Protein AF-0000000077530660 (afdb_homodimer)

InterPro domains:
  IPR001138 Zn(2)Cys(6) fungal-type DNA-binding domain [cd00067] (17-39)
  IPR007219 Xylanolytic transcriptional activator, regulatory domain [PF04082] (204-433)
  IPR007219 Xylanolytic transcriptional activator, regulatory domain [SM00906] (320-394)
  IPR036864 Zn(2)-C6 fungal-type DNA-binding domain superfamily [G3DSA:4.10.240.10] (12-96)

Solvent-accessible surface area (backbone atoms only — not comparable to full-atom values): 74891 Å² total; per-residue (Å²): 139,85,86,80,84,84,82,88,82,87,87,83,90,88,93,84,88,84,73,84,39,94,48,22,68,55,37,46,74,65,70,49,32,84,73,55,75,76,86,83,85,85,81,84,85,83,81,82,82,80,68,80,72,79,78,59,78,57,49,60,44,44,45,46,46,44,44,48,46,39,45,51,45,34,45,61,59,48,59,65,49,65,68,79,51,69,58,90,49,77,65,54,60,67,69,47,52,69,67,53,47,53,39,52,74,60,40,72,50,74,77,82,59,90,83,71,63,58,49,38,74,46,65,86,74,67,27,36,38,23,28,27,47,84,24,44,67,40,49,48,51,53,43,54,52,51,46,55,66,66,54,72,80,78,77,70,67,72,78,71,63,78,70,58,72,79,62,79,75,74,77,75,60,38,56,64,59,21,41,77,68,89,76,52,71,68,54,58,60,68,66,52,70,61,64,72,61,50,51,50,28,50,50,44,31,67,68,70,41,54,81,41,67,67,51,45,46,52,56,59,65,64,50,53,54,50,52,53,46,30,76,75,38,59,84,73,51,52,54,38,53,50,18,32,50,31,35,44,36,32,52,21,46,62,64,30,59,68,56,57,64,40,51,95,77,59,76,70,51,61,51,64,62,40,36,64,54,26,53,50,47,25,52,48,21,38,45,74,54,45,44,84,62,47,33,74,51,35,65,60,31,50,52,41,48,49,50,54,56,46,70,73,34,58,52,93,51,64,64,55,53,48,50,50,50,49,52,51,51,51,37,46,41,44,34,41,41,43,38,48,86,79,41,79,89,56,49,47,50,54,36,46,36,42,24,32,39,36,41,45,50,53,40,48,41,43,56,51,22,54,68,62,18,49,69,54,62,83,53,90,48,56,47,64,48,55,80,48,64,41,48,49,59,86,73,56,46,92,81,38,82,66,76,72,78,58,52,58,84,82,55,84,34,72,33,38,61,56,47,55,51,34,58,52,34,56,40,50,46,52,44,48,50,44,66,46,20,71,61,67,41,68,68,60,40,51,50,38,48,54,47,43,54,48,51,59,70,67,46,52,64,80,49,36,79,85,60,78,50,98,78,58,51,50,64,50,55,49,50,12,48,53,52,51,46,50,51,32,46,49,46,27,65,61,25,51,66,54,73,78,47,77,67,52,79,62,38,77,72,35,73,85,23,51,57,38,47,24,53,50,26,28,51,50,45,51,49,48,50,54,49,50,54,58,32,34,32,90,91,29,76,30,33,90,52,42,76,73,66,41,64,78,54,49,52,57,43,47,33,27,50,44,53,54,47,43,32,57,54,24,52,79,48,94,55,42,72,39,57,86,90,35,71,63,44,52,52,51,52,53,51,49,56,58,48,36,55,56,25,56,66,12,28,88,62,13,70,64,30,32,52,53,26,50,50,49,52,51,48,52,39,69,76,49,66,66,78,72,73,67,70,48,44,95,85,67,50,74,50,50,62,55,65,72,64,66,46,68,60,76,78,68,50,37,76,73,66,65,65,138,87,86,82,90,86,85,84,80,87,82,85,87,84,94,81,88,82,72,83,40,92,45,21,68,54,37,46,76,66,70,49,31,85,74,52,78,73,86,80,82,83,78,85,81,88,86,78,84,78,70,76,74,73,82,46,83,54,51,62,46,44,44,46,46,43,42,48,46,36,44,52,44,32,49,62,57,49,57,64,52,65,67,82,51,70,52,90,48,77,63,54,60,68,69,48,52,68,66,52,47,53,40,53,73,61,40,70,51,74,77,80,58,90,81,71,63,60,48,38,72,44,66,84,75,68,28,36,37,25,29,26,48,83,24,44,68,40,49,47,51,52,43,53,54,50,47,54,66,66,53,72,80,80,78,69,68,73,79,72,63,77,70,57,75,78,63,80,75,74,77,74,59,38,58,65,60,22,42,77,70,90,75,52,71,68,54,57,60,67,68,53,70,60,63,72,59,49,52,50,28,51,51,43,31,67,69,69,40,54,81,40,66,66,52,46,44,52,56,58,65,62,48,55,54,51,51,54,46,29,76,76,39,60,84,73,52,52,53,36,54,51,17,32,51,31,35,44,36,33,52,21,46,61,64,30,60,69,55,56,64,41,51,94,77,58,77,68,51,62,51,65,61,40,36,64,56,26,53,50,47,24,52,48,20,39,45,73,52,45,45,83,62,48,31,75,51,36,68,59,32,49,51,40,49,49,49,53,56,47,70,73,35,55,52,92,50,64,64,56,53,48,50,49,49,49,51,52,51,51,37,46,40,43,34,42,41,44,39,47,85,80,41,80,88,56,49,47,49,55,36,46,36,41,24,33,40,37,42,46,50,53,42,48,40,45,55,52,22,54,70,63,18,49,68,54,60,81,53,90,48,59,47,63,46,55,80,49,63,41,48,48,59,85,73,55,45,93,82,38,83,67,77,71,78,60,52,58,84,83,55,84,34,72,32,37,62,56,47,53,51,34,58,53,33,58,41,49,46,53,44,48,51,44,64,46,20,73,63,70,41,67,66,62,41,51,49,40,48,53,46,41,53,50,49,60,68,66,45,52,62,79,49,36,77,85,62,78,51,98,77,59,52,50,64,48,55,49,50,12,49,54,50,51,46,50,52,32,48,50,46,26,66,62,24,50,66,54,75,80,46,76,66,53,80,60,37,78,71,35,75,85,22,50,57,38,46,25,53,51,28,27,49,49,45,50,50,48,51,54,50,51,53,57,31,34,31,91,90,29,75,31,33,89,53,42,76,73,65,42,63,76,56,49,53,57,44,48,33,26,50,45,55,54,46,44,30,57,54,23,51,79,48,95,56,42,70,40,59,85,90,35,71,64,44,52,51,50,52,54,52,50,55,57,48,36,55,56,25,56,64,12,28,89,60,13,68,64,31,32,51,52,26,50,50,49,54,52,49,51,40,70,76,49,65,66,76,72,75,68,69,47,45,93,85,67,50,76,50,52,64,56,65,71,64,67,47,70,60,74,78,67,50,40,75,73,67,60,64

Secondary structure (DSSP, 8-state):
---------------------SS-HHHHHTT-GGG---------------------SHHHHHHHHHHHHHHHHHHHHGGGS------SSHHHHTTS-HHHHHHHHHTTS-S--TT---EEEE-TTSS-EEEETTSHHHHHHHHHHHHHHH--S----------------PPPPHHHH--S----HHHHHHTPPPHHHHHHHHHHHHHH-TTSGGGGGS-HHHHHHHHHHHHH-GGGS-HHHHHHHHHHHHHHHHH-HHHHH--TTSSTHHHHHHHHHHHHHHHHHHHHTTGGG--TTHHHHHHHHHHHHHHT-SS--HHHHHHHHHHHHHHHHTTTTS-GGG-TTS-HHHHHHHHHHHHHHHHHHHHHHHHHTS--SSPTTS--PPPPP---GGG--TT-SSPPPPPPTT---TTHHHHHHHHHHHHHHHHHHHHTSSS--HHHHHHHHHHHHHHHHHS-GGGSTT---TT--HHHHHHHHHHHHHHHHHHHHHHGGGGGSPPPHHHHH-TTSHHHHHHHHHHHHHHHHHHHHHHTSTTSTTGGGGGGGTTTTHHHHHHHHHHHHHHHHHTTSSS-SS-TTSHHHHHHHHHHHHHHHHHHHHTTT-HHHHHHHHHHHHHHHHH--S-----B-TTS-B--HHHHTT--TTTTS-TTT--/---------------------SS-HHHHHTT-GGG---------------------THHHHHHHHHHHHHHHHHHHHGGGS------SSHHHHTTS-HHHHHHHHHTTS-S--TT---EEEE-TTSS-EEEETTSHHHHHHHHHHHHHHH--S-----------------PPPHHHH-------HHHHHHTPPPHHHHHHHHHHHHHH-TTSGGGGGS-HHHHHHHHHHHHH-GGGS-HHHHHHHHHHHHHHHHH-HHHHH--TTSSTHHHHHHHHHHHHHHHHHHHHTTGGG--TTHHHHHHHHHHHHHHT-SS--HHHHHHHHHHHHHHHHTTTTS-GGG-TTS-HHHHHHHHHHHHHHHHHHHHHHHHHTS--SSPTTS--PPPPP---GGG--TT-SSPPPPPPTT---TTHHHHHHHHHHHHHHHHHHHHTSSS--HHHHHHHHHHHHHHHHHS-GGGSTT---TT--HHHHHHHHHHHHHHHHHHHHHHGGGGGSPPPHHHHH-TTSHHHHHHHHHHHHHHHHHHHHHHTSTTSTTGGGGGGGTTTTHHHHHHHHHHHHHHHHHTTSSS-SS-TTSHHHHHHHHHHHHHHHHHHHHTTT-HHHHHHHHHHHHHHHHH--S-----B-TTS-B--HHHHTT--HHHHS-TTT--

pLDDT: mean 73.84, std 24.71, range [18.59, 98.19]

Radius of gyration: 36.68 Å; Cα contacts (8 Å, |Δi|>4): 1559; chains: 2; bounding box: 81×151×108 Å

Sequence (1318 aa):
MLRFFTFLVTLTLSRAKCDRQLPCSTCVKRDIAAKCTYPPTRQPKRAGVSRPRAESSTGIRKRLDNLEHQIISLMETSAVSHPISLPDNTDQLSNMSLDSLCDILNKTGPSQQPNFKAGNLNTSTGAPSYVSSTHWVAILDSISEMKNEVQSESDNPSPHSDDSPARDPVEKPALLFGHQGSISREDVLAAMPPRPVVDRLVSEYFTDLDMMPHIACLHTPTFFRQYENFWSNPDSASIMWLGFLYSMMCLSAHFSPANMLAEPDVENTQTRTARPQYIDQVVQCLSLADYSRGGPYVIETLLHYFTIEHVRRPDTEVDTWLILGVILRLALRMGYHRDPAQFPKLSPIECEIRRRVWATLYILDIMVSMQIGVPKMVQEGQWDTRDPLNLSDEDFDENTTELPPSRGDDQQTPVFFIIARYKMAKVMGVMADIINATQYDPVKAAGAAGLLKATYDSLPSVLKLGSNGPNDHPRTIMHRYVLAIQLHQAEMLVHLRCMATPPQEDDFTRPDSSLNILLNAALKLLEYRGLLYQEAQPGGPLWLVRWKFSSTLAHEFLLATVVLSKALFSTLGPHPLVQAGTDMEVRILSTLRQTHELWLRSKHRSSEARQAADLLTSLFHALDPTPSMEPTNPDGSVIDLETYLGLNLDSLLPGWFLDMLRFFTFLVTLTLSRAKCDRQLPCSTCVKRDIAAKCTYPPTRQPKRAGVSRPRAESSTGIRKRLDNLEHQIISLMETSAVSHPISLPDNTDQLSNMSLDSLCDILNKTGPSQQPNFKAGNLNTSTGAPSYVSSTHWVAILDSISEMKNEVQSESDNPSPHSDDSPARDPVEKPALLFGHQGSISREDVLAAMPPRPVVDRLVSEYFTDLDMMPHIACLHTPTFFRQYENFWSNPDSASIMWLGFLYSMMCLSAHFSPANMLAEPDVENTQTRTARPQYIDQVVQCLSLADYSRGGPYVIETLLHYFTIEHVRRPDTEVDTWLILGVILRLALRMGYHRDPAQFPKLSPIECEIRRRVWATLYILDIMVSMQIGVPKMVQEGQWDTRDPLNLSDEDFDENTTELPPSRGDDQQTPVFFIIARYKMAKVMGVMADIINATQYDPVKAAGAAGLLKATYDSLPSVLKLGSNGPNDHPRTIMHRYVLAIQLHQAEMLVHLRCMATPPQEDDFTRPDSSLNILLNAALKLLEYRGLLYQEAQPGGPLWLVRWKFSSTLAHEFLLATVVLSKALFSTLGPHPLVQAGTDMEVRILSTLRQTHELWLRSKHRSSEARQAADLLTSLFHALDPTPSMEPTNPDGSVIDLETYLGLNLDSLLPGWFLD

Structure (mmCIF, N/CA/C/O backbone):
data_AF-0000000077530660-model_v1
#
loop_
_entity.id
_entity.type
_entity.pdbx_description
1 polymer 'Fungal-specific transcription factor domain-containing protein'
#
loop_
_atom_site.group_PDB
_atom_site.id
_atom_site.type_symbol
_atom_site.label_atom_id
_atom_site.label_alt_id
_atom_site.label_comp_id
_atom_site.label_asym_id
_atom_site.label_entity_id
_atom_site.label_seq_id
_atom_site.pdbx_PDB_ins_code
_atom_site.Cartn_x
_atom_site.Cartn_y
_atom_site.Cartn_z
_atom_site.occupancy
_atom_site.B_iso_or_equiv
_atom_site.auth_seq_id
_atom_site.auth_comp_id
_atom_site.auth_asym_id
_atom_site.auth_atom_id
_atom_site.pdbx_PDB_model_num
ATOM 1 N N . MET A 1 1 ? -0.015 71.062 9.906 1 18.59 1 MET A N 1
ATOM 2 C CA . MET A 1 1 ? -0.107 71 11.359 1 18.59 1 MET A CA 1
ATOM 3 C C . MET A 1 1 ? 0.364 69.625 11.891 1 18.59 1 MET A C 1
ATOM 5 O O . MET A 1 1 ? -0.152 68.625 11.484 1 18.59 1 MET A O 1
ATOM 9 N N . LEU A 1 2 ? 1.618 69.438 12.57 1 21.3 2 LEU A N 1
ATOM 10 C CA . LEU A 1 2 ? 2.758 68.562 12.852 1 21.3 2 LEU A CA 1
ATOM 11 C C . LEU A 1 2 ? 2.539 67.812 14.141 1 21.3 2 LEU A C 1
ATOM 13 O O . LEU A 1 2 ? 2.73 68.312 15.234 1 21.3 2 LEU A O 1
ATOM 17 N N . ARG A 1 3 ? 1.195 67.188 14.367 1 23.06 3 ARG A N 1
ATOM 18 C CA . ARG A 1 3 ? 0.852 66.875 15.758 1 23.06 3 ARG A CA 1
ATOM 19 C C . ARG A 1 3 ? 1.787 65.812 16.328 1 23.06 3 ARG A C 1
ATOM 21 O O . ARG A 1 3 ? 2.061 64.812 15.688 1 23.06 3 ARG A O 1
ATOM 28 N N . PHE A 1 4 ? 2.469 66.125 17.531 1 21.3 4 PHE A N 1
ATOM 29 C CA . PHE A 1 4 ? 3.596 65.688 18.344 1 21.3 4 PHE A CA 1
ATOM 30 C C . PHE A 1 4 ? 3.266 64.438 19.078 1 21.3 4 PHE A C 1
ATOM 32 O O . PHE A 1 4 ? 2.102 64.125 19.375 1 21.3 4 PHE A O 1
ATOM 39 N N . PHE A 1 5 ? 4.172 63.344 19.234 1 20.23 5 PHE A N 1
ATOM 40 C CA . PHE A 1 5 ? 4.484 61.969 19.469 1 20.23 5 PHE A CA 1
ATOM 41 C C . PHE A 1 5 ? 4.406 61.625 20.953 1 20.23 5 PHE A C 1
ATOM 43 O O . PHE A 1 5 ? 5.43 61.562 21.641 1 20.23 5 PHE A O 1
ATOM 50 N N . THR A 1 6 ? 3.229 62.125 21.734 1 19.56 6 THR A N 1
ATOM 51 C CA . THR A 1 6 ? 3.463 62.125 23.172 1 19.56 6 THR A CA 1
ATOM 52 C C . THR A 1 6 ? 3.523 60.688 23.703 1 19.56 6 THR A C 1
ATOM 54 O O . THR A 1 6 ? 2.639 59.875 23.422 1 19.56 6 THR A O 1
ATOM 57 N N . PHE A 1 7 ? 4.727 60.125 24.344 1 19.84 7 PHE A N 1
ATOM 58 C CA . PHE A 1 7 ? 5.387 58.938 24.828 1 19.84 7 PHE A CA 1
ATOM 59 C C . PHE A 1 7 ? 4.84 58.531 26.203 1 19.84 7 PHE A C 1
ATOM 61 O O . PHE A 1 7 ? 5.047 59.25 27.188 1 19.84 7 PHE A O 1
ATOM 68 N N . LEU A 1 8 ? 3.459 58.031 26.359 1 18.95 8 LEU A N 1
ATOM 69 C CA . LEU A 1 8 ? 2.83 57.844 27.656 1 18.95 8 LEU A CA 1
ATOM 70 C C . LEU A 1 8 ? 3.59 56.812 28.484 1 18.95 8 LEU A C 1
ATOM 72 O O . LEU A 1 8 ? 3.752 55.656 28.047 1 18.95 8 LEU A O 1
ATOM 76 N N . VAL A 1 9 ? 4.332 57.156 29.672 1 19.56 9 VAL A N 1
ATOM 77 C CA . VAL A 1 9 ? 5.285 56.594 30.641 1 19.56 9 VAL A CA 1
ATOM 78 C C . VAL A 1 9 ? 4.562 55.688 31.609 1 19.56 9 VAL A C 1
ATOM 80 O O . VAL A 1 9 ? 3.391 55.906 31.938 1 19.56 9 VAL A O 1
ATOM 83 N N . THR A 1 10 ? 5.117 54.438 32.188 1 20.39 10 THR A N 1
ATOM 84 C CA . THR A 1 10 ? 5.074 53.156 32.875 1 20.39 10 THR A CA 1
ATOM 85 C C . THR A 1 10 ? 4.848 53.375 34.375 1 20.39 10 THR A C 1
ATOM 87 O O . THR A 1 10 ? 5.758 53.781 35.094 1 20.39 10 THR A O 1
ATOM 90 N N . LEU A 1 11 ? 3.676 54 35.031 1 19.45 11 LEU A N 1
ATOM 91 C CA . LEU A 1 11 ? 3.789 54.25 36.469 1 19.45 11 LEU A CA 1
ATOM 92 C C . LEU A 1 11 ? 3.725 52.969 37.281 1 19.45 11 LEU A C 1
ATOM 94 O O . LEU A 1 11 ? 2.846 52.125 37.031 1 19.45 11 LEU A O 1
ATOM 98 N N . THR A 1 12 ? 4.695 52.469 38.281 1 22.48 12 THR A N 1
ATOM 99 C CA . THR A 1 12 ? 5.309 51.469 39.125 1 22.48 12 THR A CA 1
ATOM 100 C C . THR A 1 12 ? 4.559 51.375 40.469 1 22.48 12 THR A C 1
ATOM 102 O O . THR A 1 12 ? 5.047 50.75 41.406 1 22.48 12 THR A O 1
ATOM 105 N N . LEU A 1 13 ? 3.117 51.438 40.844 1 24.14 13 LEU A N 1
ATOM 106 C CA . LEU A 1 13 ? 2.752 51.625 42.219 1 24.14 13 LEU A CA 1
ATOM 107 C C . LEU A 1 13 ? 2.943 50.344 43.031 1 24.14 13 LEU A C 1
ATOM 109 O O . LEU A 1 13 ? 2.717 49.25 42.5 1 24.14 13 LEU A O 1
ATOM 113 N N . SER A 1 14 ? 3.207 50.312 44.562 1 28.25 14 SER A N 1
ATOM 114 C CA . SER A 1 14 ? 3.846 49.625 45.656 1 28.25 14 SER A CA 1
ATOM 115 C C . SER A 1 14 ? 2.883 48.625 46.312 1 28.25 14 SER A C 1
ATOM 117 O O . SER A 1 14 ? 1.666 48.812 46.281 1 28.25 14 SER A O 1
ATOM 119 N N . ARG A 1 15 ? 3.229 47.312 46.969 1 33.22 15 ARG A N 1
ATOM 120 C CA . ARG A 1 15 ? 2.939 46 47.5 1 33.22 15 ARG A CA 1
ATOM 121 C C . ARG A 1 15 ? 2.377 46.094 48.938 1 33.22 15 ARG A C 1
ATOM 123 O O . ARG A 1 15 ? 3.121 46.031 49.906 1 33.22 15 ARG A O 1
ATOM 130 N N . ALA A 1 16 ? 1.227 46.812 49.438 1 39.12 16 ALA A N 1
ATOM 131 C CA . ALA A 1 16 ? 1.026 47 50.875 1 39.12 16 ALA A CA 1
ATOM 132 C C . ALA A 1 16 ? 0.392 45.781 51.5 1 39.12 16 ALA A C 1
ATOM 134 O O . ALA A 1 16 ? -0.385 45.062 50.875 1 39.12 16 ALA A O 1
ATOM 135 N N . LYS A 1 17 ? 0.685 45.25 52.906 1 48.25 17 LYS A N 1
ATOM 136 C CA . LYS A 1 17 ? 0.751 44.062 53.812 1 48.25 17 LYS A CA 1
ATOM 137 C C . LYS A 1 17 ? -0.558 43.875 54.562 1 48.25 17 LYS A C 1
ATOM 139 O O . LYS A 1 17 ? -0.882 44.688 55.438 1 48.25 17 LYS A O 1
ATOM 144 N N . CYS A 1 18 ? -1.758 43.156 54.125 1 44.5 18 CYS A N 1
ATOM 145 C CA . CYS A 1 18 ? -3.059 43 54.75 1 44.5 18 CYS A CA 1
ATOM 146 C C . CYS A 1 18 ? -3.012 41.875 55.812 1 44.5 18 CYS A C 1
ATOM 148 O O . CYS A 1 18 ? -2.506 40.781 55.531 1 44.5 18 CYS A O 1
ATOM 150 N N . ASP A 1 19 ? -3.162 41.938 57.281 1 58.53 19 ASP A N 1
ATOM 151 C CA . ASP A 1 19 ? -2.84 41.031 58.375 1 58.53 19 ASP A CA 1
ATOM 152 C C . ASP A 1 19 ? -4.047 40.188 58.781 1 58.53 19 ASP A C 1
ATOM 154 O O . ASP A 1 19 ? -4.07 39.625 59.875 1 58.53 19 ASP A O 1
ATOM 158 N N . ARG A 1 20 ? -5.062 39.969 58.219 1 53.38 20 ARG A N 1
ATOM 159 C CA . ARG A 1 20 ? -6.164 39 58.188 1 53.38 20 ARG A CA 1
ATOM 160 C C . ARG A 1 20 ? -7.023 39.125 59.438 1 53.38 20 ARG A C 1
ATOM 162 O O . ARG A 1 20 ? -7.805 38.219 59.75 1 53.38 20 ARG A O 1
ATOM 169 N N . GLN A 1 21 ? -6.887 40.344 60.219 1 66.12 21 GLN A N 1
ATOM 170 C CA . GLN A 1 21 ? -7.734 40.5 61.375 1 66.12 21 GLN A CA 1
ATOM 171 C C . GLN A 1 21 ? -9.039 41.219 61.031 1 66.12 21 GLN A C 1
ATOM 173 O O . GLN A 1 21 ? -9.086 42 60.062 1 66.12 21 GLN A O 1
ATOM 178 N N . LEU A 1 22 ? -10.195 40.688 61.438 1 56.78 22 LEU A N 1
ATOM 179 C CA . LEU A 1 22 ? -11.484 41.344 61.219 1 56.78 22 LEU A CA 1
ATOM 180 C C . LEU A 1 22 ? -11.836 42.25 62.375 1 56.78 22 LEU A C 1
ATOM 182 O O . LEU A 1 22 ? -12.164 41.781 63.469 1 56.78 22 LEU A O 1
ATOM 186 N N . PRO A 1 23 ? -11.539 43.531 62.156 1 55.84 23 PRO A N 1
ATOM 187 C CA . PRO A 1 23 ? -11.086 44.312 61.031 1 55.84 23 PRO A CA 1
ATOM 188 C C . PRO A 1 23 ? -9.57 44.312 60.875 1 55.84 23 PRO A C 1
ATOM 190 O O . PRO A 1 23 ? -8.844 44.188 61.844 1 55.84 23 PRO A O 1
ATOM 193 N N . CYS A 1 24 ? -8.852 44.25 59.719 1 62.25 24 CYS A N 1
ATOM 194 C CA . CYS A 1 24 ? -7.406 44.094 59.656 1 62.25 24 CYS A CA 1
ATOM 195 C C . CYS A 1 24 ? -6.695 45.375 60.062 1 62.25 24 CYS A C 1
ATOM 197 O O . CYS A 1 24 ? -7.285 46.469 60 1 62.25 24 CYS A O 1
ATOM 199 N N . SER A 1 25 ? -5.453 45.281 60.719 1 71.25 25 SER A N 1
ATOM 200 C CA . SER A 1 25 ? -4.734 46.406 61.312 1 71.25 25 SER A CA 1
ATOM 201 C C . SER A 1 25 ? -4.656 47.594 60.375 1 71.25 25 SER A C 1
ATOM 203 O O . SER A 1 25 ? -4.672 48.75 60.812 1 71.25 25 SER A O 1
ATOM 205 N N . THR A 1 26 ? -4.609 47.281 59.062 1 66.56 26 THR A N 1
ATOM 206 C CA . THR A 1 26 ? -4.457 48.281 58 1 66.56 26 THR A CA 1
ATOM 207 C C . THR A 1 26 ? -5.773 49.031 57.781 1 66.56 26 THR A C 1
ATOM 209 O O . THR A 1 26 ? -5.789 50.25 57.594 1 66.56 26 THR A O 1
ATOM 212 N N . CYS A 1 27 ? -6.766 48.188 57.719 1 64.81 27 CYS A N 1
ATOM 213 C CA . CYS A 1 27 ? -8.102 48.781 57.562 1 64.81 27 CYS A CA 1
ATOM 214 C C . CYS A 1 27 ? -8.453 49.656 58.75 1 64.81 27 CYS A C 1
ATOM 216 O O . CYS A 1 27 ? -9.086 50.688 58.594 1 64.81 27 CYS A O 1
ATOM 218 N N . VAL A 1 28 ? -8.023 49.188 59.969 1 71.88 28 VAL A N 1
ATOM 219 C CA . VAL A 1 28 ? -8.227 49.969 61.188 1 71.88 28 VAL A CA 1
ATOM 220 C C . VAL A 1 28 ? -7.52 51.312 61.062 1 71.88 28 VAL A C 1
ATOM 222 O O . VAL A 1 28 ? -8.086 52.344 61.375 1 71.88 28 VAL A O 1
ATOM 225 N N . LYS A 1 29 ? -6.109 51.188 60.656 1 69.75 29 LYS A N 1
ATOM 226 C CA . LYS A 1 29 ? -5.273 52.375 60.531 1 69.75 29 LYS A CA 1
ATOM 227 C C . LYS A 1 29 ? -5.836 53.344 59.5 1 69.75 29 LYS A C 1
ATOM 229 O O . LYS A 1 29 ? -5.684 54.562 59.625 1 69.75 29 LYS A O 1
ATOM 234 N N . ARG A 1 30 ? -6.402 52.594 58.438 1 64 30 ARG A N 1
ATOM 235 C CA . ARG A 1 30 ? -6.949 53.375 57.344 1 64 30 ARG A CA 1
ATOM 236 C C . ARG A 1 30 ? -8.383 53.812 57.625 1 64 30 ARG A C 1
ATOM 238 O O . ARG A 1 30 ? -9.07 54.344 56.781 1 64 30 ARG A O 1
ATOM 245 N N . ASP A 1 31 ? -8.969 53.719 58.812 1 59.91 31 ASP A N 1
ATOM 246 C CA . ASP A 1 31 ? -10.227 54.156 59.438 1 59.91 31 ASP A CA 1
ATOM 247 C C . ASP A 1 31 ? -11.422 53.562 58.688 1 59.91 31 ASP A C 1
ATOM 249 O O . ASP A 1 31 ? -12.453 54.219 58.562 1 59.91 31 ASP A O 1
ATOM 253 N N . ILE A 1 32 ? -11.117 52.656 57.906 1 62.91 32 ILE A N 1
ATOM 254 C CA . ILE A 1 32 ? -12.242 52.094 57.156 1 62.91 32 ILE A CA 1
ATOM 255 C C . ILE A 1 32 ? -12.625 50.75 57.781 1 62.91 32 ILE A C 1
ATOM 257 O O . ILE A 1 32 ? -13.07 49.844 57.062 1 62.91 32 ILE A O 1
ATOM 261 N N . ALA A 1 33 ? -12.312 50.5 58.969 1 56.22 33 ALA A N 1
ATOM 262 C CA . ALA A 1 33 ? -12.5 49.312 59.781 1 56.22 33 ALA A CA 1
ATOM 263 C C . ALA A 1 33 ? -13.898 48.75 59.625 1 56.22 33 ALA A C 1
ATOM 265 O O . ALA A 1 33 ? -14.07 47.531 59.594 1 56.22 33 ALA A O 1
ATOM 266 N N . ALA A 1 34 ? -14.891 49.531 59.594 1 57.19 34 ALA A N 1
ATOM 267 C CA . ALA A 1 34 ? -16.297 49.156 59.656 1 57.19 34 ALA A CA 1
ATOM 268 C C . ALA A 1 34 ? -16.688 48.281 58.469 1 57.19 34 ALA A C 1
ATOM 270 O O . ALA A 1 34 ? -17.688 47.562 58.531 1 57.19 34 ALA A O 1
ATOM 271 N N . LYS A 1 35 ? -16.172 48.594 57.406 1 52.78 35 LYS A N 1
ATOM 272 C CA . LYS A 1 35 ? -16.688 47.969 56.188 1 52.78 35 LYS A CA 1
ATOM 273 C C . LYS A 1 35 ? -16 46.656 55.938 1 52.78 35 LYS A C 1
ATOM 275 O O . LYS A 1 35 ? -16.094 46.094 54.812 1 52.78 35 LYS A O 1
ATOM 280 N N . CYS A 1 36 ? -15.094 46.25 56.688 1 45.72 36 CYS A N 1
ATOM 281 C CA . CYS A 1 36 ? -14.336 45 56.656 1 45.72 36 CYS A CA 1
ATOM 282 C C . CYS A 1 36 ? -15.258 43.781 56.812 1 45.72 36 CYS A C 1
ATOM 284 O O . CYS A 1 36 ? -15.836 43.594 57.906 1 45.72 36 CYS A O 1
ATOM 286 N N . THR A 1 37 ? -16.156 43.438 56 1 48.94 37 THR A N 1
ATOM 287 C CA . THR A 1 37 ? -17.156 42.406 56.219 1 48.94 37 THR A CA 1
ATOM 288 C C . THR A 1 37 ? -16.594 41 55.938 1 48.94 37 THR A C 1
ATOM 290 O O . THR A 1 37 ? -15.859 40.844 54.969 1 48.94 37 THR A O 1
ATOM 293 N N . TYR A 1 38 ? -16.281 40.156 56.844 1 38.31 38 TYR A N 1
ATOM 294 C CA . TYR A 1 38 ? -15.836 38.781 56.656 1 38.31 38 TYR A CA 1
ATOM 295 C C . TYR A 1 38 ? -17.031 37.812 56.625 1 38.31 38 TYR A C 1
ATOM 297 O O . TYR A 1 38 ? -17.906 37.875 57.469 1 38.31 38 TYR A O 1
ATOM 305 N N . PRO A 1 39 ? -17.547 37.25 55.5 1 36.31 39 PRO A N 1
ATOM 306 C CA . PRO A 1 39 ? -18.812 36.5 55.406 1 36.31 39 PRO A CA 1
ATOM 307 C C . PRO A 1 39 ? -18.891 35.375 56.438 1 36.31 39 PRO A C 1
ATOM 309 O O . PRO A 1 39 ? -17.875 34.781 56.781 1 36.31 39 PRO A O 1
ATOM 312 N N . PRO A 1 40 ? -19.938 35.219 57.25 1 28.84 40 PRO A N 1
ATOM 313 C CA . PRO A 1 40 ? -20.188 34.375 58.406 1 28.84 40 PRO A CA 1
ATOM 314 C C . PRO A 1 40 ? -20.172 32.875 58.062 1 28.84 40 PRO A C 1
ATOM 316 O O . PRO A 1 40 ? -20.312 32.5 56.875 1 28.84 40 PRO A O 1
ATOM 319 N N . THR A 1 41 ? -19.922 32 59.062 1 29.12 41 THR A N 1
ATOM 320 C CA . THR A 1 41 ? -19.75 30.562 59.281 1 29.12 41 THR A CA 1
ATOM 321 C C . THR A 1 41 ? -21.109 29.844 59.25 1 29.12 41 THR A C 1
ATOM 323 O O . THR A 1 41 ? -22 30.156 60.031 1 29.12 41 THR A O 1
ATOM 326 N N . ARG A 1 42 ? -21.703 29.297 58.156 1 26.23 42 ARG A N 1
ATOM 327 C CA . ARG A 1 42 ? -23.016 28.688 58 1 26.23 42 ARG A CA 1
ATOM 328 C C . ARG A 1 42 ? -23.234 27.547 59 1 26.23 42 ARG A C 1
ATOM 330 O O . ARG A 1 42 ? -22.312 26.766 59.25 1 26.23 42 ARG A O 1
ATOM 337 N N . GLN A 1 43 ? -24.281 27.547 59.812 1 24.3 43 GLN A N 1
ATOM 338 C CA . GLN A 1 43 ? -24.797 26.781 60.938 1 24.3 43 GLN A CA 1
ATOM 339 C C . GLN A 1 43 ? -25.078 25.328 60.531 1 24.3 43 GLN A C 1
ATOM 341 O O . GLN A 1 43 ? -25.328 25.047 59.344 1 24.3 43 GLN A O 1
ATOM 346 N N . PRO A 1 44 ? -25.297 24.344 61.625 1 29.22 44 PRO A N 1
ATOM 347 C CA . PRO A 1 44 ? -25.297 22.875 61.781 1 29.22 44 PRO A CA 1
ATOM 348 C C . PRO A 1 44 ? -26.641 22.25 61.438 1 29.22 44 PRO A C 1
ATOM 350 O O . PRO A 1 44 ? -27.641 22.469 62.125 1 29.22 44 PRO A O 1
ATOM 353 N N . LYS A 1 45 ? -27.281 22.391 60.438 1 27.05 45 LYS A N 1
ATOM 354 C CA . LYS A 1 45 ? -28.656 21.984 60.188 1 27.05 45 LYS A CA 1
ATOM 355 C C . LYS A 1 45 ? -28.906 20.562 60.688 1 27.05 45 LYS A C 1
ATOM 357 O O . LYS A 1 45 ? -28.094 19.656 60.469 1 27.05 45 LYS A O 1
ATOM 362 N N . ARG A 1 46 ? -29.953 20.25 61.531 1 21.97 46 ARG A N 1
ATOM 363 C CA . ARG A 1 46 ? -30.609 19.312 62.438 1 21.97 46 ARG A CA 1
ATOM 364 C C . ARG A 1 46 ? -31.016 18.031 61.719 1 21.97 46 ARG A C 1
ATOM 366 O O . ARG A 1 46 ? -30.688 16.938 62.156 1 21.97 46 ARG A O 1
ATOM 373 N N . ALA A 1 47 ? -32.438 17.719 61.719 1 28 47 ALA A N 1
ATOM 374 C CA . ALA A 1 47 ? -33.281 16.625 62.188 1 28 47 ALA A CA 1
ATOM 375 C C . ALA A 1 47 ? -33.469 15.555 61.125 1 28 47 ALA A C 1
ATOM 377 O O . ALA A 1 47 ? -34.219 14.609 61.281 1 28 47 ALA A O 1
ATOM 378 N N . GLY A 1 48 ? -33.062 15.641 59.781 1 21.94 48 GLY A N 1
ATOM 379 C CA . GLY A 1 48 ? -33.781 15.195 58.625 1 21.94 48 GLY A CA 1
ATOM 380 C C . GLY A 1 48 ? -34 13.695 58.594 1 21.94 48 GLY A C 1
ATOM 381 O O . GLY A 1 48 ? -33.25 12.938 59.188 1 21.94 48 GLY A O 1
ATOM 382 N N . VAL A 1 49 ? -35.375 13.148 58.375 1 26.06 49 VAL A N 1
ATOM 383 C CA . VAL A 1 49 ? -36.188 11.945 58.281 1 26.06 49 VAL A CA 1
ATOM 384 C C . VAL A 1 49 ? -35.438 10.867 57.5 1 26.06 49 VAL A C 1
ATOM 386 O O . VAL A 1 49 ? -34.719 11.172 56.531 1 26.06 49 VAL A O 1
ATOM 389 N N . SER A 1 50 ? -35.562 9.617 58 1 24.69 50 SER A N 1
ATOM 390 C CA . SER A 1 50 ? -34.719 8.445 57.875 1 24.69 50 SER A CA 1
ATOM 391 C C . SER A 1 50 ? -34.875 7.762 56.531 1 24.69 50 SER A C 1
ATOM 393 O O . SER A 1 50 ? -34.781 6.535 56.438 1 24.69 50 SER A O 1
ATOM 395 N N . ARG A 1 51 ? -35.594 8.398 55.625 1 25.25 51 ARG A N 1
ATOM 396 C CA . ARG A 1 51 ? -36.062 7.648 54.469 1 25.25 51 ARG A CA 1
ATOM 397 C C . ARG A 1 51 ? -35.031 6.637 54 1 25.25 51 ARG A C 1
ATOM 399 O O . ARG A 1 51 ? -33.844 6.969 53.875 1 25.25 51 ARG A O 1
ATOM 406 N N . PRO A 1 52 ? -35.375 5.398 53.938 1 26.73 52 PRO A N 1
ATOM 407 C CA . PRO A 1 52 ? -34.562 4.215 53.656 1 26.73 52 PRO A CA 1
ATOM 408 C C . PRO A 1 52 ? -33.75 4.348 52.375 1 26.73 52 PRO A C 1
ATOM 410 O O . PRO A 1 52 ? -34.25 4.805 51.344 1 26.73 52 PRO A O 1
ATOM 413 N N . ARG A 1 53 ? -32.562 4.637 52.469 1 24.92 53 ARG A N 1
ATOM 414 C CA . ARG A 1 53 ? -31.625 5.168 51.5 1 24.92 53 ARG A CA 1
ATOM 415 C C . ARG A 1 53 ? -31.578 4.297 50.25 1 24.92 53 ARG A C 1
ATOM 417 O O . ARG A 1 53 ? -31.281 3.1 50.344 1 24.92 53 ARG A O 1
ATOM 424 N N . ALA A 1 54 ? -32.375 4.691 49.281 1 24.23 54 ALA A N 1
ATOM 425 C CA . ALA A 1 54 ? -32.438 4.141 47.938 1 24.23 54 ALA A CA 1
ATOM 426 C C . ALA A 1 54 ? -31.078 3.695 47.438 1 24.23 54 ALA A C 1
ATOM 428 O O . ALA A 1 54 ? -30.156 4.508 47.344 1 24.23 54 ALA A O 1
ATOM 429 N N . GLU A 1 55 ? -30.625 2.613 47.719 1 26.92 55 GLU A N 1
ATOM 430 C CA . GLU A 1 55 ? -29.453 1.731 47.688 1 26.92 55 GLU A CA 1
ATOM 431 C C . GLU A 1 55 ? -28.797 1.779 46.312 1 26.92 55 GLU A C 1
ATOM 433 O O . GLU A 1 55 ? -28.516 0.737 45.719 1 26.92 55 GLU A O 1
ATOM 438 N N . SER A 1 56 ? -29.141 2.674 45.5 1 22.23 56 SER A N 1
ATOM 439 C CA . SER A 1 56 ? -29.281 2.752 44.062 1 22.23 56 SER A CA 1
ATOM 440 C C . SER A 1 56 ? -27.938 2.596 43.344 1 22.23 56 SER A C 1
ATOM 442 O O . SER A 1 56 ? -27.781 1.74 42.469 1 22.23 56 SER A O 1
ATOM 444 N N . SER A 1 57 ? -27.5 3.809 42.812 1 26 57 SER A N 1
ATOM 445 C CA . SER A 1 57 ? -26.562 3.918 41.688 1 26 57 SER A CA 1
ATOM 446 C C . SER A 1 57 ? -25.156 3.529 42.125 1 26 57 SER A C 1
ATOM 448 O O . SER A 1 57 ? -24.203 3.627 41.344 1 26 57 SER A O 1
ATOM 450 N N . THR A 1 58 ? -24.922 3.334 43.406 1 28.86 58 THR A N 1
ATOM 451 C CA . THR A 1 58 ? -23.703 3.049 44.156 1 28.86 58 THR A CA 1
ATOM 452 C C . THR A 1 58 ? -23.203 1.632 43.875 1 28.86 58 THR A C 1
ATOM 454 O O . THR A 1 58 ? -22.047 1.306 44.125 1 28.86 58 THR A O 1
ATOM 457 N N . GLY A 1 59 ? -24.281 0.87 43.75 1 28.98 59 GLY A N 1
ATOM 458 C CA . GLY A 1 59 ? -23.984 -0.538 43.562 1 28.98 59 GLY A CA 1
ATOM 459 C C . GLY A 1 59 ? -23.125 -0.801 42.344 1 28.98 59 GLY A C 1
ATOM 460 O O . GLY A 1 59 ? -22.203 -1.624 42.375 1 28.98 59 GLY A O 1
ATOM 461 N N . ILE A 1 60 ? -23.766 -0.189 41.375 1 28.5 60 ILE A N 1
ATOM 462 C CA . ILE A 1 60 ? -23.109 -0.427 40.094 1 28.5 60 ILE A CA 1
ATOM 463 C C . ILE A 1 60 ? -21.719 0.177 40.125 1 28.5 60 ILE A C 1
ATOM 465 O O . ILE A 1 60 ? -20.766 -0.419 39.594 1 28.5 60 ILE A O 1
ATOM 469 N N . ARG A 1 61 ? -21.672 1.287 40.875 1 30.88 61 ARG A N 1
ATOM 470 C CA . ARG A 1 61 ? -20.375 1.956 41.031 1 30.88 61 ARG A CA 1
ATOM 471 C C . ARG A 1 61 ? -19.406 1.11 41.844 1 30.88 61 ARG A C 1
ATOM 473 O O . ARG A 1 61 ? -18.234 1.018 41.5 1 30.88 61 ARG A O 1
ATOM 480 N N . LYS A 1 62 ? -19.906 0.711 42.938 1 35 62 LYS A N 1
ATOM 481 C CA . LYS A 1 62 ? -19.094 -0.166 43.75 1 35 62 LYS A CA 1
ATOM 482 C C . LYS A 1 62 ? -18.688 -1.432 43 1 35 62 LYS A C 1
ATOM 484 O O . LYS A 1 62 ? -17.562 -1.921 43.156 1 35 62 LYS A O 1
ATOM 489 N N . ARG A 1 63 ? -19.703 -1.856 42.312 1 33.09 63 ARG A N 1
ATOM 490 C CA . ARG A 1 63 ? -19.375 -3.018 41.469 1 33.09 63 ARG A CA 1
ATOM 491 C C . ARG A 1 63 ? -18.328 -2.674 40.438 1 33.09 63 ARG A C 1
ATOM 493 O O . ARG A 1 63 ? -17.406 -3.465 40.188 1 33.09 63 ARG A O 1
ATOM 500 N N . LEU A 1 64 ? -18.5 -1.479 39.969 1 32.25 64 LEU A N 1
ATOM 501 C CA . LEU A 1 64 ? -17.5 -1.058 39 1 32.25 64 LEU A CA 1
ATOM 502 C C . LEU A 1 64 ? -16.156 -0.809 39.656 1 32.25 64 LEU A C 1
ATOM 504 O O . LEU A 1 64 ? -15.117 -1.219 39.156 1 32.25 64 LEU A O 1
ATOM 508 N N . ASP A 1 65 ? -16.219 -0.161 40.812 1 38.16 65 ASP A N 1
ATOM 509 C CA . ASP A 1 65 ? -15.016 -0.013 41.625 1 38.16 65 ASP A CA 1
ATOM 510 C C . ASP A 1 65 ? -14.477 -1.375 42.062 1 38.16 65 ASP A C 1
ATOM 512 O O . ASP A 1 65 ? -13.266 -1.604 42.031 1 38.16 65 ASP A O 1
ATOM 516 N N . ASN A 1 66 ? -15.375 -2.145 42.562 1 38.12 66 ASN A N 1
ATOM 517 C CA . ASN A 1 66 ? -14.938 -3.494 42.906 1 38.12 66 ASN A CA 1
ATOM 518 C C . ASN A 1 66 ? -14.406 -4.242 41.688 1 38.12 66 ASN A C 1
ATOM 520 O O . ASN A 1 66 ? -13.406 -4.957 41.781 1 38.12 66 ASN A O 1
ATOM 524 N N . LEU A 1 67 ? -15.102 -3.984 40.656 1 34.34 67 LEU A N 1
ATOM 525 C CA . LEU A 1 67 ? -14.586 -4.641 39.438 1 34.34 67 LEU A CA 1
ATOM 526 C C . LEU A 1 67 ? -13.242 -4.039 39.031 1 34.34 67 LEU A C 1
ATOM 528 O O . LEU A 1 67 ? -12.328 -4.762 38.656 1 34.34 67 LEU A O 1
ATOM 532 N N . GLU A 1 68 ? -13.141 -2.721 39.25 1 34.25 68 GLU A N 1
ATOM 533 C CA . GLU A 1 68 ? -11.844 -2.09 39 1 34.25 68 GLU A CA 1
ATOM 534 C C . GLU A 1 68 ? -10.812 -2.561 40.031 1 34.25 68 GLU A C 1
ATOM 536 O O . GLU A 1 68 ? -9.672 -2.861 39.656 1 34.25 68 GLU A O 1
ATOM 541 N N . HIS A 1 69 ? -11.164 -2.545 41.188 1 39.59 69 HIS A N 1
ATOM 542 C CA . HIS A 1 69 ? -10.297 -3.131 42.219 1 39.59 69 HIS A CA 1
ATOM 543 C C . HIS A 1 69 ? -10.094 -4.625 41.969 1 39.59 69 HIS A C 1
ATOM 545 O O . HIS A 1 69 ? -9 -5.148 42.188 1 39.59 69 HIS A O 1
ATOM 551 N N . GLN A 1 70 ? -11.219 -5.289 41.688 1 34.88 70 GLN A N 1
ATOM 552 C CA . GLN A 1 70 ? -11.062 -6.695 41.344 1 34.88 70 GLN A CA 1
ATOM 553 C C . GLN A 1 70 ? -10.258 -6.859 40.062 1 34.88 70 GLN A C 1
ATOM 555 O O . GLN A 1 70 ? -9.422 -7.762 39.938 1 34.88 70 GLN A O 1
ATOM 560 N N . ILE A 1 71 ? -10.461 -5.996 39.219 1 32.22 71 ILE A N 1
ATOM 561 C CA . ILE A 1 71 ? -9.609 -6.086 38.031 1 32.22 71 ILE A CA 1
ATOM 562 C C . ILE A 1 71 ? -8.164 -5.77 38.438 1 32.22 71 ILE A C 1
ATOM 564 O O . ILE A 1 71 ? -7.238 -6.469 38 1 32.22 71 ILE A O 1
ATOM 568 N N . ILE A 1 72 ? -7.891 -4.816 39.281 1 34.03 72 ILE A N 1
ATOM 569 C CA . ILE A 1 72 ? -6.562 -4.602 39.844 1 34.03 72 ILE A CA 1
ATOM 570 C C . ILE A 1 72 ? -6.18 -5.777 40.75 1 34.03 72 ILE A C 1
ATOM 572 O O . ILE A 1 72 ? -5.062 -6.289 40.656 1 34.03 72 ILE A O 1
ATOM 576 N N . SER A 1 73 ? -7.023 -6.129 41.688 1 33 73 SER A N 1
ATOM 577 C CA . SER A 1 73 ? -6.75 -7.309 42.5 1 33 73 SER A CA 1
ATOM 578 C C . SER A 1 73 ? -6.742 -8.578 41.656 1 33 73 SER A C 1
ATOM 580 O O . SER A 1 73 ? -5.934 -9.477 41.875 1 33 73 SER A O 1
ATOM 582 N N . LEU A 1 74 ? -7.754 -8.758 40.844 1 30.53 74 LEU A N 1
ATOM 583 C CA . LEU A 1 74 ? -7.645 -9.891 39.906 1 30.53 74 LEU A CA 1
ATOM 584 C C . LEU A 1 74 ? -6.48 -9.695 38.938 1 30.53 74 LEU A C 1
ATOM 586 O O . LEU A 1 74 ? -5.816 -10.656 38.562 1 30.53 74 LEU A O 1
ATOM 590 N N . MET A 1 75 ? -6.184 -8.562 38.531 1 28.34 75 MET A N 1
ATOM 591 C CA . MET A 1 75 ? -4.914 -8.328 37.844 1 28.34 75 MET A CA 1
ATOM 592 C C . MET A 1 75 ? -3.738 -8.641 38.781 1 28.34 75 MET A C 1
ATOM 594 O O . MET A 1 75 ? -2.703 -9.133 38.312 1 28.34 75 MET A O 1
ATOM 598 N N . GLU A 1 76 ? -3.723 -8.312 40 1 29.84 76 GLU A N 1
ATOM 599 C CA . GLU A 1 76 ? -2.801 -8.812 41 1 29.84 76 GLU A CA 1
ATOM 600 C C . GLU A 1 76 ? -2.982 -10.312 41.219 1 29.84 76 GLU A C 1
ATOM 602 O O . GLU A 1 76 ? -2.008 -11.039 41.406 1 29.84 76 GLU A O 1
ATOM 607 N N . THR A 1 77 ? -4.113 -10.797 41.656 1 29.33 77 THR A N 1
ATOM 608 C CA . THR A 1 77 ? -4.355 -12.234 41.719 1 29.33 77 THR A CA 1
ATOM 609 C C . THR A 1 77 ? -4.496 -12.812 40.312 1 29.33 77 THR A C 1
ATOM 611 O O . THR A 1 77 ? -4.191 -13.984 40.094 1 29.33 77 THR A O 1
ATOM 614 N N . SER A 1 78 ? -5.297 -12.25 39.406 1 27.28 78 SER A N 1
ATOM 615 C CA . SER A 1 78 ? -5.344 -12.883 38.094 1 27.28 78 SER A CA 1
ATOM 616 C C . SER A 1 78 ? -4.082 -12.586 37.281 1 27.28 78 SER A C 1
ATOM 618 O O . SER A 1 78 ? -4.012 -12.883 36.094 1 27.28 78 SER A O 1
ATOM 620 N N . ALA A 1 79 ? -3.135 -11.773 37.531 1 28.69 79 ALA A N 1
ATOM 621 C CA . ALA A 1 79 ? -1.709 -11.789 37.219 1 28.69 79 ALA A CA 1
ATOM 622 C C . ALA A 1 79 ? -1.135 -13.195 37.312 1 28.69 79 ALA A C 1
ATOM 624 O O . ALA A 1 79 ? 0.04 -13.422 37 1 28.69 79 ALA A O 1
ATOM 625 N N . VAL A 1 80 ? -1.566 -13.93 38.25 1 27.64 80 VAL A N 1
ATOM 626 C CA . VAL A 1 80 ? -1.287 -15.359 38.219 1 27.64 80 VAL A CA 1
ATOM 627 C C . VAL A 1 80 ? -1.955 -16.016 37 1 27.64 80 VAL A C 1
ATOM 629 O O . VAL A 1 80 ? -2.223 -17.219 37 1 27.64 80 VAL A O 1
ATOM 632 N N . SER A 1 81 ? -2.725 -15.281 36.375 1 27.09 81 SER A N 1
ATOM 633 C CA . SER A 1 81 ? -3.348 -15.945 35.219 1 27.09 81 SER A CA 1
ATOM 634 C C . SER A 1 81 ? -2.297 -16.547 34.312 1 27.09 81 SER A C 1
ATOM 636 O O . SER A 1 81 ? -1.339 -15.867 33.906 1 27.09 81 SER A O 1
ATOM 638 N N . HIS A 1 82 ? -2.139 -17.766 34.344 1 25.53 82 HIS A N 1
ATOM 639 C CA . HIS A 1 82 ? -1.297 -18.594 33.5 1 25.53 82 HIS A CA 1
ATOM 640 C C . HIS A 1 82 ? -1.285 -18.078 32.062 1 25.53 82 HIS A C 1
ATOM 642 O O . HIS A 1 82 ? -2.324 -17.672 31.531 1 25.53 82 HIS A O 1
ATOM 648 N N . PRO A 1 83 ? -0.244 -17.438 31.672 1 27.75 83 PRO A N 1
ATOM 649 C CA . PRO A 1 83 ? -0.079 -17.219 30.234 1 27.75 83 PRO A CA 1
ATOM 650 C C . PRO A 1 83 ? -0.948 -18.141 29.391 1 27.75 83 PRO A C 1
ATOM 652 O O . PRO A 1 83 ? -0.999 -19.359 29.641 1 27.75 83 PRO A O 1
ATOM 655 N N . ILE A 1 84 ? -2.207 -17.766 29.203 1 29.09 84 ILE A N 1
ATOM 656 C CA . ILE A 1 84 ? -2.885 -18.734 28.344 1 29.09 84 ILE A CA 1
ATOM 657 C C . ILE A 1 84 ? -1.866 -19.422 27.438 1 29.09 84 ILE A C 1
ATOM 659 O O . ILE A 1 84 ? -1.296 -18.781 26.547 1 29.09 84 ILE A O 1
ATOM 663 N N . SER A 1 85 ? -0.943 -20.109 27.953 1 27.98 85 SER A N 1
ATOM 664 C CA . SER A 1 85 ? -0.141 -21.094 27.25 1 27.98 85 SER A CA 1
ATOM 665 C C . SER A 1 85 ? -0.911 -21.703 26.078 1 27.98 85 SER A C 1
ATOM 667 O O . SER A 1 85 ? -2.098 -22 26.203 1 27.98 85 SER A O 1
ATOM 669 N N . LEU A 1 86 ? -0.586 -21.172 24.828 1 30.45 86 LEU A N 1
ATOM 670 C CA . LEU A 1 86 ? -1.098 -22.141 23.875 1 30.45 86 LEU A CA 1
ATOM 671 C C . LEU A 1 86 ? -1.312 -23.5 24.531 1 30.45 86 LEU A C 1
ATOM 673 O O . LEU A 1 86 ? -0.517 -23.922 25.375 1 30.45 86 LEU A O 1
ATOM 677 N N . PRO A 1 87 ? -2.602 -23.875 24.938 1 31.36 87 PRO A N 1
ATOM 678 C CA . PRO A 1 87 ? -2.57 -25.188 25.609 1 31.36 87 PRO A CA 1
ATOM 679 C C . PRO A 1 87 ? -1.383 -26.031 25.172 1 31.36 87 PRO A C 1
ATOM 681 O O . PRO A 1 87 ? -0.881 -25.875 24.062 1 31.36 87 PRO A O 1
ATOM 684 N N . ASP A 1 88 ? -0.493 -26.391 26.047 1 31.58 88 ASP A N 1
ATOM 685 C CA . ASP A 1 88 ? 0.602 -27.312 25.812 1 31.58 88 ASP A CA 1
ATOM 686 C C . ASP A 1 88 ? 0.23 -28.344 24.734 1 31.58 88 ASP A C 1
ATOM 688 O O . ASP A 1 88 ? 1.1 -29.031 24.203 1 31.58 88 ASP A O 1
ATOM 692 N N . ASN A 1 89 ? -1.122 -28.875 24.906 1 29.33 89 ASN A N 1
ATOM 693 C CA . ASN A 1 89 ? -1.554 -30.016 24.094 1 29.33 89 ASN A CA 1
ATOM 694 C C . ASN A 1 89 ? -2.164 -29.562 22.766 1 29.33 89 ASN A C 1
ATOM 696 O O . ASN A 1 89 ? -3.018 -28.672 22.75 1 29.33 89 ASN A O 1
ATOM 700 N N . THR A 1 90 ? -1.476 -29.797 21.688 1 32.91 90 THR A N 1
ATOM 701 C CA . THR A 1 90 ? -1.938 -29.734 20.312 1 32.91 90 THR A CA 1
ATOM 702 C C . THR A 1 90 ? -3.453 -29.906 20.234 1 32.91 90 THR A C 1
ATOM 704 O O . THR A 1 90 ? -4.086 -29.469 19.266 1 32.91 90 THR A O 1
ATOM 707 N N . ASP A 1 91 ? -4.07 -30.547 21.219 1 32.75 91 ASP A N 1
ATOM 708 C CA . ASP A 1 91 ? -5.492 -30.875 21.172 1 32.75 91 ASP A CA 1
ATOM 709 C C . ASP A 1 91 ? -6.348 -29.641 21.484 1 32.75 91 ASP A C 1
ATOM 711 O O . ASP A 1 91 ? -7.461 -29.516 20.969 1 32.75 91 ASP A O 1
ATOM 715 N N . GLN A 1 92 ? -5.953 -28.797 22.375 1 36.62 92 GLN A N 1
ATOM 716 C CA . GLN A 1 92 ? -6.805 -27.672 22.75 1 36.62 92 GLN A CA 1
ATOM 717 C C . GLN A 1 92 ? -6.781 -26.578 21.672 1 36.62 92 GLN A C 1
ATOM 719 O O . GLN A 1 92 ? -7.746 -25.844 21.516 1 36.62 92 GLN A O 1
ATOM 724 N N . LEU A 1 93 ? -5.68 -26.344 21.062 1 38.06 93 LEU A N 1
ATOM 725 C CA . LEU A 1 93 ? -5.676 -25.438 19.906 1 38.06 93 LEU A CA 1
ATOM 726 C C . LEU A 1 93 ? -6.641 -25.922 18.828 1 38.06 93 LEU A C 1
ATOM 728 O O . LEU A 1 93 ? -7.285 -25.125 18.156 1 38.06 93 LEU A O 1
ATOM 732 N N . SER A 1 94 ? -6.758 -27.25 18.703 1 35.88 94 SER A N 1
ATOM 733 C CA . SER A 1 94 ? -7.656 -27.844 17.719 1 35.88 94 SER A CA 1
ATOM 734 C C . SER A 1 94 ? -9.109 -27.469 18 1 35.88 94 SER A C 1
ATOM 736 O O . SER A 1 94 ? -9.961 -27.594 17.125 1 35.88 94 SER A O 1
ATOM 738 N N . ASN A 1 95 ? -9.461 -27.219 19.281 1 36.5 95 ASN A N 1
ATOM 739 C CA . ASN A 1 95 ? -10.859 -26.969 19.609 1 36.5 95 ASN A CA 1
ATOM 740 C C . ASN A 1 95 ? -11.172 -25.469 19.609 1 36.5 95 ASN A C 1
ATOM 742 O O . ASN A 1 95 ? -12.266 -25.062 20.016 1 36.5 95 ASN A O 1
ATOM 746 N N . MET A 1 96 ? -10.156 -24.688 19.531 1 37.53 96 MET A N 1
ATOM 747 C CA . MET A 1 96 ? -10.492 -23.266 19.562 1 37.53 96 MET A CA 1
ATOM 748 C C . MET A 1 96 ? -10.992 -22.781 18.188 1 37.53 96 MET A C 1
ATOM 750 O O . MET A 1 96 ? -10.492 -23.234 17.156 1 37.53 96 MET A O 1
ATOM 754 N N . SER A 1 97 ? -12.109 -22.141 18.203 1 41.56 97 SER A N 1
ATOM 755 C CA . SER A 1 97 ? -12.656 -21.594 16.969 1 41.56 97 SER A CA 1
ATOM 756 C C . SER A 1 97 ? -11.695 -20.594 16.344 1 41.56 97 SER A C 1
ATOM 758 O O . SER A 1 97 ? -10.875 -19.984 17.031 1 41.56 97 SER A O 1
ATOM 760 N N . LEU A 1 98 ? -11.531 -20.625 15.117 1 39.66 98 LEU A N 1
ATOM 761 C CA . LEU A 1 98 ? -10.719 -19.703 14.336 1 39.66 98 LEU A CA 1
ATOM 762 C C . LEU A 1 98 ? -10.836 -18.281 14.883 1 39.66 98 LEU A C 1
ATOM 764 O O . LEU A 1 98 ? -9.836 -17.562 14.969 1 39.66 98 LEU A O 1
ATOM 768 N N . ASP A 1 99 ? -12.016 -17.875 15.258 1 41.81 99 ASP A N 1
ATOM 769 C CA . ASP A 1 99 ? -12.266 -16.547 15.781 1 41.81 99 ASP A CA 1
ATOM 770 C C . ASP A 1 99 ? -11.5 -16.312 17.078 1 41.81 99 ASP A C 1
ATOM 772 O O . ASP A 1 99 ? -10.922 -15.242 17.297 1 41.81 99 ASP A O 1
ATOM 776 N N . SER A 1 100 ? -11.508 -17.328 17.875 1 43.19 100 SER A N 1
ATOM 777 C CA . SER A 1 100 ? -10.844 -17.234 19.172 1 43.19 100 SER A CA 1
ATOM 778 C C . SER A 1 100 ? -9.328 -17.172 19 1 43.19 100 SER A C 1
ATOM 780 O O . SER A 1 100 ? -8.648 -16.438 19.734 1 43.19 100 SER A O 1
ATOM 782 N N . LEU A 1 101 ? -8.859 -17.922 18.094 1 41.91 101 LEU A N 1
ATOM 783 C CA . LEU A 1 101 ? -7.43 -17.906 17.828 1 41.91 101 LEU A CA 1
ATOM 784 C C . LEU A 1 101 ? -6.992 -16.562 17.266 1 41.91 101 LEU A C 1
ATOM 786 O O . LEU A 1 101 ? -5.977 -16 17.688 1 41.91 101 LEU A O 1
ATOM 790 N N . CYS A 1 102 ? -7.66 -16.094 16.25 1 42.59 102 CYS A N 1
ATOM 791 C CA . CYS A 1 102 ? -7.391 -14.742 15.789 1 42.59 102 CYS A CA 1
ATOM 792 C C . CYS A 1 102 ? -7.52 -13.734 16.922 1 42.59 102 CYS A C 1
ATOM 794 O O . CYS A 1 102 ? -6.727 -12.805 17.031 1 42.59 102 CYS A O 1
ATOM 796 N N . ASP A 1 103 ? -8.523 -13.969 17.75 1 44.62 103 ASP A N 1
ATOM 797 C CA . ASP A 1 103 ? -8.68 -13.156 18.953 1 44.62 103 ASP A CA 1
ATOM 798 C C . ASP A 1 103 ? -7.473 -13.297 19.875 1 44.62 103 ASP A C 1
ATOM 800 O O . ASP A 1 103 ? -7.016 -12.32 20.469 1 44.62 103 ASP A O 1
ATOM 804 N N . ILE A 1 104 ? -7.051 -14.477 20.094 1 42.06 104 ILE A N 1
ATOM 805 C CA . ILE A 1 104 ? -5.902 -14.734 20.953 1 42.06 104 ILE A CA 1
ATOM 806 C C . ILE A 1 104 ? -4.641 -14.148 20.312 1 42.06 104 ILE A C 1
ATOM 808 O O . ILE A 1 104 ? -3.812 -13.547 21.016 1 42.06 104 ILE A O 1
ATOM 812 N N . LEU A 1 105 ? -4.441 -14.477 19.125 1 40.03 105 LEU A N 1
ATOM 813 C CA . LEU A 1 105 ? -3.262 -13.961 18.438 1 40.03 105 LEU A CA 1
ATOM 814 C C . LEU A 1 105 ? -3.307 -12.438 18.359 1 40.03 105 LEU A C 1
ATOM 816 O O . LEU A 1 105 ? -2.266 -11.773 18.406 1 40.03 105 LEU A O 1
ATOM 820 N N . ASN A 1 106 ? -4.441 -11.953 18.078 1 38.16 106 ASN A N 1
ATOM 821 C CA . ASN A 1 106 ? -4.668 -10.508 18.078 1 38.16 106 ASN A CA 1
ATOM 822 C C . ASN A 1 106 ? -4.988 -9.992 19.484 1 38.16 106 ASN A C 1
ATOM 824 O O . ASN A 1 106 ? -5.086 -8.781 19.688 1 38.16 106 ASN A O 1
ATOM 828 N N . LYS A 1 107 ? -5.539 -10.852 20.375 1 37.12 107 LYS A N 1
ATOM 829 C CA . LYS A 1 107 ? -5.965 -10.461 21.719 1 37.12 107 LYS A CA 1
ATOM 830 C C . LYS A 1 107 ? -4.766 -10.117 22.594 1 37.12 107 LYS A C 1
ATOM 832 O O . LYS A 1 107 ? -4.766 -10.414 23.797 1 37.12 107 LYS A O 1
ATOM 837 N N . THR A 1 108 ? -3.682 -10.062 22.094 1 35.84 108 THR A N 1
ATOM 838 C CA . THR A 1 108 ? -2.896 -9.664 23.25 1 35.84 108 THR A CA 1
ATOM 839 C C . THR A 1 108 ? -3.604 -8.555 24.031 1 35.84 108 THR A C 1
ATOM 841 O O . THR A 1 108 ? -3.094 -8.078 25.047 1 35.84 108 THR A O 1
ATOM 844 N N . GLY A 1 109 ? -4.207 -7.578 23.297 1 34.94 109 GLY A N 1
ATOM 845 C CA . GLY A 1 109 ? -4.543 -6.434 24.141 1 34.94 109 GLY A CA 1
ATOM 846 C C . GLY A 1 109 ? -5.793 -6.648 24.969 1 34.94 109 GLY A C 1
ATOM 847 O O . GLY A 1 109 ? -6.531 -7.613 24.75 1 34.94 109 GLY A O 1
ATOM 848 N N . PRO A 1 110 ? -5.898 -5.902 26.156 1 34.62 110 PRO A N 1
ATOM 849 C CA . PRO A 1 110 ? -7.047 -5.914 27.062 1 34.62 110 PRO A CA 1
ATOM 850 C C . PRO A 1 110 ? -8.383 -5.914 26.328 1 34.62 110 PRO A C 1
ATOM 852 O O . PRO A 1 110 ? -8.438 -5.566 25.141 1 34.62 110 PRO A O 1
ATOM 855 N N . SER A 1 111 ? -9.555 -6.312 27.016 1 35.69 111 SER A N 1
ATOM 856 C CA . SER A 1 111 ? -10.992 -6.391 26.766 1 35.69 111 SER A CA 1
ATOM 857 C C . SER A 1 111 ? -11.461 -5.25 25.875 1 35.69 111 SER A C 1
ATOM 859 O O . SER A 1 111 ? -10.883 -4.16 25.891 1 35.69 111 SER A O 1
ATOM 861 N N . GLN A 1 112 ? -12.289 -5.473 24.812 1 40.97 112 GLN A N 1
ATOM 862 C CA . GLN A 1 112 ? -13.102 -4.547 24.047 1 40.97 112 GLN A CA 1
ATOM 863 C C . GLN A 1 112 ? -13.57 -3.375 24.906 1 40.97 112 GLN A C 1
ATOM 865 O O . GLN A 1 112 ? -14.258 -3.57 25.906 1 40.97 112 GLN A O 1
ATOM 870 N N . GLN A 1 113 ? -12.859 -2.479 25.078 1 44.12 113 GLN A N 1
ATOM 871 C CA . GLN A 1 113 ? -13.492 -1.312 25.688 1 44.12 113 GLN A CA 1
ATOM 872 C C . GLN A 1 113 ? -14.789 -0.948 24.953 1 44.12 113 GLN A C 1
ATOM 874 O O . GLN A 1 113 ? -14.773 -0.707 23.75 1 44.12 113 GLN A O 1
ATOM 879 N N . PRO A 1 114 ? -15.945 -1.342 25.344 1 46.97 114 PRO A N 1
ATOM 880 C CA . PRO A 1 114 ? -17.25 -1.184 24.719 1 46.97 114 PRO A CA 1
ATOM 881 C C . PRO A 1 114 ? -17.359 0.075 23.859 1 46.97 114 PRO A C 1
ATOM 883 O O . PRO A 1 114 ? -18.109 0.105 22.875 1 46.97 114 PRO A O 1
ATOM 886 N N . ASN A 1 115 ? -16.578 1.15 24.156 1 49.66 115 ASN A N 1
ATOM 887 C CA . ASN A 1 115 ? -16.906 2.428 23.531 1 49.66 115 ASN A CA 1
ATOM 888 C C . ASN A 1 115 ? -15.789 2.889 22.594 1 49.66 115 ASN A C 1
ATOM 890 O O . ASN A 1 115 ? -15.688 4.078 22.281 1 49.66 115 ASN A O 1
ATOM 894 N N . PHE A 1 116 ? -15.062 1.772 22.141 1 59.53 116 PHE A N 1
ATOM 895 C CA . PHE A 1 116 ? -13.984 2.295 21.312 1 59.53 116 PHE A CA 1
ATOM 896 C C . PHE A 1 116 ? -14.367 2.234 19.828 1 59.53 116 PHE A C 1
ATOM 898 O O . PHE A 1 116 ? -14.664 1.161 19.312 1 59.53 116 PHE A O 1
ATOM 905 N N . LYS A 1 117 ? -14.609 3.508 19.266 1 70.06 117 LYS A N 1
ATOM 906 C CA . LYS A 1 117 ? -14.781 3.596 17.812 1 70.06 117 LYS A CA 1
ATOM 907 C C . LYS A 1 117 ? -13.438 3.816 17.125 1 70.06 117 LYS A C 1
ATOM 909 O O . LYS A 1 117 ? -12.75 4.805 17.391 1 70.06 117 LYS A O 1
ATOM 914 N N . ALA A 1 118 ? -13.008 2.879 16.359 1 76.25 118 ALA A N 1
ATOM 915 C CA . ALA A 1 118 ? -11.727 2.938 15.672 1 76.25 118 ALA A CA 1
ATOM 916 C C . ALA A 1 118 ? -11.688 4.102 14.688 1 76.25 118 ALA A C 1
ATOM 918 O O . ALA A 1 118 ? -10.625 4.68 14.438 1 76.25 118 ALA A O 1
ATOM 919 N N . GLY A 1 119 ? -12.875 4.48 14.188 1 85.12 119 GLY A N 1
ATOM 920 C CA . GLY A 1 119 ? -12.898 5.566 13.219 1 85.12 119 GLY A CA 1
ATOM 921 C C . GLY A 1 119 ? -14.305 5.969 12.812 1 85.12 119 GLY A C 1
ATOM 922 O O . GLY A 1 119 ? -15.289 5.496 13.398 1 85.12 119 GLY A O 1
ATOM 923 N N . ASN A 1 120 ? -14.312 6.957 12.008 1 87.56 120 ASN A N 1
ATOM 924 C CA . ASN A 1 120 ? -15.578 7.473 11.484 1 87.56 120 ASN A CA 1
ATOM 925 C C . ASN A 1 120 ? -15.688 7.273 9.977 1 87.56 120 ASN A C 1
ATOM 927 O O . ASN A 1 120 ? -14.688 7.383 9.258 1 87.56 120 ASN A O 1
ATOM 931 N N . LEU A 1 121 ? -16.859 6.887 9.562 1 90.06 121 LEU A N 1
ATOM 932 C CA . LEU A 1 121 ? -17.156 6.766 8.141 1 90.06 121 LEU A CA 1
ATOM 933 C C . LEU A 1 121 ? -18.156 7.828 7.703 1 90.06 121 LEU A C 1
ATOM 935 O O . LEU A 1 121 ? -19.297 7.855 8.188 1 90.06 121 LEU A O 1
ATOM 939 N N . ASN A 1 122 ? -17.703 8.703 6.875 1 86 122 ASN A N 1
ATOM 940 C CA . ASN A 1 122 ? -18.594 9.719 6.305 1 86 122 ASN A CA 1
ATOM 941 C C . ASN A 1 122 ? -19.297 9.203 5.051 1 86 122 ASN A C 1
ATOM 943 O O . ASN A 1 122 ? -18.641 8.914 4.047 1 86 122 ASN A O 1
ATOM 947 N N . THR A 1 123 ? -20.625 9.109 5.051 1 80.06 123 THR A N 1
ATOM 948 C CA . THR A 1 123 ? -21.391 8.586 3.928 1 80.06 123 THR A CA 1
ATOM 949 C C . THR A 1 123 ? -22.234 9.688 3.291 1 80.06 123 THR A C 1
ATOM 951 O O . THR A 1 123 ? -23.094 9.406 2.445 1 80.06 123 THR A O 1
ATOM 954 N N . SER A 1 124 ? -22.062 10.93 3.594 1 70.69 124 SER A N 1
ATOM 955 C CA . SER A 1 124 ? -22.938 12.023 3.188 1 70.69 124 SER A CA 1
ATOM 956 C C . SER A 1 124 ? -22.703 12.398 1.728 1 70.69 124 SER A C 1
ATOM 958 O O . SER A 1 124 ? -23.625 12.875 1.051 1 70.69 124 SER A O 1
ATOM 960 N N . THR A 1 125 ? -21.5 12.258 1.138 1 64.88 125 THR A N 1
ATOM 961 C CA . THR A 1 125 ? -21.156 12.773 -0.184 1 64.88 125 THR A CA 1
ATOM 962 C C . THR A 1 125 ? -21.234 11.672 -1.234 1 64.88 125 THR A C 1
ATOM 964 O O . THR A 1 125 ? -20.828 11.859 -2.379 1 64.88 125 THR A O 1
ATOM 967 N N . GLY A 1 126 ? -22 10.859 -1.062 1 70.44 126 GLY A N 1
ATOM 968 C CA . GLY A 1 126 ? -22.109 9.789 -2.041 1 70.44 126 GLY A CA 1
ATOM 969 C C . GLY A 1 126 ? -20.859 8.938 -2.127 1 70.44 126 GLY A C 1
ATOM 970 O O . GLY A 1 126 ? -20.875 7.855 -2.727 1 70.44 126 GLY A O 1
ATOM 971 N N . ALA A 1 127 ? -19.75 9.461 -1.66 1 79.94 127 ALA A N 1
ATOM 972 C CA . ALA A 1 127 ? -18.531 8.656 -1.587 1 79.94 127 ALA A CA 1
ATOM 973 C C . ALA A 1 127 ? -18.094 8.453 -0.139 1 79.94 127 ALA A C 1
ATOM 975 O O . ALA A 1 127 ? -17.625 9.383 0.515 1 79.94 127 ALA A O 1
ATOM 976 N N . PRO A 1 128 ? -18.234 7.25 0.272 1 85.81 128 PRO A N 1
ATOM 977 C CA . PRO A 1 128 ? -17.844 7.012 1.665 1 85.81 128 PRO A CA 1
ATOM 978 C C . PRO A 1 128 ? -16.359 7.227 1.913 1 85.81 128 PRO A C 1
ATOM 980 O O . PRO A 1 128 ? -15.531 6.848 1.08 1 85.81 128 PRO A O 1
ATOM 983 N N . SER A 1 129 ? -16.078 7.938 2.945 1 90.5 129 SER A N 1
ATOM 984 C CA . SER A 1 129 ? -14.695 8.203 3.338 1 90.5 129 SER A CA 1
ATOM 985 C C . SER A 1 129 ? -14.469 7.895 4.816 1 90.5 129 SER A C 1
ATOM 987 O O . SER A 1 129 ? -15.234 8.336 5.672 1 90.5 129 SER A O 1
ATOM 989 N N . TYR A 1 130 ? -13.5 7.113 5.035 1 92.38 130 TYR A N 1
ATOM 990 C CA . TYR A 1 130 ? -13.156 6.707 6.391 1 92.38 130 TYR A CA 1
ATOM 991 C C . TYR A 1 130 ? -11.969 7.516 6.918 1 92.38 130 TYR A C 1
ATOM 993 O O . TYR A 1 130 ? -11.039 7.816 6.172 1 92.38 130 TYR A O 1
ATOM 1001 N N . VAL A 1 131 ? -12.008 7.898 8.219 1 91.62 131 VAL A N 1
ATOM 1002 C CA . VAL A 1 131 ? -10.867 8.453 8.938 1 91.62 131 VAL A CA 1
ATOM 1003 C C . VAL A 1 131 ? -10.773 7.832 10.328 1 91.62 131 VAL A C 1
ATOM 1005 O O . VAL A 1 131 ? -11.797 7.492 10.93 1 91.62 131 VAL A O 1
ATOM 1008 N N . SER A 1 132 ? -9.609 7.711 10.797 1 89.75 132 SER A N 1
ATOM 1009 C CA . SER A 1 132 ? -9.391 7.215 12.156 1 89.75 132 SER A CA 1
ATOM 1010 C C . SER A 1 132 ? -10.016 8.148 13.188 1 89.75 132 SER A C 1
ATOM 1012 O O . SER A 1 132 ? -10.266 9.32 12.898 1 89.75 132 SER A O 1
ATOM 1014 N N . SER A 1 133 ? -10.227 7.609 14.359 1 87.06 133 SER A N 1
ATOM 1015 C CA . SER A 1 133 ? -10.875 8.367 15.422 1 87.06 133 SER A CA 1
ATOM 1016 C C . SER A 1 133 ? -10 9.523 15.891 1 87.06 133 SER A C 1
ATOM 1018 O O . SER A 1 133 ? -10.492 10.484 16.484 1 87.06 133 SER A O 1
ATOM 1020 N N . THR A 1 134 ? -8.75 9.461 15.57 1 87.88 134 THR A N 1
ATOM 1021 C CA . THR A 1 134 ? -7.824 10.492 16.031 1 87.88 134 THR A CA 1
ATOM 1022 C C . THR A 1 134 ? -7.629 11.562 14.961 1 87.88 134 THR A C 1
ATOM 1024 O O . THR A 1 134 ? -6.867 12.508 15.156 1 87.88 134 THR A O 1
ATOM 1027 N N . HIS A 1 135 ? -8.266 11.414 13.891 1 91.44 135 HIS A N 1
ATOM 1028 C CA . HIS A 1 135 ? -8.188 12.398 12.82 1 91.44 135 HIS A CA 1
ATOM 1029 C C . HIS A 1 135 ? -9.055 13.617 13.117 1 91.44 135 HIS A C 1
ATOM 1031 O O . HIS A 1 135 ? -10.109 13.492 13.75 1 91.44 135 HIS A O 1
ATOM 1037 N N . TRP A 1 136 ? -8.672 14.758 12.672 1 91.69 136 TRP A N 1
ATOM 1038 C CA . TRP A 1 136 ? -9.367 15.992 13.023 1 91.69 136 TRP A CA 1
ATOM 1039 C C . TRP A 1 136 ? -10.797 15.984 12.492 1 91.69 136 TRP A C 1
ATOM 1041 O O . TRP A 1 136 ? -11.703 16.516 13.133 1 91.69 136 TRP A O 1
ATOM 1051 N N . VAL A 1 137 ? -11.055 15.383 11.344 1 91.31 137 VAL A N 1
ATOM 1052 C CA . VAL A 1 137 ? -12.398 15.312 10.773 1 91.31 137 VAL A CA 1
ATOM 1053 C C . VAL A 1 137 ? -13.32 14.539 11.719 1 91.31 137 VAL A C 1
ATOM 1055 O O . VAL A 1 137 ? -14.492 14.891 11.875 1 91.31 137 VAL A O 1
ATOM 1058 N N . ALA A 1 138 ? -12.82 13.461 12.281 1 90.56 138 ALA A N 1
ATOM 1059 C CA . ALA A 1 138 ? -13.617 12.68 13.234 1 90.56 138 ALA A CA 1
ATOM 1060 C C . ALA A 1 138 ? -13.977 13.516 14.461 1 90.56 138 ALA A C 1
ATOM 1062 O O . ALA A 1 138 ? -15.094 13.438 14.969 1 90.56 138 ALA A O 1
ATOM 1063 N N . ILE A 1 139 ? -13.07 14.289 14.891 1 90.25 139 ILE A N 1
ATOM 1064 C CA . ILE A 1 139 ? -13.297 15.148 16.047 1 90.25 139 ILE A CA 1
ATOM 1065 C C . ILE A 1 139 ? -14.281 16.25 15.688 1 90.25 139 ILE A C 1
ATOM 1067 O O . ILE A 1 139 ? -15.164 16.594 16.484 1 90.25 139 ILE A O 1
ATOM 1071 N N . LEU A 1 140 ? -14.086 16.781 14.516 1 89.38 140 LEU A N 1
ATOM 1072 C CA . LEU A 1 140 ? -15 17.797 14.031 1 89.38 140 LEU A CA 1
ATOM 1073 C C . LEU A 1 140 ? -16.422 17.266 13.969 1 89.38 140 LEU A C 1
ATOM 1075 O O . LEU A 1 140 ? -17.375 17.969 14.32 1 89.38 140 LEU A O 1
ATOM 1079 N N . ASP A 1 141 ? -16.594 16.062 13.547 1 82.88 141 ASP A N 1
ATOM 1080 C CA . ASP A 1 141 ? -17.906 15.43 13.508 1 82.88 141 ASP A CA 1
ATOM 1081 C C . ASP A 1 141 ? -18.516 15.336 14.906 1 82.88 141 ASP A C 1
ATOM 1083 O O . ASP A 1 141 ? -19.719 15.531 15.086 1 82.88 141 ASP A O 1
ATOM 1087 N N . SER A 1 142 ? -17.734 15.039 15.812 1 83.06 142 SER A N 1
ATOM 1088 C CA . SER A 1 142 ? -18.188 14.953 17.188 1 83.06 142 SER A CA 1
ATOM 1089 C C . SER A 1 142 ? -18.641 16.312 17.719 1 83.06 142 SER A C 1
ATOM 1091 O O . SER A 1 142 ? -19.594 16.391 18.484 1 83.06 142 SER A O 1
ATOM 1093 N N . ILE A 1 143 ? -17.969 17.359 17.344 1 84.62 143 ILE A N 1
ATOM 1094 C CA . ILE A 1 143 ? -18.344 18.703 17.719 1 84.62 143 ILE A CA 1
ATOM 1095 C C . ILE A 1 143 ? -19.688 19.062 17.094 1 84.62 143 ILE A C 1
ATOM 1097 O O . ILE A 1 143 ? -20.562 19.625 17.766 1 84.62 143 ILE A O 1
ATOM 1101 N N . SER A 1 144 ? -19.844 18.703 15.867 1 80.38 144 SER A N 1
ATOM 1102 C CA . SER A 1 144 ? -21.094 18.984 15.18 1 80.38 144 SER A CA 1
ATOM 1103 C C . SER A 1 144 ? -22.266 18.266 15.859 1 80.38 144 SER A C 1
ATOM 1105 O O . SER A 1 144 ? -23.359 18.828 15.961 1 80.38 144 SER A O 1
ATOM 1107 N N . GLU A 1 145 ? -22 17.125 16.328 1 76.75 145 GLU A N 1
ATOM 1108 C CA . GLU A 1 145 ? -23.016 16.391 17.062 1 76.75 145 GLU A CA 1
ATOM 1109 C C . GLU A 1 145 ? -23.344 17.078 18.391 1 76.75 145 GLU A C 1
ATOM 1111 O O . GLU A 1 145 ? -24.516 17.141 18.781 1 76.75 145 GLU A O 1
ATOM 1116 N N . MET A 1 146 ? -22.359 17.594 19.016 1 74.31 146 MET A N 1
ATOM 1117 C CA . MET A 1 146 ? -22.547 18.312 20.281 1 74.31 146 MET A CA 1
ATOM 1118 C C . MET A 1 146 ? -23.312 19.609 20.062 1 74.31 146 MET A C 1
ATOM 1120 O O . MET A 1 146 ? -24.172 19.953 20.891 1 74.31 146 MET A O 1
ATOM 1124 N N . LYS A 1 147 ? -23.031 20.266 18.984 1 72.69 147 LYS A N 1
ATOM 1125 C CA . LYS A 1 147 ? -23.734 21.5 18.656 1 72.69 147 LYS A CA 1
ATOM 1126 C C . LYS A 1 147 ? -25.234 21.234 18.453 1 72.69 147 LYS A C 1
ATOM 1128 O O . LYS A 1 147 ? -26.062 22.016 18.922 1 72.69 147 LYS A O 1
ATOM 1133 N N . ASN A 1 148 ? -25.453 20.219 17.734 1 65.56 148 ASN A N 1
ATOM 1134 C CA . ASN A 1 148 ? -26.844 19.859 17.469 1 65.56 148 ASN A CA 1
ATOM 1135 C C . ASN A 1 148 ? -27.594 19.516 18.75 1 65.56 148 ASN A C 1
ATOM 1137 O O . ASN A 1 148 ? -28.797 19.75 18.859 1 65.56 148 ASN A O 1
ATOM 1141 N N . GLU A 1 149 ? -26.891 19.031 19.672 1 60.09 149 GLU A N 1
ATOM 1142 C CA . GLU A 1 149 ? -27.5 18.703 20.953 1 60.09 149 GLU A CA 1
ATOM 1143 C C . GLU A 1 149 ? -27.781 19.969 21.766 1 60.09 149 GLU A C 1
ATOM 1145 O O . GLU A 1 149 ? -28.75 20.031 22.516 1 60.09 149 GLU A O 1
ATOM 1150 N N . VAL A 1 150 ? -26.906 20.875 21.672 1 55.97 150 VAL A N 1
ATOM 1151 C CA . VAL A 1 150 ? -27.031 22.125 22.422 1 55.97 150 VAL A CA 1
ATOM 1152 C C . VAL A 1 150 ? -28.016 23.062 21.703 1 55.97 150 VAL A C 1
ATOM 1154 O O . VAL A 1 150 ? -28.812 23.75 22.344 1 55.97 150 VAL A O 1
ATOM 1157 N N . GLN A 1 151 ? -27.859 23.266 20.438 1 52.44 151 GLN A N 1
ATOM 1158 C CA . GLN A 1 151 ? -28.719 24.172 19.688 1 52.44 151 GLN A CA 1
ATOM 1159 C C . GLN A 1 151 ? -30.047 23.5 19.328 1 52.44 151 GLN A C 1
ATOM 1161 O O . GLN A 1 151 ? -30.078 22.562 18.531 1 52.44 151 GLN A O 1
ATOM 1166 N N . SER A 1 152 ? -30.906 23.156 20.406 1 42.44 152 SER A N 1
ATOM 1167 C CA . SER A 1 152 ? -32.25 22.719 20.016 1 42.44 152 SER A CA 1
ATOM 1168 C C . SER A 1 152 ? -32.625 23.297 18.656 1 42.44 152 SER A C 1
ATOM 1170 O O . SER A 1 152 ? -33 22.547 17.734 1 42.44 152 SER A O 1
ATOM 1172 N N . GLU A 1 153 ? -33.875 24.297 18.688 1 36.16 153 GLU A N 1
ATOM 1173 C CA . GLU A 1 153 ? -34.938 24.766 17.812 1 36.16 153 GLU A CA 1
ATOM 1174 C C . GLU A 1 153 ? -34.406 25.609 16.672 1 36.16 153 GLU A C 1
ATOM 1176 O O . GLU A 1 153 ? -35.125 26 15.75 1 36.16 153 GLU A O 1
ATOM 1181 N N . SER A 1 154 ? -33.469 26.578 16.875 1 35.47 154 SER A N 1
ATOM 1182 C CA . SER A 1 154 ? -33.438 27.562 15.812 1 35.47 154 SER A CA 1
ATOM 1183 C C . SER A 1 154 ? -32.781 27 14.562 1 35.47 154 SER A C 1
ATOM 1185 O O . SER A 1 154 ? -31.703 26.391 14.648 1 35.47 154 SER A O 1
ATOM 1187 N N . ASP A 1 155 ? -33.438 26.766 13.453 1 36.5 155 ASP A N 1
ATOM 1188 C CA . ASP A 1 155 ? -33.375 26.312 12.07 1 36.5 155 ASP A CA 1
ATOM 1189 C C . ASP A 1 155 ? -32.156 26.844 11.359 1 36.5 155 ASP A C 1
ATOM 1191 O O . ASP A 1 155 ? -32.156 27.062 10.141 1 36.5 155 ASP A O 1
ATOM 1195 N N . ASN A 1 156 ? -31.281 27.609 12.047 1 33.69 156 ASN A N 1
ATOM 1196 C CA . ASN A 1 156 ? -30.391 28.172 11.039 1 33.69 156 ASN A CA 1
ATOM 1197 C C . ASN A 1 156 ? -29.484 27.109 10.422 1 33.69 156 ASN A C 1
ATOM 1199 O O . ASN A 1 156 ? -28.719 26.453 11.133 1 33.69 156 ASN A O 1
ATOM 1203 N N . PRO A 1 157 ? -29.875 26.641 9.32 1 34.94 157 PRO A N 1
ATOM 1204 C CA . PRO A 1 157 ? -29.031 25.703 8.578 1 34.94 157 PRO A CA 1
ATOM 1205 C C . PRO A 1 157 ? -27.547 26.062 8.648 1 34.94 157 PRO A C 1
ATOM 1207 O O . PRO A 1 157 ? -27.203 27.234 8.609 1 34.94 157 PRO A O 1
ATOM 1210 N N . SER A 1 158 ? -26.844 25.484 9.422 1 38.75 158 SER A N 1
ATOM 1211 C CA . SER A 1 158 ? -25.406 25.672 9.258 1 38.75 158 SER A CA 1
ATOM 1212 C C . SER A 1 158 ? -25.047 25.953 7.797 1 38.75 158 SER A C 1
ATOM 1214 O O . SER A 1 158 ? -25.5 25.234 6.898 1 38.75 158 SER A O 1
ATOM 1216 N N . PRO A 1 159 ? -24.766 27.203 7.379 1 34.47 159 PRO A N 1
ATOM 1217 C CA . PRO A 1 159 ? -24.359 27.422 5.992 1 34.47 159 PRO A CA 1
ATOM 1218 C C . PRO A 1 159 ? -23.328 26.406 5.508 1 34.47 159 PRO A C 1
ATOM 1220 O O . PRO A 1 159 ? -22.172 26.438 5.938 1 34.47 159 PRO A O 1
ATOM 1223 N N . HIS A 1 160 ? -23.594 25.203 5.574 1 38.75 160 HIS A N 1
ATOM 1224 C CA . HIS A 1 160 ? -22.719 24.469 4.672 1 38.75 160 HIS A CA 1
ATOM 1225 C C . HIS A 1 160 ? -22.641 25.141 3.309 1 38.75 160 HIS A C 1
ATOM 1227 O O . HIS A 1 160 ? -23.484 24.906 2.439 1 38.75 160 HIS A O 1
ATOM 1233 N N . SER A 1 161 ? -22.547 26.5 3.266 1 35.25 161 SER A N 1
ATOM 1234 C CA . SER A 1 161 ? -22.375 27.078 1.942 1 35.25 161 SER A CA 1
ATOM 1235 C C . SER A 1 161 ? -21.453 26.25 1.071 1 35.25 161 SER A C 1
ATOM 1237 O O . SER A 1 161 ? -20.266 26.109 1.382 1 35.25 161 SER A O 1
ATOM 1239 N N . ASP A 1 162 ? -21.922 25.312 0.554 1 39.66 162 ASP A N 1
ATOM 1240 C CA . ASP A 1 162 ? -21.344 24.641 -0.603 1 39.66 162 ASP A CA 1
ATOM 1241 C C . ASP A 1 162 ? -20.734 25.641 -1.576 1 39.66 162 ASP A C 1
ATOM 1243 O O . ASP A 1 162 ? -20.438 25.312 -2.725 1 39.66 162 ASP A O 1
ATOM 1247 N N . ASP A 1 163 ? -21.016 26.953 -1.361 1 37.88 163 ASP A N 1
ATOM 1248 C CA . ASP A 1 163 ? -20.547 27.891 -2.371 1 37.88 163 ASP A CA 1
ATOM 1249 C C . ASP A 1 163 ? -19.031 27.984 -2.361 1 37.88 163 ASP A C 1
ATOM 1251 O O . ASP A 1 163 ? -18.469 29.062 -2.129 1 37.88 163 ASP A O 1
ATOM 1255 N N . SER A 1 164 ? -18.391 27.094 -1.773 1 42.34 164 SER A N 1
ATOM 1256 C CA . SER A 1 164 ? -16.938 27.266 -1.902 1 42.34 164 SER A CA 1
ATOM 1257 C C . SER A 1 164 ? -16.562 27.672 -3.32 1 42.34 164 SER A C 1
ATOM 1259 O O . SER A 1 164 ? -16.969 27.016 -4.289 1 42.34 164 SER A O 1
ATOM 1261 N N . PRO A 1 165 ? -16.312 28.938 -3.541 1 43.38 165 PRO A N 1
ATOM 1262 C CA . PRO A 1 165 ? -15.805 29.203 -4.887 1 43.38 165 PRO A CA 1
ATOM 1263 C C . PRO A 1 165 ? -15.023 28.031 -5.477 1 43.38 165 PRO A C 1
ATOM 1265 O O . PRO A 1 165 ? -14.297 27.344 -4.758 1 43.38 165 PRO A O 1
ATOM 1268 N N . ALA A 1 166 ? -15.633 27.531 -6.508 1 41.41 166 ALA A N 1
ATOM 1269 C CA . ALA A 1 166 ? -15.047 26.453 -7.285 1 41.41 166 ALA A CA 1
ATOM 1270 C C . ALA A 1 166 ? -13.555 26.672 -7.504 1 41.41 166 ALA A C 1
ATOM 1272 O O . ALA A 1 166 ? -13.148 27.641 -8.148 1 41.41 166 ALA A O 1
ATOM 1273 N N . ARG A 1 167 ? -12.656 26.547 -6.559 1 47.34 167 ARG A N 1
ATOM 1274 C CA . ARG A 1 167 ? -11.219 26.578 -6.812 1 47.34 167 ARG A CA 1
ATOM 1275 C C . ARG A 1 167 ? -10.883 25.891 -8.141 1 47.34 167 ARG A C 1
ATOM 1277 O O . ARG A 1 167 ? -11.602 25 -8.578 1 47.34 167 ARG A O 1
ATOM 1284 N N . ASP A 1 168 ? -10.219 26.562 -8.938 1 52.72 168 ASP A N 1
ATOM 1285 C CA . ASP A 1 168 ? -9.742 25.938 -10.164 1 52.72 168 ASP A CA 1
ATOM 1286 C C . ASP A 1 168 ? -9.18 24.547 -9.883 1 52.72 168 ASP A C 1
ATOM 1288 O O . ASP A 1 168 ? -8.289 24.391 -9.055 1 52.72 168 ASP A O 1
ATOM 1292 N N . PRO A 1 169 ? -9.969 23.547 -10.133 1 61.38 169 PRO A N 1
ATOM 1293 C CA . PRO A 1 169 ? -9.578 22.172 -9.859 1 61.38 169 PRO A CA 1
ATOM 1294 C C . PRO A 1 169 ? -8.148 21.859 -10.305 1 61.38 169 PRO A C 1
ATOM 1296 O O . PRO A 1 169 ? -7.754 22.219 -11.414 1 61.38 169 PRO A O 1
ATOM 1299 N N . VAL A 1 170 ? -7.152 21.766 -9.297 1 73.38 170 VAL A N 1
ATOM 1300 C CA . VAL A 1 170 ? -5.82 21.281 -9.641 1 73.38 170 VAL A CA 1
ATOM 1301 C C . VAL A 1 170 ? -5.938 20.016 -10.492 1 73.38 170 VAL A C 1
ATOM 1303 O O . VAL A 1 170 ? -6.789 19.156 -10.227 1 73.38 170 VAL A O 1
ATOM 1306 N N . GLU A 1 171 ? -5.211 20.062 -11.492 1 84.19 171 GLU A N 1
ATOM 1307 C CA . GLU A 1 171 ? -5.188 18.922 -12.398 1 84.19 171 GLU A CA 1
ATOM 1308 C C . GLU A 1 171 ? -4.816 17.641 -11.664 1 84.19 171 GLU A C 1
ATOM 1310 O O . GLU A 1 171 ? -3.932 17.641 -10.805 1 84.19 171 GLU A O 1
ATOM 1315 N N . LYS A 1 172 ? -5.52 16.625 -11.984 1 89.12 172 LYS A N 1
ATOM 1316 C CA . LYS A 1 172 ? -5.246 15.32 -11.383 1 89.12 172 LYS A CA 1
ATOM 1317 C C . LYS A 1 172 ? -3.875 14.797 -11.797 1 89.12 172 LYS A C 1
ATOM 1319 O O . LYS A 1 172 ? -3.385 15.109 -12.883 1 89.12 172 LYS A O 1
ATOM 1324 N N . PRO A 1 173 ? -3.199 14.086 -10.938 1 91.31 173 PRO A N 1
ATOM 1325 C CA . PRO A 1 173 ? -1.881 13.555 -11.297 1 91.31 173 PRO A CA 1
ATOM 1326 C C . PRO A 1 173 ? -1.921 12.641 -12.516 1 91.31 173 PRO A C 1
ATOM 1328 O O . PRO A 1 173 ? -2.646 11.641 -12.516 1 91.31 173 PRO A O 1
ATOM 1331 N N . ALA A 1 174 ? -1.069 12.859 -13.375 1 89.31 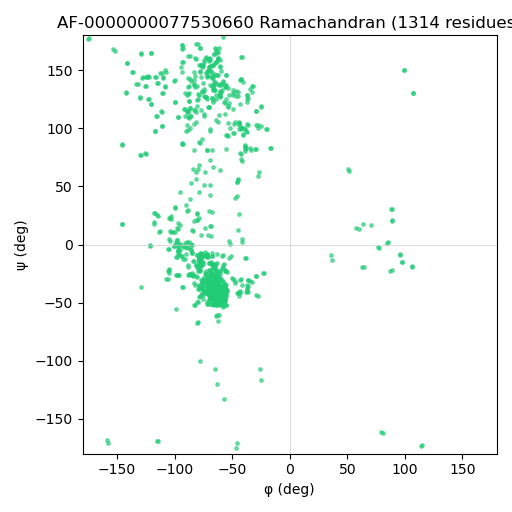174 ALA A N 1
ATOM 1332 C CA . ALA A 1 174 ? -1.064 12.164 -14.664 1 89.31 174 ALA A CA 1
ATOM 1333 C C . ALA A 1 174 ? -0.661 10.703 -14.492 1 89.31 174 ALA A C 1
ATOM 1335 O O . ALA A 1 174 ? -1.083 9.844 -15.273 1 89.31 174 ALA A O 1
ATOM 1336 N N . LEU A 1 175 ? 0.099 10.438 -13.508 1 90.62 175 LEU A N 1
ATOM 1337 C CA . LEU A 1 175 ? 0.564 9.07 -13.297 1 90.62 175 LEU A CA 1
ATOM 1338 C C . LEU A 1 175 ? -0.603 8.141 -12.977 1 90.62 175 LEU A C 1
ATOM 1340 O O . LEU A 1 175 ? -0.545 6.941 -13.266 1 90.62 175 LEU A O 1
ATOM 1344 N N . LEU A 1 176 ? -1.694 8.656 -12.391 1 91.81 176 LEU A N 1
ATOM 1345 C CA . LEU A 1 176 ? -2.832 7.84 -11.984 1 91.81 176 LEU A CA 1
ATOM 1346 C C . LEU A 1 176 ? -4.008 8.023 -12.938 1 91.81 176 LEU A C 1
ATOM 1348 O O . LEU A 1 176 ? -4.902 7.176 -13 1 91.81 176 LEU A O 1
ATOM 1352 N N . PHE A 1 177 ? -4.027 9.133 -13.672 1 88.94 177 PHE A N 1
ATOM 1353 C CA . PHE A 1 177 ? -5.215 9.461 -14.453 1 88.94 177 PHE A CA 1
ATOM 1354 C C . PHE A 1 177 ? -4.867 9.578 -15.938 1 88.94 177 PHE A C 1
ATOM 1356 O O . PHE A 1 177 ? -5.754 9.758 -16.766 1 88.94 177 PHE A O 1
ATOM 1363 N N . GLY A 1 178 ? -3.641 9.375 -16.188 1 80.5 178 GLY A N 1
ATOM 1364 C CA . GLY A 1 178 ? -3.23 9.32 -17.578 1 80.5 178 GLY A CA 1
ATOM 1365 C C . GLY A 1 178 ? -2.629 10.625 -18.062 1 80.5 178 GLY A C 1
ATOM 1366 O O . GLY A 1 178 ? -2.816 11.672 -17.453 1 80.5 178 GLY A O 1
ATOM 1367 N N . HIS A 1 179 ? -1.728 10.422 -19.016 1 72.62 179 HIS A N 1
ATOM 1368 C CA . HIS A 1 179 ? -1.115 11.562 -19.688 1 72.62 179 HIS A CA 1
ATOM 1369 C C . HIS A 1 179 ? -1.304 11.477 -21.203 1 72.62 179 HIS A C 1
ATOM 1371 O O . HIS A 1 179 ? -1.508 10.383 -21.75 1 72.62 179 HIS A O 1
ATOM 1377 N N . GLN A 1 180 ? -1.468 12.594 -21.672 1 63.81 180 GLN A N 1
ATOM 1378 C CA . GLN A 1 180 ? -1.704 12.633 -23.109 1 63.81 180 GLN A CA 1
ATOM 1379 C C . GLN A 1 180 ? -0.396 12.516 -23.891 1 63.81 180 GLN A C 1
ATOM 1381 O O . GLN A 1 180 ? 0.609 13.125 -23.516 1 63.81 180 GLN A O 1
ATOM 1386 N N . GLY A 1 181 ? -0.365 11.531 -24.75 1 63.69 181 GLY A N 1
ATOM 1387 C CA . GLY A 1 181 ? 0.605 11.609 -25.828 1 63.69 181 GLY A CA 1
ATOM 1388 C C . GLY A 1 181 ? 1.766 10.648 -25.672 1 63.69 181 GLY A C 1
ATOM 1389 O O . GLY A 1 181 ? 2.076 10.227 -24.547 1 63.69 181 GLY A O 1
ATOM 1390 N N . SER A 1 182 ? 2.066 9.93 -26.641 1 68.44 182 SER A N 1
ATOM 1391 C CA . SER A 1 182 ? 3.268 9.102 -26.703 1 68.44 182 SER A CA 1
ATOM 1392 C C . SER A 1 182 ? 4.477 9.922 -27.141 1 68.44 182 SER A C 1
ATOM 1394 O O . SER A 1 182 ? 4.395 10.695 -28.094 1 68.44 182 SER A O 1
ATOM 1396 N N . ILE A 1 183 ? 5.453 10.039 -26.234 1 79 183 ILE A N 1
ATOM 1397 C CA . ILE A 1 183 ? 6.656 10.797 -26.562 1 79 183 ILE A CA 1
ATOM 1398 C C . ILE A 1 183 ? 7.844 9.852 -26.703 1 79 183 ILE A C 1
ATOM 1400 O O . ILE A 1 183 ? 7.879 8.789 -26.078 1 79 183 ILE A O 1
ATOM 1404 N N . SER A 1 184 ? 8.664 10.211 -27.625 1 88.38 184 SER A N 1
ATOM 1405 C CA . SER A 1 184 ? 9.883 9.438 -27.828 1 88.38 184 SER A CA 1
ATOM 1406 C C . SER A 1 184 ? 11.055 10.023 -27.047 1 88.38 184 SER A C 1
ATOM 1408 O O . SER A 1 184 ? 10.938 11.109 -26.469 1 88.38 184 SER A O 1
ATOM 1410 N N . ARG A 1 185 ? 12.117 9.281 -27.047 1 90.94 185 ARG A N 1
ATOM 1411 C CA . ARG A 1 185 ? 13.336 9.734 -26.391 1 90.94 185 ARG A CA 1
ATOM 1412 C C . ARG A 1 185 ? 13.852 11.023 -27.016 1 90.94 185 ARG A C 1
ATOM 1414 O O . ARG A 1 185 ? 14.289 11.938 -26.312 1 90.94 185 ARG A O 1
ATOM 1421 N N . GLU A 1 186 ? 13.797 11.094 -28.297 1 91.81 186 GLU A N 1
ATOM 1422 C CA . GLU A 1 186 ? 14.242 12.273 -29.031 1 91.81 186 GLU A CA 1
ATOM 1423 C C . GLU A 1 186 ? 13.438 13.508 -28.641 1 91.81 186 GLU A C 1
ATOM 1425 O O . GLU A 1 186 ? 13.984 14.609 -28.516 1 91.81 186 GLU A O 1
ATOM 1430 N N . ASP A 1 187 ? 12.164 13.281 -28.375 1 92.56 187 ASP A N 1
ATOM 1431 C CA . ASP A 1 187 ? 11.297 14.383 -27.969 1 92.56 187 ASP A CA 1
ATOM 1432 C C . ASP A 1 187 ? 11.688 14.922 -26.594 1 92.56 187 ASP A C 1
ATOM 1434 O O . ASP A 1 187 ? 11.648 16.125 -26.359 1 92.56 187 ASP A O 1
ATOM 1438 N N . VAL A 1 188 ? 12.062 13.977 -25.734 1 93.5 188 VAL A N 1
ATOM 1439 C CA . VAL A 1 188 ? 12.453 14.336 -24.375 1 93.5 188 VAL A CA 1
ATOM 1440 C C . VAL A 1 188 ? 13.719 15.188 -24.406 1 93.5 188 VAL A C 1
ATOM 1442 O O . VAL A 1 188 ? 13.828 16.188 -23.703 1 93.5 188 VAL A O 1
ATOM 1445 N N . LEU A 1 189 ? 14.656 14.789 -25.266 1 94.69 189 LEU A N 1
ATOM 1446 C CA . LEU A 1 189 ? 15.922 15.508 -25.375 1 94.69 189 LEU A CA 1
ATOM 1447 C C . LEU A 1 189 ? 15.719 16.859 -26.047 1 94.69 189 LEU A C 1
ATOM 1449 O O . LEU A 1 189 ? 16.344 17.859 -25.656 1 94.69 189 LEU A O 1
ATOM 1453 N N . ALA A 1 190 ? 14.812 16.859 -27 1 93 190 ALA A N 1
ATOM 1454 C CA . ALA A 1 190 ? 14.547 18.109 -27.734 1 93 190 ALA A CA 1
ATOM 1455 C C . ALA A 1 190 ? 13.883 19.141 -26.828 1 93 190 ALA A C 1
ATOM 1457 O O . ALA A 1 190 ? 14.047 20.344 -27.031 1 93 190 ALA A O 1
ATOM 1458 N N . ALA A 1 191 ? 13.172 18.688 -25.828 1 93.12 191 ALA A N 1
ATOM 1459 C CA . ALA A 1 191 ? 12.438 19.578 -24.938 1 93.12 191 ALA A CA 1
ATOM 1460 C C . ALA A 1 191 ? 13.375 20.188 -23.891 1 93.12 191 ALA A C 1
ATOM 1462 O O . ALA A 1 191 ? 13.008 21.156 -23.219 1 93.12 191 ALA A O 1
ATOM 1463 N N . MET A 1 192 ? 14.594 19.719 -23.812 1 95.06 192 MET A N 1
ATOM 1464 C CA . MET A 1 192 ? 15.547 20.203 -22.812 1 95.06 192 MET A CA 1
ATOM 1465 C C . MET A 1 192 ? 15.938 21.641 -23.078 1 95.06 192 MET A C 1
ATOM 1467 O O . MET A 1 192 ? 16.375 21.984 -24.172 1 95.06 192 MET A O 1
ATOM 1471 N N . PRO A 1 193 ? 15.781 22.484 -22.078 1 95 193 PRO A N 1
ATOM 1472 C CA . PRO A 1 193 ? 16.219 23.875 -22.234 1 95 193 PRO A CA 1
ATOM 1473 C C . PRO A 1 193 ? 17.719 24 -22.453 1 95 193 PRO A C 1
ATOM 1475 O O . PRO A 1 193 ? 18.453 23.031 -22.234 1 95 193 PRO A O 1
ATOM 1478 N N . PRO A 1 194 ? 18.125 25.234 -22.922 1 95.31 194 PRO A N 1
ATOM 1479 C CA . PRO A 1 194 ? 19.562 25.453 -23.062 1 95.31 194 PRO A CA 1
ATOM 1480 C C . PRO A 1 194 ? 20.312 25.312 -21.734 1 95.31 194 PRO A C 1
ATOM 1482 O O . PRO A 1 194 ? 19.766 25.594 -20.672 1 95.31 194 PRO A O 1
ATOM 1485 N N . ARG A 1 195 ? 21.578 24.953 -21.797 1 96.12 195 ARG A N 1
ATOM 1486 C CA . ARG A 1 195 ? 22.375 24.578 -20.641 1 96.12 195 ARG A CA 1
ATOM 1487 C C . ARG A 1 195 ? 22.391 25.688 -19.594 1 96.12 195 ARG A C 1
ATOM 1489 O O . ARG A 1 195 ? 22.266 25.438 -18.391 1 96.12 195 ARG A O 1
ATOM 1496 N N . PRO A 1 196 ? 22.516 26.984 -19.953 1 95.88 196 PRO A N 1
ATOM 1497 C CA . PRO A 1 196 ? 22.547 28.016 -18.906 1 95.88 196 PRO A CA 1
ATOM 1498 C C . PRO A 1 196 ? 21.281 28.031 -18.047 1 95.88 196 PRO A C 1
ATOM 1500 O O . PRO A 1 196 ? 21.359 28.297 -16.844 1 95.88 196 PRO A O 1
ATOM 1503 N N . VAL A 1 197 ? 20.188 27.766 -18.672 1 94.25 197 VAL A N 1
ATOM 1504 C CA . VAL A 1 197 ? 18.922 27.719 -17.938 1 94.25 197 VAL A CA 1
ATOM 1505 C C . VAL A 1 197 ? 18.922 26.516 -16.984 1 94.25 197 VAL A C 1
ATOM 1507 O O . VAL A 1 197 ? 18.547 26.641 -15.82 1 94.25 197 VAL A O 1
ATOM 1510 N N . VAL A 1 198 ? 19.328 25.344 -17.484 1 96.56 198 VAL A N 1
ATOM 1511 C CA . VAL A 1 198 ? 19.359 24.141 -16.672 1 96.56 198 VAL A CA 1
ATOM 1512 C C . VAL A 1 198 ? 20.391 24.297 -15.547 1 96.56 198 VAL A C 1
ATOM 1514 O O . VAL A 1 198 ? 20.141 23.891 -14.414 1 96.56 198 VAL A O 1
ATOM 1517 N N . ASP A 1 199 ? 21.547 24.906 -15.844 1 96.69 199 ASP A N 1
ATOM 1518 C CA . ASP A 1 199 ? 22.562 25.172 -14.828 1 96.69 199 ASP A CA 1
ATOM 1519 C C . ASP A 1 199 ? 22 26 -13.68 1 96.69 199 ASP A C 1
ATOM 1521 O O . ASP A 1 199 ? 22.266 25.719 -12.516 1 96.69 199 ASP A O 1
ATOM 1525 N N . ARG A 1 200 ? 21.297 26.953 -14.031 1 93.81 200 ARG A N 1
ATOM 1526 C CA . ARG A 1 200 ? 20.688 27.812 -13.016 1 93.81 200 ARG A CA 1
ATOM 1527 C C . ARG A 1 200 ? 19.703 27.031 -12.156 1 93.81 200 ARG A C 1
ATOM 1529 O O . ARG A 1 200 ? 19.734 27.109 -10.93 1 93.81 200 ARG A O 1
ATOM 1536 N N . LEU A 1 201 ? 18.797 26.312 -12.766 1 92.5 201 LEU A N 1
ATOM 1537 C CA . LEU A 1 201 ? 17.781 25.547 -12.055 1 92.5 201 LEU A CA 1
ATOM 1538 C C . LEU A 1 201 ? 18.422 24.484 -11.164 1 92.5 201 LEU A C 1
ATOM 1540 O O . LEU A 1 201 ? 18 24.297 -10.023 1 92.5 201 LEU A O 1
ATOM 1544 N N . VAL A 1 202 ? 19.391 23.781 -11.695 1 93.81 202 VAL A N 1
ATOM 1545 C CA . VAL A 1 202 ? 20.078 22.75 -10.93 1 93.81 202 VAL A CA 1
ATOM 1546 C C . VAL A 1 202 ? 20.812 23.375 -9.75 1 93.81 202 VAL A C 1
ATOM 1548 O O . VAL A 1 202 ? 20.797 22.828 -8.641 1 93.81 202 VAL A O 1
ATOM 1551 N N . SER A 1 203 ? 21.438 24.531 -9.961 1 91.62 203 SER A N 1
ATOM 1552 C CA . SER A 1 203 ? 22.125 25.234 -8.883 1 91.62 203 SER A CA 1
ATOM 1553 C C . SER A 1 203 ? 21.156 25.656 -7.789 1 91.62 203 SER A C 1
ATOM 1555 O O . SER A 1 203 ? 21.438 25.5 -6.602 1 91.62 203 SER A O 1
ATOM 1557 N N . GLU A 1 204 ? 20.047 26.125 -8.172 1 87.06 204 GLU A N 1
ATOM 1558 C CA . GLU A 1 204 ? 19.016 26.531 -7.223 1 87.06 204 GLU A CA 1
ATOM 1559 C C . GLU A 1 204 ? 18.484 25.344 -6.438 1 87.06 204 GLU A C 1
ATOM 1561 O O . GLU A 1 204 ? 18.172 25.453 -5.25 1 87.06 204 GLU A O 1
ATOM 1566 N N . TYR A 1 205 ? 18.375 24.266 -7.094 1 89.38 205 TYR A N 1
ATOM 1567 C CA . TYR A 1 205 ? 17.922 23.047 -6.438 1 89.38 205 TYR A CA 1
ATOM 1568 C C . TYR A 1 205 ? 18.844 22.688 -5.273 1 89.38 205 TYR A C 1
ATOM 1570 O O . TYR A 1 205 ? 18.359 22.391 -4.172 1 89.38 205 TYR A O 1
ATOM 1578 N N . PHE A 1 206 ? 20.094 22.688 -5.484 1 87.81 206 PHE A N 1
ATOM 1579 C CA . PHE A 1 206 ? 21.047 22.219 -4.484 1 87.81 206 PHE A CA 1
ATOM 1580 C C . PHE A 1 206 ? 21.281 23.297 -3.43 1 87.81 206 PHE A C 1
ATOM 1582 O O . PHE A 1 206 ? 21.703 22.984 -2.311 1 87.81 206 PHE A O 1
ATOM 1589 N N . THR A 1 207 ? 20.953 24.516 -3.711 1 80.56 207 THR A N 1
ATOM 1590 C CA . THR A 1 207 ? 21.203 25.609 -2.766 1 80.56 207 THR A CA 1
ATOM 1591 C C . THR A 1 207 ? 19.969 25.844 -1.891 1 80.56 207 THR A C 1
ATOM 1593 O O . THR A 1 207 ? 20.094 26.094 -0.69 1 80.56 207 THR A O 1
ATOM 1596 N N . ASP A 1 208 ? 18.812 25.688 -2.498 1 74.12 208 ASP A N 1
ATOM 1597 C CA . ASP A 1 208 ? 17.609 26.156 -1.816 1 74.12 208 ASP A CA 1
ATOM 1598 C C . ASP A 1 208 ? 16.797 24.984 -1.272 1 74.12 208 ASP A C 1
ATOM 1600 O O . ASP A 1 208 ? 15.977 25.156 -0.374 1 74.12 208 ASP A O 1
ATOM 1604 N N . LEU A 1 209 ? 16.969 23.859 -1.803 1 72.69 209 LEU A N 1
ATOM 1605 C CA . LEU A 1 209 ? 16.125 22.75 -1.404 1 72.69 209 LEU A CA 1
ATOM 1606 C C . LEU A 1 209 ? 16.875 21.781 -0.5 1 72.69 209 LEU A C 1
ATOM 1608 O O . LEU A 1 209 ? 16.484 20.625 -0.361 1 72.69 209 LEU A O 1
ATOM 1612 N N . ASP A 1 210 ? 17.844 22.25 0.093 1 64.25 210 ASP A N 1
ATOM 1613 C CA . ASP A 1 210 ? 18.719 21.422 0.903 1 64.25 210 ASP A CA 1
ATOM 1614 C C . ASP A 1 210 ? 18 20.906 2.145 1 64.25 210 ASP A C 1
ATOM 1616 O O . ASP A 1 210 ? 18.453 19.953 2.783 1 64.25 210 ASP A O 1
ATOM 1620 N N . MET A 1 211 ? 16.828 21.438 2.379 1 63.78 211 MET A N 1
ATOM 1621 C CA . MET A 1 211 ? 16.109 21.016 3.58 1 63.78 211 MET A CA 1
ATOM 1622 C C . MET A 1 211 ? 15.094 19.922 3.258 1 63.78 211 MET A C 1
ATOM 1624 O O . MET A 1 211 ? 14.547 19.297 4.16 1 63.78 211 MET A O 1
ATOM 1628 N N . MET A 1 212 ? 14.938 19.703 2.035 1 73.56 212 MET A N 1
ATOM 1629 C CA . MET A 1 212 ? 13.922 18.719 1.672 1 73.56 212 MET A CA 1
ATOM 1630 C C . MET A 1 212 ? 14.484 17.297 1.769 1 73.56 212 MET A C 1
ATOM 1632 O O . MET A 1 212 ? 15.625 17.047 1.384 1 73.56 212 MET A O 1
ATOM 1636 N N . PRO A 1 213 ? 13.68 16.438 2.305 1 68.81 213 PRO A N 1
ATOM 1637 C CA . PRO A 1 213 ? 14.156 15.07 2.551 1 68.81 213 PRO A CA 1
ATOM 1638 C C . PRO A 1 213 ? 14.68 14.391 1.288 1 68.81 213 PRO A C 1
ATOM 1640 O O . PRO A 1 213 ? 15.562 13.531 1.365 1 68.81 213 PRO A O 1
ATOM 1643 N N . HIS A 1 214 ? 14.258 14.836 0.221 1 75.75 214 HIS A N 1
ATOM 1644 C CA . HIS A 1 214 ? 14.625 14.109 -0.989 1 75.75 214 HIS A CA 1
ATOM 1645 C C . HIS A 1 214 ? 16.047 14.43 -1.418 1 75.75 214 HIS A C 1
ATOM 1647 O O . HIS A 1 214 ? 16.656 13.68 -2.184 1 75.75 214 HIS A O 1
ATOM 1653 N N . ILE A 1 215 ? 16.625 15.477 -0.862 1 77.5 215 ILE A N 1
ATOM 1654 C CA . ILE A 1 215 ? 17.984 15.82 -1.23 1 77.5 215 ILE A CA 1
ATOM 1655 C C . ILE A 1 215 ? 18.953 14.781 -0.658 1 77.5 215 ILE A C 1
ATOM 1657 O O . ILE A 1 215 ? 20 14.508 -1.245 1 77.5 215 ILE A O 1
ATOM 1661 N N . ALA A 1 216 ? 18.484 14.227 0.443 1 83.38 216 ALA A N 1
ATOM 1662 C CA . ALA A 1 216 ? 19.328 13.219 1.072 1 83.38 216 ALA A CA 1
ATOM 1663 C C . ALA A 1 216 ? 19.359 11.938 0.248 1 83.38 216 ALA A C 1
ATOM 1665 O O . ALA A 1 216 ? 20.234 11.086 0.434 1 83.38 216 ALA A O 1
ATOM 1666 N N . CYS A 1 217 ? 18.5 11.852 -0.709 1 90.25 217 CYS A N 1
ATOM 1667 C CA . CYS A 1 217 ? 18.344 10.594 -1.436 1 90.25 217 CYS A CA 1
ATOM 1668 C C . CYS A 1 217 ? 19.25 10.555 -2.656 1 90.25 217 CYS A C 1
ATOM 1670 O O . CYS A 1 217 ? 19.266 9.562 -3.395 1 90.25 217 CYS A O 1
ATOM 1672 N N . LEU A 1 218 ? 19.984 11.656 -2.881 1 91.25 218 LEU A N 1
ATOM 1673 C CA . LEU A 1 218 ? 20.906 11.672 -4.02 1 91.25 218 LEU A CA 1
ATOM 1674 C C . LEU A 1 218 ? 22.328 11.953 -3.568 1 91.25 218 LEU A C 1
ATOM 1676 O O . LEU A 1 218 ? 22.547 12.648 -2.574 1 91.25 218 LEU A O 1
ATOM 1680 N N . HIS A 1 219 ? 23.234 11.359 -4.191 1 94.31 219 HIS A N 1
ATOM 1681 C CA . HIS A 1 219 ? 24.641 11.656 -4.004 1 94.31 219 HIS A CA 1
ATOM 1682 C C . HIS A 1 219 ? 25.094 12.773 -4.941 1 94.31 219 HIS A C 1
ATOM 1684 O O . HIS A 1 219 ? 25.266 12.547 -6.141 1 94.31 219 HIS A O 1
ATOM 1690 N N . THR A 1 220 ? 25.469 13.891 -4.383 1 93.69 220 THR A N 1
ATOM 1691 C CA . THR A 1 220 ? 25.656 15.133 -5.133 1 93.69 220 THR A CA 1
ATOM 1692 C C . THR A 1 220 ? 26.844 15.008 -6.086 1 93.69 220 THR A C 1
ATOM 1694 O O . THR A 1 220 ? 26.719 15.312 -7.277 1 93.69 220 THR A O 1
ATOM 1697 N N . PRO A 1 221 ? 28 14.508 -5.648 1 95.38 221 PRO A N 1
ATOM 1698 C CA . PRO A 1 221 ? 29.141 14.43 -6.574 1 95.38 221 PRO A CA 1
ATOM 1699 C C . PRO A 1 221 ? 28.875 13.5 -7.758 1 95.38 221 PRO A C 1
ATOM 1701 O O . PRO A 1 221 ? 29.25 13.82 -8.891 1 95.38 221 PRO A O 1
ATOM 1704 N N . THR A 1 222 ? 28.234 12.383 -7.488 1 95.19 222 THR A N 1
ATOM 1705 C CA . THR A 1 222 ? 27.906 11.461 -8.57 1 95.19 222 THR A CA 1
ATOM 1706 C C . THR A 1 222 ? 26.969 12.117 -9.578 1 95.19 222 THR A C 1
ATOM 1708 O O . THR A 1 222 ? 27.141 11.977 -10.789 1 95.19 222 THR A O 1
ATOM 1711 N N . PHE A 1 223 ? 25.969 12.859 -9.148 1 95.62 223 PHE A N 1
ATOM 1712 C CA . PHE A 1 223 ? 25.016 13.539 -10.016 1 95.62 223 PHE A CA 1
ATOM 1713 C C . PHE A 1 223 ? 25.734 14.531 -10.93 1 95.62 223 PHE A C 1
ATOM 1715 O O . PHE A 1 223 ? 25.469 14.578 -12.133 1 95.62 223 PHE A O 1
ATOM 1722 N N . PHE A 1 224 ? 26.625 15.352 -10.344 1 96.06 224 PHE A N 1
ATOM 1723 C CA . PHE A 1 224 ? 27.266 16.406 -11.133 1 96.06 224 PHE A CA 1
ATOM 1724 C C . PHE A 1 224 ? 28.234 15.797 -12.156 1 96.06 224 PHE A C 1
ATOM 1726 O O . PHE A 1 224 ? 28.391 16.328 -13.25 1 96.06 224 PHE A O 1
ATOM 1733 N N . ARG A 1 225 ? 28.844 14.648 -11.805 1 95.88 225 ARG A N 1
ATOM 1734 C CA . ARG A 1 225 ? 29.641 13.953 -12.812 1 95.88 225 ARG A CA 1
ATOM 1735 C C . ARG A 1 225 ? 28.766 13.492 -13.977 1 95.88 225 ARG A C 1
ATOM 1737 O O . ARG A 1 225 ? 29.141 13.672 -15.141 1 95.88 225 ARG A O 1
ATOM 1744 N N . GLN A 1 226 ? 27.641 12.945 -13.68 1 96.12 226 GLN A N 1
ATOM 1745 C CA . GLN A 1 226 ? 26.703 12.484 -14.703 1 96.12 226 GLN A CA 1
ATOM 1746 C C . GLN A 1 226 ? 26.125 13.664 -15.484 1 96.12 226 GLN A C 1
ATOM 1748 O O . GLN A 1 226 ? 25.875 13.555 -16.688 1 96.12 226 GLN A O 1
ATOM 1753 N N . TYR A 1 227 ? 25.891 14.766 -14.75 1 97.62 227 TYR A N 1
ATOM 1754 C CA . TYR A 1 227 ? 25.375 15.992 -15.352 1 97.62 227 TYR A CA 1
ATOM 1755 C C . TYR A 1 227 ? 26.328 16.531 -16.406 1 97.62 227 TYR A C 1
ATOM 1757 O O . TYR A 1 227 ? 25.922 16.875 -17.516 1 97.62 227 TYR A O 1
ATOM 1765 N N . GLU A 1 228 ? 27.609 16.547 -16.094 1 97.38 228 GLU A N 1
ATOM 1766 C CA . GLU A 1 228 ? 28.625 17 -17.047 1 97.38 228 GLU A CA 1
ATOM 1767 C C . GLU A 1 228 ? 28.75 16.031 -18.219 1 97.38 228 GLU A C 1
ATOM 1769 O O . GLU A 1 228 ? 28.922 16.453 -19.359 1 97.38 228 GLU A O 1
ATOM 1774 N N . ASN A 1 229 ? 28.656 14.75 -17.906 1 96.81 229 ASN A N 1
ATOM 1775 C CA . ASN A 1 229 ? 28.703 13.742 -18.969 1 96.81 229 ASN A CA 1
ATOM 1776 C C . ASN A 1 229 ? 27.531 13.914 -19.938 1 96.81 229 ASN A C 1
ATOM 1778 O O . ASN A 1 229 ? 27.688 13.711 -21.141 1 96.81 229 ASN A O 1
ATOM 1782 N N . PHE A 1 230 ? 26.328 14.266 -19.453 1 97 230 PHE A N 1
ATOM 1783 C CA . PHE A 1 230 ? 25.141 14.477 -20.266 1 97 230 PHE A CA 1
ATOM 1784 C C . PHE A 1 230 ? 25.359 15.602 -21.266 1 97 230 PHE A C 1
ATOM 1786 O O . PHE A 1 230 ? 25.016 15.469 -22.438 1 97 230 PHE A O 1
ATOM 1793 N N . TRP A 1 231 ? 25.969 16.719 -20.828 1 97.12 231 TRP A N 1
ATOM 1794 C CA . TRP A 1 231 ? 26.156 17.859 -21.734 1 97.12 231 TRP A CA 1
ATOM 1795 C C . TRP A 1 231 ? 27.25 17.578 -22.75 1 97.12 231 TRP A C 1
ATOM 1797 O O . TRP A 1 231 ? 27.219 18.078 -23.859 1 97.12 231 TRP A O 1
ATOM 1807 N N . SER A 1 232 ? 28.172 16.656 -22.359 1 96.5 232 SER A N 1
ATOM 1808 C CA . SER A 1 232 ? 29.234 16.25 -23.281 1 96.5 232 SER A CA 1
ATOM 1809 C C . SER A 1 232 ? 28.719 15.25 -24.297 1 96.5 232 SER A C 1
ATOM 1811 O O . SER A 1 232 ? 29.141 15.258 -25.453 1 96.5 232 SER A O 1
ATOM 1813 N N . ASN A 1 233 ? 27.766 14.344 -23.844 1 95.5 233 ASN A N 1
ATOM 1814 C CA . ASN A 1 233 ? 27.172 13.305 -24.672 1 95.5 233 ASN A CA 1
ATOM 1815 C C . ASN A 1 233 ? 25.703 13.055 -24.297 1 95.5 233 ASN A C 1
ATOM 1817 O O . ASN A 1 233 ? 25.391 12.039 -23.672 1 95.5 233 ASN A O 1
ATOM 1821 N N . PRO A 1 234 ? 24.844 13.781 -24.828 1 92.56 234 PRO A N 1
ATOM 1822 C CA . PRO A 1 234 ? 23.438 13.719 -24.422 1 92.56 234 PRO A CA 1
ATOM 1823 C C . PRO A 1 234 ? 22.812 12.352 -24.688 1 92.56 234 PRO A C 1
ATOM 1825 O O . PRO A 1 234 ? 21.922 11.922 -23.953 1 92.56 234 PRO A O 1
ATOM 1828 N N . ASP A 1 235 ? 23.234 11.617 -25.625 1 90.94 235 ASP A N 1
ATOM 1829 C CA . ASP A 1 235 ? 22.641 10.352 -26.016 1 90.94 235 ASP A CA 1
ATOM 1830 C C . ASP A 1 235 ? 22.969 9.242 -25.031 1 90.94 235 ASP A C 1
ATOM 1832 O O . ASP A 1 235 ? 22.328 8.195 -25.016 1 90.94 235 ASP A O 1
ATOM 1836 N N . SER A 1 236 ? 23.906 9.516 -24.25 1 91.19 236 SER A N 1
ATOM 1837 C CA . SER A 1 236 ? 24.344 8.484 -23.312 1 91.19 236 SER A CA 1
ATOM 1838 C C . SER A 1 236 ? 23.469 8.484 -22.047 1 91.19 236 SER A C 1
ATOM 1840 O O . SER A 1 236 ? 23.469 7.512 -21.297 1 91.19 236 SER A O 1
ATOM 1842 N N . ALA A 1 237 ? 22.719 9.492 -21.859 1 93.69 237 ALA A N 1
ATOM 1843 C CA . ALA A 1 237 ? 21.906 9.602 -20.656 1 93.69 237 ALA A CA 1
ATOM 1844 C C . ALA A 1 237 ? 20.688 8.688 -20.734 1 93.69 237 ALA A C 1
ATOM 1846 O O . ALA A 1 237 ? 20.031 8.594 -21.766 1 93.69 237 ALA A O 1
ATOM 1847 N N . SER A 1 238 ? 20.469 7.918 -19.672 1 94.25 238 SER A N 1
ATOM 1848 C CA . SER A 1 238 ? 19.266 7.09 -19.625 1 94.25 238 SER A CA 1
ATOM 1849 C C . SER A 1 238 ? 18 7.949 -19.547 1 94.25 238 SER A C 1
ATOM 1851 O O . SER A 1 238 ? 18.047 9.078 -19.047 1 94.25 238 SER A O 1
ATOM 1853 N N . ILE A 1 239 ? 16.906 7.461 -19.984 1 95.69 239 ILE A N 1
ATOM 1854 C CA . ILE A 1 239 ? 15.625 8.164 -19.969 1 95.69 239 ILE A CA 1
ATOM 1855 C C . ILE A 1 239 ? 15.242 8.484 -18.531 1 95.69 239 ILE A C 1
ATOM 1857 O O . ILE A 1 239 ? 14.703 9.555 -18.25 1 95.69 239 ILE A O 1
ATOM 1861 N N . MET A 1 240 ? 15.477 7.574 -17.656 1 95.69 240 MET A N 1
ATOM 1862 C CA . MET A 1 24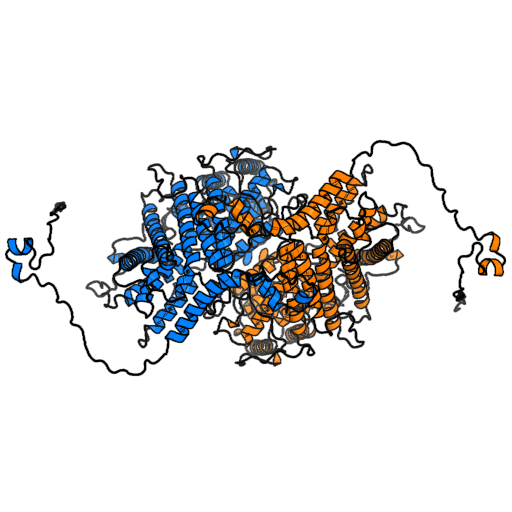0 ? 15.109 7.785 -16.266 1 95.69 240 MET A CA 1
ATOM 1863 C C . MET A 1 240 ? 15.938 8.906 -15.648 1 95.69 240 MET A C 1
ATOM 1865 O O . MET A 1 240 ? 15.43 9.695 -14.852 1 95.69 240 MET A O 1
ATOM 1869 N N . TRP A 1 241 ? 17.203 8.977 -15.992 1 97.12 241 TRP A N 1
ATOM 1870 C CA . TRP A 1 241 ? 18.031 10.062 -15.492 1 97.12 241 TRP A CA 1
ATOM 1871 C C . TRP A 1 241 ? 17.516 11.414 -15.984 1 97.12 241 TRP A C 1
ATOM 1873 O O . TRP A 1 241 ? 17.516 12.398 -15.234 1 97.12 241 TRP A O 1
ATOM 1883 N N . LEU A 1 242 ? 17.125 11.43 -17.25 1 97.62 242 LEU A N 1
ATOM 1884 C CA . LEU A 1 242 ? 16.531 12.656 -17.781 1 97.62 242 LEU A CA 1
ATOM 1885 C C . LEU A 1 242 ? 15.281 13.047 -17 1 97.62 242 LEU A C 1
ATOM 1887 O O . LEU A 1 242 ? 15.07 14.227 -16.719 1 97.62 242 LEU A O 1
ATOM 1891 N N . GLY A 1 243 ? 14.391 12.047 -16.703 1 97.5 243 GLY A N 1
ATOM 1892 C CA . GLY A 1 243 ? 13.234 12.32 -15.867 1 97.5 243 GLY A CA 1
ATOM 1893 C C . GLY A 1 243 ? 13.602 12.898 -14.516 1 97.5 243 GLY A C 1
ATOM 1894 O O . GLY A 1 243 ? 12.93 13.797 -14.016 1 97.5 243 GLY A O 1
ATOM 1895 N N . PHE A 1 244 ? 14.68 12.375 -14.016 1 97.31 244 PHE A N 1
ATOM 1896 C CA . PHE A 1 244 ? 15.195 12.867 -12.742 1 97.31 244 PHE A CA 1
ATOM 1897 C C . PHE A 1 244 ? 15.609 14.328 -12.852 1 97.31 244 PHE A C 1
ATOM 1899 O O . PHE A 1 244 ? 15.266 15.141 -11.992 1 97.31 244 PHE A O 1
ATOM 1906 N N . LEU A 1 245 ? 16.297 14.617 -13.891 1 97.69 245 LEU A N 1
ATOM 1907 C CA . LEU A 1 245 ? 16.734 15.984 -14.133 1 97.69 245 LEU A CA 1
ATOM 1908 C C . LEU A 1 245 ? 15.539 16.922 -14.305 1 97.69 245 LEU A C 1
ATOM 1910 O O . LEU A 1 245 ? 15.5 18 -13.711 1 97.69 245 LEU A O 1
ATOM 1914 N N . TYR A 1 246 ? 14.555 16.547 -15.07 1 97.31 246 TYR A N 1
ATOM 1915 C CA . TYR A 1 246 ? 13.352 17.344 -15.258 1 97.31 246 TYR A CA 1
ATOM 1916 C C . TYR A 1 246 ? 12.641 17.594 -13.93 1 97.31 246 TYR A C 1
ATOM 1918 O O . TYR A 1 246 ? 12.078 18.672 -13.711 1 97.31 246 TYR A O 1
ATOM 1926 N N . SER A 1 247 ? 12.617 16.547 -13.094 1 96.5 247 SER A N 1
ATOM 1927 C CA . SER A 1 247 ? 11.953 16.703 -11.805 1 96.5 247 SER A CA 1
ATOM 1928 C C . SER A 1 247 ? 12.688 17.703 -10.914 1 96.5 247 SER A C 1
ATOM 1930 O O . SER A 1 247 ? 12.062 18.469 -10.188 1 96.5 247 SER A O 1
ATOM 1932 N N . MET A 1 248 ? 14.031 17.75 -10.969 1 94.69 248 MET A N 1
ATOM 1933 C CA . MET A 1 248 ? 14.828 18.734 -10.258 1 94.69 248 MET A CA 1
ATOM 1934 C C . MET A 1 248 ? 14.523 20.141 -10.758 1 94.69 248 MET A C 1
ATOM 1936 O O . MET A 1 248 ? 14.352 21.078 -9.953 1 94.69 248 MET A O 1
ATOM 1940 N N . MET A 1 249 ? 14.477 20.219 -12.023 1 95.06 249 MET A N 1
ATOM 1941 C CA . MET A 1 249 ? 14.188 21.516 -12.633 1 95.06 249 MET A CA 1
ATOM 1942 C C . MET A 1 249 ? 12.797 22 -12.227 1 95.06 249 MET A C 1
ATOM 1944 O O . MET A 1 249 ? 12.617 23.188 -11.938 1 95.06 249 MET A O 1
ATOM 1948 N N . CYS A 1 250 ? 11.859 21.109 -12.172 1 93.38 250 CYS A N 1
ATOM 1949 C CA . CYS A 1 250 ? 10.5 21.453 -11.797 1 93.38 250 CYS A CA 1
ATOM 1950 C C . CYS A 1 250 ? 10.438 21.969 -10.367 1 93.38 250 CYS A C 1
ATOM 1952 O O . CYS A 1 250 ? 9.805 23 -10.094 1 93.38 250 CYS A O 1
ATOM 1954 N N . LEU A 1 251 ? 11.086 21.297 -9.469 1 89.81 251 LEU A N 1
ATOM 1955 C CA . LEU A 1 251 ? 11.094 21.688 -8.07 1 89.81 251 LEU A CA 1
ATOM 1956 C C . LEU A 1 251 ? 11.781 23.047 -7.887 1 89.81 251 LEU A C 1
ATOM 1958 O O . LEU A 1 251 ? 11.305 23.891 -7.129 1 89.81 251 LEU A O 1
ATOM 1962 N N . SER A 1 252 ? 12.852 23.219 -8.586 1 88.62 252 SER A N 1
ATOM 1963 C CA . SER A 1 252 ? 13.555 24.484 -8.531 1 88.62 252 SER A CA 1
ATOM 1964 C C . SER A 1 252 ? 12.688 25.625 -9.062 1 88.62 252 SER A C 1
ATOM 1966 O O . SER A 1 252 ? 12.664 26.719 -8.492 1 88.62 252 SER A O 1
ATOM 1968 N N . ALA A 1 253 ? 12.055 25.344 -10.172 1 87.12 253 ALA A N 1
ATOM 1969 C CA . ALA A 1 253 ? 11.195 26.359 -10.773 1 87.12 253 ALA A CA 1
ATOM 1970 C C . ALA A 1 253 ? 10.047 26.719 -9.836 1 87.12 253 ALA A C 1
ATOM 1972 O O . ALA A 1 253 ? 9.586 27.875 -9.836 1 87.12 253 ALA A O 1
ATOM 1973 N N . HIS A 1 254 ? 9.625 25.781 -9.086 1 81.75 254 HIS A N 1
ATOM 1974 C CA . HIS A 1 254 ? 8.539 26.031 -8.148 1 81.75 254 HIS A CA 1
ATOM 1975 C C . HIS A 1 254 ? 9 26.875 -6.973 1 81.75 254 HIS A C 1
ATOM 1977 O O . HIS A 1 254 ? 8.289 27.797 -6.539 1 81.75 254 HIS A O 1
ATOM 1983 N N . PHE A 1 255 ? 10.148 26.625 -6.445 1 74.81 255 PHE A N 1
ATOM 1984 C CA . PHE A 1 255 ? 10.594 27.25 -5.207 1 74.81 255 PHE A CA 1
ATOM 1985 C C . PHE A 1 255 ? 11.469 28.469 -5.496 1 74.81 255 PHE A C 1
ATOM 1987 O O . PHE A 1 255 ? 11.898 29.156 -4.57 1 74.81 255 PHE A O 1
ATOM 1994 N N . SER A 1 256 ? 11.727 28.766 -6.734 1 67.62 256 SER A N 1
ATOM 1995 C CA . SER A 1 256 ? 12.562 29.922 -7.059 1 67.62 256 SER A CA 1
ATOM 1996 C C . SER A 1 256 ? 11.984 31.203 -6.465 1 67.62 256 SER A C 1
ATOM 1998 O O . SER A 1 256 ? 10.781 31.453 -6.551 1 67.62 256 SER A O 1
ATOM 2000 N N . PRO A 1 257 ? 12.883 31.828 -5.629 1 56.78 257 PRO A N 1
ATOM 2001 C CA . PRO A 1 257 ? 12.477 33.094 -4.992 1 56.78 257 PRO A CA 1
ATOM 2002 C C . PRO A 1 257 ? 11.766 34.031 -5.957 1 56.78 257 PRO A C 1
ATOM 2004 O O . PRO A 1 257 ? 10.828 34.719 -5.562 1 56.78 257 PRO A O 1
ATOM 2007 N N . ALA A 1 258 ? 12.305 34.062 -7.203 1 50.31 258 ALA A N 1
ATOM 2008 C CA . ALA A 1 258 ? 11.68 34.969 -8.172 1 50.31 258 ALA A CA 1
ATOM 2009 C C . ALA A 1 258 ? 10.203 34.625 -8.352 1 50.31 258 ALA A C 1
ATOM 2011 O O . ALA A 1 258 ? 9.375 35.531 -8.547 1 50.31 258 ALA A O 1
ATOM 2012 N N . ASN A 1 259 ? 9.906 33.375 -8.305 1 49.56 259 ASN A N 1
ATOM 2013 C CA . ASN A 1 259 ? 8.531 32.906 -8.508 1 49.56 259 ASN A CA 1
ATOM 2014 C C . ASN A 1 259 ? 7.715 33.031 -7.219 1 49.56 259 ASN A C 1
ATOM 2016 O O . ASN A 1 259 ? 6.508 33.281 -7.266 1 49.56 259 ASN A O 1
ATOM 2020 N N . MET A 1 260 ? 8.414 32.812 -6.176 1 51 260 MET A N 1
ATOM 2021 C CA . MET A 1 260 ? 7.703 32.844 -4.902 1 51 260 MET A CA 1
ATOM 2022 C C . MET A 1 260 ? 7.41 34.281 -4.48 1 51 260 MET A C 1
ATOM 2024 O O . MET A 1 260 ? 6.414 34.562 -3.805 1 51 260 MET A O 1
ATOM 2028 N N . LEU A 1 261 ? 8.453 35.25 -4.914 1 44.38 261 LEU A N 1
ATOM 2029 C CA . LEU A 1 261 ? 8.305 36.688 -4.609 1 44.38 261 LEU A CA 1
ATOM 2030 C C . LEU A 1 261 ? 7.516 37.375 -5.707 1 44.38 261 LEU A C 1
ATOM 2032 O O . LEU A 1 261 ? 7.121 38.562 -5.543 1 44.38 261 LEU A O 1
ATOM 2036 N N . ALA A 1 262 ? 7.473 36.906 -6.922 1 41 262 ALA A N 1
ATOM 2037 C CA . ALA A 1 262 ? 6.922 37.719 -8.023 1 41 262 ALA A CA 1
ATOM 2038 C C . ALA A 1 262 ? 5.445 38 -7.805 1 41 262 ALA A C 1
ATOM 2040 O O . ALA A 1 262 ? 4.656 37.094 -7.531 1 41 262 ALA A O 1
ATOM 2041 N N . GLU A 1 263 ? 5.086 39.156 -7.469 1 38.25 263 GLU A N 1
ATOM 2042 C CA . GLU A 1 263 ? 3.754 39.719 -7.676 1 38.25 263 GLU A CA 1
ATOM 2043 C C . GLU A 1 263 ? 3.123 39.156 -8.953 1 38.25 263 GLU A C 1
ATOM 2045 O O . GLU A 1 263 ? 3.828 38.844 -9.914 1 38.25 263 GLU A O 1
ATOM 2050 N N . PRO A 1 264 ? 1.766 38.75 -8.945 1 38.34 264 PRO A N 1
ATOM 2051 C CA . PRO A 1 264 ? 1.124 38.312 -10.18 1 38.34 264 PRO A CA 1
ATOM 2052 C C . PRO A 1 264 ? 1.637 39.031 -11.414 1 38.34 264 PRO A C 1
ATOM 2054 O O . PRO A 1 264 ? 1.421 38.562 -12.539 1 38.34 264 PRO A O 1
ATOM 2057 N N . ASP A 1 265 ? 2.02 40.219 -11.32 1 35.66 265 ASP A N 1
ATOM 2058 C CA . ASP A 1 265 ? 2.217 41.062 -12.492 1 35.66 265 ASP A CA 1
ATOM 2059 C C . ASP A 1 265 ? 3.549 40.75 -13.172 1 35.66 265 ASP A C 1
ATOM 2061 O O . ASP A 1 265 ? 3.863 41.344 -14.219 1 35.66 265 ASP A O 1
ATOM 2065 N N . VAL A 1 266 ? 4.621 40.625 -12.383 1 36.69 266 VAL A N 1
ATOM 2066 C CA . VAL A 1 266 ? 5.891 40.719 -13.094 1 36.69 266 VAL A CA 1
ATOM 2067 C C . VAL A 1 266 ? 6.094 39.469 -13.953 1 36.69 266 VAL A C 1
ATOM 2069 O O . VAL A 1 266 ? 5.676 38.375 -13.578 1 36.69 266 VAL A O 1
ATOM 2072 N N . GLU A 1 267 ? 6.699 39.594 -15.117 1 37.5 267 GLU A N 1
ATOM 2073 C CA . GLU A 1 267 ? 7.082 38.875 -16.328 1 37.5 267 GLU A CA 1
ATOM 2074 C C . GLU A 1 267 ? 7.812 37.562 -16 1 37.5 267 GLU A C 1
ATOM 2076 O O . GLU A 1 267 ? 8.43 36.969 -16.875 1 37.5 267 GLU A O 1
ATOM 2081 N N . ASN A 1 268 ? 8.203 37.281 -14.805 1 43.22 268 ASN A N 1
ATOM 2082 C CA . ASN A 1 268 ? 8.961 36.031 -14.703 1 43.22 268 ASN A CA 1
ATOM 2083 C C . ASN A 1 268 ? 8.086 34.812 -14.984 1 43.22 268 ASN A C 1
ATOM 2085 O O . ASN A 1 268 ? 7.992 33.906 -14.156 1 43.22 268 ASN A O 1
ATOM 2089 N N . THR A 1 269 ? 7.109 34.969 -15.742 1 46.97 269 THR A N 1
ATOM 2090 C CA . THR A 1 269 ? 6.102 34.219 -16.453 1 46.97 269 THR A CA 1
ATOM 2091 C C . THR A 1 269 ? 6.719 32.969 -17.109 1 46.97 269 THR A C 1
ATOM 2093 O O . THR A 1 269 ? 6.039 31.953 -17.297 1 46.97 269 THR A O 1
ATOM 2096 N N . GLN A 1 270 ? 8.055 33.188 -17.438 1 47.97 270 GLN A N 1
ATOM 2097 C CA . GLN A 1 270 ? 8.594 32.094 -18.234 1 47.97 270 GLN A CA 1
ATOM 2098 C C . GLN A 1 270 ? 8.742 30.828 -17.406 1 47.97 270 GLN A C 1
ATOM 2100 O O . GLN A 1 270 ? 8.453 29.734 -17.891 1 47.97 270 GLN A O 1
ATOM 2105 N N . THR A 1 271 ? 9.289 31 -16.078 1 49.22 271 THR A N 1
ATOM 2106 C CA . THR A 1 271 ? 9.555 29.797 -15.297 1 49.22 271 THR A CA 1
ATOM 2107 C C . THR A 1 271 ? 8.25 29.125 -14.891 1 49.22 271 THR A C 1
ATOM 2109 O O . THR A 1 271 ? 8.148 27.891 -14.922 1 49.22 271 THR A O 1
ATOM 2112 N N . ARG A 1 272 ? 7.324 29.938 -14.562 1 54.38 272 ARG A N 1
ATOM 2113 C CA . ARG A 1 272 ? 6.027 29.375 -14.195 1 54.38 272 ARG A CA 1
ATOM 2114 C C . ARG A 1 272 ? 5.359 28.703 -15.391 1 54.38 272 ARG A C 1
ATOM 2116 O O . ARG A 1 272 ? 4.668 27.703 -15.242 1 54.38 272 ARG A O 1
ATOM 2123 N N . THR A 1 273 ? 5.762 29.266 -16.484 1 60.66 273 THR A N 1
ATOM 2124 C CA . THR A 1 273 ? 5.125 28.766 -17.703 1 60.66 273 THR A CA 1
ATOM 2125 C C . THR A 1 273 ? 5.746 27.438 -18.125 1 60.66 273 THR A C 1
ATOM 2127 O O . THR A 1 273 ? 5.113 26.641 -18.828 1 60.66 273 THR A O 1
ATOM 2130 N N . ALA A 1 274 ? 6.922 27.172 -17.406 1 77.25 274 ALA A N 1
ATOM 2131 C CA . ALA A 1 274 ? 7.605 25.969 -17.875 1 77.25 274 ALA A CA 1
ATOM 2132 C C . ALA A 1 274 ? 7.281 24.766 -16.984 1 77.25 274 ALA A C 1
ATOM 2134 O O . ALA A 1 274 ? 7.504 23.625 -17.359 1 77.25 274 ALA A O 1
ATOM 2135 N N . ARG A 1 275 ? 6.668 25.031 -15.867 1 85.19 275 ARG A N 1
ATOM 2136 C CA . ARG A 1 275 ? 6.477 23.984 -14.875 1 85.19 275 ARG A CA 1
ATOM 2137 C C . ARG A 1 275 ? 5.566 22.875 -15.406 1 85.19 275 ARG A C 1
ATOM 2139 O O . ARG A 1 275 ? 5.906 21.703 -15.328 1 85.19 275 ARG A O 1
ATOM 2146 N N . PRO A 1 276 ? 4.523 23.266 -16.047 1 85.44 276 PRO A N 1
ATOM 2147 C CA . PRO A 1 276 ? 3.664 22.203 -16.562 1 85.44 276 PRO A CA 1
ATOM 2148 C C . PRO A 1 276 ? 4.383 21.312 -17.578 1 85.44 276 PRO A C 1
ATOM 2150 O O . PRO A 1 276 ? 4.145 20.094 -17.625 1 85.44 276 PRO A O 1
ATOM 2153 N N . GLN A 1 277 ? 5.234 21.969 -18.266 1 89.5 277 GLN A N 1
ATOM 2154 C CA . GLN A 1 277 ? 5.988 21.203 -19.25 1 89.5 277 GLN A CA 1
ATOM 2155 C C . GLN A 1 277 ? 6.957 20.234 -18.562 1 89.5 277 GLN A C 1
ATOM 2157 O O . GLN A 1 277 ? 7.141 19.109 -19.016 1 89.5 277 GLN A O 1
ATOM 2162 N N . TYR A 1 278 ? 7.633 20.703 -17.516 1 93.75 278 TYR A N 1
ATOM 2163 C CA . TYR A 1 278 ? 8.547 19.828 -16.781 1 93.75 278 TYR A CA 1
ATOM 2164 C C . TYR A 1 278 ? 7.797 18.656 -16.172 1 93.75 278 TYR A C 1
ATOM 2166 O O . TYR A 1 278 ? 8.297 17.516 -16.188 1 93.75 278 TYR A O 1
ATOM 2174 N N . ILE A 1 279 ? 6.629 18.906 -15.633 1 93.12 279 ILE A N 1
ATOM 2175 C CA . ILE A 1 279 ? 5.836 17.844 -15.031 1 93.12 279 ILE A CA 1
ATOM 2176 C C . ILE A 1 279 ? 5.492 16.797 -16.078 1 93.12 279 ILE A C 1
ATOM 2178 O O . ILE A 1 279 ? 5.621 15.594 -15.836 1 93.12 279 ILE A O 1
ATOM 2182 N N . ASP A 1 280 ? 5.105 17.281 -17.25 1 90.94 280 ASP A N 1
ATOM 2183 C CA . ASP A 1 280 ? 4.785 16.375 -18.344 1 90.94 280 ASP A CA 1
ATOM 2184 C C . ASP A 1 280 ? 5.992 15.5 -18.703 1 90.94 280 ASP A C 1
ATOM 2186 O O . ASP A 1 280 ? 5.848 14.297 -18.938 1 90.94 280 ASP A O 1
ATOM 2190 N N . GLN A 1 281 ? 7.105 16.156 -18.766 1 93.81 281 GLN A N 1
ATOM 2191 C CA . GLN A 1 281 ? 8.312 15.422 -19.141 1 93.81 281 GLN A CA 1
ATOM 2192 C C . GLN A 1 281 ? 8.672 14.391 -18.078 1 93.81 281 GLN A C 1
ATOM 2194 O O . GLN A 1 281 ? 9.156 13.297 -18.406 1 93.81 281 GLN A O 1
ATOM 2199 N N . VAL A 1 282 ? 8.461 14.727 -16.797 1 95.69 282 VAL A N 1
ATOM 2200 C CA . VAL A 1 282 ? 8.742 13.781 -15.719 1 95.69 282 VAL A CA 1
ATOM 2201 C C . VAL A 1 282 ? 7.883 12.531 -15.898 1 95.69 282 VAL A C 1
ATOM 2203 O O . VAL A 1 282 ? 8.398 11.406 -15.875 1 95.69 282 VAL A O 1
ATOM 2206 N N . VAL A 1 283 ? 6.574 12.688 -16.141 1 94.06 283 VAL A N 1
ATOM 2207 C CA . VAL A 1 283 ? 5.641 11.578 -16.25 1 94.06 283 VAL A CA 1
ATOM 2208 C C . VAL A 1 283 ? 5.941 10.773 -17.516 1 94.06 283 VAL A C 1
ATOM 2210 O O . VAL A 1 283 ? 5.895 9.539 -17.5 1 94.06 283 VAL A O 1
ATOM 2213 N N . GLN A 1 284 ? 6.266 11.477 -18.531 1 92.44 284 GLN A N 1
ATOM 2214 C CA . GLN A 1 284 ? 6.594 10.812 -19.781 1 92.44 284 GLN A CA 1
ATOM 2215 C C . GLN A 1 284 ? 7.867 9.984 -19.656 1 92.44 284 GLN A C 1
ATOM 2217 O O . GLN A 1 284 ? 7.945 8.867 -20.172 1 92.44 284 GLN A O 1
ATOM 2222 N N . CYS A 1 285 ? 8.875 10.5 -19 1 95 285 CYS A N 1
ATOM 2223 C CA . CYS A 1 285 ? 10.109 9.75 -18.781 1 95 285 CYS A CA 1
ATOM 2224 C C . CYS A 1 285 ? 9.852 8.516 -17.938 1 95 285 CYS A C 1
ATOM 2226 O O . CYS A 1 285 ? 10.406 7.449 -18.203 1 95 285 CYS A O 1
ATOM 2228 N N . LEU A 1 286 ? 9.047 8.664 -16.891 1 95.56 286 LEU A N 1
ATOM 2229 C CA . LEU A 1 286 ? 8.688 7.523 -16.047 1 95.56 286 LEU A CA 1
ATOM 2230 C C . LEU A 1 286 ? 8.023 6.426 -16.875 1 95.56 286 LEU A C 1
ATOM 2232 O O . LEU A 1 286 ? 8.375 5.25 -16.75 1 95.56 286 LEU A O 1
ATOM 2236 N N . SER A 1 287 ? 7.109 6.816 -17.75 1 91.88 287 SER A N 1
ATOM 2237 C CA . SER A 1 287 ? 6.375 5.859 -18.562 1 91.88 287 SER A CA 1
ATOM 2238 C C . SER A 1 287 ? 7.289 5.191 -19.594 1 91.88 287 SER A C 1
ATOM 2240 O O . SER A 1 287 ? 7.281 3.967 -19.734 1 91.88 287 SER A O 1
ATOM 2242 N N . LEU A 1 288 ? 8.086 6.027 -20.25 1 91.31 288 LEU A N 1
ATOM 2243 C CA . LEU A 1 288 ? 8.992 5.531 -21.281 1 91.31 288 LEU A CA 1
ATOM 2244 C C . LEU A 1 288 ? 10.031 4.586 -20.688 1 91.31 288 LEU A C 1
ATOM 2246 O O . LEU A 1 288 ? 10.453 3.635 -21.344 1 91.31 288 LEU A O 1
ATOM 2250 N N . ALA A 1 289 ? 10.406 4.855 -19.5 1 92.5 289 ALA A N 1
ATOM 2251 C CA . ALA A 1 289 ? 11.445 4.055 -18.859 1 92.5 289 ALA A CA 1
ATOM 2252 C C . ALA A 1 289 ? 10.844 2.818 -18.188 1 92.5 289 ALA A C 1
ATOM 2254 O O . ALA A 1 289 ? 11.57 2.004 -17.609 1 92.5 289 ALA A O 1
ATOM 2255 N N . ASP A 1 290 ? 9.477 2.609 -18.266 1 91.5 290 ASP A N 1
ATOM 2256 C CA . ASP A 1 290 ? 8.844 1.485 -17.578 1 91.5 290 ASP A CA 1
ATOM 2257 C C . ASP A 1 290 ? 9.242 1.444 -16.109 1 91.5 290 ASP A C 1
ATOM 2259 O O . ASP A 1 290 ? 9.773 0.438 -15.633 1 91.5 290 ASP A O 1
ATOM 2263 N N . TYR A 1 291 ? 8.836 2.512 -15.406 1 94.94 291 TYR A N 1
ATOM 2264 C CA . TYR A 1 291 ? 9.328 2.758 -14.055 1 94.94 291 TYR A CA 1
ATOM 2265 C C . TYR A 1 291 ? 8.969 1.605 -13.125 1 94.94 291 TYR A C 1
ATOM 2267 O O . TYR A 1 291 ? 9.617 1.403 -12.094 1 94.94 291 TYR A O 1
ATOM 2275 N N . SER A 1 292 ? 7.926 0.789 -13.422 1 93.94 292 SER A N 1
ATOM 2276 C CA . SER A 1 292 ? 7.48 -0.285 -12.539 1 93.94 292 SER A CA 1
ATOM 2277 C C . SER A 1 292 ? 8.516 -1.404 -12.461 1 93.94 292 SER A C 1
ATOM 2279 O O . SER A 1 292 ? 8.461 -2.246 -11.562 1 93.94 292 SER A O 1
ATOM 2281 N N . ARG A 1 293 ? 9.422 -1.408 -13.359 1 91.25 293 ARG A N 1
ATOM 2282 C CA . ARG A 1 293 ? 10.492 -2.4 -13.336 1 91.25 293 ARG A CA 1
ATOM 2283 C C . ARG A 1 293 ? 11.562 -2.033 -12.312 1 91.25 293 ARG A C 1
ATOM 2285 O O . ARG A 1 293 ? 12.398 -2.863 -11.961 1 91.25 293 ARG A O 1
ATOM 2292 N N . GLY A 1 294 ? 11.516 -0.842 -11.867 1 92.69 294 GLY A N 1
ATOM 2293 C CA . GLY A 1 294 ? 12.531 -0.363 -10.938 1 92.69 294 GLY A CA 1
ATOM 2294 C C . GLY A 1 294 ? 13.812 0.057 -11.625 1 92.69 294 GLY A C 1
ATOM 2295 O O . GLY A 1 294 ? 13.805 0.436 -12.797 1 92.69 294 GLY A O 1
ATOM 2296 N N . GLY A 1 295 ? 14.891 0.144 -10.828 1 91.5 295 GLY A N 1
ATOM 2297 C CA . GLY A 1 295 ? 16.188 0.524 -11.367 1 91.5 295 GLY A CA 1
ATOM 2298 C C . GLY A 1 295 ? 16.688 1.85 -10.828 1 91.5 295 GLY A C 1
ATOM 2299 O O . GLY A 1 295 ? 16.078 2.434 -9.93 1 91.5 295 GLY A O 1
ATOM 2300 N N . PRO A 1 296 ? 17.766 2.271 -11.414 1 91.88 296 PRO A N 1
ATOM 2301 C CA . PRO A 1 296 ? 18.391 3.496 -10.906 1 91.88 296 PRO A CA 1
ATOM 2302 C C . PRO A 1 296 ? 17.531 4.734 -11.133 1 91.88 296 PRO A C 1
ATOM 2304 O O . PRO A 1 296 ? 16.922 4.883 -12.195 1 91.88 296 PRO A O 1
ATOM 2307 N N . TYR A 1 297 ? 17.375 5.547 -10.156 1 94.56 297 TYR A N 1
ATOM 2308 C CA . TYR A 1 297 ? 16.766 6.875 -10.172 1 94.56 297 TYR A CA 1
ATOM 2309 C C . TYR A 1 297 ? 15.242 6.785 -10.219 1 94.56 297 TYR A C 1
ATOM 2311 O O . TYR A 1 297 ? 14.555 7.805 -10.188 1 94.56 297 TYR A O 1
ATOM 2319 N N . VAL A 1 298 ? 14.695 5.578 -10.289 1 96.56 298 VAL A N 1
ATOM 2320 C CA . VAL A 1 298 ? 13.242 5.445 -10.375 1 96.56 298 VAL A CA 1
ATOM 2321 C C . VAL A 1 298 ? 12.602 5.98 -9.102 1 96.56 298 VAL A C 1
ATOM 2323 O O . VAL A 1 298 ? 11.734 6.855 -9.156 1 96.56 298 VAL A O 1
ATOM 2326 N N . ILE A 1 299 ? 13.047 5.508 -7.945 1 96.81 299 ILE A N 1
ATOM 2327 C CA . ILE A 1 299 ? 12.453 5.906 -6.676 1 96.81 299 ILE A CA 1
ATOM 2328 C C . ILE A 1 299 ? 12.695 7.395 -6.434 1 96.81 299 ILE A C 1
ATOM 2330 O O . ILE A 1 299 ? 11.797 8.117 -6.004 1 96.81 299 ILE A O 1
ATOM 2334 N N . GLU A 1 300 ? 13.891 7.891 -6.758 1 95.44 300 GLU A N 1
ATOM 2335 C CA . GLU A 1 300 ? 14.234 9.297 -6.574 1 95.44 300 GLU A CA 1
ATOM 2336 C C . GLU A 1 300 ? 13.344 10.195 -7.418 1 95.44 300 GLU A C 1
ATOM 2338 O O . GLU A 1 300 ? 12.852 11.219 -6.934 1 95.44 300 GLU A O 1
ATOM 2343 N N . THR A 1 301 ? 13.164 9.781 -8.672 1 97 301 THR A N 1
ATOM 2344 C CA . THR A 1 301 ? 12.32 10.562 -9.578 1 97 301 THR A CA 1
ATOM 2345 C C . THR A 1 301 ? 10.867 10.547 -9.109 1 97 301 THR A C 1
ATOM 2347 O O . THR A 1 301 ? 10.195 11.586 -9.133 1 97 301 THR A O 1
ATOM 2350 N N . LEU A 1 302 ? 10.43 9.422 -8.688 1 97.69 302 LEU A N 1
ATOM 2351 C CA . LEU A 1 302 ? 9.062 9.305 -8.188 1 97.69 302 LEU A CA 1
ATOM 2352 C C . LEU A 1 302 ? 8.875 10.125 -6.914 1 97.69 302 LEU A C 1
ATOM 2354 O O . LEU A 1 302 ? 7.816 10.719 -6.707 1 97.69 302 LEU A O 1
ATOM 2358 N N . LEU A 1 303 ? 9.844 10.156 -6.062 1 96.25 303 LEU A N 1
ATOM 2359 C CA . LEU A 1 303 ? 9.789 10.977 -4.855 1 96.25 303 LEU A CA 1
ATOM 2360 C C . LEU A 1 303 ? 9.68 12.453 -5.207 1 96.25 303 LEU A C 1
ATOM 2362 O O . LEU A 1 303 ? 8.922 13.195 -4.574 1 96.25 303 LEU A O 1
ATOM 2366 N N . HIS A 1 304 ? 10.477 12.844 -6.191 1 95.44 304 HIS A N 1
ATOM 2367 C CA . HIS A 1 304 ? 10.352 14.219 -6.68 1 95.44 304 HIS A CA 1
ATOM 2368 C C . HIS A 1 304 ? 8.945 14.477 -7.215 1 95.44 304 HIS A C 1
ATOM 2370 O O . HIS A 1 304 ? 8.352 15.516 -6.922 1 95.44 304 HIS A O 1
ATOM 2376 N N . TYR A 1 305 ? 8.469 13.586 -7.996 1 95.5 305 TYR A N 1
ATOM 2377 C CA . TYR A 1 305 ? 7.133 13.734 -8.562 1 95.5 305 TYR A CA 1
ATOM 2378 C C . TYR A 1 305 ? 6.086 13.867 -7.465 1 95.5 305 TYR A C 1
ATOM 2380 O O . TYR A 1 305 ? 5.188 14.711 -7.551 1 95.5 305 TYR A O 1
ATOM 2388 N N . PHE A 1 306 ? 6.184 13.078 -6.457 1 95.62 306 PHE A N 1
ATOM 2389 C CA . PHE A 1 306 ? 5.309 13.172 -5.293 1 95.62 306 PHE A CA 1
ATOM 2390 C C . PHE A 1 306 ? 5.352 14.578 -4.695 1 95.62 306 PHE A C 1
ATOM 2392 O O . PHE A 1 306 ? 4.309 15.164 -4.395 1 95.62 306 PHE A O 1
ATOM 2399 N N . THR A 1 307 ? 6.543 14.969 -4.473 1 91.06 307 THR A N 1
ATOM 2400 C CA . THR A 1 307 ? 6.73 16.281 -3.873 1 91.06 307 THR A CA 1
ATOM 2401 C C . THR A 1 307 ? 6.113 17.375 -4.75 1 91.06 307 THR A C 1
ATOM 2403 O O . THR A 1 307 ? 5.469 18.297 -4.246 1 91.06 307 THR A O 1
ATOM 2406 N N . ILE A 1 308 ? 6.34 17.234 -6.031 1 91.12 308 ILE A N 1
ATOM 2407 C CA . ILE A 1 308 ? 5.777 18.188 -6.988 1 91.12 308 ILE A CA 1
ATOM 2408 C C . ILE A 1 308 ? 4.258 18.203 -6.863 1 91.12 308 ILE A C 1
ATOM 2410 O O . ILE A 1 308 ? 3.65 19.281 -6.742 1 91.12 308 ILE A O 1
ATOM 2414 N N . GLU A 1 309 ? 3.641 17.031 -6.824 1 91.69 309 GLU A N 1
ATOM 2415 C CA . GLU A 1 309 ? 2.189 16.922 -6.707 1 91.69 309 GLU A CA 1
ATOM 2416 C C . GLU A 1 309 ? 1.709 17.438 -5.352 1 91.69 309 GLU A C 1
ATOM 2418 O O . GLU A 1 309 ? 0.647 18.062 -5.254 1 91.69 309 GLU A O 1
ATOM 2423 N N . HIS A 1 310 ? 2.453 17.188 -4.387 1 87.25 310 HIS A N 1
ATOM 2424 C CA . HIS A 1 310 ? 2.074 17.562 -3.031 1 87.25 310 HIS A CA 1
ATOM 2425 C C . HIS A 1 310 ? 2.084 19.078 -2.855 1 87.25 310 HIS A C 1
ATOM 2427 O O . HIS A 1 310 ? 1.162 19.656 -2.262 1 87.25 310 HIS A O 1
ATOM 2433 N N . VAL A 1 311 ? 3.09 19.719 -3.395 1 81.88 311 VAL A N 1
ATOM 2434 C CA . VAL A 1 311 ? 3.254 21.141 -3.156 1 81.88 311 VAL A CA 1
ATOM 2435 C C . VAL A 1 311 ? 2.273 21.938 -4.023 1 81.88 311 VAL A C 1
ATOM 2437 O O . VAL A 1 311 ? 1.921 23.062 -3.701 1 81.88 311 VAL A O 1
ATOM 2440 N N . ARG A 1 312 ? 1.818 21.359 -5.066 1 81.62 312 ARG A N 1
ATOM 2441 C CA . ARG A 1 312 ? 0.87 22.031 -5.953 1 81.62 312 ARG A CA 1
ATOM 2442 C C . ARG A 1 312 ? -0.53 22.031 -5.348 1 81.62 312 ARG A C 1
ATOM 2444 O O . ARG A 1 312 ? -1.396 22.797 -5.789 1 81.62 312 ARG A O 1
ATOM 2451 N N . ARG A 1 313 ? -0.705 21.297 -4.293 1 84.75 313 ARG A N 1
ATOM 2452 C CA . ARG A 1 313 ? -2.031 21.156 -3.699 1 84.75 313 ARG A CA 1
ATOM 2453 C C . ARG A 1 313 ? -2.098 21.844 -2.34 1 84.75 313 ARG A C 1
ATOM 2455 O O . ARG A 1 313 ? -1.261 21.594 -1.471 1 84.75 313 ARG A O 1
ATOM 2462 N N . PRO A 1 314 ? -3.096 22.641 -2.168 1 80.19 314 PRO A N 1
ATOM 2463 C CA . PRO A 1 314 ? -3.193 23.359 -0.893 1 80.19 314 PRO A CA 1
ATOM 2464 C C . PRO A 1 314 ? -3.736 22.484 0.234 1 80.19 314 PRO A C 1
ATOM 2466 O O . PRO A 1 314 ? -3.496 22.766 1.411 1 80.19 314 PRO A O 1
ATOM 2469 N N . ASP A 1 315 ? -4.453 21.422 -0.168 1 85.5 315 ASP A N 1
ATOM 2470 C CA . ASP A 1 315 ? -5.094 20.578 0.827 1 85.5 315 ASP A CA 1
ATOM 2471 C C . ASP A 1 315 ? -4.59 19.141 0.718 1 85.5 315 ASP A C 1
ATOM 2473 O O . ASP A 1 315 ? -3.902 18.781 -0.243 1 85.5 315 ASP A O 1
ATOM 2477 N N . THR A 1 316 ? -4.879 18.406 1.779 1 87.38 316 THR A N 1
ATOM 2478 C CA . THR A 1 316 ? -4.598 16.984 1.746 1 87.38 316 THR A CA 1
ATOM 2479 C C . THR A 1 316 ? -5.383 16.297 0.627 1 87.38 316 THR A C 1
ATOM 2481 O O . THR A 1 316 ? -6.594 16.484 0.508 1 87.38 316 THR A O 1
ATOM 2484 N N . GLU A 1 317 ? -4.656 15.578 -0.163 1 88.88 317 GLU A N 1
ATOM 2485 C CA . GLU A 1 317 ? -5.309 14.922 -1.29 1 88.88 317 GLU A CA 1
ATOM 2486 C C . GLU A 1 317 ? -5.027 13.422 -1.291 1 88.88 317 GLU A C 1
ATOM 2488 O O . GLU A 1 317 ? -3.883 13 -1.13 1 88.88 317 GLU A O 1
ATOM 2493 N N . VAL A 1 318 ? -6.059 12.703 -1.55 1 93.75 318 VAL A N 1
ATOM 2494 C CA . VAL A 1 318 ? -5.977 11.242 -1.604 1 93.75 318 VAL A CA 1
ATOM 2495 C C . VAL A 1 318 ? -5.09 10.82 -2.775 1 93.75 318 VAL A C 1
ATOM 2497 O O . VAL A 1 318 ? -4.367 9.828 -2.688 1 93.75 318 VAL A O 1
ATOM 2500 N N . ASP A 1 319 ? -5.059 11.602 -3.816 1 94.44 319 ASP A N 1
ATOM 2501 C CA . ASP A 1 319 ? -4.281 11.281 -5.008 1 94.44 319 ASP A CA 1
ATOM 2502 C C . ASP A 1 319 ? -2.795 11.156 -4.684 1 94.44 319 ASP A C 1
ATOM 2504 O O . ASP A 1 319 ? -2.127 10.227 -5.141 1 94.44 319 ASP A O 1
ATOM 2508 N N . THR A 1 320 ? -2.307 12.133 -3.957 1 94.38 320 THR A N 1
ATOM 2509 C CA . THR A 1 320 ? -0.892 12.109 -3.605 1 94.38 320 THR A CA 1
ATOM 2510 C C . THR A 1 320 ? -0.574 10.922 -2.705 1 94.38 320 THR A C 1
ATOM 2512 O O . THR A 1 320 ? 0.497 10.32 -2.816 1 94.38 320 THR A O 1
ATOM 2515 N N . TRP A 1 321 ? -1.509 10.609 -1.845 1 96.5 321 TRP A N 1
ATOM 2516 C CA . TRP A 1 321 ? -1.358 9.445 -0.98 1 96.5 321 TRP A CA 1
ATOM 2517 C C . TRP A 1 321 ? -1.3 8.156 -1.802 1 96.5 321 TRP A C 1
ATOM 2519 O O . TRP A 1 321 ? -0.517 7.258 -1.498 1 96.5 321 TRP A O 1
ATOM 2529 N N . LEU A 1 322 ? -2.092 8.016 -2.811 1 97.75 322 LEU A N 1
ATOM 2530 C CA . LEU A 1 322 ? -2.082 6.859 -3.701 1 97.75 322 LEU A CA 1
ATOM 2531 C C . LEU A 1 322 ? -0.76 6.77 -4.457 1 97.75 322 LEU A C 1
ATOM 2533 O O . LEU A 1 322 ? -0.215 5.676 -4.633 1 97.75 322 LEU A O 1
ATOM 2537 N N . ILE A 1 323 ? -0.241 7.918 -4.891 1 97.31 323 ILE A N 1
ATOM 2538 C CA . ILE A 1 323 ? 1.053 7.953 -5.562 1 97.31 323 ILE A CA 1
ATOM 2539 C C . ILE A 1 323 ? 2.137 7.43 -4.625 1 97.31 323 ILE A C 1
ATOM 2541 O O . ILE A 1 323 ? 2.971 6.613 -5.02 1 97.31 323 ILE A O 1
ATOM 2545 N N . LEU A 1 324 ? 2.094 7.91 -3.418 1 97.56 324 LEU A N 1
ATOM 2546 C CA . LEU A 1 324 ? 3.062 7.434 -2.438 1 97.56 324 LEU A CA 1
ATOM 2547 C C . LEU A 1 324 ? 2.949 5.926 -2.246 1 97.56 324 LEU A C 1
ATOM 2549 O O . LEU A 1 324 ? 3.955 5.242 -2.037 1 97.56 324 LEU A O 1
ATOM 2553 N N . GLY A 1 325 ? 1.719 5.426 -2.303 1 97.88 325 GLY A N 1
ATOM 2554 C CA . GLY A 1 325 ? 1.537 3.986 -2.225 1 97.88 325 GLY A CA 1
ATOM 2555 C C . GLY A 1 325 ? 2.266 3.232 -3.32 1 97.88 325 GLY A C 1
ATOM 2556 O O . GLY A 1 325 ? 2.887 2.197 -3.064 1 97.88 325 GLY A O 1
ATOM 2557 N N . VAL A 1 326 ? 2.195 3.73 -4.496 1 97.94 326 VAL A N 1
ATOM 2558 C CA . VAL A 1 326 ? 2.891 3.125 -5.625 1 97.94 326 VAL A CA 1
ATOM 2559 C C . VAL A 1 326 ? 4.398 3.141 -5.371 1 97.94 326 VAL A C 1
ATOM 2561 O O . VAL A 1 326 ? 5.082 2.141 -5.602 1 97.94 326 VAL A O 1
ATOM 2564 N N . ILE A 1 327 ? 4.906 4.234 -4.883 1 98.06 327 ILE A N 1
ATOM 2565 C CA . ILE A 1 327 ? 6.336 4.402 -4.633 1 98.06 327 ILE A CA 1
ATOM 2566 C C . ILE A 1 327 ? 6.793 3.414 -3.566 1 98.06 327 ILE A C 1
ATOM 2568 O O . ILE A 1 327 ? 7.812 2.74 -3.732 1 98.06 327 ILE A O 1
ATOM 2572 N N . LEU A 1 328 ? 6.055 3.314 -2.496 1 98.19 328 LEU A N 1
ATOM 2573 C CA . LEU A 1 328 ? 6.41 2.432 -1.39 1 98.19 328 LEU A CA 1
ATOM 2574 C C . LEU A 1 328 ? 6.426 0.975 -1.841 1 98.19 328 LEU A C 1
ATOM 2576 O O . LEU A 1 328 ? 7.332 0.219 -1.485 1 98.19 328 LEU A O 1
ATOM 2580 N N . ARG A 1 329 ? 5.465 0.57 -2.605 1 97.88 329 ARG A N 1
ATOM 2581 C CA . ARG A 1 329 ? 5.41 -0.809 -3.078 1 97.88 329 ARG A CA 1
ATOM 2582 C C . ARG A 1 329 ? 6.566 -1.11 -4.023 1 97.88 329 ARG A C 1
ATOM 2584 O O . ARG A 1 329 ? 7.16 -2.188 -3.963 1 97.88 329 ARG A O 1
ATOM 2591 N N . LEU A 1 330 ? 6.859 -0.157 -4.863 1 97.5 330 LEU A N 1
ATOM 2592 C CA . LEU A 1 330 ? 8.016 -0.336 -5.73 1 97.5 330 LEU A CA 1
ATOM 2593 C C . LEU A 1 330 ? 9.305 -0.442 -4.914 1 97.5 330 LEU A C 1
ATOM 2595 O O . LEU A 1 330 ? 10.195 -1.215 -5.254 1 97.5 330 LEU A O 1
ATOM 2599 N N . ALA A 1 331 ? 9.398 0.369 -3.891 1 97.69 331 ALA A N 1
ATOM 2600 C CA . ALA A 1 331 ? 10.555 0.295 -3.006 1 97.69 331 ALA A CA 1
ATOM 2601 C C . ALA A 1 331 ? 10.664 -1.081 -2.355 1 97.69 331 ALA A C 1
ATOM 2603 O O . ALA A 1 331 ? 11.758 -1.63 -2.229 1 97.69 331 ALA A O 1
ATOM 2604 N N . LEU A 1 332 ? 9.547 -1.636 -1.923 1 96.88 332 LEU A N 1
ATOM 2605 C CA . LEU A 1 332 ? 9.539 -2.982 -1.361 1 96.88 332 LEU A CA 1
ATOM 2606 C C . LEU A 1 332 ? 10.016 -4.004 -2.391 1 96.88 332 LEU A C 1
ATOM 2608 O O . LEU A 1 332 ? 10.836 -4.871 -2.078 1 96.88 332 LEU A O 1
ATOM 2612 N N . ARG A 1 333 ? 9.516 -3.834 -3.592 1 96.62 333 ARG A N 1
ATOM 2613 C CA . ARG A 1 333 ? 9.898 -4.742 -4.668 1 96.62 333 ARG A CA 1
ATOM 2614 C C . ARG A 1 333 ? 11.398 -4.656 -4.949 1 96.62 333 ARG A C 1
ATOM 2616 O O . ARG A 1 333 ? 12.016 -5.641 -5.344 1 96.62 333 ARG A O 1
ATOM 2623 N N . MET A 1 334 ? 11.938 -3.498 -4.738 1 96.19 334 MET A N 1
ATOM 2624 C CA . MET A 1 334 ? 13.359 -3.281 -4.996 1 96.19 334 MET A CA 1
ATOM 2625 C C . MET A 1 334 ? 14.195 -3.602 -3.756 1 96.19 334 MET A C 1
ATOM 2627 O O . MET A 1 334 ? 15.414 -3.43 -3.76 1 96.19 334 MET A O 1
ATOM 2631 N N . GLY A 1 335 ? 13.617 -3.969 -2.637 1 95.62 335 GLY A N 1
ATOM 2632 C CA . GLY A 1 335 ? 14.305 -4.496 -1.47 1 95.62 335 GLY A CA 1
ATOM 2633 C C . GLY A 1 335 ? 14.766 -3.418 -0.508 1 95.62 335 GLY A C 1
ATOM 2634 O O . GLY A 1 335 ? 15.633 -3.658 0.333 1 95.62 335 GLY A O 1
ATOM 2635 N N . TYR A 1 336 ? 14.164 -2.221 -0.569 1 97 336 TYR A N 1
ATOM 2636 C CA . TYR A 1 336 ? 14.617 -1.105 0.255 1 97 336 TYR A CA 1
ATOM 2637 C C . TYR A 1 336 ? 14.281 -1.341 1.723 1 97 336 TYR A C 1
ATOM 2639 O O . TYR A 1 336 ? 14.859 -0.707 2.607 1 97 336 TYR A O 1
ATOM 2647 N N . HIS A 1 337 ? 13.305 -2.188 2.074 1 96.62 337 HIS A N 1
ATOM 2648 C CA . HIS A 1 337 ? 12.867 -2.43 3.445 1 96.62 337 HIS A CA 1
ATOM 2649 C C . HIS A 1 337 ? 13.828 -3.357 4.176 1 96.62 337 HIS A C 1
ATOM 2651 O O . HIS A 1 337 ? 13.695 -3.58 5.379 1 96.62 337 HIS A O 1
ATOM 2657 N N . ARG A 1 338 ? 14.758 -3.895 3.432 1 95.44 338 ARG A N 1
ATOM 2658 C CA . ARG A 1 338 ? 15.805 -4.723 4.016 1 95.44 338 ARG A CA 1
ATOM 2659 C C . ARG A 1 338 ? 17.156 -3.998 4.004 1 95.44 338 ARG A C 1
ATOM 2661 O O . ARG A 1 338 ? 17.516 -3.389 2.998 1 95.44 338 ARG A O 1
ATOM 2668 N N . ASP A 1 339 ? 17.859 -4.09 5.121 1 94.94 339 ASP A N 1
ATOM 2669 C CA . ASP A 1 339 ? 19.141 -3.404 5.164 1 94.94 339 ASP A CA 1
ATOM 2670 C C . ASP A 1 339 ? 20.078 -3.932 4.086 1 94.94 339 ASP A C 1
ATOM 2672 O O . ASP A 1 339 ? 20.266 -5.145 3.957 1 94.94 339 ASP A O 1
ATOM 2676 N N . PRO A 1 340 ? 20.672 -3.064 3.367 1 93.75 340 PRO A N 1
ATOM 2677 C CA . PRO A 1 340 ? 21.484 -3.473 2.225 1 93.75 340 PRO A CA 1
ATOM 2678 C C . PRO A 1 340 ? 22.75 -4.227 2.641 1 93.75 340 PRO A C 1
ATOM 2680 O O . PRO A 1 340 ? 23.375 -4.887 1.812 1 93.75 340 PRO A O 1
ATOM 2683 N N . ALA A 1 341 ? 23.172 -4.145 3.895 1 89.88 341 ALA A N 1
ATOM 2684 C CA . ALA A 1 341 ? 24.328 -4.895 4.375 1 89.88 341 ALA A CA 1
ATOM 2685 C C . ALA A 1 341 ? 24.125 -6.395 4.188 1 89.88 341 ALA A C 1
ATOM 2687 O O . ALA A 1 341 ? 25.094 -7.156 4.121 1 89.88 341 ALA A O 1
ATOM 2688 N N . GLN A 1 342 ? 22.922 -6.82 4.039 1 88.75 342 GLN A N 1
ATOM 2689 C CA . GLN A 1 342 ? 22.578 -8.234 3.871 1 88.75 342 GLN A CA 1
ATOM 2690 C C . GLN A 1 342 ? 22.859 -8.695 2.441 1 88.75 342 GLN A C 1
ATOM 2692 O O . GLN A 1 342 ? 22.844 -9.891 2.158 1 88.75 342 GLN A O 1
ATOM 2697 N N . PHE A 1 343 ? 23.094 -7.773 1.573 1 90.25 343 PHE A N 1
ATOM 2698 C CA . PHE A 1 343 ? 23.281 -8.07 0.157 1 90.25 343 PHE A CA 1
ATOM 2699 C C . PHE A 1 343 ? 24.672 -7.691 -0.302 1 90.25 343 PHE A C 1
ATOM 2701 O O . PHE A 1 343 ? 24.906 -6.566 -0.75 1 90.25 343 PHE A O 1
ATOM 2708 N N . PRO A 1 344 ? 25.594 -8.562 -0.386 1 87.38 344 PRO A N 1
ATOM 2709 C CA . PRO A 1 344 ? 27.016 -8.281 -0.602 1 87.38 344 PRO A CA 1
ATOM 2710 C C . PRO A 1 344 ? 27.297 -7.695 -1.985 1 87.38 344 PRO A C 1
ATOM 2712 O O . PRO A 1 344 ? 28.328 -7.059 -2.191 1 87.38 344 PRO A O 1
ATOM 2715 N N . LYS A 1 345 ? 26.469 -7.852 -2.896 1 87.5 345 LYS A N 1
ATOM 2716 C CA . LYS A 1 345 ? 26.719 -7.371 -4.254 1 87.5 345 LYS A CA 1
ATOM 2717 C C . LYS A 1 345 ? 26.5 -5.863 -4.352 1 87.5 345 LYS A C 1
ATOM 2719 O O . LYS A 1 345 ? 26.906 -5.238 -5.34 1 87.5 345 LYS A O 1
ATOM 2724 N N . LEU A 1 346 ? 26 -5.238 -3.316 1 92.31 346 LEU A N 1
ATOM 2725 C CA . LEU A 1 346 ? 25.781 -3.797 -3.32 1 92.31 346 LEU A CA 1
ATOM 2726 C C . LEU A 1 346 ? 27.031 -3.057 -2.854 1 92.31 346 LEU A C 1
ATOM 2728 O O . LEU A 1 346 ? 27.672 -3.471 -1.89 1 92.31 346 LEU A O 1
ATOM 2732 N N . SER A 1 347 ? 27.375 -2.004 -3.547 1 93.38 347 SER A N 1
ATOM 2733 C CA . SER A 1 347 ? 28.516 -1.179 -3.164 1 93.38 347 SER A CA 1
ATOM 2734 C C . SER A 1 347 ? 28.203 -0.352 -1.92 1 93.38 347 SER A C 1
ATOM 2736 O O . SER A 1 347 ? 27.031 -0.122 -1.594 1 93.38 347 SER A O 1
ATOM 2738 N N . PRO A 1 348 ? 29.25 0.101 -1.273 1 95.75 348 PRO A N 1
ATOM 2739 C CA . PRO A 1 348 ? 29.031 0.909 -0.07 1 95.75 348 PRO A CA 1
ATOM 2740 C C . PRO A 1 348 ? 28.219 2.168 -0.34 1 95.75 348 PRO A C 1
ATOM 2742 O O . PRO A 1 348 ? 27.375 2.543 0.476 1 95.75 348 PRO A O 1
ATOM 2745 N N . ILE A 1 349 ? 28.422 2.812 -1.433 1 96 349 ILE A N 1
ATOM 2746 C CA . ILE A 1 349 ? 27.672 4.02 -1.755 1 96 349 ILE A CA 1
ATOM 2747 C C . ILE A 1 349 ? 26.203 3.664 -1.964 1 96 349 ILE A C 1
ATOM 2749 O O . ILE A 1 349 ? 25.312 4.387 -1.509 1 96 349 ILE A O 1
ATOM 2753 N N . GLU A 1 350 ? 25.953 2.523 -2.633 1 94 350 GLU A N 1
ATOM 2754 C CA . GLU A 1 350 ? 24.578 2.09 -2.826 1 94 350 GLU A CA 1
ATOM 2755 C C . GLU A 1 350 ? 23.906 1.787 -1.491 1 94 350 GLU A C 1
ATOM 2757 O O . GLU A 1 350 ? 22.734 2.107 -1.296 1 94 350 GLU A O 1
ATOM 2762 N N . CYS A 1 351 ? 24.625 1.199 -0.631 1 95.69 351 CYS A N 1
ATOM 2763 C CA . CYS A 1 351 ? 24.094 0.858 0.684 1 95.69 351 CYS A CA 1
ATOM 2764 C C . CYS A 1 351 ? 23.656 2.109 1.438 1 95.69 351 CYS A C 1
ATOM 2766 O O . CYS A 1 351 ? 22.547 2.168 1.961 1 95.69 351 CYS A O 1
ATOM 2768 N N . GLU A 1 352 ? 24.516 3.09 1.433 1 96.75 352 GLU A N 1
ATOM 2769 C CA . GLU A 1 352 ? 24.219 4.32 2.158 1 96.75 352 GLU A CA 1
ATOM 2770 C C . GLU A 1 352 ? 23.016 5.043 1.541 1 96.75 352 GLU A C 1
ATOM 2772 O O . GLU A 1 352 ? 22.125 5.488 2.256 1 96.75 352 GLU A O 1
ATOM 2777 N N . ILE A 1 353 ? 22.984 5.141 0.279 1 95.5 353 ILE A N 1
ATOM 2778 C CA . ILE A 1 353 ? 21.891 5.852 -0.392 1 95.5 353 ILE A CA 1
ATOM 2779 C C . ILE A 1 353 ? 20.578 5.117 -0.162 1 95.5 353 ILE A C 1
ATOM 2781 O O . ILE A 1 353 ? 19.531 5.746 0.035 1 95.5 353 ILE A O 1
ATOM 2785 N N . ARG A 1 354 ? 20.594 3.766 -0.217 1 96.19 354 ARG A N 1
ATOM 2786 C CA . ARG A 1 354 ? 19.391 2.98 0.04 1 96.19 354 ARG A CA 1
ATOM 2787 C C . ARG A 1 354 ? 18.844 3.26 1.437 1 96.19 354 ARG A C 1
ATOM 2789 O O . ARG A 1 354 ? 17.625 3.365 1.624 1 96.19 354 ARG A O 1
ATOM 2796 N N . ARG A 1 355 ? 19.734 3.395 2.396 1 97 355 ARG A N 1
ATOM 2797 C CA . ARG A 1 355 ? 19.312 3.707 3.756 1 97 355 ARG A CA 1
ATOM 2798 C C . ARG A 1 355 ? 18.672 5.086 3.824 1 97 355 ARG A C 1
ATOM 2800 O O . ARG A 1 355 ? 17.641 5.266 4.477 1 97 355 ARG A O 1
ATOM 2807 N N . ARG A 1 356 ? 19.234 6.051 3.158 1 96.19 356 ARG A N 1
ATOM 2808 C CA . ARG A 1 356 ? 18.703 7.406 3.121 1 96.19 356 ARG A CA 1
ATOM 2809 C C . ARG A 1 356 ? 17.328 7.434 2.465 1 96.19 356 ARG A C 1
ATOM 2811 O O . ARG A 1 356 ? 16.406 8.07 2.975 1 96.19 356 ARG A O 1
ATOM 2818 N N . VAL A 1 357 ? 17.219 6.699 1.368 1 96.75 357 VAL A N 1
ATOM 2819 C CA . VAL A 1 357 ? 15.953 6.645 0.637 1 96.75 357 VAL A CA 1
ATOM 2820 C C . VAL A 1 357 ? 14.875 5.988 1.504 1 96.75 357 VAL A C 1
ATOM 2822 O O . VAL A 1 357 ? 13.758 6.492 1.605 1 96.75 357 VAL A O 1
ATOM 2825 N N . TRP A 1 358 ? 15.188 4.902 2.145 1 97.19 358 TRP A N 1
ATOM 2826 C CA . TRP A 1 358 ? 14.211 4.203 2.969 1 97.19 358 TRP A CA 1
ATOM 2827 C C . TRP A 1 358 ? 13.742 5.082 4.125 1 97.19 358 TRP A C 1
ATOM 2829 O O . TRP A 1 358 ? 12.547 5.148 4.418 1 97.19 358 TRP A O 1
ATOM 2839 N N . ALA A 1 359 ? 14.711 5.754 4.742 1 96.12 359 ALA A N 1
ATOM 2840 C CA . ALA A 1 359 ? 14.352 6.656 5.836 1 96.12 359 ALA A CA 1
ATOM 2841 C C . ALA A 1 359 ? 13.344 7.703 5.375 1 96.12 359 ALA A C 1
ATOM 2843 O O . ALA A 1 359 ? 12.344 7.953 6.059 1 96.12 359 ALA A O 1
ATOM 2844 N N . THR A 1 360 ? 13.602 8.25 4.258 1 95.75 360 THR A N 1
ATOM 2845 C CA . THR A 1 360 ? 12.719 9.266 3.697 1 95.75 360 THR A CA 1
ATOM 2846 C C . THR A 1 360 ? 11.336 8.688 3.414 1 95.75 360 THR A C 1
ATOM 2848 O O . THR A 1 360 ? 10.32 9.289 3.762 1 95.75 360 THR A O 1
ATOM 2851 N N . LEU A 1 361 ? 11.305 7.488 2.834 1 96.88 361 LEU A N 1
ATOM 2852 C CA . LEU A 1 361 ? 10.047 6.836 2.484 1 96.88 361 LEU A CA 1
ATOM 2853 C C . LEU A 1 361 ? 9.25 6.484 3.734 1 96.88 361 LEU A C 1
ATOM 2855 O O . LEU A 1 361 ? 8.031 6.664 3.771 1 96.88 361 LEU A O 1
ATOM 2859 N N . TYR A 1 362 ? 9.953 6.012 4.691 1 96.25 362 TYR A N 1
ATOM 2860 C CA . TYR A 1 362 ? 9.289 5.605 5.926 1 96.25 362 TYR A CA 1
ATOM 2861 C C . TYR A 1 362 ? 8.656 6.805 6.621 1 96.25 362 TYR A C 1
ATOM 2863 O O . TYR A 1 362 ? 7.52 6.727 7.094 1 96.25 362 TYR A O 1
ATOM 2871 N N . ILE A 1 363 ? 9.375 7.902 6.695 1 93.81 363 ILE A N 1
ATOM 2872 C CA . ILE A 1 363 ? 8.852 9.133 7.281 1 93.81 363 ILE A CA 1
ATOM 2873 C C . ILE A 1 363 ? 7.605 9.57 6.523 1 93.81 363 ILE A C 1
ATOM 2875 O O . ILE A 1 363 ? 6.578 9.875 7.133 1 93.81 363 ILE A O 1
ATOM 2879 N N . LEU A 1 364 ? 7.66 9.555 5.223 1 94.69 364 LEU A N 1
ATOM 2880 C CA . LEU A 1 364 ? 6.547 10.008 4.395 1 94.69 364 LEU A CA 1
ATOM 2881 C C . LEU A 1 364 ? 5.336 9.094 4.57 1 94.69 364 LEU A C 1
ATOM 2883 O O . LEU A 1 364 ? 4.195 9.562 4.582 1 94.69 364 LEU A O 1
ATOM 2887 N N . ASP A 1 365 ? 5.555 7.785 4.652 1 96.5 365 ASP A N 1
ATOM 2888 C CA . ASP A 1 365 ? 4.465 6.832 4.844 1 96.5 365 ASP A CA 1
ATOM 2889 C C . ASP A 1 365 ? 3.645 7.176 6.086 1 96.5 365 ASP A C 1
ATOM 2891 O O . ASP A 1 365 ? 2.414 7.195 6.039 1 96.5 365 ASP A O 1
ATOM 2895 N N . ILE A 1 366 ? 4.32 7.496 7.145 1 94.06 366 ILE A N 1
ATOM 2896 C CA . ILE A 1 366 ? 3.674 7.785 8.422 1 94.06 366 ILE A CA 1
ATOM 2897 C C . ILE A 1 366 ? 2.939 9.125 8.336 1 94.06 366 ILE A C 1
ATOM 2899 O O . ILE A 1 366 ? 1.748 9.203 8.641 1 94.06 366 ILE A O 1
ATOM 2903 N N . MET A 1 367 ? 3.654 10.125 7.883 1 91.31 367 MET A N 1
ATOM 2904 C CA . MET A 1 367 ? 3.121 11.484 7.906 1 91.31 367 MET A CA 1
ATOM 2905 C C . MET A 1 367 ? 1.91 11.609 6.988 1 91.31 367 MET A C 1
ATOM 2907 O O . MET A 1 367 ? 0.883 12.164 7.379 1 91.31 367 MET A O 1
ATOM 2911 N N . VAL A 1 368 ? 2.02 11.055 5.824 1 93.94 368 VAL A N 1
ATOM 2912 C CA . VAL A 1 368 ? 0.945 11.219 4.848 1 93.94 368 VAL A CA 1
ATOM 2913 C C . VAL A 1 368 ? -0.246 10.344 5.246 1 93.94 368 VAL A C 1
ATOM 2915 O O . VAL A 1 368 ? -1.399 10.758 5.09 1 93.94 368 VAL A O 1
ATOM 2918 N N . SER A 1 369 ? 0.003 9.164 5.699 1 94.44 369 SER A N 1
ATOM 2919 C CA . SER A 1 369 ? -1.092 8.312 6.152 1 94.44 369 SER A CA 1
ATOM 2920 C C . SER A 1 369 ? -1.854 8.961 7.305 1 94.44 369 SER A C 1
ATOM 2922 O O . SER A 1 369 ? -3.082 8.883 7.367 1 94.44 369 SER A O 1
ATOM 2924 N N . MET A 1 370 ? -1.171 9.602 8.195 1 90.75 370 MET A N 1
ATOM 2925 C CA . MET A 1 370 ? -1.812 10.305 9.297 1 90.75 370 MET A CA 1
ATOM 2926 C C . MET A 1 370 ? -2.654 11.469 8.781 1 90.75 370 MET A C 1
ATOM 2928 O O . MET A 1 370 ? -3.738 11.734 9.305 1 90.75 370 MET A O 1
ATOM 2932 N N . GLN A 1 371 ? -2.125 12.102 7.797 1 90.75 371 GLN A N 1
ATOM 2933 C CA . GLN A 1 371 ? -2.857 13.219 7.203 1 90.75 371 GLN A CA 1
ATOM 2934 C C . GLN A 1 371 ? -4.156 12.742 6.562 1 90.75 371 GLN A C 1
ATOM 2936 O O . GLN A 1 371 ? -5.164 13.453 6.582 1 90.75 371 GLN A O 1
ATOM 2941 N N . ILE A 1 372 ? -4.102 11.578 6.004 1 92.81 372 ILE A N 1
ATOM 2942 C CA . ILE A 1 372 ? -5.273 11.008 5.348 1 92.81 372 ILE A CA 1
ATOM 2943 C C . ILE A 1 372 ? -6.203 10.391 6.387 1 92.81 372 ILE A C 1
ATOM 2945 O O . ILE A 1 372 ? -7.422 10.359 6.203 1 92.81 372 ILE A O 1
ATOM 2949 N N . GLY A 1 373 ? -5.688 9.945 7.484 1 92.62 373 GLY A N 1
ATOM 2950 C CA . GLY A 1 373 ? -6.473 9.344 8.555 1 92.62 373 GLY A CA 1
ATOM 2951 C C . GLY A 1 373 ? -6.652 7.848 8.391 1 92.62 373 GLY A C 1
ATOM 2952 O O . GLY A 1 373 ? -7.707 7.305 8.719 1 92.62 373 GLY A O 1
ATOM 2953 N N . VAL A 1 374 ? -5.695 7.172 7.785 1 95 374 VAL A N 1
ATOM 2954 C CA . VAL A 1 374 ? -5.73 5.727 7.578 1 95 374 VAL A CA 1
ATOM 2955 C C . VAL A 1 374 ? -4.422 5.105 8.062 1 95 374 VAL A C 1
ATOM 2957 O O . VAL A 1 374 ? -3.445 5.816 8.312 1 95 374 VAL A O 1
ATOM 2960 N N . PRO A 1 375 ? -4.363 3.766 8.25 1 93.75 375 PRO A N 1
ATOM 2961 C CA . PRO A 1 375 ? -3.125 3.121 8.703 1 93.75 375 PRO A CA 1
ATOM 2962 C C . PRO A 1 375 ? -1.981 3.283 7.703 1 93.75 375 PRO A C 1
ATOM 2964 O O . PRO A 1 375 ? -2.215 3.336 6.492 1 93.75 375 PRO A O 1
ATOM 2967 N N . LYS A 1 376 ? -0.791 3.396 8.273 1 95.38 376 LYS A N 1
ATOM 2968 C CA . LYS A 1 376 ? 0.384 3.412 7.402 1 95.38 376 LYS A CA 1
ATOM 2969 C C . LYS A 1 376 ? 0.558 2.074 6.688 1 95.38 376 LYS A C 1
ATOM 2971 O O . LYS A 1 376 ? -0.039 1.071 7.086 1 95.38 376 LYS A O 1
ATOM 2976 N N . MET A 1 377 ? 1.352 2.031 5.645 1 96.25 377 MET A N 1
ATOM 2977 C CA . MET A 1 377 ? 1.466 0.84 4.805 1 96.25 377 MET A CA 1
ATOM 2978 C C . MET A 1 377 ? 2.438 -0.164 5.418 1 96.25 377 MET A C 1
ATOM 2980 O O . MET A 1 377 ? 2.131 -1.354 5.508 1 96.25 377 MET A O 1
ATOM 2984 N N . VAL A 1 378 ? 3.617 0.299 5.746 1 94.75 378 VAL A N 1
ATOM 2985 C CA . VAL A 1 378 ? 4.656 -0.603 6.23 1 94.75 378 VAL A CA 1
ATOM 2986 C C . VAL A 1 378 ? 4.594 -0.69 7.754 1 94.75 378 VAL A C 1
ATOM 2988 O O . VAL A 1 378 ? 4.848 0.296 8.453 1 94.75 378 VAL A O 1
ATOM 2991 N N . GLN A 1 379 ? 4.316 -1.822 8.211 1 89.44 379 GLN A N 1
ATOM 2992 C CA . GLN A 1 379 ? 4.168 -1.996 9.656 1 89.44 379 GLN A CA 1
ATOM 2993 C C . GLN A 1 379 ? 5.48 -2.428 10.297 1 89.44 379 GLN A C 1
ATOM 2995 O O . GLN A 1 379 ? 6.414 -2.838 9.602 1 89.44 379 GLN A O 1
ATOM 3000 N N . GLU A 1 380 ? 5.32 -2.326 11.562 1 83.06 380 GLU A N 1
ATOM 3001 C CA . GLU A 1 380 ? 6.504 -2.721 12.328 1 83.06 380 GLU A CA 1
ATOM 3002 C C . GLU A 1 380 ? 6.797 -4.211 12.156 1 83.06 380 GLU A C 1
ATOM 3004 O O . GLU A 1 380 ? 5.875 -5.023 12.078 1 83.06 380 GLU A O 1
ATOM 3009 N N . GLY A 1 381 ? 7.98 -4.605 12.031 1 82.69 381 GLY A N 1
ATOM 3010 C CA . GLY A 1 381 ? 8.391 -5.992 11.867 1 82.69 381 GLY A CA 1
ATOM 3011 C C . GLY A 1 381 ? 8.594 -6.383 10.422 1 82.69 381 GLY A C 1
ATOM 3012 O O . GLY A 1 381 ? 9.164 -7.441 10.133 1 82.69 381 GLY A O 1
ATOM 3013 N N . GLN A 1 382 ? 8.227 -5.52 9.508 1 89.69 382 GLN A N 1
ATOM 3014 C CA . GLN A 1 382 ? 8.328 -5.855 8.094 1 89.69 382 GLN A CA 1
ATOM 3015 C C . GLN A 1 382 ? 9.617 -5.305 7.488 1 89.69 382 GLN A C 1
ATOM 3017 O O . GLN A 1 382 ? 9.898 -5.531 6.309 1 89.69 382 GLN A O 1
ATOM 3022 N N . TRP A 1 383 ? 10.328 -4.562 8.242 1 93.31 383 TRP A N 1
ATOM 3023 C CA . TRP A 1 383 ? 11.531 -3.908 7.723 1 93.31 383 TRP A CA 1
ATOM 3024 C C . TRP A 1 383 ? 12.641 -3.902 8.766 1 93.31 383 TRP A C 1
ATOM 3026 O O . TRP A 1 383 ? 12.375 -4 9.961 1 93.31 383 TRP A O 1
ATOM 3036 N N . ASP A 1 384 ? 13.891 -3.801 8.336 1 92.56 384 ASP A N 1
ATOM 3037 C CA . ASP A 1 384 ? 15.023 -3.773 9.258 1 92.56 384 ASP A CA 1
ATOM 3038 C C . ASP A 1 384 ? 16.141 -2.873 8.734 1 92.56 384 ASP A C 1
ATOM 3040 O O . ASP A 1 384 ? 17.297 -3.029 9.117 1 92.56 384 ASP A O 1
ATOM 3044 N N . THR A 1 385 ? 15.859 -2.018 7.805 1 95.44 385 THR A N 1
ATOM 3045 C CA . THR A 1 385 ? 16.844 -1.107 7.242 1 95.44 385 THR A CA 1
ATOM 3046 C C . THR A 1 385 ? 17.406 -0.186 8.32 1 95.44 385 THR A C 1
ATOM 3048 O O . THR A 1 385 ? 16.656 0.516 9 1 95.44 385 THR A O 1
ATOM 3051 N N . ARG A 1 386 ? 18.641 -0.101 8.422 1 94.12 386 ARG A N 1
ATOM 3052 C CA . ARG A 1 386 ? 19.328 0.661 9.453 1 94.12 386 ARG A CA 1
ATOM 3053 C C . ARG A 1 386 ? 19.328 2.152 9.133 1 94.12 386 ARG A C 1
ATOM 3055 O O . ARG A 1 386 ? 18.953 2.553 8.023 1 94.12 386 ARG A O 1
ATOM 3062 N N . ASP A 1 387 ? 19.734 2.969 10.141 1 94.69 387 ASP A N 1
ATOM 3063 C CA . ASP A 1 387 ? 19.844 4.414 9.969 1 94.69 387 ASP A CA 1
ATOM 3064 C C . ASP A 1 387 ? 20.953 4.773 8.984 1 94.69 387 ASP A C 1
ATOM 3066 O O . ASP A 1 387 ? 22 4.117 8.961 1 94.69 387 ASP A O 1
ATOM 3070 N N . PRO A 1 388 ? 20.703 5.816 8.195 1 95.56 388 PRO A N 1
ATOM 3071 C CA . PRO A 1 388 ? 21.844 6.348 7.441 1 95.56 388 PRO A CA 1
ATOM 3072 C C . PRO A 1 388 ? 22.953 6.879 8.344 1 95.56 388 PRO A C 1
ATOM 3074 O O . PRO A 1 388 ? 22.703 7.164 9.523 1 95.56 388 PRO A O 1
ATOM 3077 N N . LEU A 1 389 ? 24.094 6.973 7.773 1 95.69 389 LEU A N 1
ATOM 3078 C CA . LEU A 1 389 ? 25.219 7.559 8.492 1 95.69 389 LEU A CA 1
ATOM 3079 C C . LEU A 1 389 ? 25.266 9.07 8.312 1 95.69 389 LEU A C 1
ATOM 3081 O O . LEU A 1 389 ? 24.844 9.586 7.266 1 95.69 389 LEU A O 1
ATOM 3085 N N . ASN A 1 390 ? 25.656 9.766 9.391 1 95.06 390 ASN A N 1
ATOM 3086 C CA . ASN A 1 390 ? 25.844 11.211 9.281 1 95.06 390 ASN A CA 1
ATOM 3087 C C . ASN A 1 390 ? 27.094 11.555 8.469 1 95.06 390 ASN A C 1
ATOM 3089 O O . ASN A 1 390 ? 28.125 11.922 9.039 1 95.06 390 ASN A O 1
ATOM 3093 N N . LEU A 1 391 ? 26.953 11.516 7.164 1 95.12 391 LEU A N 1
ATOM 3094 C CA . LEU A 1 391 ? 28.078 11.742 6.258 1 95.12 391 LEU A CA 1
ATOM 3095 C C . LEU A 1 391 ? 27.734 12.812 5.227 1 95.12 391 LEU A C 1
ATOM 3097 O O . LEU A 1 391 ? 26.578 12.93 4.805 1 95.12 391 LEU A O 1
ATOM 3101 N N . SER A 1 392 ? 28.75 13.594 4.918 1 92.94 392 SER A N 1
ATOM 3102 C CA . SER A 1 392 ? 28.625 14.453 3.748 1 92.94 392 SER A CA 1
ATOM 3103 C C . SER A 1 392 ? 28.812 13.664 2.457 1 92.94 392 SER A C 1
ATOM 3105 O O . SER A 1 392 ? 29.469 12.633 2.445 1 92.94 392 SER A O 1
ATOM 3107 N N . ASP A 1 393 ? 28.266 14.109 1.413 1 92.94 393 ASP A N 1
ATOM 3108 C CA . ASP A 1 393 ? 28.359 13.406 0.136 1 92.94 393 ASP A CA 1
ATOM 3109 C C . ASP A 1 393 ? 29.812 13.352 -0.356 1 92.94 393 ASP A C 1
ATOM 3111 O O . ASP A 1 393 ? 30.172 12.461 -1.117 1 92.94 393 ASP A O 1
ATOM 3115 N N . GLU A 1 394 ? 30.625 14.25 0.114 1 94.25 394 GLU A N 1
ATOM 3116 C CA . GLU A 1 394 ? 32.031 14.32 -0.296 1 94.25 394 GLU A CA 1
ATOM 3117 C C . GLU A 1 394 ? 32.844 13.266 0.42 1 94.25 394 GLU A C 1
ATOM 3119 O O . GLU A 1 394 ? 34 12.992 0.025 1 94.25 394 GLU A O 1
ATOM 3124 N N . ASP A 1 395 ? 32.312 12.656 1.398 1 95.25 395 ASP A N 1
ATOM 3125 C CA . ASP A 1 395 ? 33.062 11.719 2.227 1 95.25 395 ASP A CA 1
ATOM 3126 C C . ASP A 1 395 ? 33.219 10.375 1.519 1 95.25 395 ASP A C 1
ATOM 3128 O O . ASP A 1 395 ? 34.031 9.555 1.93 1 95.25 395 ASP A O 1
ATOM 3132 N N . PHE A 1 396 ? 32.469 10.062 0.488 1 96 396 PHE A N 1
ATOM 3133 C CA . PHE A 1 396 ? 32.531 8.773 -0.19 1 96 396 PHE A CA 1
ATOM 3134 C C . PHE A 1 396 ? 32.094 8.914 -1.649 1 96 396 PHE A C 1
ATOM 3136 O O . PHE A 1 396 ? 31.609 9.961 -2.064 1 96 396 PHE A O 1
ATOM 3143 N N . ASP A 1 397 ? 32.344 7.891 -2.402 1 94.62 397 ASP A N 1
ATOM 3144 C CA . ASP A 1 397 ? 31.969 7.867 -3.812 1 94.62 397 ASP A CA 1
ATOM 3145 C C . ASP A 1 397 ? 31.875 6.434 -4.332 1 94.62 397 ASP A C 1
ATOM 3147 O O . ASP A 1 397 ? 31.75 5.492 -3.545 1 94.62 397 ASP A O 1
ATOM 3151 N N . GLU A 1 398 ? 31.781 6.25 -5.656 1 92.56 398 GLU A N 1
ATOM 3152 C CA . GLU A 1 398 ? 31.562 4.945 -6.273 1 92.56 398 GLU A CA 1
ATOM 3153 C C . GLU A 1 398 ? 32.781 4.035 -6.07 1 92.56 398 GLU A C 1
ATOM 3155 O O . GLU A 1 398 ? 32.656 2.812 -6.16 1 92.56 398 GLU A O 1
ATOM 3160 N N . ASN A 1 399 ? 33.875 4.641 -5.73 1 93.62 399 ASN A N 1
ATOM 3161 C CA . ASN A 1 399 ? 35.094 3.863 -5.574 1 93.62 399 ASN A CA 1
ATOM 3162 C C . ASN A 1 399 ? 35.375 3.531 -4.109 1 93.62 399 ASN A C 1
ATOM 3164 O O . ASN A 1 399 ? 36.312 2.818 -3.795 1 93.62 399 ASN A O 1
ATOM 3168 N N . THR A 1 400 ? 34.469 3.961 -3.303 1 95.12 400 THR A N 1
ATOM 3169 C CA . THR A 1 400 ? 34.625 3.703 -1.877 1 95.12 400 THR A CA 1
ATOM 3170 C C . THR A 1 400 ? 34.375 2.232 -1.56 1 95.12 400 THR A C 1
ATOM 3172 O O . THR A 1 400 ? 33.375 1.663 -1.97 1 95.12 400 THR A O 1
ATOM 3175 N N . THR A 1 401 ? 35.281 1.543 -0.878 1 94.19 401 THR A N 1
ATOM 3176 C CA . THR A 1 401 ? 35.156 0.129 -0.541 1 94.19 401 THR A CA 1
ATOM 3177 C C . THR A 1 401 ? 34.625 -0.048 0.872 1 94.19 401 THR A C 1
ATOM 3179 O O . THR A 1 401 ? 34.031 -1.085 1.189 1 94.19 401 THR A O 1
ATOM 3182 N N . GLU A 1 402 ? 34.906 0.978 1.679 1 94.25 402 GLU A N 1
ATOM 3183 C CA . GLU A 1 402 ? 34.344 0.996 3.031 1 94.25 402 GLU A CA 1
ATOM 3184 C C . GLU A 1 402 ? 33.938 2.406 3.445 1 94.25 402 GLU A C 1
ATOM 3186 O O . GLU A 1 402 ? 34.719 3.348 3.312 1 94.25 402 GLU A O 1
ATOM 3191 N N . LEU A 1 403 ? 32.781 2.553 3.947 1 95.75 403 LEU A N 1
ATOM 3192 C CA . LEU A 1 403 ? 32.312 3.875 4.332 1 95.75 403 LEU A CA 1
ATOM 3193 C C . LEU A 1 403 ? 33.031 4.371 5.582 1 95.75 403 LEU A C 1
ATOM 3195 O O . LEU A 1 403 ? 33.312 3.588 6.492 1 95.75 403 LEU A O 1
ATOM 3199 N N . PRO A 1 404 ? 33.25 5.621 5.605 1 95.5 404 PRO A N 1
ATOM 3200 C CA . PRO A 1 404 ? 33.812 6.18 6.844 1 95.5 404 PRO A CA 1
ATOM 3201 C C . PRO A 1 404 ? 32.781 6.176 7.988 1 95.5 404 PRO A C 1
ATOM 3203 O O . PRO A 1 404 ? 31.594 6.039 7.75 1 95.5 404 PRO A O 1
ATOM 3206 N N . PRO A 1 405 ? 33.344 6.254 9.18 1 94.31 405 PRO A N 1
ATOM 3207 C CA . PRO A 1 405 ? 32.406 6.336 10.297 1 94.31 405 PRO A CA 1
ATOM 3208 C C . PRO A 1 405 ? 31.562 7.617 10.281 1 94.31 405 PRO A C 1
ATOM 3210 O O . PRO A 1 405 ? 31.969 8.609 9.68 1 94.31 405 PRO A O 1
ATOM 3213 N N . SER A 1 406 ? 30.422 7.578 10.914 1 94.81 406 SER A N 1
ATOM 3214 C CA . SER A 1 406 ? 29.547 8.734 11.016 1 94.81 406 SER A CA 1
ATOM 3215 C C . SER A 1 406 ? 30.25 9.914 11.68 1 94.81 406 SER A C 1
ATOM 3217 O O . SER A 1 406 ? 31 9.734 12.641 1 94.81 406 SER A O 1
ATOM 3219 N N . ARG A 1 407 ? 29.984 11.039 11.156 1 94 407 ARG A N 1
ATOM 3220 C CA . ARG A 1 407 ? 30.469 12.258 11.797 1 94 407 ARG A CA 1
ATOM 3221 C C . ARG A 1 407 ? 29.75 12.508 13.117 1 94 407 ARG A C 1
ATOM 3223 O O . ARG A 1 407 ? 28.641 12.016 13.32 1 94 407 ARG A O 1
ATOM 3230 N N . GLY A 1 408 ? 30.359 13.266 13.945 1 88.06 408 GLY A N 1
ATOM 3231 C CA . GLY A 1 408 ? 29.781 13.547 15.25 1 88.06 408 GLY A CA 1
ATOM 3232 C C . GLY A 1 408 ? 28.484 14.336 15.188 1 88.06 408 GLY A C 1
ATOM 3233 O O . GLY A 1 408 ? 28.156 14.898 14.141 1 88.06 408 GLY A O 1
ATOM 3234 N N . ASP A 1 409 ? 27.844 14.414 16.281 1 82.5 409 ASP A N 1
ATOM 3235 C CA . ASP A 1 409 ? 26.531 15.047 16.391 1 82.5 409 ASP A CA 1
ATOM 3236 C C . ASP A 1 409 ? 26.641 16.562 16.266 1 82.5 409 ASP A C 1
ATOM 3238 O O . ASP A 1 409 ? 25.641 17.25 16.078 1 82.5 409 ASP A O 1
ATOM 3242 N N . ASP A 1 410 ? 27.781 17 16.25 1 80.44 410 ASP A N 1
ATOM 3243 C CA . ASP A 1 410 ? 28.016 18.438 16.172 1 80.44 410 ASP A CA 1
ATOM 3244 C C . ASP A 1 410 ? 28.172 18.891 14.727 1 80.44 410 ASP A C 1
ATOM 3246 O O . ASP A 1 410 ? 28.078 20.094 14.438 1 80.44 410 ASP A O 1
ATOM 3250 N N . GLN A 1 411 ? 28.312 17.938 13.914 1 86.69 411 GLN A N 1
ATOM 3251 C CA . GLN A 1 411 ? 28.484 18.312 12.508 1 86.69 411 GLN A CA 1
ATOM 3252 C C . GLN A 1 411 ? 27.172 18.172 11.734 1 86.69 411 GLN A C 1
ATOM 3254 O O . GLN A 1 411 ? 26.625 17.062 11.641 1 86.69 411 GLN A O 1
ATOM 3259 N N . GLN A 1 412 ? 26.734 19.25 11.141 1 86.94 412 GLN A N 1
ATOM 3260 C CA . GLN A 1 412 ? 25.469 19.297 10.422 1 86.94 412 GLN A CA 1
ATOM 3261 C C . GLN A 1 412 ? 25.672 19 8.938 1 86.94 412 GLN A C 1
ATOM 3263 O O . GLN A 1 412 ? 25.734 19.922 8.125 1 86.94 412 GLN A O 1
ATOM 3268 N N . THR A 1 413 ? 25.641 17.703 8.672 1 89 413 THR A N 1
ATOM 3269 C CA . THR A 1 413 ? 25.688 17.297 7.27 1 89 413 THR A CA 1
ATOM 3270 C C . THR A 1 413 ? 24.297 17.406 6.625 1 89 413 THR A C 1
ATOM 3272 O O . THR A 1 413 ? 23.312 17.656 7.312 1 89 413 THR A O 1
ATOM 3275 N N . PRO A 1 414 ? 24.203 17.219 5.309 1 83.75 414 PRO A N 1
ATOM 3276 C CA . PRO A 1 414 ? 22.891 17.281 4.645 1 83.75 414 PRO A CA 1
ATOM 3277 C C . PRO A 1 414 ? 21.953 16.172 5.102 1 83.75 414 PRO A C 1
ATOM 3279 O O . PRO A 1 414 ? 20.734 16.266 4.91 1 83.75 414 PRO A O 1
ATOM 3282 N N . VAL A 1 415 ? 22.469 15.133 5.699 1 91 415 VAL A N 1
ATOM 3283 C CA . VAL A 1 415 ? 21.641 13.992 6.102 1 91 415 VAL A CA 1
ATOM 3284 C C . VAL A 1 415 ? 21.344 14.078 7.594 1 91 415 VAL A C 1
ATOM 3286 O O . VAL A 1 415 ? 20.531 13.305 8.109 1 91 415 VAL A O 1
ATOM 3289 N N . PHE A 1 416 ? 21.875 15.094 8.203 1 90.38 416 PHE A N 1
ATOM 3290 C CA . PHE A 1 416 ? 21.812 15.25 9.648 1 90.38 416 PHE A CA 1
ATOM 3291 C C . PHE A 1 416 ? 20.375 15.328 10.125 1 90.38 416 PHE A C 1
ATOM 3293 O O . PHE A 1 416 ? 19.984 14.633 11.062 1 90.38 416 PHE A O 1
ATOM 3300 N N . PHE A 1 417 ? 19.562 16.078 9.523 1 90.38 417 PHE A N 1
ATOM 3301 C CA . PHE A 1 417 ? 18.172 16.312 9.891 1 90.38 417 PHE A CA 1
ATOM 3302 C C . PHE A 1 417 ? 17.328 15.062 9.625 1 90.38 417 PHE A C 1
ATOM 3304 O O . PHE A 1 417 ? 16.484 14.695 10.438 1 90.38 417 PHE A O 1
ATOM 3311 N N . ILE A 1 418 ? 17.531 14.375 8.5 1 91.56 418 ILE A N 1
ATOM 3312 C CA . ILE A 1 418 ? 16.75 13.195 8.141 1 91.56 418 ILE A CA 1
ATOM 3313 C C . ILE A 1 418 ? 17.016 12.07 9.133 1 91.56 418 ILE A C 1
ATOM 3315 O O . ILE A 1 418 ? 16.125 11.289 9.453 1 91.56 418 ILE A O 1
ATOM 3319 N N . ILE A 1 419 ? 18.219 12.023 9.594 1 93.31 419 ILE A N 1
ATOM 3320 C CA . ILE A 1 419 ? 18.547 11.008 10.594 1 93.31 419 ILE A CA 1
ATOM 3321 C C . ILE A 1 419 ? 17.734 11.25 11.859 1 93.31 419 ILE A C 1
ATOM 3323 O O . ILE A 1 419 ? 17.141 10.32 12.406 1 93.31 419 ILE A O 1
ATOM 3327 N N . ALA A 1 420 ? 17.703 12.484 12.266 1 92.25 420 ALA A N 1
ATOM 3328 C CA . ALA A 1 420 ? 16.938 12.836 13.461 1 92.25 420 ALA A CA 1
ATOM 3329 C C . ALA A 1 420 ? 15.445 12.586 13.258 1 92.25 420 ALA A C 1
ATOM 3331 O O . ALA A 1 420 ? 14.781 12.016 14.125 1 92.25 420 ALA A O 1
ATOM 3332 N N . ARG A 1 421 ? 14.961 13 12.148 1 92 421 ARG A N 1
ATOM 3333 C CA . ARG A 1 421 ? 13.547 12.82 11.836 1 92 421 ARG A CA 1
ATOM 3334 C C . ARG A 1 421 ? 13.188 11.336 11.766 1 92 421 ARG A C 1
ATOM 3336 O O . ARG A 1 421 ? 12.094 10.938 12.148 1 92 421 ARG A O 1
ATOM 3343 N N . TYR A 1 422 ? 14.133 10.594 11.203 1 92.19 422 TYR A N 1
ATOM 3344 C CA . TYR A 1 422 ? 13.914 9.156 11.078 1 92.19 422 TYR A CA 1
ATOM 3345 C C . TYR A 1 422 ? 13.828 8.5 12.445 1 92.19 422 TYR A C 1
ATOM 3347 O O . TYR A 1 422 ? 12.977 7.629 12.672 1 92.19 422 TYR A O 1
ATOM 3355 N N . LYS A 1 423 ? 14.641 8.922 13.328 1 91.81 423 LYS A N 1
ATOM 3356 C CA . LYS A 1 423 ? 14.594 8.406 14.695 1 91.81 423 LYS A CA 1
ATOM 3357 C C . LYS A 1 423 ? 13.234 8.664 15.336 1 91.81 423 LYS A C 1
ATOM 3359 O O . LYS A 1 423 ? 12.656 7.777 15.961 1 91.81 423 LYS A O 1
ATOM 3364 N N . MET A 1 424 ? 12.773 9.836 15.18 1 92 424 MET A N 1
ATOM 3365 C CA . MET A 1 424 ? 11.453 10.188 15.711 1 92 424 MET A CA 1
ATOM 3366 C C . MET A 1 424 ? 10.359 9.398 15.008 1 92 424 MET A C 1
ATOM 3368 O O . MET A 1 424 ? 9.406 8.953 15.641 1 92 424 MET A O 1
ATOM 3372 N N . ALA A 1 425 ? 10.531 9.242 13.742 1 91.81 425 ALA A N 1
ATOM 3373 C CA . ALA A 1 425 ? 9.531 8.562 12.922 1 91.81 425 ALA A CA 1
ATOM 3374 C C . ALA A 1 425 ? 9.375 7.102 13.336 1 91.81 425 ALA A C 1
ATOM 3376 O O . ALA A 1 425 ? 8.273 6.547 13.273 1 91.81 425 ALA A O 1
ATOM 3377 N N . LYS A 1 426 ? 10.414 6.477 13.734 1 90.5 426 LYS A N 1
ATOM 3378 C CA . LYS A 1 426 ? 10.344 5.086 14.172 1 90.5 426 LYS A CA 1
ATOM 3379 C C . LYS A 1 426 ? 9.398 4.926 15.359 1 90.5 426 LYS A C 1
ATOM 3381 O O . LYS A 1 426 ? 8.617 3.977 15.414 1 90.5 426 LYS A O 1
ATOM 3386 N N . VAL A 1 427 ? 9.445 5.879 16.219 1 89.69 427 VAL A N 1
ATOM 3387 C CA . VAL A 1 427 ? 8.547 5.828 17.375 1 89.69 427 VAL A CA 1
ATOM 3388 C C . VAL A 1 427 ? 7.133 6.203 16.953 1 89.69 427 VAL A C 1
ATOM 3390 O O . VAL A 1 427 ? 6.164 5.562 17.375 1 89.69 427 VAL A O 1
ATOM 3393 N N . MET A 1 428 ? 7.055 7.184 16.141 1 90.44 428 MET A N 1
ATOM 3394 C CA . MET A 1 428 ? 5.75 7.613 15.641 1 90.44 428 MET A CA 1
ATOM 3395 C C . MET A 1 428 ? 5.074 6.492 14.859 1 90.44 428 MET A C 1
ATOM 3397 O O . MET A 1 428 ? 3.846 6.367 14.875 1 90.44 428 MET A O 1
ATOM 3401 N N . GLY A 1 429 ? 5.918 5.73 14.156 1 90.38 429 GLY A N 1
ATOM 3402 C CA . GLY A 1 429 ? 5.379 4.582 13.445 1 90.38 429 GLY A CA 1
ATOM 3403 C C . GLY A 1 429 ? 4.688 3.588 14.359 1 90.38 429 GLY A C 1
ATOM 3404 O O . GLY A 1 429 ? 3.59 3.117 14.047 1 90.38 429 GLY A O 1
ATOM 3405 N N . VAL A 1 430 ? 5.277 3.369 15.445 1 88.06 430 VAL A N 1
ATOM 3406 C CA . VAL A 1 430 ? 4.691 2.475 16.438 1 88.06 430 VAL A CA 1
ATOM 3407 C C . VAL A 1 430 ? 3.387 3.07 16.969 1 88.06 430 VAL A C 1
ATOM 3409 O O . VAL A 1 430 ? 2.387 2.361 17.109 1 88.06 430 VAL A O 1
ATOM 3412 N N . MET A 1 431 ? 3.395 4.285 17.234 1 87.69 431 MET A N 1
ATOM 3413 C CA . MET A 1 431 ? 2.209 4.973 17.734 1 87.69 431 MET A CA 1
ATOM 3414 C C . MET A 1 431 ? 1.071 4.906 16.719 1 87.69 431 MET A C 1
ATOM 3416 O O . MET A 1 431 ? -0.078 4.656 17.078 1 87.69 431 MET A O 1
ATOM 3420 N N . ALA A 1 432 ? 1.457 5.145 15.5 1 89.25 432 ALA A N 1
ATOM 3421 C CA . ALA A 1 432 ? 0.461 5.098 14.43 1 89.25 432 ALA A CA 1
ATOM 3422 C C . ALA A 1 432 ? -0.192 3.723 14.344 1 89.25 432 ALA A C 1
ATOM 3424 O O . ALA A 1 432 ? -1.399 3.613 14.117 1 89.25 432 ALA A O 1
ATOM 3425 N N . ASP A 1 433 ? 0.608 2.703 14.539 1 86.94 433 ASP A N 1
ATOM 3426 C CA . ASP A 1 433 ? 0.076 1.344 14.516 1 86.94 433 ASP A CA 1
ATOM 3427 C C . ASP A 1 433 ? -0.89 1.113 15.672 1 86.94 433 ASP A C 1
ATOM 3429 O O . ASP A 1 433 ? -1.936 0.484 15.5 1 86.94 433 ASP A O 1
ATOM 3433 N N . ILE A 1 434 ? -0.601 1.627 16.812 1 83.38 434 ILE A N 1
ATOM 3434 C CA . ILE A 1 434 ? -1.429 1.456 18 1 83.38 434 ILE A CA 1
ATOM 3435 C C . ILE A 1 434 ? -2.762 2.178 17.812 1 83.38 434 ILE A C 1
ATOM 3437 O O . ILE A 1 434 ? -3.82 1.628 18.109 1 83.38 434 ILE A O 1
ATOM 3441 N N . ILE A 1 435 ? -2.68 3.312 17.281 1 83.88 435 ILE A N 1
ATOM 3442 C CA . ILE A 1 435 ? -3.854 4.168 17.156 1 83.88 435 ILE A CA 1
ATOM 3443 C C . ILE A 1 435 ? -4.812 3.572 16.125 1 83.88 435 ILE A C 1
ATOM 3445 O O . ILE A 1 435 ? -6.031 3.662 16.281 1 83.88 435 ILE A O 1
ATOM 3449 N N . ASN A 1 436 ? -4.277 2.932 15.148 1 87.94 436 ASN A N 1
ATOM 3450 C CA . ASN A 1 436 ? -5.105 2.402 14.07 1 87.94 436 ASN A CA 1
ATOM 3451 C C . ASN A 1 436 ? -5.422 0.924 14.273 1 87.94 436 ASN A C 1
ATOM 3453 O O . ASN A 1 436 ? -6.07 0.3 13.43 1 87.94 436 ASN A O 1
ATOM 3457 N N . ALA A 1 437 ? -4.996 0.408 15.359 1 84.81 437 ALA A N 1
ATOM 3458 C CA . ALA A 1 437 ? -5.254 -1 15.656 1 84.81 437 ALA A CA 1
ATOM 3459 C C . ALA A 1 437 ? -6.73 -1.236 15.961 1 84.81 437 ALA A C 1
ATOM 3461 O O . ALA A 1 437 ? -7.453 -0.303 16.312 1 84.81 437 ALA A O 1
ATOM 3462 N N . THR A 1 438 ? -7.176 -2.42 15.711 1 83.56 438 THR A N 1
ATOM 3463 C CA . THR A 1 438 ? -8.555 -2.793 16.031 1 83.56 438 THR A CA 1
ATOM 3464 C C . THR A 1 438 ? -8.781 -2.793 17.531 1 83.56 438 THR A C 1
ATOM 3466 O O . THR A 1 438 ? -9.898 -2.566 18 1 83.56 438 THR A O 1
ATOM 3469 N N . GLN A 1 439 ? -7.754 -3.033 18.172 1 77.56 439 GLN A N 1
ATOM 3470 C CA . GLN A 1 439 ? -7.785 -2.982 19.625 1 77.56 439 GLN A CA 1
ATOM 3471 C C . GLN A 1 439 ? -6.758 -1.993 20.172 1 77.56 439 GLN A C 1
ATOM 3473 O O . GLN A 1 439 ? -5.578 -2.064 19.812 1 77.56 439 GLN A O 1
ATOM 3478 N N . TYR A 1 440 ? -7.305 -1.097 20.969 1 77.38 440 TYR A N 1
ATOM 3479 C CA . TYR A 1 440 ? -6.422 -0.073 21.516 1 77.38 440 TYR A CA 1
ATOM 3480 C C . TYR A 1 440 ? -5.793 -0.541 22.828 1 77.38 440 TYR A C 1
ATOM 3482 O O . TYR A 1 440 ? -6.484 -1.074 23.688 1 77.38 440 TYR A O 1
ATOM 3490 N N . ASP A 1 441 ? -4.527 -0.414 22.891 1 73.62 441 ASP A N 1
ATOM 3491 C CA . ASP A 1 441 ? -3.766 -0.749 24.094 1 73.62 441 ASP A CA 1
ATOM 3492 C C . ASP A 1 441 ? -3.195 0.507 24.75 1 73.62 441 ASP A C 1
ATOM 3494 O O . ASP A 1 441 ? -2.146 1.008 24.328 1 73.62 441 ASP A O 1
ATOM 3498 N N . PRO A 1 442 ? -3.811 0.966 25.812 1 69.25 442 PRO A N 1
ATOM 3499 C CA . PRO A 1 442 ? -3.365 2.217 26.438 1 69.25 442 PRO A CA 1
ATOM 3500 C C . PRO A 1 442 ? -1.961 2.117 27.031 1 69.25 442 PRO A C 1
ATOM 3502 O O . PRO A 1 442 ? -1.229 3.111 27.062 1 69.25 442 PRO A O 1
ATOM 3505 N N . VAL A 1 443 ? -1.62 0.891 27.438 1 70.38 443 VAL A N 1
ATOM 3506 C CA . VAL A 1 443 ? -0.305 0.704 28.031 1 70.38 443 VAL A CA 1
ATOM 3507 C C . VAL A 1 443 ? 0.779 0.861 26.969 1 70.38 443 VAL A C 1
ATOM 3509 O O . VAL A 1 443 ? 1.766 1.57 27.188 1 70.38 443 VAL A O 1
ATOM 3512 N N . LYS A 1 444 ? 0.492 0.235 25.891 1 75.69 444 LYS A N 1
ATOM 3513 C CA . LYS A 1 444 ? 1.44 0.361 24.797 1 75.69 444 LYS A CA 1
ATOM 3514 C C . LYS A 1 444 ? 1.506 1.799 24.281 1 75.69 444 LYS A C 1
ATOM 3516 O O . LYS A 1 444 ? 2.576 2.279 23.906 1 75.69 444 LYS A O 1
ATOM 3521 N N . ALA A 1 445 ? 0.392 2.443 24.344 1 77.56 445 ALA A N 1
ATOM 3522 C CA . ALA A 1 445 ? 0.325 3.824 23.875 1 77.56 445 ALA A CA 1
ATOM 3523 C C . ALA A 1 445 ? 1.119 4.754 24.797 1 77.56 445 ALA A C 1
ATOM 3525 O O . ALA A 1 445 ? 1.873 5.605 24.312 1 77.56 445 ALA A O 1
ATOM 3526 N N . ALA A 1 446 ? 0.987 4.598 26.047 1 70.44 446 ALA A N 1
ATOM 3527 C CA . ALA A 1 446 ? 1.728 5.402 27.016 1 70.44 446 ALA A CA 1
ATOM 3528 C C . ALA A 1 446 ? 3.227 5.137 26.922 1 70.44 446 ALA A C 1
ATOM 3530 O O . ALA A 1 446 ? 4.035 6.062 27.031 1 70.44 446 ALA A O 1
ATOM 3531 N N . GLY A 1 447 ? 3.486 3.896 26.719 1 75.12 447 GLY A N 1
ATOM 3532 C CA . GLY A 1 447 ? 4.883 3.543 26.531 1 75.12 447 GLY A CA 1
ATOM 3533 C C . GLY A 1 447 ? 5.5 4.199 25.312 1 75.12 447 GLY A C 1
ATOM 3534 O O . GLY A 1 447 ? 6.633 4.68 25.359 1 75.12 447 GLY A O 1
ATOM 3535 N N . ALA A 1 448 ? 4.777 4.219 24.297 1 79.31 448 ALA A N 1
ATOM 3536 C CA . ALA A 1 448 ? 5.25 4.836 23.062 1 79.31 448 ALA A CA 1
ATOM 3537 C C . ALA A 1 448 ? 5.441 6.34 23.234 1 79.31 448 ALA A C 1
ATOM 3539 O O . ALA A 1 448 ? 6.391 6.918 22.703 1 79.31 448 ALA A O 1
ATOM 3540 N N . ALA A 1 449 ? 4.574 6.973 23.969 1 76.5 449 ALA A N 1
ATOM 3541 C CA . ALA A 1 449 ? 4.699 8.406 24.25 1 76.5 449 ALA A CA 1
ATOM 3542 C C . ALA A 1 449 ? 5.961 8.695 25.047 1 76.5 449 ALA A C 1
ATOM 3544 O O . ALA A 1 449 ? 6.672 9.664 24.766 1 76.5 449 ALA A O 1
ATOM 3545 N N . GLY A 1 450 ? 6.125 7.898 26.016 1 77.31 450 GLY A N 1
ATOM 3546 C CA . GLY A 1 450 ? 7.34 8.047 26.797 1 77.31 450 GLY A CA 1
ATOM 3547 C C . GLY A 1 450 ? 8.602 7.852 25.984 1 77.31 450 GLY A C 1
ATOM 3548 O O . GLY A 1 450 ? 9.578 8.594 26.141 1 77.31 450 GLY A O 1
ATOM 3549 N N . LEU A 1 451 ? 8.5 6.961 25.109 1 84.31 451 LEU A N 1
ATOM 3550 C CA . LEU A 1 451 ? 9.641 6.68 24.25 1 84.31 451 LEU A CA 1
ATOM 3551 C C . LEU A 1 451 ? 9.898 7.836 23.297 1 84.31 451 LEU A C 1
ATOM 3553 O O . LEU A 1 451 ? 11.055 8.141 22.984 1 84.31 451 LEU A O 1
ATOM 3557 N N . LEU A 1 452 ? 8.93 8.391 22.797 1 85.25 452 LEU A N 1
ATOM 3558 C CA . LEU A 1 452 ? 9.102 9.508 21.891 1 85.25 452 LEU A CA 1
ATOM 3559 C C . LEU A 1 452 ? 9.766 10.695 22.578 1 85.25 452 LEU A C 1
ATOM 3561 O O . LEU A 1 452 ? 10.625 11.359 22 1 85.25 452 LEU A O 1
ATOM 3565 N N . LYS A 1 453 ? 9.344 10.961 23.812 1 85.94 453 LYS A N 1
ATOM 3566 C CA . LYS A 1 453 ? 9.969 12.039 24.578 1 85.94 453 LYS A CA 1
ATOM 3567 C C . LYS A 1 453 ? 11.445 11.75 24.828 1 85.94 453 LYS A C 1
ATOM 3569 O O . LYS A 1 453 ? 12.289 12.633 24.672 1 85.94 453 LYS A O 1
ATOM 3574 N N . ALA A 1 454 ? 11.664 10.555 25.141 1 87.81 454 ALA A N 1
ATOM 3575 C CA . ALA A 1 454 ? 13.047 10.156 25.359 1 87.81 454 ALA A CA 1
ATOM 3576 C C . ALA A 1 454 ? 13.875 10.297 24.078 1 87.81 454 ALA A C 1
ATOM 3578 O O . ALA A 1 454 ? 15.039 10.703 24.125 1 87.81 454 ALA A O 1
ATOM 3579 N N . THR A 1 455 ? 13.297 9.945 23 1 89.44 455 THR A N 1
ATOM 3580 C CA . THR A 1 455 ? 13.969 10.062 21.719 1 89.44 455 THR A CA 1
ATOM 3581 C C . THR A 1 455 ? 14.25 11.523 21.391 1 89.44 455 THR A C 1
ATOM 3583 O O . THR A 1 455 ? 15.352 11.867 20.953 1 89.44 455 THR A O 1
ATOM 3586 N N . TYR A 1 456 ? 13.328 12.367 21.578 1 92.38 456 TYR A N 1
ATOM 3587 C CA . TYR A 1 456 ? 13.523 13.789 21.344 1 92.38 456 TYR A CA 1
ATOM 3588 C C . TYR A 1 456 ? 14.633 14.344 22.219 1 92.38 456 TYR A C 1
ATOM 3590 O O . TYR A 1 456 ? 15.477 15.117 21.75 1 92.38 456 TYR A O 1
ATOM 3598 N N . ASP A 1 457 ? 14.648 13.883 23.438 1 90.38 457 ASP A N 1
ATOM 3599 C CA . ASP A 1 457 ? 15.648 14.367 24.375 1 90.38 457 ASP A CA 1
ATOM 3600 C C . ASP A 1 457 ? 17.047 13.906 23.984 1 90.38 457 ASP A C 1
ATOM 3602 O O . ASP A 1 457 ? 18.031 14.57 24.297 1 90.38 457 ASP A O 1
ATOM 3606 N N . SER A 1 458 ? 17.031 12.82 23.281 1 89.5 458 SER A N 1
ATOM 3607 C CA . SER A 1 458 ? 18.328 12.258 22.906 1 89.5 458 SER A CA 1
ATOM 3608 C C . SER A 1 458 ? 18.859 12.906 21.641 1 89.5 458 SER A C 1
ATOM 3610 O O . SER A 1 458 ? 20.031 12.719 21.281 1 89.5 458 SER A O 1
ATOM 3612 N N . LEU A 1 459 ? 18.094 13.742 20.969 1 92.5 459 LEU A N 1
ATOM 3613 C CA . LEU A 1 459 ? 18.547 14.406 19.75 1 92.5 459 LEU A CA 1
ATOM 3614 C C . LEU A 1 459 ? 19.625 15.43 20.047 1 92.5 459 LEU A C 1
ATOM 3616 O O . LEU A 1 459 ? 19.719 15.93 21.172 1 92.5 459 LEU A O 1
ATOM 3620 N N . PRO A 1 460 ? 20.5 15.727 19.062 1 90.88 460 PRO A N 1
ATOM 3621 C CA . PRO A 1 460 ? 21.5 16.781 19.266 1 90.88 460 PRO A CA 1
ATOM 3622 C C . PRO A 1 460 ? 20.875 18.125 19.672 1 90.88 460 PRO A C 1
ATOM 3624 O O . PRO A 1 460 ? 19.812 18.484 19.156 1 90.88 460 PRO A O 1
ATOM 3627 N N . SER A 1 461 ? 21.578 18.859 20.5 1 89.31 461 SER A N 1
ATOM 3628 C CA . SER A 1 461 ? 21.062 20.094 21.062 1 89.31 461 SER A CA 1
ATOM 3629 C C . SER A 1 461 ? 20.781 21.125 19.969 1 89.31 461 SER A C 1
ATOM 3631 O O . SER A 1 461 ? 19.844 21.938 20.094 1 89.31 461 SER A O 1
ATOM 3633 N N . VAL A 1 462 ? 21.531 21.047 18.953 1 89.56 462 VAL A N 1
ATOM 3634 C CA . VAL A 1 462 ? 21.406 22.016 17.875 1 89.56 462 VAL A CA 1
ATOM 3635 C C . VAL A 1 462 ? 20.047 21.859 17.203 1 89.56 462 VAL A C 1
ATOM 3637 O O . VAL A 1 462 ? 19.562 22.797 16.547 1 89.56 462 VAL A O 1
ATOM 3640 N N . LEU A 1 463 ? 19.344 20.703 17.391 1 91.31 463 LEU A N 1
ATOM 3641 C CA . LEU A 1 463 ? 18.078 20.422 16.719 1 91.31 463 LEU A CA 1
ATOM 3642 C C . LEU A 1 463 ? 16.906 20.609 17.688 1 91.31 463 LEU A C 1
ATOM 3644 O O . LEU A 1 463 ? 15.758 20.312 17.344 1 91.31 463 LEU A O 1
ATOM 3648 N N . LYS A 1 464 ? 17.172 21.172 18.797 1 90.5 464 LYS A N 1
ATOM 3649 C CA . LYS A 1 464 ? 16.125 21.359 19.797 1 90.5 464 LYS A CA 1
ATOM 3650 C C . LYS A 1 464 ? 15.805 22.844 19.969 1 90.5 464 LYS A C 1
ATOM 3652 O O . LYS A 1 464 ? 16.688 23.703 19.859 1 90.5 464 LYS A O 1
ATOM 3657 N N . LEU A 1 465 ? 14.562 23 20.266 1 88 465 LEU A N 1
ATOM 3658 C CA . LEU A 1 465 ? 14.156 24.375 20.531 1 88 465 LEU A CA 1
ATOM 3659 C C . LEU A 1 465 ? 14.789 24.891 21.812 1 88 465 LEU A C 1
ATOM 3661 O O . LEU A 1 465 ? 14.938 24.141 22.781 1 88 465 LEU A O 1
ATOM 3665 N N . GLY A 1 466 ? 15.141 26.094 21.922 1 80.81 466 GLY A N 1
ATOM 3666 C CA . GLY A 1 466 ? 15.789 26.688 23.078 1 80.81 466 GLY A CA 1
ATOM 3667 C C . GLY A 1 466 ? 17.266 26.969 22.844 1 80.81 466 GLY A C 1
ATOM 3668 O O . GLY A 1 466 ? 17.859 27.781 23.547 1 80.81 466 GLY A O 1
ATOM 3669 N N . SER A 1 467 ? 17.797 26.312 21.875 1 71.25 467 SER A N 1
ATOM 3670 C CA . SER A 1 467 ? 19.203 26.516 21.547 1 71.25 467 SER A CA 1
ATOM 3671 C C . SER A 1 467 ? 19.375 27.641 20.547 1 71.25 467 SER A C 1
ATOM 3673 O O . SER A 1 467 ? 20.375 27.688 19.812 1 71.25 467 SER A O 1
ATOM 3675 N N . ASN A 1 468 ? 18.484 28.547 20.594 1 70.44 468 ASN A N 1
ATOM 3676 C CA . ASN A 1 468 ? 18.469 29.594 19.578 1 70.44 468 ASN A CA 1
ATOM 3677 C C . ASN A 1 468 ? 19.641 30.547 19.734 1 70.44 468 ASN A C 1
ATOM 3679 O O . ASN A 1 468 ? 19.922 31.031 20.828 1 70.44 468 ASN A O 1
ATOM 3683 N N . GLY A 1 469 ? 20.359 30.5 18.688 1 70.56 469 GLY A N 1
ATOM 3684 C CA . GLY A 1 469 ? 21.422 31.484 18.609 1 70.56 469 GLY A CA 1
ATOM 3685 C C . GLY A 1 469 ? 21.156 32.562 17.578 1 70.56 469 GLY A C 1
ATOM 3686 O O . GLY A 1 469 ? 20.344 32.375 16.672 1 70.56 469 GLY A O 1
ATOM 3687 N N . PRO A 1 470 ? 21.672 33.719 17.828 1 71.31 470 PRO A N 1
ATOM 3688 C CA . PRO A 1 470 ? 21.438 34.844 16.938 1 71.31 470 PRO A CA 1
ATOM 3689 C C . PRO A 1 470 ? 21.891 34.562 15.5 1 71.31 470 PRO A C 1
ATOM 3691 O O . PRO A 1 470 ? 21.344 35.125 14.555 1 71.31 470 PRO A O 1
ATOM 3694 N N . ASN A 1 471 ? 22.688 33.594 15.359 1 76.5 471 ASN A N 1
ATOM 3695 C CA . ASN A 1 471 ? 23.25 33.375 14.031 1 76.5 471 ASN A CA 1
ATOM 3696 C C . ASN A 1 471 ? 22.828 32.031 13.453 1 76.5 471 ASN A C 1
ATOM 3698 O O . ASN A 1 471 ? 23.484 31.484 12.555 1 76.5 471 ASN A O 1
ATOM 3702 N N . ASP A 1 472 ? 21.734 31.641 13.906 1 83.44 472 ASP A N 1
ATOM 3703 C CA . ASP A 1 472 ? 21.297 30.344 13.398 1 83.44 472 ASP A CA 1
ATOM 3704 C C . ASP A 1 472 ? 20.797 30.453 11.961 1 83.44 472 ASP A C 1
ATOM 3706 O O . ASP A 1 472 ? 20.109 31.406 11.609 1 83.44 472 ASP A O 1
ATOM 3710 N N . HIS A 1 473 ? 21.297 29.531 11.18 1 82.38 473 HIS A N 1
ATOM 3711 C CA . HIS A 1 473 ? 20.781 29.453 9.82 1 82.38 473 HIS A CA 1
ATOM 3712 C C . HIS A 1 473 ? 19.281 29.141 9.812 1 82.38 473 HIS A C 1
ATOM 3714 O O . HIS A 1 473 ? 18.812 28.344 10.617 1 82.38 473 HIS A O 1
ATOM 3720 N N . PRO A 1 474 ? 18.5 29.797 8.969 1 81.12 474 PRO A N 1
ATOM 3721 C CA . PRO A 1 474 ? 17.047 29.562 8.906 1 81.12 474 PRO A CA 1
ATOM 3722 C C . PRO A 1 474 ? 16.703 28.078 8.805 1 81.12 474 PRO A C 1
ATOM 3724 O O . PRO A 1 474 ? 15.688 27.641 9.352 1 81.12 474 PRO A O 1
ATOM 3727 N N . ARG A 1 475 ? 17.531 27.344 8.242 1 80 475 ARG A N 1
ATOM 3728 C CA . ARG A 1 475 ? 17.297 25.906 8.109 1 80 475 ARG A CA 1
ATOM 3729 C C . ARG A 1 475 ? 17.312 25.219 9.469 1 80 475 ARG A C 1
ATOM 3731 O O . ARG A 1 475 ? 16.5 24.344 9.734 1 80 475 ARG A O 1
ATOM 3738 N N . THR A 1 476 ? 18.219 25.547 10.188 1 83.75 476 THR A N 1
ATOM 3739 C CA . THR A 1 476 ? 18.344 24.953 11.516 1 83.75 476 THR A CA 1
ATOM 3740 C C . THR A 1 476 ? 17.125 25.297 12.375 1 83.75 476 THR A C 1
ATOM 3742 O O . THR A 1 476 ? 16.625 24.453 13.117 1 83.75 476 THR A O 1
ATOM 3745 N N . ILE A 1 477 ? 16.734 26.531 12.227 1 85.12 477 ILE A N 1
ATOM 3746 C CA . ILE A 1 477 ? 15.562 26.969 12.977 1 85.12 477 ILE A CA 1
ATOM 3747 C C . ILE A 1 477 ? 14.336 26.156 12.547 1 85.12 477 ILE A C 1
ATOM 3749 O O . ILE A 1 477 ? 13.57 25.688 13.383 1 85.12 477 ILE A O 1
ATOM 3753 N N . MET A 1 478 ? 14.211 26 11.297 1 84.12 478 MET A N 1
ATOM 3754 C CA . MET A 1 478 ? 13.086 25.234 10.766 1 84.12 478 MET A CA 1
ATOM 3755 C C . MET A 1 478 ? 13.141 23.797 11.234 1 84.12 478 MET A C 1
ATOM 3757 O O . MET A 1 478 ? 12.109 23.219 11.602 1 84.12 478 MET A O 1
ATOM 3761 N N . HIS A 1 479 ? 14.297 23.188 11.195 1 86.25 479 HIS A N 1
ATOM 3762 C CA . HIS A 1 479 ? 14.461 21.812 11.641 1 86.25 479 HIS A CA 1
ATOM 3763 C C . HIS A 1 479 ? 14.031 21.641 13.094 1 86.25 479 HIS A C 1
ATOM 3765 O O . HIS A 1 479 ? 13.391 20.641 13.445 1 86.25 479 HIS A O 1
ATOM 3771 N N . ARG A 1 480 ? 14.352 22.656 13.867 1 89.94 480 ARG A N 1
ATOM 3772 C CA . ARG A 1 480 ? 13.984 22.609 15.281 1 89.94 480 ARG A CA 1
ATOM 3773 C C . ARG A 1 480 ? 12.469 22.609 15.453 1 89.94 480 ARG A C 1
ATOM 3775 O O . ARG A 1 480 ? 11.93 21.828 16.234 1 89.94 480 ARG A O 1
ATOM 3782 N N . TYR A 1 481 ? 11.844 23.422 14.68 1 88 481 TYR A N 1
ATOM 3783 C CA . TYR A 1 481 ? 10.391 23.516 14.789 1 88 481 TYR A CA 1
ATOM 3784 C C . TYR A 1 481 ? 9.719 22.25 14.297 1 88 481 TYR A C 1
ATOM 3786 O O . TYR A 1 481 ? 8.742 21.781 14.883 1 88 481 TYR A O 1
ATOM 3794 N N . VAL A 1 482 ? 10.211 21.703 13.227 1 88.12 482 VAL A N 1
ATOM 3795 C CA . VAL A 1 482 ? 9.617 20.5 12.664 1 88.12 482 VAL A CA 1
ATOM 3796 C C . VAL A 1 482 ? 9.695 19.359 13.68 1 88.12 482 VAL A C 1
ATOM 3798 O O . VAL A 1 482 ? 8.711 18.641 13.891 1 88.12 482 VAL A O 1
ATOM 3801 N N . LEU A 1 483 ? 10.789 19.219 14.328 1 91.56 483 LEU A N 1
ATOM 3802 C CA . LEU A 1 483 ? 10.977 18.141 15.305 1 91.56 483 LEU A CA 1
ATOM 3803 C C . LEU A 1 483 ? 10.117 18.391 16.547 1 91.56 483 LEU A C 1
ATOM 3805 O O . LEU A 1 483 ? 9.531 17.453 17.078 1 91.56 483 LEU A O 1
ATOM 3809 N N . ALA A 1 484 ? 10.055 19.625 16.953 1 92.94 484 ALA A N 1
ATOM 3810 C CA . ALA A 1 484 ? 9.219 19.969 18.094 1 92.94 484 ALA A CA 1
ATOM 3811 C C . ALA A 1 484 ? 7.742 19.719 17.781 1 92.94 484 ALA A C 1
ATOM 3813 O O . ALA A 1 484 ? 6.996 19.234 18.641 1 92.94 484 ALA A O 1
ATOM 3814 N N . ILE A 1 485 ? 7.363 20.078 16.641 1 91.5 485 ILE A N 1
ATOM 3815 C CA . ILE A 1 485 ? 5.98 19.875 16.219 1 91.5 485 ILE A CA 1
ATOM 3816 C C . ILE A 1 485 ? 5.656 18.391 16.188 1 91.5 485 ILE A C 1
ATOM 3818 O O . ILE A 1 485 ? 4.594 17.969 16.641 1 91.5 485 ILE A O 1
ATOM 3822 N N . GLN A 1 486 ? 6.555 17.641 15.719 1 89.88 486 GLN A N 1
ATOM 3823 C CA . GLN A 1 486 ? 6.352 16.203 15.68 1 89.88 486 GLN A CA 1
ATOM 3824 C C . GLN A 1 486 ? 6.199 15.625 17.078 1 89.88 486 GLN A C 1
ATOM 3826 O O . GLN A 1 486 ? 5.414 14.695 17.297 1 89.88 486 GLN A O 1
ATOM 3831 N N . LEU A 1 487 ? 6.957 16.125 17.969 1 91.88 487 LEU A N 1
ATOM 3832 C CA . LEU A 1 487 ? 6.867 15.695 19.359 1 91.88 487 LEU A CA 1
ATOM 3833 C C . LEU A 1 487 ? 5.473 15.945 19.906 1 91.88 487 LEU A C 1
ATOM 3835 O O . LEU A 1 487 ? 4.836 15.031 20.438 1 91.88 487 LEU A O 1
ATOM 3839 N N . HIS A 1 488 ? 4.992 17.125 19.766 1 92.75 488 HIS A N 1
ATOM 3840 C CA . HIS A 1 488 ? 3.707 17.484 20.359 1 92.75 488 HIS A CA 1
ATOM 3841 C C . HIS A 1 488 ? 2.555 16.859 19.578 1 92.75 488 HIS A C 1
ATOM 3843 O O . HIS A 1 488 ? 1.512 16.531 20.156 1 92.75 488 HIS A O 1
ATOM 3849 N N . GLN A 1 489 ? 2.779 16.688 18.328 1 90.5 489 GLN A N 1
ATOM 3850 C CA . GLN A 1 489 ? 1.8 15.938 17.547 1 90.5 489 GLN A CA 1
ATOM 3851 C C . GLN A 1 489 ? 1.639 14.523 18.109 1 90.5 489 GLN A C 1
ATOM 3853 O O . GLN A 1 489 ? 0.517 14.039 18.266 1 90.5 489 GLN A O 1
ATOM 3858 N N . ALA A 1 490 ? 2.715 13.93 18.328 1 86.44 490 ALA A N 1
ATOM 3859 C CA . ALA A 1 490 ? 2.693 12.57 18.859 1 86.44 490 ALA A CA 1
ATOM 3860 C C . ALA A 1 490 ? 2.01 12.523 20.234 1 86.44 490 ALA A C 1
ATOM 3862 O O . ALA A 1 490 ? 1.248 11.602 20.516 1 86.44 490 ALA A O 1
ATOM 3863 N N . GLU A 1 491 ? 2.307 13.492 21.016 1 87.44 491 GLU A N 1
ATOM 3864 C CA . GLU A 1 491 ? 1.659 13.578 22.328 1 87.44 491 GLU A CA 1
ATOM 3865 C C . GLU A 1 491 ? 0.143 13.688 22.172 1 87.44 491 GLU A C 1
ATOM 3867 O O . GLU A 1 491 ? -0.601 13.039 22.922 1 87.44 491 GLU A O 1
ATOM 3872 N N . MET A 1 492 ? -0.258 14.461 21.281 1 91.12 492 MET A N 1
ATOM 3873 C CA . MET A 1 492 ? -1.693 14.609 21.062 1 91.12 492 MET A CA 1
ATOM 3874 C C . MET A 1 492 ? -2.314 13.281 20.641 1 91.12 492 MET A C 1
ATOM 3876 O O . MET A 1 492 ? -3.352 12.883 21.172 1 91.12 492 MET A O 1
ATOM 3880 N N . LEU A 1 493 ? -1.688 12.625 19.781 1 86.19 493 LEU A N 1
ATOM 3881 C CA . LEU A 1 493 ? -2.246 11.406 19.203 1 86.19 493 LEU A CA 1
ATOM 3882 C C . LEU A 1 493 ? -2.412 10.328 20.281 1 86.19 493 LEU A C 1
ATOM 3884 O O . LEU A 1 493 ? -3.404 9.602 20.281 1 86.19 493 LEU A O 1
ATOM 3888 N N . VAL A 1 494 ? -1.558 10.312 21.156 1 82.12 494 VAL A N 1
ATOM 3889 C CA . VAL A 1 494 ? -1.579 9.289 22.203 1 82.12 494 VAL A CA 1
ATOM 3890 C C . VAL A 1 494 ? -2.689 9.586 23.203 1 82.12 494 VAL A C 1
ATOM 3892 O O . VAL A 1 494 ? -3.34 8.664 23.703 1 82.12 494 VAL A O 1
ATOM 3895 N N . HIS A 1 495 ? -2.953 10.789 23.422 1 84.5 495 HIS A N 1
ATOM 3896 C CA . HIS A 1 495 ? -3.836 11.148 24.531 1 84.5 495 HIS A CA 1
ATOM 3897 C C . HIS A 1 495 ? -5.211 11.57 24.016 1 84.5 495 HIS A C 1
ATOM 3899 O O . HIS A 1 495 ? -6.133 11.781 24.812 1 84.5 495 HIS A O 1
ATOM 3905 N N . LEU A 1 496 ? -5.355 11.625 22.781 1 89.44 496 LEU A N 1
ATOM 3906 C CA . LEU A 1 496 ? -6.59 12.125 22.188 1 89.44 496 LEU A CA 1
ATOM 3907 C C . LEU A 1 496 ? -7.781 11.273 22.609 1 89.44 496 LEU A C 1
ATOM 3909 O O . LEU A 1 496 ? -8.906 11.773 22.703 1 89.44 496 LEU A O 1
ATOM 3913 N N . ARG A 1 497 ? -7.574 10.086 22.859 1 82.31 497 ARG A N 1
ATOM 3914 C CA . ARG A 1 497 ? -8.648 9.148 23.172 1 82.31 497 ARG A CA 1
ATOM 3915 C C . ARG A 1 497 ? -9.344 9.539 24.469 1 82.31 497 ARG A C 1
ATOM 3917 O O . ARG A 1 497 ? -10.492 9.148 24.703 1 82.31 497 ARG A O 1
ATOM 3924 N N . CYS A 1 498 ? -8.734 10.25 25.312 1 83.06 498 CYS A N 1
ATOM 3925 C CA . CYS A 1 498 ? -9.312 10.641 26.594 1 83.06 498 CYS A CA 1
ATOM 3926 C C . CYS A 1 498 ? -10.523 11.539 26.391 1 83.06 498 CYS A C 1
ATOM 3928 O O . CYS A 1 498 ? -11.359 11.672 27.297 1 83.06 498 CYS A O 1
ATOM 3930 N N . MET A 1 499 ? -10.664 12.086 25.234 1 86.12 499 MET A N 1
ATOM 3931 C CA . MET A 1 499 ? -11.766 13.008 24.984 1 86.12 499 MET A CA 1
ATOM 3932 C C . MET A 1 499 ? -13.07 12.25 24.75 1 86.12 499 MET A C 1
ATOM 3934 O O . MET A 1 499 ? -14.148 12.852 24.734 1 86.12 499 MET A O 1
ATOM 3938 N N . ALA A 1 500 ? -12.93 11 24.578 1 77.31 500 ALA A N 1
ATOM 3939 C CA . ALA A 1 500 ? -14.109 10.188 24.281 1 77.31 500 ALA A CA 1
ATOM 3940 C C . ALA A 1 500 ? -14.875 9.852 25.562 1 77.31 500 ALA A C 1
ATOM 3942 O O . ALA A 1 500 ? -16.047 9.5 25.516 1 77.31 500 ALA A O 1
ATOM 3943 N N . THR A 1 501 ? -14.242 9.984 26.719 1 77.19 501 THR A N 1
ATOM 3944 C CA . THR A 1 501 ? -14.867 9.688 28 1 77.19 501 THR A CA 1
ATOM 3945 C C . THR A 1 501 ? -14.969 10.953 28.859 1 77.19 501 THR A C 1
ATOM 3947 O O . THR A 1 501 ? -14.117 11.836 28.766 1 77.19 501 THR A O 1
ATOM 3950 N N . PRO A 1 502 ? -16.062 11.023 29.594 1 81.38 502 PRO A N 1
ATOM 3951 C CA . PRO A 1 502 ? -16.172 12.18 30.5 1 81.38 502 PRO A CA 1
ATOM 3952 C C . PRO A 1 502 ? -14.984 12.305 31.453 1 81.38 502 PRO A C 1
ATOM 3954 O O . PRO A 1 502 ? -14.523 11.297 32 1 81.38 502 PRO A O 1
ATOM 3957 N N . PRO A 1 503 ? -14.562 13.5 31.531 1 86.12 503 PRO A N 1
ATOM 3958 C CA . PRO A 1 503 ? -13.406 13.695 32.406 1 86.12 503 PRO A CA 1
ATOM 3959 C C . PRO A 1 503 ? -13.75 13.484 33.906 1 86.12 503 PRO A C 1
ATOM 3961 O O . PRO A 1 503 ? -14.875 13.758 34.312 1 86.12 503 PRO A O 1
ATOM 3964 N N . GLN A 1 504 ? -12.734 13.008 34.594 1 82.25 504 GLN A N 1
ATOM 3965 C CA . GLN A 1 504 ? -12.828 12.891 36.031 1 82.25 504 GLN A CA 1
ATOM 3966 C C . GLN A 1 504 ? -12.273 14.133 36.719 1 82.25 504 GLN A C 1
ATOM 3968 O O . GLN A 1 504 ? -11.531 14.906 36.125 1 82.25 504 GLN A O 1
ATOM 3973 N N . GLU A 1 505 ? -12.727 14.344 37.969 1 77.69 505 GLU A N 1
ATOM 3974 C CA . GLU A 1 505 ? -12.328 15.547 38.688 1 77.69 505 GLU A CA 1
ATOM 3975 C C . GLU A 1 505 ? -10.812 15.664 38.781 1 77.69 505 GLU A C 1
ATOM 3977 O O . GLU A 1 505 ? -10.266 16.766 38.688 1 77.69 505 GLU A O 1
ATOM 3982 N N . ASP A 1 506 ? -10.188 14.578 38.875 1 81.31 506 ASP A N 1
ATOM 3983 C CA . ASP A 1 506 ? -8.734 14.562 39.031 1 81.31 506 ASP A CA 1
ATOM 3984 C C . ASP A 1 506 ? -8.039 14.844 37.688 1 81.31 506 ASP A C 1
ATOM 3986 O O . ASP A 1 506 ? -6.863 15.203 37.688 1 81.31 506 ASP A O 1
ATOM 3990 N N . ASP A 1 507 ? -8.75 14.82 36.625 1 85.31 507 ASP A N 1
ATOM 3991 C CA . ASP A 1 507 ? -8.18 15.086 35.312 1 85.31 507 ASP A CA 1
ATOM 3992 C C . ASP A 1 507 ? -7.809 16.562 35.156 1 85.31 507 ASP A C 1
ATOM 3994 O O . ASP A 1 507 ? -6.855 16.891 34.438 1 85.31 507 ASP A O 1
ATOM 3998 N N . PHE A 1 508 ? -8.531 17.328 35.875 1 81.44 508 PHE A N 1
ATOM 3999 C CA . PHE A 1 508 ? -8.344 18.766 35.75 1 81.44 508 PHE A CA 1
ATOM 4000 C C . PHE A 1 508 ? -7.191 19.25 36.625 1 81.44 508 PHE A C 1
ATOM 4002 O O . PHE A 1 508 ? -6.555 20.25 36.312 1 81.44 508 PHE A O 1
ATOM 4009 N N . THR A 1 509 ? -6.98 18.516 37.656 1 78.56 509 THR A N 1
ATOM 4010 C CA . THR A 1 509 ? -6.047 19 38.688 1 78.56 509 THR A CA 1
ATOM 4011 C C . THR A 1 509 ? -4.672 18.359 38.5 1 78.56 509 THR A C 1
ATOM 4013 O O . THR A 1 509 ? -3.652 18.969 38.812 1 78.56 509 THR A O 1
ATOM 4016 N N . ARG A 1 510 ? -4.617 17.234 37.938 1 84.44 510 ARG A N 1
ATOM 4017 C CA . ARG A 1 510 ? -3.355 16.516 37.781 1 84.44 510 ARG A CA 1
ATOM 4018 C C . ARG A 1 510 ? -2.658 16.953 36.469 1 84.44 510 ARG A C 1
ATOM 4020 O O . ARG A 1 510 ? -3.182 16.734 35.375 1 84.44 510 ARG A O 1
ATOM 4027 N N . PRO A 1 511 ? -1.429 17.422 36.656 1 79.25 511 PRO A N 1
ATOM 4028 C CA . PRO A 1 511 ? -0.718 17.891 35.469 1 79.25 511 PRO A CA 1
ATOM 4029 C C . PRO A 1 511 ? -0.363 16.781 34.5 1 79.25 511 PRO A C 1
ATOM 4031 O O . PRO A 1 511 ? -0.259 17.016 33.312 1 79.25 511 PRO A O 1
ATOM 4034 N N . ASP A 1 512 ? -0.262 15.57 35.031 1 79.56 512 ASP A N 1
ATOM 4035 C CA . ASP A 1 512 ? 0.168 14.461 34.188 1 79.56 512 ASP A CA 1
ATOM 4036 C C . ASP A 1 512 ? -1.03 13.664 33.656 1 79.56 512 ASP A C 1
ATOM 4038 O O . ASP A 1 512 ? -0.872 12.555 33.156 1 79.56 512 ASP A O 1
ATOM 4042 N N . SER A 1 513 ? -2.172 14.32 33.844 1 85.94 513 SER A N 1
ATOM 4043 C CA . SER A 1 513 ? -3.338 13.648 33.281 1 85.94 513 SER A CA 1
ATOM 4044 C C . SER A 1 513 ? -3.314 13.688 31.75 1 85.94 513 SER A C 1
ATOM 4046 O O . SER A 1 513 ? -2.764 14.617 31.156 1 85.94 513 SER A O 1
ATOM 4048 N N . SER A 1 514 ? -3.898 12.664 31.125 1 85.19 514 SER A N 1
ATOM 4049 C CA . SER A 1 514 ? -3.961 12.594 29.672 1 85.19 514 SER A CA 1
ATOM 4050 C C . SER A 1 514 ? -4.621 13.844 29.094 1 85.19 514 SER A C 1
ATOM 4052 O O . SER A 1 514 ? -4.199 14.336 28.047 1 85.19 514 SER A O 1
ATOM 4054 N N . LEU A 1 515 ? -5.602 14.312 29.75 1 90.69 515 LEU A N 1
ATOM 4055 C CA . LEU A 1 515 ? -6.332 15.477 29.266 1 90.69 515 LEU A CA 1
ATOM 4056 C C . LEU A 1 515 ? -5.453 16.719 29.297 1 90.69 515 LEU A C 1
ATOM 4058 O O . LEU A 1 515 ? -5.387 17.469 28.312 1 90.69 515 LEU A O 1
ATOM 4062 N N . ASN A 1 516 ? -4.762 16.938 30.359 1 90.31 516 ASN A N 1
ATOM 4063 C CA . ASN A 1 516 ? -3.902 18.109 30.484 1 90.31 516 ASN A CA 1
ATOM 4064 C C . ASN A 1 516 ? -2.742 18.062 29.484 1 90.31 516 ASN A C 1
ATOM 4066 O O . ASN A 1 516 ? -2.361 19.078 28.922 1 90.31 516 ASN A O 1
ATOM 4070 N N . ILE A 1 517 ? -2.17 16.906 29.328 1 89.25 517 ILE A N 1
ATOM 4071 C CA . ILE A 1 517 ? -1.079 16.75 28.375 1 89.25 517 ILE A CA 1
ATOM 4072 C C . ILE A 1 517 ? -1.577 17.047 26.953 1 89.25 517 ILE A C 1
ATOM 4074 O O . ILE A 1 517 ? -0.906 17.75 26.203 1 89.25 517 ILE A O 1
ATOM 4078 N N . LEU A 1 518 ? -2.736 16.5 26.688 1 93.31 518 LEU A N 1
ATOM 4079 C CA . LEU A 1 518 ? -3.342 16.703 25.375 1 93.31 518 LEU A CA 1
ATOM 4080 C C . LEU A 1 518 ? -3.561 18.188 25.094 1 93.31 518 LEU A C 1
ATOM 4082 O O . LEU A 1 518 ? -3.156 18.688 24.047 1 93.31 518 LEU A O 1
ATOM 4086 N N . LEU A 1 519 ? -4.164 18.891 26.031 1 95.31 519 LEU A N 1
ATOM 4087 C CA . LEU A 1 519 ? -4.496 20.312 25.844 1 95.31 519 LEU A CA 1
ATOM 4088 C C . LEU A 1 519 ? -3.234 21.156 25.766 1 95.31 519 LEU A C 1
ATOM 4090 O O . LEU A 1 519 ? -3.146 22.062 24.938 1 95.31 519 LEU A O 1
ATOM 4094 N N . ASN A 1 520 ? -2.287 20.844 26.547 1 94.06 520 ASN A N 1
ATOM 4095 C CA . ASN A 1 520 ? -1.041 21.594 26.531 1 94.06 520 ASN A CA 1
ATOM 4096 C C . ASN A 1 520 ? -0.278 21.375 25.219 1 94.06 520 ASN A C 1
ATOM 4098 O O . ASN A 1 520 ? 0.337 22.297 24.688 1 94.06 520 ASN A O 1
ATOM 4102 N N . ALA A 1 521 ? -0.254 20.125 24.781 1 94.88 521 ALA A N 1
ATOM 4103 C CA . ALA A 1 521 ? 0.394 19.828 23.5 1 94.88 521 ALA A CA 1
ATOM 4104 C C . ALA A 1 521 ? -0.269 20.594 22.359 1 94.88 521 ALA A C 1
ATOM 4106 O O . ALA A 1 521 ? 0.416 21.141 21.484 1 94.88 521 ALA A O 1
ATOM 4107 N N . ALA A 1 522 ? -1.573 20.625 22.359 1 97.25 522 ALA A N 1
ATOM 4108 C CA . ALA A 1 522 ? -2.318 21.344 21.344 1 97.25 522 ALA A CA 1
ATOM 4109 C C . ALA A 1 522 ? -2.012 22.844 21.391 1 97.25 522 ALA A C 1
ATOM 4111 O O . ALA A 1 522 ? -1.826 23.484 20.359 1 97.25 522 ALA A O 1
ATOM 4112 N N . LEU A 1 523 ? -1.986 23.375 22.594 1 97.19 523 LEU A N 1
ATOM 4113 C CA . LEU A 1 523 ? -1.676 24.781 22.781 1 97.19 523 LEU A CA 1
ATOM 4114 C C . LEU A 1 523 ? -0.279 25.109 22.266 1 97.19 523 LEU A C 1
ATOM 4116 O O . LEU A 1 523 ? -0.087 26.109 21.562 1 97.19 523 LEU A O 1
ATOM 4120 N N . LYS A 1 524 ? 0.625 24.25 22.562 1 96.12 524 LYS A N 1
ATOM 4121 C CA . LYS A 1 524 ? 1.995 24.453 22.109 1 96.12 524 LYS A CA 1
ATOM 4122 C C . LYS A 1 524 ? 2.072 24.469 20.578 1 96.12 524 LYS A C 1
ATOM 4124 O O . LYS A 1 524 ? 2.797 25.281 20 1 96.12 524 LYS A O 1
ATOM 4129 N N . LEU A 1 525 ? 1.412 23.594 19.938 1 96.25 525 LEU A N 1
ATOM 4130 C CA . LEU A 1 525 ? 1.413 23.516 18.484 1 96.25 525 LEU A CA 1
ATOM 4131 C C . LEU A 1 525 ? 0.89 24.812 17.875 1 96.25 525 LEU A C 1
ATOM 4133 O O . LEU A 1 525 ? 1.474 25.344 16.922 1 96.25 525 LEU A O 1
ATOM 4137 N N . LEU A 1 526 ? -0.19 25.312 18.422 1 96.81 526 LEU A N 1
ATOM 4138 C CA . LEU A 1 526 ? -0.763 26.531 17.875 1 96.81 526 LEU A CA 1
ATOM 4139 C C . LEU A 1 526 ? 0.11 27.734 18.188 1 96.81 526 LEU A C 1
ATOM 4141 O O . LEU A 1 526 ? 0.166 28.703 17.422 1 96.81 526 LEU A O 1
ATOM 4145 N N . GLU A 1 527 ? 0.759 27.688 19.328 1 95.5 527 GLU A N 1
ATOM 4146 C CA . GLU A 1 527 ? 1.748 28.703 19.641 1 95.5 527 GLU A CA 1
ATOM 4147 C C . GLU A 1 527 ? 2.877 28.703 18.609 1 95.5 527 GLU A C 1
ATOM 4149 O O . GLU A 1 527 ? 3.309 29.766 18.156 1 95.5 527 GLU A O 1
ATOM 4154 N N . TYR A 1 528 ? 3.355 27.516 18.312 1 92.44 528 TYR A N 1
ATOM 4155 C CA . TYR A 1 528 ? 4.398 27.391 17.297 1 92.44 528 TYR A CA 1
ATOM 4156 C C . TYR A 1 528 ? 3.926 27.953 15.961 1 92.44 528 TYR A C 1
ATOM 4158 O O . TYR A 1 528 ? 4.703 28.562 15.227 1 92.44 528 TYR A O 1
ATOM 4166 N N . ARG A 1 529 ? 2.717 27.672 15.641 1 91.62 529 ARG A N 1
ATOM 4167 C CA . ARG A 1 529 ? 2.178 28.188 14.391 1 91.62 529 ARG A CA 1
ATOM 4168 C C . ARG A 1 529 ? 2.254 29.719 14.359 1 91.62 529 ARG A C 1
ATOM 4170 O O . ARG A 1 529 ? 2.627 30.312 13.344 1 91.62 529 ARG A O 1
ATOM 4177 N N . GLY A 1 530 ? 1.817 30.328 15.477 1 90.19 530 GLY A N 1
ATOM 4178 C CA . GLY A 1 530 ? 1.896 31.781 15.57 1 90.19 530 GLY A CA 1
ATOM 4179 C C . GLY A 1 530 ? 3.312 32.312 15.453 1 90.19 530 GLY A C 1
ATOM 4180 O O . GLY A 1 530 ? 3.553 33.312 14.766 1 90.19 530 GLY A O 1
ATOM 4181 N N . LEU A 1 531 ? 4.219 31.641 16.078 1 89.19 531 LEU A N 1
ATOM 4182 C CA . LEU A 1 531 ? 5.617 32.062 16.047 1 89.19 531 LEU A CA 1
ATOM 4183 C C . LEU A 1 531 ? 6.203 31.906 14.648 1 89.19 531 LEU A C 1
ATOM 4185 O O . LEU A 1 531 ? 6.926 32.781 14.18 1 89.19 531 LEU A O 1
ATOM 4189 N N . LEU A 1 532 ? 5.918 30.812 14.031 1 87.12 532 LEU A N 1
ATOM 4190 C CA . LEU A 1 532 ? 6.414 30.562 12.68 1 87.12 532 LEU A CA 1
ATOM 4191 C C . LEU A 1 532 ? 5.871 31.594 11.703 1 87.12 532 LEU A C 1
ATOM 4193 O O . LEU A 1 532 ? 6.586 32.031 10.805 1 87.12 532 LEU A O 1
ATOM 4197 N N . TYR A 1 533 ? 4.641 31.922 11.883 1 86.12 533 TYR A N 1
ATOM 4198 C CA . TYR A 1 533 ? 4.047 32.938 11.039 1 86.12 533 TYR A CA 1
ATOM 4199 C C . TYR A 1 533 ? 4.777 34.281 11.211 1 86.12 533 TYR A C 1
ATOM 4201 O O . TYR A 1 533 ? 5.078 34.938 10.219 1 86.12 533 TYR A O 1
ATOM 4209 N N . GLN A 1 534 ? 5.062 34.625 12.414 1 87.44 534 GLN A N 1
ATOM 4210 C CA . GLN A 1 534 ? 5.754 35.875 12.695 1 87.44 534 GLN A CA 1
ATOM 4211 C C . GLN A 1 534 ? 7.164 35.844 12.109 1 87.44 534 GLN A C 1
ATOM 4213 O O . GLN A 1 534 ? 7.594 36.844 11.508 1 87.44 534 GLN A O 1
ATOM 4218 N N . GLU A 1 535 ? 7.809 34.719 12.266 1 84.31 535 GLU A N 1
ATOM 4219 C CA . GLU A 1 535 ? 9.18 34.594 11.773 1 84.31 535 GLU A CA 1
ATOM 4220 C C . GLU A 1 535 ? 9.219 34.594 10.242 1 84.31 535 GLU A C 1
ATOM 4222 O O . GLU A 1 535 ? 10.25 34.938 9.648 1 84.31 535 GLU A O 1
ATOM 4227 N N . ALA A 1 536 ? 8.141 34.25 9.648 1 83.75 536 ALA A N 1
ATOM 4228 C CA . ALA A 1 536 ? 8.086 34.125 8.195 1 83.75 536 ALA A CA 1
ATOM 4229 C C . ALA A 1 536 ? 7.664 35.469 7.562 1 83.75 536 ALA A C 1
ATOM 4231 O O . ALA A 1 536 ? 7.578 35.562 6.34 1 83.75 536 ALA A O 1
ATOM 4232 N N . GLN A 1 537 ? 7.441 36.5 8.375 1 84.06 537 GLN A N 1
ATOM 4233 C CA . GLN A 1 537 ? 7.098 37.812 7.852 1 84.06 537 GLN A CA 1
ATOM 4234 C C . GLN A 1 537 ? 8.328 38.5 7.281 1 84.06 537 GLN A C 1
ATOM 4236 O O . GLN A 1 537 ? 9.461 38.156 7.594 1 84.06 537 GLN A O 1
ATOM 4241 N N . PRO A 1 538 ? 8.055 39.438 6.301 1 82.81 538 PRO A N 1
ATOM 4242 C CA . PRO A 1 538 ? 9.203 40.156 5.758 1 82.81 538 PRO A CA 1
ATOM 4243 C C . PRO A 1 538 ? 10.117 40.719 6.844 1 82.81 538 PRO A C 1
ATOM 4245 O O . PRO A 1 538 ? 9.641 41.344 7.785 1 82.81 538 PRO A O 1
ATOM 4248 N N . GLY A 1 539 ? 11.32 40.438 6.738 1 83 539 GLY A N 1
ATOM 4249 C CA . GLY A 1 539 ? 12.289 40.875 7.73 1 83 539 GLY A CA 1
ATOM 4250 C C . GLY A 1 539 ? 12.602 39.781 8.766 1 83 539 GLY A C 1
ATOM 4251 O O . GLY A 1 539 ? 13.586 39.906 9.5 1 83 539 GLY A O 1
ATOM 4252 N N . GLY A 1 540 ? 11.789 38.781 8.812 1 83.56 540 GLY A N 1
ATOM 4253 C CA . GLY A 1 540 ? 12.023 37.688 9.742 1 83.56 540 GLY A CA 1
ATOM 4254 C C . GLY A 1 540 ? 13.039 36.688 9.234 1 83.56 540 GLY A C 1
ATOM 4255 O O . GLY A 1 540 ? 13.344 36.656 8.039 1 83.56 540 GLY A O 1
ATOM 4256 N N . PRO A 1 541 ? 13.586 35.938 10.156 1 82.25 541 PRO A N 1
ATOM 4257 C CA . PRO A 1 541 ? 14.641 35 9.781 1 82.25 541 PRO A CA 1
ATOM 4258 C C . PRO A 1 541 ? 14.156 33.906 8.82 1 82.25 541 PRO A C 1
ATOM 4260 O O . PRO A 1 541 ? 14.953 33.344 8.055 1 82.25 541 PRO A O 1
ATOM 4263 N N . LEU A 1 542 ? 12.93 33.594 8.867 1 82.88 542 LEU A N 1
ATOM 4264 C CA . LEU A 1 542 ? 12.414 32.5 8.047 1 82.88 542 LEU A CA 1
ATOM 4265 C C . LEU A 1 542 ? 11.734 33.031 6.793 1 82.88 542 LEU A C 1
ATOM 4267 O O . LEU A 1 542 ? 11.133 32.25 6.039 1 82.88 542 LEU A O 1
ATOM 4271 N N . TRP A 1 543 ? 11.898 34.219 6.555 1 79.62 543 TRP A N 1
ATOM 4272 C CA . TRP A 1 543 ? 11.219 34.875 5.43 1 79.62 543 TRP A CA 1
ATOM 4273 C C . TRP A 1 543 ? 11.648 34.219 4.109 1 79.62 543 TRP A C 1
ATOM 4275 O O . TRP A 1 543 ? 10.82 33.969 3.236 1 79.62 543 TRP A O 1
ATOM 4285 N N . LEU A 1 544 ? 12.898 33.969 4.043 1 69.62 544 LEU A N 1
ATOM 4286 C CA . LEU A 1 544 ? 13.438 33.469 2.779 1 69.62 544 LEU A CA 1
ATOM 4287 C C . LEU A 1 544 ? 13.078 32 2.557 1 69.62 544 LEU A C 1
ATOM 4289 O O . LEU A 1 544 ? 13.117 31.516 1.426 1 69.62 544 LEU A O 1
ATOM 4293 N N . VAL A 1 545 ? 12.664 31.344 3.691 1 73.19 545 VAL A N 1
ATOM 4294 C CA . VAL A 1 545 ? 12.391 29.922 3.566 1 73.19 545 VAL A CA 1
ATOM 4295 C C . VAL A 1 545 ? 10.922 29.641 3.889 1 73.19 545 VAL A C 1
ATOM 4297 O O . VAL A 1 545 ? 10.547 28.5 4.145 1 73.19 545 VAL A O 1
ATOM 4300 N N . ARG A 1 546 ? 10.133 30.625 3.854 1 71.38 546 ARG A N 1
ATOM 4301 C CA . ARG A 1 546 ? 8.742 30.531 4.293 1 71.38 546 ARG A CA 1
ATOM 4302 C C . ARG A 1 546 ? 7.965 29.531 3.441 1 71.38 546 ARG A C 1
ATOM 4304 O O . ARG A 1 546 ? 7.008 28.906 3.914 1 71.38 546 ARG A O 1
ATOM 4311 N N . TRP A 1 547 ? 8.422 29.375 2.283 1 64.44 547 TRP A N 1
ATOM 4312 C CA . TRP A 1 547 ? 7.715 28.484 1.355 1 64.44 547 TRP A CA 1
ATOM 4313 C C . TRP A 1 547 ? 7.852 27.031 1.777 1 64.44 547 TRP A C 1
ATOM 4315 O O . TRP A 1 547 ? 7.074 26.172 1.342 1 64.44 547 TRP A O 1
ATOM 4325 N N . LYS A 1 548 ? 8.773 26.859 2.617 1 62.94 548 LYS A N 1
ATOM 4326 C CA . LYS A 1 548 ? 9.062 25.484 3.045 1 62.94 548 LYS A CA 1
ATOM 4327 C C . LYS A 1 548 ? 8.031 25 4.066 1 62.94 548 LYS A C 1
ATOM 4329 O O . LYS A 1 548 ? 7.938 23.797 4.332 1 62.94 548 LYS A O 1
ATOM 4334 N N . PHE A 1 549 ? 7.316 25.922 4.699 1 59.84 549 PHE A N 1
ATOM 4335 C CA . PHE A 1 549 ? 6.34 25.578 5.727 1 59.84 549 PHE A CA 1
ATOM 4336 C C . PHE A 1 549 ? 5.027 25.125 5.094 1 59.84 549 PHE A C 1
ATOM 4338 O O . PHE A 1 549 ? 4.074 24.781 5.801 1 59.84 549 PHE A O 1
ATOM 4345 N N . SER A 1 550 ? 5.156 24.75 3.924 1 55.47 550 SER A N 1
ATOM 4346 C CA . SER A 1 550 ? 3.982 24.375 3.139 1 55.47 550 SER A CA 1
ATOM 4347 C C . SER A 1 550 ? 3.051 23.469 3.934 1 55.47 550 SER A C 1
ATOM 4349 O O . SER A 1 550 ? 3.363 23.078 5.062 1 55.47 550 SER A O 1
ATOM 4351 N N . SER A 1 551 ? 2.049 22.891 3.32 1 58.19 551 SER A N 1
ATOM 4352 C CA . SER A 1 551 ? 0.842 22.109 3.588 1 58.19 551 SER A CA 1
ATOM 4353 C C . SER A 1 551 ? 1.143 20.906 4.4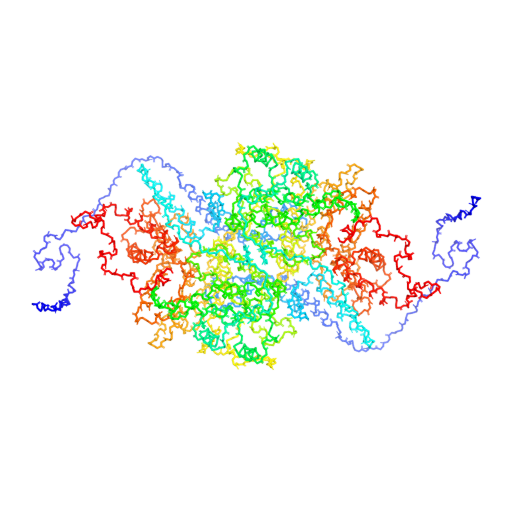77 1 58.19 551 SER A C 1
ATOM 4355 O O . SER A 1 551 ? 0.241 20.359 5.109 1 58.19 551 SER A O 1
ATOM 4357 N N . THR A 1 552 ? 2.439 20.812 4.844 1 63.78 552 THR A N 1
ATOM 4358 C CA . THR A 1 552 ? 2.707 19.547 5.52 1 63.78 552 THR A CA 1
ATOM 4359 C C . THR A 1 552 ? 2.422 19.656 7.012 1 63.78 552 THR A C 1
ATOM 4361 O O . THR A 1 552 ? 2.025 18.688 7.648 1 63.78 552 THR A O 1
ATOM 4364 N N . LEU A 1 553 ? 2.516 20.922 7.5 1 75.75 553 LEU A N 1
ATOM 4365 C CA . LEU A 1 553 ? 2.328 21.062 8.938 1 75.75 553 LEU A CA 1
ATOM 4366 C C . LEU A 1 553 ? 0.896 21.469 9.266 1 75.75 553 LEU A C 1
ATOM 4368 O O . LEU A 1 553 ? 0.502 21.5 10.43 1 75.75 553 LEU A O 1
ATOM 4372 N N . ALA A 1 554 ? 0.193 21.688 8.227 1 80.94 554 ALA A N 1
ATOM 4373 C CA . ALA A 1 554 ? -1.159 22.203 8.406 1 80.94 554 ALA A CA 1
ATOM 4374 C C . ALA A 1 554 ? -2.043 21.188 9.133 1 80.94 554 ALA A C 1
ATOM 4376 O O . ALA A 1 554 ? -2.902 21.578 9.93 1 80.94 554 ALA A O 1
ATOM 4377 N N . HIS A 1 555 ? -1.758 20.047 8.906 1 85.69 555 HIS A N 1
ATOM 4378 C CA . HIS A 1 555 ? -2.588 19 9.5 1 85.69 555 HIS A CA 1
ATOM 4379 C C . HIS A 1 555 ? -2.473 19 11.016 1 85.69 555 HIS A C 1
ATOM 4381 O O . HIS A 1 555 ? -3.473 18.844 11.719 1 85.69 555 HIS A O 1
ATOM 4387 N N . GLU A 1 556 ? -1.303 19.188 11.469 1 89.94 556 GLU A N 1
ATOM 4388 C CA . GLU A 1 556 ? -1.081 19.188 12.914 1 89.94 556 GLU A CA 1
ATOM 4389 C C . GLU A 1 556 ? -1.754 20.391 13.57 1 89.94 556 GLU A C 1
ATOM 4391 O O . GLU A 1 556 ? -2.312 20.281 14.664 1 89.94 556 GLU A O 1
ATOM 4396 N N . PHE A 1 557 ? -1.688 21.438 12.891 1 93.44 557 PHE A N 1
ATOM 4397 C CA . PHE A 1 557 ? -2.311 22.641 13.422 1 93.44 557 PHE A CA 1
ATOM 4398 C C . PHE A 1 557 ? -3.83 22.531 13.375 1 93.44 557 PHE A C 1
ATOM 4400 O O . PHE A 1 557 ? -4.52 23.031 14.273 1 93.44 557 PHE A O 1
ATOM 4407 N N . LEU A 1 558 ? -4.258 21.922 12.352 1 93.19 558 LEU A N 1
ATOM 4408 C CA . LEU A 1 558 ? -5.695 21.688 12.242 1 93.19 558 LEU A CA 1
ATOM 4409 C C . LEU A 1 558 ? -6.188 20.781 13.359 1 93.19 558 LEU A C 1
ATOM 4411 O O . LEU A 1 558 ? -7.227 21.062 13.977 1 93.19 558 LEU A O 1
ATOM 4415 N N . LEU A 1 559 ? -5.484 19.75 13.57 1 94.62 559 LEU A N 1
ATOM 4416 C CA . LEU A 1 559 ? -5.848 18.828 14.648 1 94.62 559 LEU A CA 1
ATOM 4417 C C . LEU A 1 559 ? -5.867 19.562 15.992 1 94.62 559 LEU A C 1
ATOM 4419 O O . LEU A 1 559 ? -6.805 19.406 16.766 1 94.62 559 LEU A O 1
ATOM 4423 N N . ALA A 1 560 ? -4.855 20.344 16.234 1 96.88 560 ALA A N 1
ATOM 4424 C CA . ALA A 1 560 ? -4.785 21.094 17.484 1 96.88 560 ALA A CA 1
ATOM 4425 C C . ALA A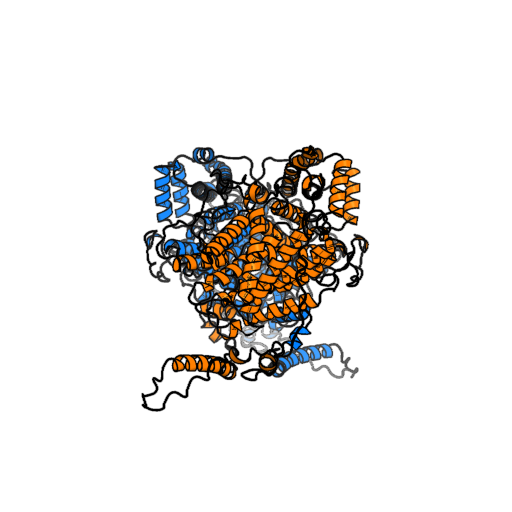 1 560 ? -5.965 22.062 17.609 1 96.88 560 ALA A C 1
ATOM 4427 O O . ALA A 1 560 ? -6.547 22.203 18.672 1 96.88 560 ALA A O 1
ATOM 4428 N N . THR A 1 561 ? -6.285 22.688 16.547 1 96.56 561 THR A N 1
ATOM 4429 C CA . THR A 1 561 ? -7.391 23.641 16.516 1 96.56 561 THR A CA 1
ATOM 4430 C C . THR A 1 561 ? -8.703 22.938 16.875 1 96.56 561 THR A C 1
ATOM 4432 O O . THR A 1 561 ? -9.461 23.453 17.703 1 96.56 561 THR A O 1
ATOM 4435 N N . VAL A 1 562 ? -8.945 21.844 16.312 1 95.75 562 VAL A N 1
ATOM 4436 C CA . VAL A 1 562 ? -10.211 21.156 16.516 1 95.75 562 VAL A CA 1
ATOM 4437 C C . VAL A 1 562 ? -10.266 20.594 17.938 1 95.75 562 VAL A C 1
ATOM 4439 O O . VAL A 1 562 ? -11.32 20.594 18.578 1 95.75 562 VAL A O 1
ATOM 4442 N N . VAL A 1 563 ? -9.195 20.094 18.422 1 96.19 563 VAL A N 1
ATOM 4443 C CA . VAL A 1 563 ? -9.117 19.547 19.766 1 96.19 563 VAL A CA 1
ATOM 4444 C C . VAL A 1 563 ? -9.453 20.625 20.797 1 96.19 563 VAL A C 1
ATOM 4446 O O . VAL A 1 563 ? -10.281 20.406 21.688 1 96.19 563 VAL A O 1
ATOM 4449 N N . LEU A 1 564 ? -8.852 21.781 20.672 1 96.81 564 LEU A N 1
ATOM 4450 C CA . LEU A 1 564 ? -9.086 22.875 21.609 1 96.81 564 LEU A CA 1
ATOM 4451 C C . LEU A 1 564 ? -10.5 23.422 21.453 1 96.81 564 LEU A C 1
ATOM 4453 O O . LEU A 1 564 ? -11.117 23.844 22.438 1 96.81 564 LEU A O 1
ATOM 4457 N N . SER A 1 565 ? -10.977 23.422 20.25 1 94.31 565 SER A N 1
ATOM 4458 C CA . SER A 1 565 ? -12.359 23.844 20.031 1 94.31 565 SER A CA 1
ATOM 4459 C C . SER A 1 565 ? -13.336 22.906 20.734 1 94.31 565 SER A C 1
ATOM 4461 O O . SER A 1 565 ? -14.32 23.359 21.328 1 94.31 565 SER A O 1
ATOM 4463 N N . LYS A 1 566 ? -13.078 21.609 20.594 1 92.94 566 LYS A N 1
ATOM 4464 C CA . LYS A 1 566 ? -13.93 20.641 21.281 1 92.94 566 LYS A CA 1
ATOM 4465 C C . LYS A 1 566 ? -13.914 20.875 22.797 1 92.94 566 LYS A C 1
ATOM 4467 O O . LYS A 1 566 ? -14.953 20.766 23.453 1 92.94 566 LYS A O 1
ATOM 4472 N N . ALA A 1 567 ? -12.75 21.156 23.312 1 92.5 567 ALA A N 1
ATOM 4473 C CA . ALA A 1 567 ? -12.617 21.438 24.75 1 92.5 567 ALA A CA 1
ATOM 4474 C C . ALA A 1 567 ? -13.469 22.625 25.156 1 92.5 567 ALA A C 1
ATOM 4476 O O . ALA A 1 567 ? -14.164 22.578 26.172 1 92.5 567 ALA A O 1
ATOM 4477 N N . LEU A 1 568 ? -13.508 23.641 24.375 1 89.75 568 LEU A N 1
ATOM 4478 C CA . LEU A 1 568 ? -14.281 24.844 24.703 1 89.75 568 LEU A CA 1
ATOM 4479 C C . LEU A 1 568 ? -15.773 24.594 24.516 1 89.75 568 LEU A C 1
ATOM 4481 O O . LEU A 1 568 ? -16.594 25.031 25.328 1 89.75 568 LEU A O 1
ATOM 4485 N N . PHE A 1 569 ? -16.094 23.906 23.484 1 85.12 569 PHE A N 1
ATOM 4486 C CA . PHE A 1 569 ? -17.484 23.578 23.234 1 85.12 569 PHE A CA 1
ATOM 4487 C C . PHE A 1 569 ? -18.062 22.734 24.375 1 85.12 569 PHE A C 1
ATOM 4489 O O . PHE A 1 569 ? -19.234 22.859 24.703 1 85.12 569 PHE A O 1
ATOM 4496 N N . SER A 1 570 ? -17.25 21.875 24.859 1 85.25 570 SER A N 1
ATOM 4497 C CA . SER A 1 570 ? -17.688 20.969 25.906 1 85.25 570 SER A CA 1
ATOM 4498 C C . SER A 1 570 ? -18.141 21.719 27.156 1 85.25 570 SER A C 1
ATOM 4500 O O . SER A 1 570 ? -18.891 21.203 27.969 1 85.25 570 SER A O 1
ATOM 4502 N N . THR A 1 571 ? -17.641 22.922 27.359 1 80.62 571 THR A N 1
ATOM 4503 C CA . THR A 1 571 ? -18.031 23.719 28.516 1 80.62 571 THR A CA 1
ATOM 4504 C C . THR A 1 571 ? -19.516 24.094 28.453 1 80.62 571 THR A C 1
ATOM 4506 O O . THR A 1 571 ? -20.109 24.453 29.469 1 80.62 571 THR A O 1
ATOM 4509 N N . LEU A 1 572 ? -20.047 24.016 27.266 1 76.38 572 LEU A N 1
ATOM 4510 C CA . LEU A 1 572 ? -21.469 24.328 27.062 1 76.38 572 LEU A CA 1
ATOM 4511 C C . LEU A 1 572 ? -22.328 23.109 27.328 1 76.38 572 LEU A C 1
ATOM 4513 O O . LEU A 1 572 ? -23.562 23.203 27.391 1 76.38 572 LEU A O 1
ATOM 4517 N N . GLY A 1 573 ? -21.656 22.016 27.578 1 75.38 573 GLY A N 1
ATOM 4518 C CA . GLY A 1 573 ? -22.375 20.781 27.797 1 75.38 573 GLY A CA 1
ATOM 4519 C C . GLY A 1 573 ? -22.234 20.234 29.203 1 75.38 573 GLY A C 1
ATOM 4520 O O . GLY A 1 573 ? -21.703 20.922 30.078 1 75.38 573 GLY A O 1
ATOM 4521 N N . PRO A 1 574 ? -22.672 19 29.422 1 77.19 574 PRO A N 1
ATOM 4522 C CA . PRO A 1 574 ? -22.719 18.422 30.75 1 77.19 574 PRO A CA 1
ATOM 4523 C C . PRO A 1 574 ? -21.359 17.906 31.219 1 77.19 574 PRO A C 1
ATOM 4525 O O . PRO A 1 574 ? -21.125 17.734 32.406 1 77.19 574 PRO A O 1
ATOM 4528 N N . HIS A 1 575 ? -20.469 17.672 30.266 1 80.94 575 HIS A N 1
ATOM 4529 C CA . HIS A 1 575 ? -19.156 17.109 30.609 1 80.94 575 HIS A CA 1
ATOM 4530 C C . HIS A 1 575 ? -18.031 17.984 30.078 1 80.94 575 HIS A C 1
ATOM 4532 O O . HIS A 1 575 ? -17.391 17.625 29.078 1 80.94 575 HIS A O 1
ATOM 4538 N N . PRO A 1 576 ? -17.828 19.016 30.797 1 86.38 576 PRO A N 1
ATOM 4539 C CA . PRO A 1 576 ? -16.797 19.938 30.312 1 86.38 576 PRO A CA 1
ATOM 4540 C C . PRO A 1 576 ? -15.391 19.344 30.375 1 86.38 576 PRO A C 1
ATOM 4542 O O . PRO A 1 576 ? -15.031 18.703 31.375 1 86.38 576 PRO A O 1
ATOM 4545 N N . LEU A 1 577 ? -14.602 19.516 29.359 1 89.44 577 LEU A N 1
ATOM 4546 C CA . LEU A 1 577 ? -13.211 19.062 29.266 1 89.44 577 LEU A CA 1
ATOM 4547 C C . LEU A 1 577 ? -12.266 20.125 29.812 1 89.44 577 LEU A C 1
ATOM 4549 O O . LEU A 1 577 ? -11.086 19.844 30.047 1 89.44 577 LEU A O 1
ATOM 4553 N N . VAL A 1 578 ? -12.758 21.344 29.891 1 88.44 578 VAL A N 1
ATOM 4554 C CA . VAL A 1 578 ? -12.031 22.453 30.5 1 88.44 578 VAL A CA 1
ATOM 4555 C C . VAL A 1 578 ? -12.945 23.203 31.484 1 88.44 578 VAL A C 1
ATOM 4557 O O . VAL A 1 578 ? -14.125 23.406 31.203 1 88.44 578 VAL A O 1
ATOM 4560 N N . GLN A 1 579 ? -12.375 23.516 32.531 1 82.94 579 GLN A N 1
ATOM 4561 C CA . GLN A 1 579 ? -13.18 24.188 33.562 1 82.94 579 GLN A CA 1
ATOM 4562 C C . GLN A 1 579 ? -13.312 25.672 33.281 1 82.94 579 GLN A C 1
ATOM 4564 O O . GLN A 1 579 ? -12.328 26.344 32.969 1 82.94 579 GLN A O 1
ATOM 4569 N N . ALA A 1 580 ? -14.547 26.062 33.469 1 78.19 580 ALA A N 1
ATOM 4570 C CA . ALA A 1 580 ? -14.836 27.469 33.188 1 78.19 580 ALA A CA 1
ATOM 4571 C C . ALA A 1 580 ? -14.086 28.375 34.188 1 78.19 580 ALA A C 1
ATOM 4573 O O . ALA A 1 580 ? -13.992 28.062 35.375 1 78.19 580 ALA A O 1
ATOM 4574 N N . GLY A 1 581 ? -13.539 29.438 33.656 1 76.94 581 GLY A N 1
ATOM 4575 C CA . GLY A 1 581 ? -12.922 30.438 34.5 1 76.94 581 GLY A CA 1
ATOM 4576 C C . GLY A 1 581 ? -11.484 30.125 34.875 1 76.94 581 GLY A C 1
ATOM 4577 O O . GLY A 1 581 ? -10.828 30.891 35.594 1 76.94 581 GLY A O 1
ATOM 4578 N N . THR A 1 582 ? -11.031 29.062 34.375 1 85.88 582 THR A N 1
ATOM 4579 C CA . THR A 1 582 ? -9.664 28.672 34.688 1 85.88 582 THR A CA 1
ATOM 4580 C C . THR A 1 582 ? -8.688 29.328 33.719 1 85.88 582 THR A C 1
ATOM 4582 O O . THR A 1 582 ? -9.086 29.844 32.656 1 85.88 582 THR A O 1
ATOM 4585 N N . ASP A 1 583 ? -7.406 29.344 34.125 1 87.56 583 ASP A N 1
ATOM 4586 C CA . ASP A 1 583 ? -6.344 29.859 33.281 1 87.56 583 ASP A CA 1
ATOM 4587 C C . ASP A 1 583 ? -6.266 29.094 31.969 1 87.56 583 ASP A C 1
ATOM 4589 O O . ASP A 1 583 ? -5.969 29.672 30.922 1 87.56 583 ASP A O 1
ATOM 4593 N N . MET A 1 584 ? -6.613 27.859 32.094 1 91.19 584 MET A N 1
ATOM 4594 C CA . MET A 1 584 ? -6.57 27.016 30.922 1 91.19 584 MET A CA 1
ATOM 4595 C C . MET A 1 584 ? -7.617 27.453 29.906 1 91.19 584 MET A C 1
ATOM 4597 O O . MET A 1 584 ? -7.328 27.531 28.703 1 91.19 584 MET A O 1
ATOM 4601 N N . GLU A 1 585 ? -8.75 27.719 30.328 1 91.06 585 GLU A N 1
ATOM 4602 C CA . GLU A 1 585 ? -9.805 28.156 29.422 1 91.06 585 GLU A CA 1
ATOM 4603 C C . GLU A 1 585 ? -9.438 29.469 28.734 1 91.06 585 GLU A C 1
ATOM 4605 O O . GLU A 1 585 ? -9.641 29.641 27.531 1 91.06 585 GLU A O 1
ATOM 4610 N N . VAL A 1 586 ? -8.859 30.391 29.516 1 91.56 586 VAL A N 1
ATOM 4611 C CA . VAL A 1 586 ? -8.484 31.703 29 1 91.56 586 VAL A CA 1
ATOM 4612 C C . VAL A 1 586 ? -7.375 31.547 27.953 1 91.56 586 VAL A C 1
ATOM 4614 O O . VAL A 1 586 ? -7.41 32.188 26.906 1 91.56 586 VAL A O 1
ATOM 4617 N N . ARG A 1 587 ? -6.445 30.734 28.312 1 94.31 587 ARG A N 1
ATOM 4618 C CA . ARG A 1 587 ? -5.328 30.484 27.406 1 94.31 587 ARG A CA 1
ATOM 4619 C C . ARG A 1 587 ? -5.805 29.875 26.094 1 94.31 587 ARG A C 1
ATOM 4621 O O . ARG A 1 587 ? -5.348 30.266 25.016 1 94.31 587 ARG A O 1
ATOM 4628 N N . ILE A 1 588 ? -6.699 28.906 26.188 1 96.06 588 ILE A N 1
ATOM 4629 C CA . ILE A 1 588 ? -7.242 28.25 25.016 1 96.06 588 ILE A CA 1
ATOM 4630 C C . ILE A 1 588 ? -7.988 29.266 24.156 1 96.06 588 ILE A C 1
ATOM 4632 O O . ILE A 1 588 ? -7.777 29.344 22.938 1 96.06 588 ILE A O 1
ATOM 4636 N N . LEU A 1 589 ? -8.781 30.078 24.797 1 94 589 LEU A N 1
ATOM 4637 C CA . LEU A 1 589 ? -9.578 31.062 24.078 1 94 589 LEU A CA 1
ATOM 4638 C C . LEU A 1 589 ? -8.68 32.062 23.359 1 94 589 LEU A C 1
ATOM 4640 O O . LEU A 1 589 ? -8.898 32.375 22.188 1 94 589 LEU A O 1
ATOM 4644 N N . SER A 1 590 ? -7.707 32.531 24.047 1 94.5 590 SER A N 1
ATOM 4645 C CA . SER A 1 590 ? -6.793 33.531 23.469 1 94.5 590 SER A CA 1
ATOM 4646 C C . SER A 1 590 ? -6.02 32.938 22.297 1 94.5 590 SER A C 1
ATOM 4648 O O . SER A 1 590 ? -5.863 33.594 21.266 1 94.5 590 SER A O 1
ATOM 4650 N N . THR A 1 591 ? -5.535 31.75 22.453 1 96.56 591 THR A N 1
ATOM 4651 C CA . THR A 1 591 ? -4.762 31.078 21.422 1 96.56 591 THR A CA 1
ATOM 4652 C C . THR A 1 591 ? -5.621 30.812 20.188 1 96.56 591 THR A C 1
ATOM 4654 O O . THR A 1 591 ? -5.164 31.016 19.062 1 96.56 591 THR A O 1
ATOM 4657 N N . LEU A 1 592 ? -6.863 30.406 20.391 1 96.69 592 LEU A N 1
ATOM 4658 C CA . LEU A 1 592 ? -7.754 30.125 19.266 1 96.69 592 LEU A CA 1
ATOM 4659 C C . LEU A 1 592 ? -8.125 31.391 18.531 1 96.69 592 LEU A C 1
ATOM 4661 O O . LEU A 1 592 ? -8.305 31.391 17.312 1 96.69 592 LEU A O 1
ATOM 4665 N N . ARG A 1 593 ? -8.227 32.5 19.219 1 94.31 593 ARG A N 1
ATOM 4666 C CA . ARG A 1 593 ? -8.516 33.781 18.562 1 94.31 593 ARG A CA 1
ATOM 4667 C C . ARG A 1 593 ? -7.375 34.188 17.625 1 94.31 593 ARG A C 1
ATOM 4669 O O . ARG A 1 593 ? -7.613 34.625 16.516 1 94.31 593 ARG A O 1
ATOM 4676 N N . GLN A 1 594 ? -6.211 34 18.125 1 94.19 594 GLN A N 1
ATOM 4677 C CA . GLN A 1 594 ? -5.047 34.312 17.312 1 94.19 594 GLN A CA 1
ATOM 4678 C C . GLN A 1 594 ? -4.961 33.406 16.109 1 94.19 594 GLN A C 1
ATOM 4680 O O . GLN A 1 594 ? -4.652 33.844 15 1 94.19 594 GLN A O 1
ATOM 4685 N N . THR A 1 595 ? -5.195 32.156 16.344 1 95.5 595 THR A N 1
ATOM 4686 C CA . THR A 1 595 ? -5.125 31.141 15.289 1 95.5 595 THR A CA 1
ATOM 4687 C C . THR A 1 595 ? -6.223 31.359 14.25 1 95.5 595 THR A C 1
ATOM 4689 O O . THR A 1 595 ? -6.023 31.094 13.062 1 95.5 595 THR A O 1
ATOM 4692 N N . HIS A 1 596 ? -7.355 31.844 14.727 1 95.81 596 HIS A N 1
ATOM 4693 C CA . HIS A 1 596 ? -8.477 32.156 13.844 1 95.81 596 HIS A CA 1
ATOM 4694 C C . HIS A 1 596 ? -8.07 33.125 12.75 1 95.81 596 HIS A C 1
ATOM 4696 O O . HIS A 1 596 ? -8.414 32.938 11.578 1 95.81 596 HIS A O 1
ATOM 4702 N N . GLU A 1 597 ? -7.297 34.094 13.07 1 92.81 597 GLU A N 1
ATOM 4703 C CA . GLU A 1 597 ? -6.832 35.062 12.109 1 92.81 597 GLU A CA 1
ATOM 4704 C C . GLU A 1 597 ? -5.93 34.438 11.055 1 92.81 597 GLU A C 1
ATOM 4706 O O . GLU A 1 597 ? -6 34.812 9.875 1 92.81 597 GLU A O 1
ATOM 4711 N N . LEU A 1 598 ? -5.191 33.562 11.516 1 91.12 598 LEU A N 1
ATOM 4712 C CA . LEU A 1 598 ? -4.273 32.875 10.602 1 91.12 598 LEU A CA 1
ATOM 4713 C C . LEU A 1 598 ? -5.035 32 9.617 1 91.12 598 LEU A C 1
ATOM 4715 O O . LEU A 1 598 ? -4.711 31.953 8.43 1 91.12 598 LEU A O 1
ATOM 4719 N N . TRP A 1 599 ? -6.031 31.266 10.102 1 92.69 599 TRP A N 1
ATOM 4720 C CA . TRP A 1 599 ? -6.836 30.438 9.227 1 92.69 599 TRP A CA 1
ATOM 4721 C C . TRP A 1 599 ? -7.621 31.281 8.227 1 92.69 599 TRP A C 1
ATOM 4723 O O . TRP A 1 599 ? -7.777 30.891 7.066 1 92.69 599 TRP A O 1
ATOM 4733 N N . LEU A 1 600 ? -8.125 32.438 8.664 1 91.06 600 LEU A N 1
ATOM 4734 C CA . LEU A 1 600 ? -8.875 33.344 7.793 1 91.06 600 LEU A CA 1
ATOM 4735 C C . LEU A 1 600 ? -8.023 33.812 6.621 1 91.06 600 LEU A C 1
ATOM 4737 O O . LEU A 1 600 ? -8.531 33.969 5.508 1 91.06 600 LEU A O 1
ATOM 4741 N N . ARG A 1 601 ? -6.801 33.875 6.832 1 84.56 601 ARG A N 1
ATOM 4742 C CA . ARG A 1 601 ? -5.887 34.375 5.797 1 84.56 601 ARG A CA 1
ATOM 4743 C C . ARG A 1 601 ? -5.707 33.312 4.703 1 84.56 601 ARG A C 1
ATOM 4745 O O . ARG A 1 601 ? -5.449 33.656 3.547 1 84.56 601 ARG A O 1
ATOM 4752 N N . SER A 1 602 ? -5.844 32.094 5.066 1 83.69 602 SER A N 1
ATOM 4753 C CA . SER A 1 602 ? -5.59 31 4.105 1 83.69 602 SER A CA 1
ATOM 4754 C C . SER A 1 602 ? -6.895 30.391 3.602 1 83.69 602 SER A C 1
ATOM 4756 O O . SER A 1 602 ? -6.879 29.469 2.795 1 83.69 602 SER A O 1
ATOM 4758 N N . LYS A 1 603 ? -8.031 30.922 4.012 1 87 603 LYS A N 1
ATOM 4759 C CA . LYS A 1 603 ? -9.328 30.297 3.771 1 87 603 LYS A CA 1
ATOM 4760 C C . LYS A 1 603 ? -9.672 30.312 2.285 1 87 603 LYS A C 1
ATOM 4762 O O . LYS A 1 603 ? -10.367 29.422 1.799 1 87 603 LYS A O 1
ATOM 4767 N N . HIS A 1 604 ? -9.156 31.203 1.516 1 82.19 604 HIS A N 1
ATOM 4768 C CA . HIS A 1 604 ? -9.5 31.328 0.103 1 82.19 604 HIS A CA 1
ATOM 4769 C C . HIS A 1 604 ? -8.758 30.297 -0.735 1 82.19 604 HIS A C 1
ATOM 4771 O O . HIS A 1 604 ? -9.219 29.922 -1.816 1 82.19 604 HIS A O 1
ATOM 4777 N N . ARG A 1 605 ? -7.738 29.766 -0.223 1 79.5 605 ARG A N 1
ATOM 4778 C CA . ARG A 1 605 ? -6.918 28.844 -0.995 1 79.5 605 ARG A CA 1
ATOM 4779 C C . ARG A 1 605 ? -7.113 27.406 -0.514 1 79.5 605 ARG A C 1
ATOM 4781 O O . ARG A 1 605 ? -6.898 26.453 -1.271 1 79.5 605 ARG A O 1
ATOM 4788 N N . SER A 1 606 ? -7.406 27.266 0.674 1 86.06 606 SER A N 1
ATOM 4789 C CA . SER A 1 606 ? -7.469 25.969 1.317 1 86.06 606 SER A CA 1
ATOM 4790 C C . SER A 1 606 ? -8.859 25.688 1.878 1 86.06 606 SER A C 1
ATOM 4792 O O . SER A 1 606 ? -9.367 26.453 2.703 1 86.06 606 SER A O 1
ATOM 4794 N N . SER A 1 607 ? -9.469 24.641 1.428 1 87.19 607 SER A N 1
ATOM 4795 C CA . SER A 1 607 ? -10.758 24.219 1.968 1 87.19 607 SER A CA 1
ATOM 4796 C C . SER A 1 607 ? -10.641 23.828 3.436 1 87.19 607 SER A C 1
ATOM 4798 O O . SER A 1 607 ? -11.562 24.047 4.223 1 87.19 607 SER A O 1
ATOM 4800 N N . GLU A 1 608 ? -9.555 23.219 3.797 1 88.62 608 GLU A N 1
ATOM 4801 C CA . GLU A 1 608 ? -9.312 22.844 5.184 1 88.62 608 GLU A CA 1
ATOM 4802 C C . GLU A 1 608 ? -9.18 24.062 6.082 1 88.62 608 GLU A C 1
ATOM 4804 O O . GLU A 1 608 ? -9.695 24.078 7.199 1 88.62 608 GLU A O 1
ATOM 4809 N N . ALA A 1 609 ? -8.477 25.047 5.562 1 89.94 609 ALA A N 1
ATOM 4810 C CA . ALA A 1 609 ? -8.375 26.312 6.312 1 89.94 609 ALA A CA 1
ATOM 4811 C C . ALA A 1 609 ? -9.75 26.953 6.492 1 89.94 609 ALA A C 1
ATOM 4813 O O . ALA A 1 609 ? -10.039 27.516 7.547 1 89.94 609 ALA A O 1
ATOM 4814 N N . ARG A 1 610 ? -10.539 26.859 5.477 1 90.38 610 ARG A N 1
ATOM 4815 C CA . ARG A 1 610 ? -11.891 27.406 5.555 1 90.38 610 ARG A CA 1
ATOM 4816 C C . ARG A 1 610 ? -12.711 26.688 6.629 1 90.38 610 ARG A C 1
ATOM 4818 O O . ARG A 1 610 ? -13.422 27.328 7.402 1 90.38 610 ARG A O 1
ATOM 4825 N N . GLN A 1 611 ? -12.617 25.422 6.699 1 89.44 611 GLN A N 1
ATOM 4826 C CA . GLN A 1 611 ? -13.336 24.656 7.711 1 89.44 611 GLN A CA 1
ATOM 4827 C C . GLN A 1 611 ? -12.891 25.047 9.117 1 89.44 611 GLN A C 1
ATOM 4829 O O . GLN A 1 611 ? -13.719 25.172 10.023 1 89.44 611 GLN A O 1
ATOM 4834 N N . ALA A 1 612 ? -11.602 25.203 9.273 1 92.75 612 ALA A N 1
ATOM 4835 C CA . ALA A 1 612 ? -11.078 25.625 10.57 1 92.75 612 ALA A CA 1
ATOM 4836 C C . ALA A 1 612 ? -11.586 27.016 10.953 1 92.75 612 ALA A C 1
ATOM 4838 O O . ALA A 1 612 ? -12 27.234 12.094 1 92.75 612 ALA A O 1
ATOM 4839 N N . ALA A 1 613 ? -11.547 27.922 9.992 1 92.94 613 ALA A N 1
ATOM 4840 C CA . ALA A 1 613 ? -12.008 29.281 10.242 1 92.94 613 ALA A CA 1
ATOM 4841 C C . ALA A 1 613 ? -13.5 29.297 10.586 1 92.94 613 ALA A C 1
ATOM 4843 O O . ALA A 1 613 ? -13.906 29.984 11.531 1 92.94 613 ALA A O 1
ATOM 4844 N N . ASP A 1 614 ? -14.227 28.562 9.867 1 88.25 614 ASP A N 1
ATOM 4845 C CA . ASP A 1 614 ? -15.664 28.484 10.102 1 88.25 614 ASP A CA 1
ATOM 4846 C C . ASP A 1 614 ? -15.969 27.875 11.469 1 88.25 614 ASP A C 1
ATOM 4848 O O . ASP A 1 614 ? -16.891 28.328 12.156 1 88.25 614 ASP A O 1
ATOM 4852 N N . LEU A 1 615 ? -15.289 26.859 11.781 1 90.94 615 LEU A N 1
ATOM 4853 C CA . LEU A 1 615 ? -15.445 26.234 13.086 1 90.94 615 LEU A CA 1
ATOM 4854 C C . LEU A 1 615 ? -15.203 27.25 14.203 1 90.94 615 LEU A C 1
ATOM 4856 O O . LEU A 1 615 ? -16 27.344 15.141 1 90.94 615 LEU A O 1
ATOM 4860 N N . LEU A 1 616 ? -14.156 28.016 14.102 1 93.44 616 LEU A N 1
ATOM 4861 C CA . LEU A 1 616 ? -13.797 28.969 15.141 1 93.44 616 LEU A CA 1
ATOM 4862 C C . LEU A 1 616 ? -14.789 30.125 15.188 1 93.44 616 LEU A C 1
ATOM 4864 O O . LEU A 1 616 ? -15.148 30.594 16.266 1 93.44 616 LEU A O 1
ATOM 4868 N N . THR A 1 617 ? -15.219 30.516 14.047 1 89.31 617 THR A N 1
ATOM 4869 C CA . THR A 1 617 ? -16.25 31.547 14.008 1 89.31 617 THR A CA 1
ATOM 4870 C C . THR A 1 617 ? -17.516 31.078 14.734 1 89.31 617 THR A C 1
ATOM 4872 O O . THR A 1 617 ? -18.078 31.828 15.547 1 89.31 617 THR A O 1
ATOM 4875 N N . SER A 1 618 ? -17.875 29.859 14.445 1 86.56 618 SER A N 1
ATOM 4876 C CA . SER A 1 618 ? -19.062 29.297 15.094 1 86.56 618 SER A CA 1
ATOM 4877 C C . SER A 1 618 ? -18.844 29.156 16.594 1 86.56 618 SER A C 1
ATOM 4879 O O . SER A 1 618 ? -19.797 29.281 17.375 1 86.56 618 SER A O 1
ATOM 4881 N N . LEU A 1 619 ? -17.703 28.75 16.969 1 89.12 619 LEU A N 1
ATOM 4882 C CA . LEU A 1 619 ? -17.375 28.578 18.375 1 89.12 619 LEU A CA 1
ATOM 4883 C C . LEU A 1 619 ? -17.453 29.906 19.125 1 89.12 619 LEU A C 1
ATOM 4885 O O . LEU A 1 619 ? -18.062 29.984 20.188 1 89.12 619 LEU A O 1
ATOM 4889 N N . PHE A 1 620 ? -16.953 30.953 18.578 1 87.62 620 PHE A N 1
ATOM 4890 C CA . PHE A 1 620 ? -16.938 32.25 19.234 1 87.62 620 PHE A CA 1
ATOM 4891 C C . PHE A 1 620 ? -18.344 32.844 19.312 1 87.62 620 PHE A C 1
ATOM 4893 O O . PHE A 1 620 ? -18.703 33.5 20.312 1 87.62 620 PHE A O 1
ATOM 4900 N N . HIS A 1 621 ? -19.078 32.469 18.344 1 82.81 621 HIS A N 1
ATOM 4901 C CA . HIS A 1 621 ? -20.469 32.906 18.375 1 82.81 621 HIS A CA 1
ATOM 4902 C C . HIS A 1 621 ? -21.234 32.188 19.469 1 82.81 621 HIS A C 1
ATOM 4904 O O . HIS A 1 621 ? -22.109 32.75 20.125 1 82.81 621 HIS A O 1
ATOM 4910 N N . ALA A 1 622 ? -20.969 30.938 19.625 1 80 622 ALA A N 1
ATOM 4911 C CA . ALA A 1 622 ? -21.656 30.141 20.625 1 80 622 ALA A CA 1
ATOM 4912 C C . ALA A 1 622 ? -21.266 30.578 22.031 1 80 622 ALA A C 1
ATOM 4914 O O . ALA A 1 622 ? -22.078 30.531 22.953 1 80 622 ALA A O 1
ATOM 4915 N N . LEU A 1 623 ? -20.094 30.969 22.25 1 80.81 623 LEU A N 1
ATOM 4916 C CA . LEU A 1 623 ? -19.594 31.359 23.562 1 80.81 623 LEU A CA 1
ATOM 4917 C C . LEU A 1 623 ? -20.047 32.781 23.906 1 80.81 623 LEU A C 1
ATOM 4919 O O . LEU A 1 623 ? -20.203 33.094 25.094 1 80.81 623 LEU A O 1
ATOM 4923 N N . ASP A 1 624 ? -20.094 33.688 23 1 74.12 624 ASP A N 1
ATOM 4924 C CA . ASP A 1 624 ? -20.562 35.031 23.203 1 74.12 624 ASP A CA 1
ATOM 4925 C C . ASP A 1 624 ? -21.594 35.438 22.141 1 74.12 624 ASP A C 1
ATOM 4927 O O . ASP A 1 624 ? -21.234 36 21.109 1 74.12 624 ASP A O 1
ATOM 4931 N N . PRO A 1 625 ? -22.891 34.844 22.422 1 57.59 625 PRO A N 1
ATOM 4932 C CA . PRO A 1 625 ? -23.922 35.094 21.406 1 57.59 625 PRO A CA 1
ATOM 4933 C C . PRO A 1 625 ? -24.188 36.562 21.172 1 57.59 625 PRO A C 1
ATOM 4935 O O . PRO A 1 625 ? -25.031 36.938 20.359 1 57.59 625 PRO A O 1
ATOM 4938 N N . THR A 1 626 ? -23.672 37.531 21.953 1 50.19 626 THR A N 1
ATOM 4939 C CA . THR A 1 626 ? -24.031 38.938 21.703 1 50.19 626 THR A CA 1
ATOM 4940 C C . THR A 1 626 ? -23.75 39.312 20.25 1 50.19 626 THR A C 1
ATOM 4942 O O . THR A 1 626 ? -22.688 38.969 19.719 1 50.19 626 THR A O 1
ATOM 4945 N N . PRO A 1 627 ? -24.828 39.688 19.531 1 42.44 627 PRO A N 1
ATOM 4946 C CA . PRO A 1 627 ? -24.766 40.031 18.109 1 42.44 627 PRO A CA 1
ATOM 4947 C C . PRO A 1 627 ? -23.516 40.812 17.734 1 42.44 627 PRO A C 1
ATOM 4949 O O . PRO A 1 627 ? -23.203 41.844 18.375 1 42.44 627 PRO A O 1
ATOM 4952 N N . SER A 1 628 ? -22.516 40.312 17.484 1 39.38 628 SER A N 1
ATOM 4953 C CA . SER A 1 628 ? -21.391 41.094 16.953 1 39.38 628 SER A CA 1
ATOM 4954 C C . SER A 1 628 ? -21.859 42.125 15.922 1 39.38 628 SER A C 1
ATOM 4956 O O . SER A 1 628 ? -22.562 41.75 14.969 1 39.38 628 SER A O 1
ATOM 4958 N N . MET A 1 629 ? -22.141 43.406 16.25 1 34.59 629 MET A N 1
ATOM 4959 C CA . MET A 1 629 ? -22.281 44.5 15.289 1 34.59 629 MET A CA 1
ATOM 4960 C C . MET A 1 629 ? -21.266 44.375 14.156 1 34.59 629 MET A C 1
ATOM 4962 O O . MET A 1 629 ? -20.062 44.375 14.398 1 34.59 629 MET A O 1
ATOM 4966 N N . GLU A 1 630 ? -21.516 43.656 13.242 1 37.94 630 GLU A N 1
ATOM 4967 C CA . GLU A 1 630 ? -20.688 43.812 12.047 1 37.94 630 GLU A CA 1
ATOM 4968 C C . GLU A 1 630 ? -20.344 45.25 11.805 1 37.94 630 GLU A C 1
ATOM 4970 O O . GLU A 1 630 ? -21.219 46.125 11.766 1 37.94 630 GLU A O 1
ATOM 4975 N N . PRO A 1 631 ? -19.188 45.75 12.211 1 35.5 631 PRO A N 1
ATOM 4976 C CA . PRO A 1 631 ? -18.906 47.188 11.945 1 35.5 631 PRO A CA 1
ATOM 4977 C C . PRO A 1 631 ? -19.328 47.594 10.547 1 35.5 631 PRO A C 1
ATOM 4979 O O . PRO A 1 631 ? -18.859 47.031 9.555 1 35.5 631 PRO A O 1
ATOM 4982 N N . THR A 1 632 ? -20.594 47.812 10.328 1 35.56 632 THR A N 1
ATOM 4983 C CA . THR A 1 632 ? -21.094 48.406 9.086 1 35.56 632 THR A CA 1
ATOM 4984 C C . THR A 1 632 ? -20.641 49.844 8.953 1 35.56 632 THR A C 1
ATOM 4986 O O . THR A 1 632 ? -20.484 50.562 9.961 1 35.56 632 THR A O 1
ATOM 4989 N N . ASN A 1 633 ? -19.906 50.219 7.832 1 36.44 633 ASN A N 1
ATOM 4990 C CA . ASN A 1 633 ? -19.703 51.625 7.586 1 36.44 633 ASN A CA 1
ATOM 4991 C C . ASN A 1 633 ? -20.969 52.438 7.832 1 36.44 633 ASN A C 1
ATOM 4993 O O . ASN A 1 633 ? -22.078 51.875 7.785 1 36.44 633 ASN A O 1
ATOM 4997 N N . PRO A 1 634 ? -20.859 53.625 8.383 1 41.97 634 PRO A N 1
ATOM 4998 C CA . PRO A 1 634 ? -22.062 54.469 8.516 1 41.97 634 PRO A CA 1
ATOM 4999 C C . PRO A 1 634 ? -23 54.312 7.32 1 41.97 634 PRO A C 1
ATOM 5001 O O . PRO A 1 634 ? -24.203 54.594 7.438 1 41.97 634 PRO A O 1
ATOM 5004 N N . ASP A 1 635 ? -22.375 54.25 6.098 1 42.41 635 ASP A N 1
ATOM 5005 C CA . ASP A 1 635 ? -23.25 54.281 4.934 1 42.41 635 ASP A CA 1
ATOM 5006 C C . ASP A 1 635 ? -23.859 52.938 4.645 1 42.41 635 ASP A C 1
ATOM 5008 O O . ASP A 1 635 ? -24.562 52.75 3.641 1 42.41 635 ASP A O 1
ATOM 5012 N N . GLY A 1 636 ? -24.031 51.938 5.391 1 39.94 636 GLY A N 1
ATOM 5013 C CA . GLY A 1 636 ? -24.703 50.656 5.32 1 39.94 636 GLY A CA 1
ATOM 5014 C C . GLY A 1 636 ? -23.844 49.562 4.711 1 39.94 636 GLY A C 1
ATOM 5015 O O . GLY A 1 636 ? -24.297 48.438 4.531 1 39.94 636 GLY A O 1
ATOM 5016 N N . SER A 1 637 ? -22.844 49.875 3.932 1 37.66 637 SER A N 1
ATOM 5017 C CA . SER A 1 637 ? -22.125 48.844 3.178 1 37.66 637 SER A CA 1
ATOM 5018 C C . SER A 1 637 ? -21.234 48.031 4.094 1 37.66 637 SER A C 1
ATOM 5020 O O . SER A 1 637 ? -20.75 48.5 5.113 1 37.66 637 SER A O 1
ATOM 5022 N N . VAL A 1 638 ? -21.406 46.719 4.02 1 38.88 638 VAL A N 1
ATOM 5023 C CA . VAL A 1 638 ? -20.719 45.688 4.797 1 38.88 638 VAL A CA 1
ATOM 5024 C C . VAL A 1 638 ? -19.219 45.938 4.785 1 38.88 638 VAL A C 1
ATOM 5026 O O . VAL A 1 638 ? -18.625 46.188 3.73 1 38.88 638 VAL A O 1
ATOM 5029 N N . ILE A 1 639 ? -18.594 46.438 5.801 1 36.19 639 ILE A N 1
ATOM 5030 C CA . ILE A 1 639 ? -17.156 46.688 5.902 1 36.19 639 ILE A CA 1
ATOM 5031 C C . ILE A 1 639 ? -16.406 45.406 5.574 1 36.19 639 ILE A C 1
ATOM 5033 O O . ILE A 1 639 ? -16.609 44.375 6.215 1 36.19 639 ILE A O 1
ATOM 5037 N N . ASP A 1 640 ? -16.047 45.281 4.301 1 35.97 640 ASP A N 1
ATOM 5038 C CA . ASP A 1 640 ? -15.078 44.25 3.934 1 35.97 640 ASP A CA 1
ATOM 5039 C C . ASP A 1 640 ? -13.914 44.219 4.926 1 35.97 640 ASP A C 1
ATOM 5041 O O . ASP A 1 640 ? -13.352 45.25 5.277 1 35.97 640 ASP A O 1
ATOM 5045 N N . LEU A 1 641 ? -13.906 43.25 5.758 1 31.34 641 LEU A N 1
ATOM 5046 C CA . LEU A 1 641 ? -12.852 43.062 6.742 1 31.34 641 LEU A CA 1
ATOM 5047 C C . LEU A 1 641 ? -11.492 43.469 6.164 1 31.34 641 LEU A C 1
ATOM 5049 O O . LEU A 1 641 ? -10.594 43.875 6.902 1 31.34 641 LEU A O 1
ATOM 5053 N N . GLU A 1 642 ? -11.242 43.344 4.906 1 32.91 642 GLU A N 1
ATOM 5054 C CA . GLU A 1 642 ? -9.992 43.844 4.34 1 32.91 642 GLU A CA 1
ATOM 5055 C C . GLU A 1 642 ? -9.812 45.312 4.625 1 32.91 642 GLU A C 1
ATOM 5057 O O . GLU A 1 642 ? -8.727 45.781 4.984 1 32.91 642 GLU A O 1
ATOM 5062 N N . THR A 1 643 ? -10.852 46 4.352 1 36.5 643 THR A N 1
ATOM 5063 C CA . THR A 1 643 ? -10.82 47.469 4.48 1 36.5 643 THR A CA 1
ATOM 5064 C C . THR A 1 643 ? -10.75 47.875 5.945 1 36.5 643 THR A C 1
ATOM 5066 O O . THR A 1 643 ? -10.227 48.938 6.273 1 36.5 643 THR A O 1
ATOM 5069 N N . TYR A 1 644 ? -11.547 47.219 6.812 1 32.66 644 TYR A N 1
ATOM 5070 C CA . TYR A 1 644 ? -11.5 47.625 8.219 1 32.66 644 TYR A CA 1
ATOM 5071 C C . TYR A 1 644 ? -10.102 47.438 8.789 1 32.66 644 TYR A C 1
ATOM 5073 O O . TYR A 1 644 ? -9.641 48.281 9.57 1 32.66 644 TYR A O 1
ATOM 5081 N N . LEU A 1 645 ? -9.461 46.219 8.484 1 31.89 645 LEU A N 1
ATOM 5082 C CA . LEU A 1 645 ? -8.133 46.031 9.055 1 31.89 645 LEU A CA 1
ATOM 5083 C C . LEU A 1 645 ? -7.078 46.75 8.234 1 31.89 645 LEU A C 1
ATOM 5085 O O . LEU A 1 645 ? -5.895 46.75 8.578 1 31.89 645 LEU A O 1
ATOM 5089 N N . GLY A 1 646 ? -7.375 47.812 7.492 1 33.47 646 GLY A N 1
ATOM 5090 C CA . GLY A 1 646 ? -6.488 48.656 6.699 1 33.47 646 GLY A CA 1
ATOM 5091 C C . GLY A 1 646 ? -5.379 47.875 6.023 1 33.47 646 GLY A C 1
ATOM 5092 O O . GLY A 1 646 ? -4.379 48.469 5.598 1 33.47 646 GLY A O 1
ATOM 5093 N N . LEU A 1 647 ? -5.164 46.625 6.426 1 28.86 647 LEU A N 1
ATOM 5094 C CA . LEU A 1 647 ? -4.039 45.875 5.887 1 28.86 647 LEU A CA 1
ATOM 5095 C C . LEU A 1 647 ? -4.359 45.344 4.488 1 28.86 647 LEU A C 1
ATOM 5097 O O . LEU A 1 647 ? -5.406 44.719 4.277 1 28.86 647 LEU A O 1
ATOM 5101 N N . ASN A 1 648 ? -4.09 46.125 3.473 1 29.75 648 ASN A N 1
ATOM 5102 C CA . ASN A 1 648 ? -4.02 45.625 2.104 1 29.75 648 ASN A CA 1
ATOM 5103 C C . ASN A 1 648 ? -3.209 44.344 2.014 1 29.75 648 ASN A C 1
ATOM 5105 O O . ASN A 1 648 ? -2.012 44.375 1.729 1 29.75 648 ASN A O 1
ATOM 5109 N N . LEU A 1 649 ? -3.578 43.406 2.801 1 28.92 649 LEU A N 1
ATOM 5110 C CA . LEU A 1 649 ? -2.859 42.125 2.908 1 28.92 649 LEU A CA 1
ATOM 5111 C C . LEU A 1 649 ? -2.727 41.469 1.544 1 28.92 649 LEU A C 1
ATOM 5113 O O . LEU A 1 649 ? -2.041 40.469 1.41 1 28.92 649 LEU A O 1
ATOM 5117 N N . ASP A 1 650 ? -3.592 41.781 0.583 1 33 650 ASP A N 1
ATOM 5118 C CA . ASP A 1 650 ? -3.498 41.188 -0.748 1 33 650 ASP A CA 1
ATOM 5119 C C . ASP A 1 650 ? -2.145 41.5 -1.388 1 33 650 ASP A C 1
ATOM 5121 O O . ASP A 1 650 ? -1.705 40.781 -2.285 1 33 650 ASP A O 1
ATOM 5125 N N . SER A 1 651 ? -1.699 42.719 -1.365 1 32.5 651 SER A N 1
ATOM 5126 C CA . SER A 1 651 ? -0.531 43.188 -2.113 1 32.5 651 SER A CA 1
ATOM 5127 C C . SER A 1 651 ? 0.751 42.562 -1.561 1 32.5 651 SER A C 1
ATOM 5129 O O . SER A 1 651 ? 1.806 42.656 -2.193 1 32.5 651 SER A O 1
ATOM 5131 N N . LEU A 1 652 ? 0.856 42.344 -0.301 1 29.27 652 LEU A N 1
ATOM 5132 C CA . LEU A 1 652 ? 2.199 42 0.16 1 29.27 652 LEU A CA 1
ATOM 5133 C C . LEU A 1 652 ? 2.514 40.531 -0.108 1 29.27 652 LEU A C 1
ATOM 5135 O O . LEU A 1 652 ? 3.678 40.156 -0.283 1 29.27 652 LEU A O 1
ATOM 5139 N N . LEU A 1 653 ? 1.791 39.562 0.596 1 30.89 653 LEU A N 1
ATOM 5140 C CA . LEU A 1 653 ? 2.285 38.188 0.49 1 30.89 653 LEU A CA 1
ATOM 5141 C C . LEU A 1 653 ? 1.715 37.5 -0.745 1 30.89 653 LEU A C 1
ATOM 5143 O O . LEU A 1 653 ? 0.55 37.688 -1.094 1 30.89 653 LEU A O 1
ATOM 5147 N N . PRO A 1 654 ? 2.6 37.25 -1.711 1 29.73 654 PRO A N 1
ATOM 5148 C CA . PRO A 1 654 ? 2.037 36.469 -2.822 1 29.73 654 PRO A CA 1
ATOM 5149 C C . PRO A 1 654 ? 1.037 35.406 -2.361 1 29.73 654 PRO A C 1
ATOM 5151 O O . PRO A 1 654 ? 1.103 34.938 -1.219 1 29.73 654 PRO A O 1
ATOM 5154 N N . GLY A 1 655 ? -0.182 35.438 -3.023 1 29.95 655 GLY A N 1
ATOM 5155 C CA . GLY A 1 655 ? -1.308 34.594 -2.727 1 29.95 655 GLY A CA 1
ATOM 5156 C C . GLY A 1 655 ? -0.888 33.188 -2.338 1 29.95 655 GLY A C 1
ATOM 5157 O O . GLY A 1 655 ? -1.666 32.438 -1.733 1 29.95 655 GLY A O 1
ATOM 5158 N N . TRP A 1 656 ? 0.183 32.688 -2.939 1 31.48 656 TRP A N 1
ATOM 5159 C CA . TRP A 1 656 ? 0.54 31.297 -2.689 1 31.48 656 TRP A CA 1
ATOM 5160 C C . TRP A 1 656 ? 1.122 31.125 -1.29 1 31.48 656 TRP A C 1
ATOM 5162 O O . TRP A 1 656 ? 1.345 30 -0.837 1 31.48 656 TRP A O 1
ATOM 5172 N N . PHE A 1 657 ? 1.676 32.312 -0.733 1 29.69 657 PHE A N 1
ATOM 5173 C CA . PHE A 1 657 ? 2.439 32.219 0.505 1 29.69 657 PHE A CA 1
ATOM 5174 C C . PHE A 1 657 ? 1.554 31.719 1.648 1 29.69 657 PHE A C 1
ATOM 5176 O O . PHE A 1 657 ? 2.027 31.047 2.564 1 29.69 657 PHE A O 1
ATOM 5183 N N . LEU A 1 658 ? 0.533 32.594 2.012 1 27.44 658 LEU A N 1
ATOM 5184 C CA . LEU A 1 658 ? -0.258 32.281 3.197 1 27.44 658 LEU A CA 1
ATOM 5185 C C . LEU A 1 658 ? -1.202 31.109 2.93 1 27.44 658 LEU A C 1
ATOM 5187 O O . LEU A 1 658 ? -1.982 30.734 3.803 1 27.44 658 LEU A O 1
ATOM 5191 N N . ASP A 1 659 ? -1.38 30.641 1.679 1 25.19 659 ASP A N 1
ATOM 5192 C CA . ASP A 1 659 ? -2.287 29.516 1.515 1 25.19 659 ASP A CA 1
ATOM 5193 C C . ASP A 1 659 ? -1.596 28.203 1.866 1 25.19 659 ASP A C 1
ATOM 5195 O O . ASP A 1 659 ? -0.458 27.953 1.455 1 25.19 659 ASP A O 1
ATOM 5199 N N . MET B 1 1 ? -6.719 -55.875 -46.156 1 20.92 1 MET B N 1
ATOM 5200 C CA . MET B 1 1 ? -6.32 -57.219 -45.688 1 20.92 1 MET B CA 1
ATOM 5201 C C . MET B 1 1 ? -5.836 -57.125 -44.25 1 20.92 1 MET B C 1
ATOM 5203 O O . MET B 1 1 ? -4.883 -56.406 -43.938 1 20.92 1 MET B O 1
ATOM 5207 N N . LEU B 1 2 ? -6.684 -57.281 -43.094 1 22.39 2 LEU B N 1
ATOM 5208 C CA . LEU B 1 2 ? -6.953 -56.875 -41.719 1 22.39 2 LEU B CA 1
ATOM 5209 C C . LEU B 1 2 ? -6.098 -57.688 -40.75 1 22.39 2 LEU B C 1
ATOM 5211 O O . LEU B 1 2 ? -6.371 -58.875 -40.5 1 22.39 2 LEU B O 1
ATOM 5215 N N . ARG B 1 3 ? -4.68 -57.562 -40.75 1 19.39 3 ARG B N 1
ATOM 5216 C CA . ARG B 1 3 ? -3.803 -58.562 -40.156 1 19.39 3 ARG B CA 1
ATOM 5217 C C . ARG B 1 3 ? -4.133 -58.75 -38.688 1 19.39 3 ARG B C 1
ATOM 5219 O O . ARG B 1 3 ? -4.73 -57.875 -38.031 1 19.39 3 ARG B O 1
ATOM 5226 N N . PHE B 1 4 ? -3.424 -59.719 -37.844 1 18.59 4 PHE B N 1
ATOM 5227 C CA . PHE B 1 4 ? -3.289 -61 -37.125 1 18.59 4 PHE B CA 1
ATOM 5228 C C . PHE B 1 4 ? -2.859 -60.781 -35.688 1 18.59 4 PHE B C 1
ATOM 5230 O O . PHE B 1 4 ? -3.213 -61.562 -34.812 1 18.59 4 PHE B O 1
ATOM 5237 N N . PHE B 1 5 ? -1.89 -59.688 -35.312 1 21.3 5 PHE B N 1
ATOM 5238 C CA . PHE B 1 5 ? -0.811 -60.156 -34.438 1 21.3 5 PHE B CA 1
ATOM 5239 C C . PHE B 1 5 ? -1.306 -60.375 -33.031 1 21.3 5 PHE B C 1
ATOM 5241 O O . PHE B 1 5 ? -2.232 -59.688 -32.562 1 21.3 5 PHE B O 1
ATOM 5248 N N . THR B 1 6 ? -0.555 -61.25 -32.156 1 20.56 6 THR B N 1
ATOM 5249 C CA . THR B 1 6 ? -0.545 -62.25 -31.062 1 20.56 6 THR B CA 1
ATOM 5250 C C . THR B 1 6 ? -0.409 -61.562 -29.703 1 20.56 6 THR B C 1
ATOM 5252 O O . THR B 1 6 ? 0.501 -60.781 -29.5 1 20.56 6 THR B O 1
ATOM 5255 N N . PHE B 1 7 ? -1.476 -61.531 -28.766 1 20.92 7 PHE B N 1
ATOM 5256 C CA . PHE B 1 7 ? -1.89 -61.062 -27.469 1 20.92 7 PHE B CA 1
ATOM 5257 C C . PHE B 1 7 ? -1.147 -61.781 -26.359 1 20.92 7 PHE B C 1
ATOM 5259 O O . PHE B 1 7 ? -1.36 -62.969 -26.141 1 20.92 7 PHE B O 1
ATOM 5266 N N . LEU B 1 8 ? 0.33 -61.469 -26.109 1 19.08 8 LEU B N 1
ATOM 5267 C CA . LEU B 1 8 ? 1.16 -62.219 -25.156 1 19.08 8 LEU B CA 1
ATOM 5268 C C . LEU B 1 8 ? 0.503 -62.281 -23.781 1 19.08 8 LEU B C 1
ATOM 5270 O O . LEU B 1 8 ? 0.141 -61.25 -23.219 1 19.08 8 LEU B O 1
ATOM 5274 N N . VAL B 1 9 ? 0.152 -63.5 -23.062 1 20.86 9 VAL B N 1
ATOM 5275 C CA . VAL B 1 9 ? -0.608 -64.125 -21.984 1 20.86 9 VAL B CA 1
ATOM 5276 C C . VAL B 1 9 ? 0.232 -64.125 -20.719 1 20.86 9 VAL B C 1
ATOM 5278 O O . VAL B 1 9 ? 1.061 -65.062 -20.531 1 20.86 9 VAL B O 1
ATOM 5281 N N . THR B 1 10 ? 1.185 -63.125 -20.297 1 22.17 10 THR B N 1
ATOM 5282 C CA . THR B 1 10 ? 2.08 -63.438 -19.188 1 22.17 10 THR B CA 1
ATOM 5283 C C . THR B 1 10 ? 1.291 -63.906 -17.969 1 22.17 10 THR B C 1
ATOM 5285 O O . THR B 1 10 ? 0.273 -63.312 -17.625 1 22.17 10 THR B O 1
ATOM 5288 N N . LEU B 1 11 ? 1.756 -65.062 -17.266 1 20.19 11 LEU B N 1
ATOM 5289 C CA . LEU B 1 11 ? 1.371 -66.062 -16.281 1 20.19 11 LEU B CA 1
ATOM 5290 C C . LEU B 1 11 ? 1.489 -65.562 -14.867 1 20.19 11 LEU B C 1
ATOM 5292 O O . LEU B 1 11 ? 2.496 -64.938 -14.523 1 20.19 11 LEU B O 1
ATOM 5296 N N . THR B 1 12 ? 0.49 -65.438 -13.898 1 24.44 12 THR B N 1
ATOM 5297 C CA . THR B 1 12 ? -0.003 -65.062 -12.586 1 24.44 12 THR B CA 1
ATOM 5298 C C . THR B 1 12 ? 0.582 -66 -11.5 1 24.44 12 THR B C 1
ATOM 5300 O O . THR B 1 12 ? 0.003 -66.125 -10.422 1 24.44 12 THR B O 1
ATOM 5303 N N . LEU B 1 13 ? 2.053 -66.438 -11.484 1 24.14 13 LEU B N 1
ATOM 5304 C CA . LEU B 1 13 ? 2.311 -67.5 -10.492 1 24.14 13 LEU B CA 1
ATOM 5305 C C . LEU B 1 13 ? 2.17 -66.938 -9.078 1 24.14 13 LEU B C 1
ATOM 5307 O O . LEU B 1 13 ? 2.443 -65.75 -8.836 1 24.14 13 LEU B O 1
ATOM 5311 N N . SER B 1 14 ? 1.955 -67.875 -7.945 1 29.23 14 SER B N 1
ATOM 5312 C CA . SER B 1 14 ? 1.386 -67.938 -6.605 1 29.23 14 SER B CA 1
ATOM 5313 C C . SER B 1 14 ? 2.436 -67.688 -5.539 1 29.23 14 SER B C 1
ATOM 5315 O O . SER B 1 14 ? 3.633 -67.875 -5.77 1 29.23 14 SER B O 1
ATOM 5317 N N . ARG B 1 15 ? 2.242 -67.125 -4.188 1 32.06 15 ARG B N 1
ATOM 5318 C CA . ARG B 1 15 ? 2.697 -66.562 -2.932 1 32.06 15 ARG B CA 1
ATOM 5319 C C . ARG B 1 15 ? 3.416 -67.562 -2.07 1 32.06 15 ARG B C 1
ATOM 5321 O O . ARG B 1 15 ? 2.82 -68.188 -1.158 1 32.06 15 ARG B O 1
ATOM 5328 N N . ALA B 1 16 ? 4.52 -68.438 -2.406 1 35.53 16 ALA B N 1
ATOM 5329 C CA . ALA B 1 16 ? 4.836 -69.5 -1.518 1 35.53 16 ALA B CA 1
ATOM 5330 C C . ALA B 1 16 ? 5.719 -69.062 -0.359 1 35.53 16 ALA B C 1
ATOM 5332 O O . ALA B 1 16 ? 6.488 -68.125 -0.495 1 35.53 16 ALA B O 1
ATOM 5333 N N . LYS B 1 17 ? 5.672 -69.688 1.031 1 45.47 17 LYS B N 1
ATOM 5334 C CA . LYS B 1 17 ? 5.969 -69.5 2.445 1 45.47 17 LYS B CA 1
ATOM 5335 C C . LYS B 1 17 ? 7.422 -69.812 2.76 1 45.47 17 LYS B C 1
ATOM 5337 O O . LYS B 1 17 ? 7.82 -71 2.703 1 45.47 17 LYS B O 1
ATOM 5342 N N . CYS B 1 18 ? 8.664 -69 2.602 1 42.06 18 CYS B N 1
ATOM 5343 C CA . CYS B 1 18 ? 10.07 -69.312 2.807 1 42.06 18 CYS B CA 1
ATOM 5344 C C . CYS B 1 18 ? 10.422 -69.312 4.289 1 42.06 18 CYS B C 1
ATOM 5346 O O . CYS B 1 18 ? 10.07 -68.375 5.027 1 42.06 18 CYS B O 1
ATOM 5348 N N . ASP B 1 19 ? 10.867 -70.375 5.148 1 57.22 19 ASP B N 1
ATOM 5349 C CA . ASP B 1 19 ? 10.945 -70.625 6.586 1 57.22 19 ASP B CA 1
ATOM 5350 C C . ASP B 1 19 ? 12.336 -70.312 7.125 1 57.22 19 ASP B C 1
ATOM 5352 O O . ASP B 1 19 ? 12.695 -70.688 8.234 1 57.22 19 ASP B O 1
ATOM 5356 N N . ARG B 1 20 ? 13.219 -69.625 6.617 1 52.81 20 ARG B N 1
ATOM 5357 C CA . ARG B 1 20 ? 14.422 -68.938 6.977 1 52.81 20 ARG B CA 1
ATOM 5358 C C . ARG B 1 20 ? 15.516 -69.875 7.465 1 52.81 20 ARG B C 1
ATOM 5360 O O . ARG B 1 20 ? 16.484 -69.438 8.102 1 52.81 20 ARG B O 1
ATOM 5367 N N . GLN B 1 21 ? 15.32 -71.25 7.117 1 64.94 21 GLN B N 1
ATOM 5368 C CA . GLN B 1 21 ? 16.375 -72.188 7.492 1 64.94 21 GLN B CA 1
ATOM 5369 C C . GLN B 1 21 ? 17.422 -72.25 6.391 1 64.94 21 GLN B C 1
ATOM 5371 O O . GLN B 1 21 ? 17.125 -72.062 5.215 1 64.94 21 GLN B O 1
ATOM 5376 N N . LEU B 1 22 ? 18.734 -72.125 6.656 1 56.91 22 LEU B N 1
ATOM 5377 C CA . LEU B 1 22 ? 19.812 -72.312 5.684 1 56.91 22 LEU B CA 1
ATOM 5378 C C . LEU B 1 22 ? 20.266 -73.75 5.617 1 56.91 22 LEU B C 1
ATOM 5380 O O . LEU B 1 22 ? 20.906 -74.25 6.539 1 56.91 22 LEU B O 1
ATOM 5384 N N . PRO B 1 23 ? 19.75 -74.438 4.613 1 55.19 23 PRO B N 1
ATOM 5385 C CA . PRO B 1 23 ? 18.891 -74.125 3.479 1 55.19 23 PRO B CA 1
ATOM 5386 C C . PRO B 1 23 ? 17.406 -74.125 3.84 1 55.19 23 PRO B C 1
ATOM 5388 O O . PRO B 1 23 ? 16.984 -74.812 4.762 1 55.19 23 PRO B O 1
ATOM 5391 N N . CYS B 1 24 ? 16.484 -73.312 3.41 1 62.09 24 CYS B N 1
ATOM 5392 C CA . CYS B 1 24 ? 15.125 -73.25 3.932 1 62.09 24 CYS B CA 1
ATOM 5393 C C . CYS B 1 24 ? 14.344 -74.5 3.482 1 62.09 24 CYS B C 1
ATOM 5395 O O . CYS B 1 24 ? 14.703 -75.125 2.5 1 62.09 24 CYS B O 1
ATOM 5397 N N . SER B 1 25 ? 13.359 -75 4.32 1 70.75 25 SER B N 1
ATOM 5398 C CA . SER B 1 25 ? 12.633 -76.25 4.105 1 70.75 25 SER B CA 1
ATOM 5399 C C . SER B 1 25 ? 12.125 -76.375 2.672 1 70.75 25 SER B C 1
ATOM 5401 O O . SER B 1 25 ? 12.039 -77.438 2.115 1 70.75 25 SER B O 1
ATOM 5403 N N . THR B 1 26 ? 11.773 -75.188 2.068 1 66.12 26 THR B N 1
ATOM 5404 C CA . THR B 1 26 ? 11.195 -75.125 0.732 1 66.12 26 THR B CA 1
ATOM 5405 C C . THR B 1 26 ? 12.266 -75.312 -0.336 1 66.12 26 THR B C 1
ATOM 5407 O O . THR B 1 26 ? 12.023 -76 -1.329 1 66.12 26 THR B O 1
ATOM 5410 N N . CYS B 1 27 ? 13.367 -74.625 -0.08 1 64.19 27 CYS B N 1
ATOM 5411 C CA . CYS B 1 27 ? 14.508 -74.812 -0.969 1 64.19 27 CYS B CA 1
ATOM 5412 C C . CYS B 1 27 ? 14.977 -76.25 -0.952 1 64.19 27 CYS B C 1
ATOM 5414 O O . CYS B 1 27 ? 15.352 -76.812 -1.99 1 64.19 27 CYS B O 1
ATOM 5416 N N . VAL B 1 28 ? 14.93 -76.938 0.275 1 71.69 28 VAL B N 1
ATOM 5417 C CA . VAL B 1 28 ? 15.273 -78.312 0.415 1 71.69 28 VAL B CA 1
ATOM 5418 C C . VAL B 1 28 ? 14.32 -79.188 -0.424 1 71.69 28 VAL B C 1
ATOM 5420 O O . VAL B 1 28 ? 14.75 -80.062 -1.134 1 71.69 28 VAL B O 1
ATOM 5423 N N . LYS B 1 29 ? 12.891 -78.875 -0.192 1 70.06 29 LYS B N 1
ATOM 5424 C CA . LYS B 1 29 ? 11.867 -79.625 -0.89 1 70.06 29 LYS B CA 1
ATOM 5425 C C . LYS B 1 29 ? 12 -79.5 -2.402 1 70.06 29 LYS B C 1
ATOM 5427 O O . LYS B 1 29 ? 11.68 -80.438 -3.154 1 70.06 29 LYS B O 1
ATOM 5432 N N . ARG B 1 30 ? 12.414 -78.125 -2.709 1 63.66 30 ARG B N 1
ATOM 5433 C CA . ARG B 1 30 ? 12.531 -77.812 -4.133 1 63.66 30 ARG B CA 1
ATOM 5434 C C . ARG B 1 30 ? 13.906 -78.25 -4.668 1 63.66 30 ARG B C 1
ATOM 5436 O O . ARG B 1 30 ? 14.25 -77.875 -5.805 1 63.66 30 ARG B O 1
ATOM 5443 N N . ASP B 1 31 ? 14.75 -79 -4.027 1 59.25 31 ASP B N 1
ATOM 5444 C CA . ASP B 1 31 ? 16.031 -79.625 -4.289 1 59.25 31 ASP B CA 1
ATOM 5445 C C . ASP B 1 31 ? 17.094 -78.625 -4.695 1 59.25 31 ASP B C 1
ATOM 5447 O O . ASP B 1 31 ? 17.922 -78.875 -5.562 1 59.25 31 ASP B O 1
ATOM 5451 N N . ILE B 1 32 ? 16.734 -77.438 -4.438 1 62.41 32 ILE B N 1
ATOM 5452 C CA . ILE B 1 32 ? 17.734 -76.438 -4.824 1 62.41 32 ILE B CA 1
ATOM 5453 C C . ILE B 1 32 ? 18.484 -75.938 -3.588 1 62.41 32 ILE B C 1
ATOM 5455 O O . ILE B 1 32 ? 18.859 -74.812 -3.496 1 62.41 32 ILE B O 1
ATOM 5459 N N . ALA B 1 33 ? 18.547 -76.688 -2.566 1 56.19 33 ALA B N 1
ATOM 5460 C CA . ALA B 1 33 ? 19.094 -76.5 -1.23 1 56.19 33 ALA B CA 1
ATOM 5461 C C . ALA B 1 33 ? 20.484 -75.875 -1.301 1 56.19 33 ALA B C 1
ATOM 5463 O O . ALA B 1 33 ? 20.828 -75.062 -0.452 1 56.19 33 ALA B O 1
ATOM 5464 N N . ALA B 1 34 ? 21.312 -76.312 -2.223 1 56.12 34 ALA B N 1
ATOM 5465 C CA . ALA B 1 34 ? 22.75 -76 -2.311 1 56.12 34 ALA B CA 1
ATOM 5466 C C . ALA B 1 34 ? 22.969 -74.5 -2.504 1 56.12 34 ALA B C 1
ATOM 5468 O O . ALA B 1 34 ? 24.047 -73.938 -2.242 1 56.12 34 ALA B O 1
ATOM 5469 N N . LYS B 1 35 ? 22.141 -73.938 -3.266 1 52.38 35 LYS B N 1
ATOM 5470 C CA . LYS B 1 35 ? 22.453 -72.562 -3.705 1 52.38 35 LYS B CA 1
ATOM 5471 C C . LYS B 1 35 ? 21.938 -71.562 -2.703 1 52.38 35 LYS B C 1
ATOM 5473 O O . LYS B 1 35 ? 21.859 -70.375 -3.018 1 52.38 35 LYS B O 1
ATOM 5478 N N . CYS B 1 36 ? 21.328 -72 -1.564 1 45.47 36 CYS B N 1
ATOM 5479 C CA . CYS B 1 36 ? 20.766 -71.188 -0.483 1 45.47 36 CYS B CA 1
ATOM 5480 C C . CYS B 1 36 ? 21.859 -70.438 0.254 1 45.47 36 CYS B C 1
ATOM 5482 O O . CYS B 1 36 ? 22.703 -71 0.914 1 45.47 36 CYS B O 1
ATOM 5484 N N . THR B 1 37 ? 22.625 -69.438 -0.282 1 48.09 37 THR B N 1
ATOM 5485 C CA . THR B 1 37 ? 23.797 -68.875 0.36 1 48.09 37 THR B CA 1
ATOM 5486 C C . THR B 1 37 ? 23.375 -67.812 1.375 1 48.09 37 THR B C 1
ATOM 5488 O O . THR B 1 37 ? 22.5 -67 1.098 1 48.09 37 THR B O 1
ATOM 5491 N N . TYR B 1 38 ? 23.344 -67.938 2.686 1 37.81 38 TYR B N 1
ATOM 5492 C CA . TYR B 1 38 ? 23.062 -67 3.744 1 37.81 38 TYR B CA 1
ATOM 5493 C C . TYR B 1 38 ? 24.312 -66.25 4.141 1 37.81 38 TYR B C 1
ATOM 5495 O O . TYR B 1 38 ? 25.359 -66.875 4.406 1 37.81 38 TYR B O 1
ATOM 5503 N N . PRO B 1 39 ? 24.656 -64.938 3.73 1 35.88 39 PRO B N 1
ATOM 5504 C CA . PRO B 1 39 ? 25.953 -64.312 3.969 1 35.88 39 PRO B CA 1
ATOM 5505 C C . PRO B 1 39 ? 26.391 -64.438 5.426 1 35.88 39 PRO B C 1
ATOM 5507 O O . PRO B 1 39 ? 25.562 -64.438 6.332 1 35.88 39 PRO B O 1
ATOM 5510 N N . PRO B 1 40 ? 27.594 -64.875 5.715 1 28.14 40 PRO B N 1
ATOM 5511 C CA . PRO B 1 40 ? 28.156 -65.188 7.02 1 28.14 40 PRO B CA 1
ATOM 5512 C C . PRO B 1 40 ? 28.172 -64 7.996 1 28.14 40 PRO B C 1
ATOM 5514 O O . PRO B 1 40 ? 28.094 -62.875 7.57 1 28.14 40 PRO B O 1
ATOM 5517 N N . THR B 1 41 ? 28.047 -64.312 9.305 1 28.17 41 THR B N 1
ATOM 5518 C CA . THR B 1 41 ? 28.062 -63.594 10.578 1 28.17 41 THR B CA 1
ATOM 5519 C C . THR B 1 41 ? 29.453 -63.031 10.867 1 28.17 41 THR B C 1
ATOM 5521 O O . THR B 1 41 ? 30.406 -63.781 11.008 1 28.17 41 THR B O 1
ATOM 5524 N N . ARG B 1 42 ? 29.922 -61.844 10.32 1 24.91 42 ARG B N 1
ATOM 5525 C CA . ARG B 1 42 ? 31.297 -61.344 10.477 1 24.91 42 ARG B CA 1
ATOM 5526 C C . ARG B 1 42 ? 31.719 -61.375 11.938 1 24.91 42 ARG B C 1
ATOM 5528 O O . ARG B 1 42 ? 30.906 -61.125 12.828 1 24.91 42 ARG B O 1
ATOM 5535 N N . GLN B 1 43 ? 32.938 -61.906 12.18 1 22.98 43 GLN B N 1
ATOM 5536 C CA . GLN B 1 43 ? 33.656 -62.25 13.391 1 22.98 43 GLN B CA 1
ATOM 5537 C C . GLN B 1 43 ? 33.875 -61.031 14.281 1 22.98 43 GLN B C 1
ATOM 5539 O O . GLN B 1 43 ? 33.906 -59.906 13.797 1 22.98 43 GLN B O 1
ATOM 5544 N N . PRO B 1 44 ? 34.125 -61.344 15.672 1 26.45 44 PRO B N 1
ATOM 5545 C CA . PRO B 1 44 ? 34.219 -60.594 16.922 1 26.45 44 PRO B CA 1
ATOM 5546 C C . PRO B 1 44 ? 35.531 -59.812 17.031 1 26.45 44 PRO B C 1
ATOM 5548 O O . PRO B 1 44 ? 36.594 -60.406 17.172 1 26.45 44 PRO B O 1
ATOM 5551 N N . LYS B 1 45 ? 35.938 -59.031 16.094 1 25.48 45 LYS B N 1
ATOM 5552 C CA . LYS B 1 45 ? 37.281 -58.5 16.156 1 25.48 45 LYS B CA 1
ATOM 5553 C C . LYS B 1 45 ? 37.625 -58.062 17.594 1 25.48 45 LYS B C 1
ATOM 5555 O O . LYS B 1 45 ? 36.75 -57.562 18.312 1 25.48 45 LYS B O 1
ATOM 5560 N N . ARG B 1 46 ? 38.906 -58.281 18.031 1 23.78 46 ARG B N 1
ATOM 5561 C CA . ARG B 1 46 ? 39.812 -58.344 19.172 1 23.78 46 ARG B CA 1
ATOM 5562 C C . ARG B 1 46 ? 39.906 -57 19.906 1 23.78 46 ARG B C 1
ATOM 5564 O O . ARG B 1 46 ? 39.688 -55.969 19.297 1 23.78 46 ARG B O 1
ATOM 5571 N N . ALA B 1 47 ? 40.531 -56.844 21.156 1 22.45 47 ALA B N 1
ATOM 5572 C CA . ALA B 1 47 ? 40.375 -56.281 22.5 1 22.45 47 ALA B CA 1
ATOM 5573 C C . ALA B 1 47 ? 41.094 -54.938 22.625 1 22.45 47 ALA B C 1
ATOM 5575 O O . ALA B 1 47 ? 40.594 -54.031 23.281 1 22.45 47 ALA B O 1
ATOM 5576 N N . GLY B 1 48 ? 42.406 -54.812 22.344 1 21.41 48 GLY B N 1
ATOM 5577 C CA . GLY B 1 48 ? 43.344 -54.344 23.375 1 21.41 48 GLY B CA 1
ATOM 5578 C C . GLY B 1 48 ? 43.281 -52.844 23.562 1 21.41 48 GLY B C 1
ATOM 5579 O O . GLY B 1 48 ? 43.125 -52.344 24.688 1 21.41 48 GLY B O 1
ATOM 5580 N N . VAL B 1 49 ? 44.281 -52.156 22.922 1 25.44 49 VAL B N 1
ATOM 5581 C CA . VAL B 1 49 ? 45.188 -51.125 23.438 1 25.44 49 VAL B CA 1
ATOM 5582 C C . VAL B 1 49 ? 44.406 -49.844 23.719 1 25.44 49 VAL B C 1
ATOM 5584 O O . VAL B 1 49 ? 43.469 -49.5 22.969 1 25.44 49 VAL B O 1
ATOM 5587 N N . SER B 1 50 ? 44.719 -49.188 24.891 1 23.59 50 SER B N 1
ATOM 5588 C CA . SER B 1 50 ? 44.062 -48.25 25.812 1 23.59 50 SER B CA 1
ATOM 5589 C C . SER B 1 50 ? 43.969 -46.844 25.219 1 23.59 50 SER B C 1
ATOM 5591 O O . SER B 1 50 ? 43.781 -45.875 25.953 1 23.59 50 SER B O 1
ATOM 5593 N N . ARG B 1 51 ? 44.188 -46.688 23.984 1 23.52 51 ARG B N 1
ATOM 5594 C CA . ARG B 1 51 ? 44.5 -45.344 23.547 1 23.52 51 ARG B CA 1
ATOM 5595 C C . ARG B 1 51 ? 43.594 -44.312 24.188 1 23.52 51 ARG B C 1
ATOM 5597 O O . ARG B 1 51 ? 42.375 -44.531 24.234 1 23.52 51 ARG B O 1
ATOM 5604 N N . PRO B 1 52 ? 44.156 -43.375 24.891 1 25.81 52 PRO B N 1
ATOM 5605 C CA . PRO B 1 52 ? 43.438 -42.344 25.703 1 25.81 52 PRO B CA 1
ATOM 5606 C C . PRO B 1 52 ? 42.344 -41.656 24.922 1 25.81 52 PRO B C 1
ATOM 5608 O O . PRO B 1 52 ? 42.469 -41.406 23.719 1 25.81 52 PRO B O 1
ATOM 5611 N N . ARG B 1 53 ? 41.156 -41.812 25.344 1 24.83 53 ARG B N 1
ATOM 5612 C CA . ARG B 1 53 ? 39.875 -41.531 24.703 1 24.83 53 ARG B CA 1
ATOM 5613 C C . ARG B 1 53 ? 39.781 -40.094 24.234 1 24.83 53 ARG B C 1
ATOM 5615 O O . ARG B 1 53 ? 39.844 -39.156 25.047 1 24.83 53 ARG B O 1
ATOM 5622 N N . ALA B 1 54 ? 40.344 -39.875 23.094 1 23.75 54 ALA B N 1
ATOM 5623 C CA . ALA B 1 54 ? 40.281 -38.594 22.375 1 23.75 54 ALA B CA 1
ATOM 5624 C C . ALA B 1 54 ? 38.938 -37.875 22.609 1 23.75 54 ALA B C 1
ATOM 5626 O O . ALA B 1 54 ? 37.906 -38.438 22.281 1 23.75 54 ALA B O 1
ATOM 5627 N N . GLU B 1 55 ? 38.812 -37.219 23.688 1 26.61 55 GLU B N 1
ATOM 5628 C CA . GLU B 1 55 ? 37.688 -36.531 24.328 1 26.61 55 GLU B CA 1
ATOM 5629 C C . GLU B 1 55 ? 36.906 -35.719 23.312 1 26.61 55 GLU B C 1
ATOM 5631 O O . GLU B 1 55 ? 37.062 -34.5 23.219 1 26.61 55 GLU B O 1
ATOM 5636 N N . SER B 1 56 ? 36.938 -36.094 22.094 1 22.19 56 SER B N 1
ATOM 5637 C CA . SER B 1 56 ? 36.844 -35.469 20.781 1 22.19 56 SER B CA 1
ATOM 5638 C C . SER B 1 56 ? 35.531 -34.688 20.641 1 22.19 56 SER B C 1
ATOM 5640 O O . SER B 1 56 ? 34.719 -34.656 21.547 1 22.19 56 SER B O 1
ATOM 5642 N N . SER B 1 57 ? 34.906 -34.969 19.453 1 26.14 57 SER B N 1
ATOM 5643 C CA . SER B 1 57 ? 33.906 -34.188 18.734 1 26.14 57 SER B CA 1
ATOM 5644 C C . SER B 1 57 ? 32.594 -34.125 19.484 1 26.14 57 SER B C 1
ATOM 5646 O O . SER B 1 57 ? 31.609 -33.594 18.984 1 26.14 57 SER B O 1
ATOM 5648 N N . THR B 1 58 ? 32.5 -34.906 20.594 1 29.3 58 THR B N 1
ATOM 5649 C CA . THR B 1 58 ? 31.406 -35.156 21.531 1 29.3 58 THR B CA 1
ATOM 5650 C C . THR B 1 58 ? 31.156 -33.906 22.406 1 29.3 58 THR B C 1
ATOM 5652 O O . THR B 1 58 ? 30.125 -33.812 23.062 1 29.3 58 THR B O 1
ATOM 5655 N N . GLY B 1 59 ? 32.312 -33.312 22.641 1 28.8 59 GLY B N 1
ATOM 5656 C CA . GLY B 1 59 ? 32.219 -32.156 23.516 1 28.8 59 GLY B CA 1
ATOM 5657 C C . GLY B 1 59 ? 31.281 -31.094 22.984 1 28.8 59 GLY B C 1
ATOM 5658 O O . GLY B 1 59 ? 30.5 -30.5 23.734 1 28.8 59 GLY B O 1
ATOM 5659 N N . ILE B 1 60 ? 31.719 -30.859 21.797 1 28.56 60 ILE B N 1
ATOM 5660 C CA . ILE B 1 60 ? 30.984 -29.75 21.203 1 28.56 60 ILE B CA 1
ATOM 5661 C C . ILE B 1 60 ? 29.531 -30.141 21.031 1 28.56 60 ILE B C 1
ATOM 5663 O O . ILE B 1 60 ? 28.625 -29.312 21.25 1 28.56 60 ILE B O 1
ATOM 5667 N N . ARG B 1 61 ? 29.359 -31.453 20.766 1 31.17 61 ARG B N 1
ATOM 5668 C CA . ARG B 1 61 ? 28.016 -32 20.625 1 31.17 61 ARG B CA 1
ATOM 5669 C C . ARG B 1 61 ? 27.297 -32.031 21.969 1 31.17 61 ARG B C 1
ATOM 5671 O O . ARG B 1 61 ? 26.109 -31.703 22.047 1 31.17 61 ARG B O 1
ATOM 5678 N N . LYS B 1 62 ? 27.984 -32.5 22.938 1 35.44 62 LYS B N 1
ATOM 5679 C CA . LYS B 1 62 ? 27.453 -32.469 24.297 1 35.44 62 LYS B CA 1
ATOM 5680 C C . LYS B 1 62 ? 27.172 -31.016 24.734 1 35.44 62 LYS B C 1
ATOM 5682 O O . LYS B 1 62 ? 26.172 -30.766 25.422 1 35.44 62 LYS B O 1
ATOM 5687 N N . ARG B 1 63 ? 28.109 -30.25 24.328 1 33.25 63 ARG B N 1
ATOM 5688 C CA . ARG B 1 63 ? 27.875 -28.844 24.625 1 33.25 63 ARG B CA 1
ATOM 5689 C C . ARG B 1 63 ? 26.656 -28.312 23.891 1 33.25 63 ARG B C 1
ATOM 5691 O O . ARG B 1 63 ? 25.859 -27.562 24.453 1 33.25 63 ARG B O 1
ATOM 5698 N N . LEU B 1 64 ? 26.625 -28.766 22.672 1 31.94 64 LEU B N 1
ATOM 5699 C CA . LEU B 1 64 ? 25.453 -28.344 21.922 1 31.94 64 LEU B CA 1
ATOM 5700 C C . LEU B 1 64 ? 24.188 -29 22.453 1 31.94 64 LEU B C 1
ATOM 5702 O O . LEU B 1 64 ? 23.156 -28.328 22.609 1 31.94 64 LEU B O 1
ATOM 5706 N N . ASP B 1 65 ? 24.281 -30.297 22.75 1 38.5 65 ASP B N 1
ATOM 5707 C CA . ASP B 1 65 ? 23.203 -30.984 23.453 1 38.5 65 ASP B CA 1
ATOM 5708 C C . ASP B 1 65 ? 22.969 -30.375 24.828 1 38.5 65 ASP B C 1
ATOM 5710 O O . ASP B 1 65 ? 21.812 -30.203 25.25 1 38.5 65 ASP B O 1
ATOM 5714 N N . ASN B 1 66 ? 24.047 -30.188 25.5 1 38 66 ASN B N 1
ATOM 5715 C CA . ASN B 1 66 ? 23.906 -29.484 26.781 1 38 66 ASN B CA 1
ATOM 5716 C C . ASN B 1 66 ? 23.328 -28.094 26.594 1 38 66 ASN B C 1
ATOM 5718 O O . ASN B 1 66 ? 22.484 -27.641 27.375 1 38 66 ASN B O 1
ATOM 5722 N N . LEU B 1 67 ? 23.812 -27.5 25.547 1 34.44 67 LEU B N 1
ATOM 5723 C CA . LEU B 1 67 ? 23.25 -26.188 25.328 1 34.44 67 LEU B CA 1
ATOM 5724 C C . LEU B 1 67 ? 21.781 -26.281 24.891 1 34.44 67 LEU B C 1
ATOM 5726 O O . LEU B 1 67 ? 20.953 -25.516 25.344 1 34.44 67 LEU B O 1
ATOM 5730 N N . GLU B 1 68 ? 21.516 -27.312 24.062 1 34.47 68 GLU B N 1
ATOM 5731 C CA . GLU B 1 68 ? 20.109 -27.562 23.75 1 34.47 68 GLU B CA 1
ATOM 5732 C C . GLU B 1 68 ? 19.344 -28.016 24.984 1 34.47 68 GLU B C 1
ATOM 5734 O O . GLU B 1 68 ? 18.219 -27.547 25.219 1 34.47 68 GLU B O 1
ATOM 5739 N N . HIS B 1 69 ? 19.859 -28.891 25.672 1 39.28 69 HIS B N 1
ATOM 5740 C CA . HIS B 1 69 ? 19.281 -29.219 26.969 1 39.28 69 HIS B CA 1
ATOM 5741 C C . HIS B 1 69 ? 19.312 -28.031 27.906 1 39.28 69 HIS B C 1
ATOM 5743 O O . HIS B 1 69 ? 18.359 -27.812 28.672 1 39.28 69 HIS B O 1
ATOM 5749 N N . GLN B 1 70 ? 20.453 -27.359 27.891 1 34.84 70 GLN B N 1
ATOM 5750 C CA . GLN B 1 70 ? 20.5 -26.141 28.703 1 34.84 70 GLN B CA 1
ATOM 5751 C C . GLN B 1 70 ? 19.547 -25.078 28.141 1 34.84 70 GLN B C 1
ATOM 5753 O O . GLN B 1 70 ? 18.875 -24.375 28.906 1 34.84 70 GLN B O 1
ATOM 5758 N N . ILE B 1 71 ? 19.5 -25.031 26.922 1 32.84 71 ILE B N 1
ATOM 5759 C CA . ILE B 1 71 ? 18.5 -24.109 26.406 1 32.84 71 ILE B CA 1
ATOM 5760 C C . ILE B 1 71 ? 17.094 -24.609 26.75 1 32.84 71 ILE B C 1
ATOM 5762 O O . ILE B 1 71 ? 16.25 -23.828 27.203 1 32.84 71 ILE B O 1
ATOM 5766 N N . ILE B 1 72 ? 16.797 -25.875 26.656 1 34.78 72 ILE B N 1
ATOM 5767 C CA . ILE B 1 72 ? 15.562 -26.438 27.172 1 34.78 72 ILE B CA 1
ATOM 5768 C C . ILE B 1 72 ? 15.539 -26.312 28.703 1 34.78 72 ILE B C 1
ATOM 5770 O O . ILE B 1 72 ? 14.523 -25.906 29.281 1 34.78 72 ILE B O 1
ATOM 5774 N N . SER B 1 73 ? 16.594 -26.75 29.359 1 33.06 73 SER B N 1
ATOM 5775 C CA . SER B 1 73 ? 16.672 -26.547 30.812 1 33.06 73 SER B CA 1
ATOM 5776 C C . SER B 1 73 ? 16.75 -25.062 31.141 1 33.06 73 SER B C 1
ATOM 5778 O O . SER B 1 73 ? 16.172 -24.609 32.125 1 33.06 73 SER B O 1
ATOM 5780 N N . LEU B 1 74 ? 17.641 -24.344 30.469 1 30.83 74 LEU B N 1
ATOM 5781 C CA . LEU B 1 74 ? 17.594 -22.906 30.703 1 30.83 74 LEU B CA 1
ATOM 5782 C C . LEU B 1 74 ? 16.266 -22.328 30.234 1 30.83 74 LEU B C 1
ATOM 5784 O O . LEU B 1 74 ? 15.742 -21.406 30.859 1 30.83 74 LEU B O 1
ATOM 5788 N N . MET B 1 75 ? 15.727 -22.75 29.172 1 29.06 75 MET B N 1
ATOM 5789 C CA . MET B 1 75 ? 14.336 -22.406 28.891 1 29.06 75 MET B CA 1
ATOM 5790 C C . MET B 1 75 ? 13.422 -22.875 30.016 1 29.06 75 MET B C 1
ATOM 5792 O O . MET B 1 75 ? 12.445 -22.188 30.344 1 29.06 75 MET B O 1
ATOM 5796 N N . GLU B 1 76 ? 13.57 -24.016 30.547 1 30.75 76 GLU B N 1
ATOM 5797 C CA . GLU B 1 76 ? 12.945 -24.391 31.812 1 30.75 76 GLU B CA 1
ATOM 5798 C C . GLU B 1 76 ? 13.43 -23.484 32.969 1 30.75 76 GLU B C 1
ATOM 5800 O O . GLU B 1 76 ? 12.648 -23.125 33.844 1 30.75 76 GLU B O 1
ATOM 5805 N N . THR B 1 77 ? 14.695 -23.484 33.25 1 30.28 77 THR B N 1
ATOM 5806 C CA . THR B 1 77 ? 15.227 -22.594 34.281 1 30.28 77 THR B CA 1
ATOM 5807 C C . THR B 1 77 ? 15.234 -21.156 33.812 1 30.28 77 THR B C 1
ATOM 5809 O O . THR B 1 77 ? 15.141 -20.219 34.594 1 30.28 77 THR B O 1
ATOM 5812 N N . SER B 1 78 ? 15.773 -20.875 32.594 1 27.97 78 SER B N 1
ATOM 5813 C CA . SER B 1 78 ? 15.797 -19.438 32.312 1 27.97 78 SER B CA 1
ATOM 5814 C C . SER B 1 78 ? 14.406 -18.906 31.984 1 27.97 78 SER B C 1
ATOM 5816 O O . SER B 1 78 ? 14.25 -17.781 31.531 1 27.97 78 SER B O 1
ATOM 5818 N N . ALA B 1 79 ? 13.344 -19.641 31.844 1 28.52 79 ALA B N 1
ATOM 5819 C CA . ALA B 1 79 ? 11.961 -19.203 32.031 1 28.52 79 ALA B CA 1
ATOM 5820 C C . ALA B 1 79 ? 11.836 -18.297 33.25 1 28.52 79 ALA B C 1
ATOM 5822 O O . ALA B 1 79 ? 10.75 -17.797 33.562 1 28.52 79 ALA B O 1
ATOM 5823 N N . VAL B 1 80 ? 12.609 -18.562 34.281 1 28.88 80 VAL B N 1
ATOM 5824 C CA . VAL B 1 80 ? 12.625 -17.578 35.344 1 28.88 80 VAL B CA 1
ATOM 5825 C C . VAL B 1 80 ? 13.172 -16.25 34.844 1 28.88 80 VAL B C 1
ATOM 5827 O O . VAL B 1 80 ? 13.555 -15.391 35.656 1 28.88 80 VAL B O 1
ATOM 5830 N N . SER B 1 81 ? 13.805 -16.266 33.719 1 27.2 81 SER B N 1
ATOM 5831 C CA . SER B 1 81 ? 14.188 -14.891 33.469 1 27.2 81 SER B CA 1
ATOM 5832 C C . SER B 1 81 ? 12.977 -13.969 33.469 1 27.2 81 SER B C 1
ATOM 5834 O O . SER B 1 81 ? 11.922 -14.297 32.938 1 27.2 81 SER B O 1
ATOM 5836 N N . HIS B 1 82 ? 12.867 -13.125 34.406 1 25.78 82 HIS B N 1
ATOM 5837 C CA . HIS B 1 82 ? 11.875 -12.078 34.625 1 25.78 82 HIS B CA 1
ATOM 5838 C C . HIS B 1 82 ? 11.445 -11.438 33.312 1 25.78 82 HIS B C 1
ATOM 5840 O O . HIS B 1 82 ? 12.273 -11.195 32.438 1 25.78 82 HIS B O 1
ATOM 5846 N N . PRO B 1 83 ? 10.32 -11.766 32.812 1 27.91 83 PRO B N 1
ATOM 5847 C CA . PRO B 1 83 ? 9.734 -10.938 31.766 1 27.91 83 PRO B CA 1
ATOM 5848 C C . PRO B 1 83 ? 10.375 -9.547 31.672 1 27.91 83 PRO B C 1
ATOM 5850 O O . PRO B 1 83 ? 10.562 -8.891 32.688 1 27.91 83 PRO B O 1
ATOM 5853 N N . ILE B 1 84 ? 11.516 -9.461 30.969 1 28.95 84 ILE B N 1
ATOM 5854 C CA . ILE B 1 84 ? 11.984 -8.086 30.984 1 28.95 84 ILE B CA 1
ATOM 5855 C C . ILE B 1 84 ? 10.805 -7.133 31.156 1 28.95 84 ILE B C 1
ATOM 5857 O O . ILE B 1 84 ? 9.977 -6.996 30.25 1 28.95 84 ILE B O 1
ATOM 5861 N N . SER B 1 85 ? 10.062 -7.211 32.156 1 27.92 85 SER B N 1
ATOM 5862 C CA . SER B 1 85 ? 9.164 -6.168 32.625 1 27.92 85 SER B CA 1
ATOM 5863 C C . SER B 1 85 ? 9.633 -4.785 32.188 1 27.92 85 SER B C 1
ATOM 5865 O O . SER B 1 85 ? 10.828 -4.488 32.25 1 27.92 85 SER B O 1
ATOM 5867 N N . LEU B 1 86 ? 8.953 -4.246 31.109 1 30.86 86 LEU B N 1
ATOM 5868 C CA . LEU B 1 86 ? 9.289 -2.826 31.141 1 30.86 86 LEU B CA 1
ATOM 5869 C C . LEU B 1 86 ? 9.766 -2.408 32.531 1 30.86 86 LEU B C 1
ATOM 5871 O O . LEU B 1 86 ? 9.242 -2.889 33.531 1 30.86 86 LEU B O 1
ATOM 5875 N N . PRO B 1 87 ? 11.133 -2.297 32.781 1 31.3 87 PRO B N 1
ATOM 5876 C CA . PRO B 1 87 ? 11.359 -1.952 34.188 1 31.3 87 PRO B CA 1
ATOM 5877 C C . PRO B 1 87 ? 10.172 -1.243 34.812 1 31.3 87 PRO B C 1
ATOM 5879 O O . PRO B 1 87 ? 9.391 -0.587 34.125 1 31.3 87 PRO B O 1
ATOM 5882 N N . ASP B 1 88 ? 9.547 -1.778 35.844 1 31.52 88 ASP B N 1
ATOM 5883 C CA . ASP B 1 88 ? 8.5 -1.131 36.625 1 31.52 88 ASP B CA 1
ATOM 5884 C C . ASP B 1 88 ? 8.664 0.387 36.594 1 31.52 88 ASP B C 1
ATOM 5886 O O . ASP B 1 88 ? 7.746 1.12 36.969 1 31.52 88 ASP B O 1
ATOM 5890 N N . ASN B 1 89 ? 10.047 0.804 36.781 1 29.33 89 ASN B N 1
ATOM 5891 C CA . ASN B 1 89 ? 10.375 2.213 36.969 1 29.33 89 ASN B CA 1
ATOM 5892 C C . ASN B 1 89 ? 10.594 2.926 35.625 1 29.33 89 ASN B C 1
ATOM 5894 O O . ASN B 1 89 ? 11.328 2.428 34.781 1 29.33 89 ASN B O 1
ATOM 5898 N N . THR B 1 90 ? 9.68 3.768 35.25 1 33 90 THR B N 1
ATOM 5899 C CA . THR B 1 90 ? 9.789 4.77 34.188 1 33 90 THR B CA 1
ATOM 5900 C C . THR B 1 90 ? 11.25 5.105 33.906 1 33 90 THR B C 1
ATOM 5902 O O . THR B 1 90 ? 11.578 5.586 32.844 1 33 90 THR B O 1
ATOM 5905 N N . ASP B 1 91 ? 12.148 4.91 34.875 1 32.78 91 ASP B N 1
ATOM 5906 C CA . ASP B 1 91 ? 13.539 5.328 34.75 1 32.78 91 ASP B CA 1
ATOM 5907 C C . ASP B 1 91 ? 14.32 4.371 33.844 1 32.78 91 ASP B C 1
ATOM 5909 O O . ASP B 1 91 ? 15.234 4.785 33.125 1 32.78 91 ASP B O 1
ATOM 5913 N N . GLN B 1 92 ? 14.078 3.088 33.906 1 36.75 92 GLN B N 1
ATOM 5914 C CA . GLN B 1 92 ? 14.898 2.16 33.125 1 36.75 92 GLN B CA 1
ATOM 5915 C C . GLN B 1 92 ? 14.516 2.191 31.656 1 36.75 92 GLN B C 1
ATOM 5917 O O . GLN B 1 92 ? 15.344 1.931 30.781 1 36.75 92 GLN B O 1
ATOM 5922 N N . LEU B 1 93 ? 13.273 2.326 31.328 1 38.09 93 LEU B N 1
ATOM 5923 C CA . LEU B 1 93 ? 12.914 2.531 29.922 1 38.09 93 LEU B CA 1
ATOM 5924 C C . LEU B 1 93 ? 13.617 3.758 29.359 1 38.09 93 LEU B C 1
ATOM 5926 O O . LEU B 1 93 ? 13.992 3.775 28.188 1 38.09 93 LEU B O 1
ATOM 5930 N N . SER B 1 94 ? 13.805 4.766 30.203 1 35.91 94 SER B N 1
ATOM 5931 C CA . SER B 1 94 ? 14.484 5.992 29.797 1 35.91 94 SER B CA 1
ATOM 5932 C C . SER B 1 94 ? 15.93 5.715 29.391 1 35.91 94 SER B C 1
ATOM 5934 O O . SER B 1 94 ? 16.562 6.535 28.719 1 35.91 94 SER B O 1
ATOM 5936 N N . ASN B 1 95 ? 16.562 4.66 29.938 1 36.47 95 ASN B N 1
ATOM 5937 C CA . ASN B 1 95 ? 17.969 4.422 29.656 1 36.47 95 ASN B CA 1
ATOM 5938 C C . ASN B 1 95 ? 18.156 3.441 28.5 1 36.47 95 ASN B C 1
ATOM 5940 O O . ASN B 1 95 ? 19.266 2.992 28.234 1 36.47 95 ASN B O 1
ATOM 5944 N N . MET B 1 96 ? 17.078 2.832 28.094 1 37.5 96 MET B N 1
ATOM 5945 C CA . MET B 1 96 ? 17.297 1.885 27 1 37.5 96 MET B CA 1
ATOM 5946 C C . MET B 1 96 ? 17.406 2.611 25.656 1 37.5 96 MET B C 1
ATOM 5948 O O . MET B 1 96 ? 16.719 3.605 25.422 1 37.5 96 MET B O 1
ATOM 5952 N N . SER B 1 97 ? 18.438 2.293 24.953 1 41.38 97 SER B N 1
ATOM 5953 C CA . SER B 1 97 ? 18.625 2.889 23.625 1 41.38 97 SER B CA 1
ATOM 5954 C C . SER B 1 97 ? 17.469 2.555 22.703 1 41.38 97 SER B C 1
ATOM 5956 O O . SER B 1 97 ? 16.781 1.55 22.891 1 41.38 97 SER B O 1
ATOM 5958 N N . LEU B 1 98 ? 17.016 3.441 21.984 1 39.09 98 LEU B N 1
ATOM 5959 C CA . LEU B 1 98 ? 15.969 3.299 20.984 1 39.09 98 LEU B CA 1
ATOM 5960 C C . LEU B 1 98 ? 16.078 1.962 20.25 1 39.09 98 LEU B C 1
ATOM 5962 O O . LEU B 1 98 ? 15.078 1.299 20 1 39.09 98 LEU B O 1
ATOM 5966 N N . ASP B 1 99 ? 17.281 1.554 19.938 1 41.56 99 ASP B N 1
ATOM 5967 C CA . ASP B 1 99 ? 17.531 0.298 19.234 1 41.56 99 ASP B CA 1
ATOM 5968 C C . ASP B 1 99 ? 17.062 -0.896 20.078 1 41.56 99 ASP B C 1
ATOM 5970 O O . ASP B 1 99 ? 16.453 -1.83 19.547 1 41.56 99 ASP B O 1
ATOM 5974 N N . SER B 1 100 ? 17.359 -0.792 21.328 1 43.12 100 SER B N 1
ATOM 5975 C CA . SER B 1 100 ? 17 -1.884 22.219 1 43.12 100 SER B CA 1
ATOM 5976 C C . SER B 1 100 ? 15.484 -1.973 22.406 1 43.12 100 SER B C 1
ATOM 5978 O O . SER B 1 100 ? 14.922 -3.07 22.469 1 43.12 100 SER B O 1
ATOM 5980 N N . LEU B 1 101 ? 14.883 -0.86 22.469 1 41.62 101 LEU B N 1
ATOM 5981 C CA . LEU B 1 101 ? 13.43 -0.833 22.594 1 41.62 101 LEU B CA 1
ATOM 5982 C C . LEU B 1 101 ? 12.75 -1.368 21.344 1 41.62 101 LEU B C 1
ATOM 5984 O O . LEU B 1 101 ? 11.812 -2.164 21.422 1 41.62 101 LEU B O 1
ATOM 5988 N N . CYS B 1 102 ? 13.125 -0.863 20.219 1 42.5 102 CYS B N 1
ATOM 5989 C CA . CYS B 1 102 ? 12.633 -1.458 18.969 1 42.5 102 CYS B CA 1
ATOM 5990 C C . CYS B 1 102 ? 12.938 -2.953 18.938 1 42.5 102 CYS B C 1
ATOM 5992 O O . CYS B 1 102 ? 12.102 -3.742 18.484 1 42.5 102 CYS B O 1
ATOM 5994 N N . ASP B 1 103 ? 14.109 -3.293 19.406 1 44.69 103 ASP B N 1
ATOM 5995 C CA . ASP B 1 103 ? 14.469 -4.703 19.547 1 44.69 103 ASP B CA 1
ATOM 5996 C C . ASP B 1 103 ? 13.523 -5.426 20.5 1 44.69 103 ASP B C 1
ATOM 5998 O O . ASP B 1 103 ? 13.133 -6.566 20.25 1 44.69 103 ASP B O 1
ATOM 6002 N N . ILE B 1 104 ? 13.258 -4.84 21.609 1 42.16 104 ILE B N 1
ATOM 6003 C CA . ILE B 1 104 ? 12.367 -5.438 22.609 1 42.16 104 ILE B CA 1
ATOM 6004 C C . ILE B 1 104 ? 10.945 -5.496 22.047 1 42.16 104 ILE B C 1
ATOM 6006 O O . ILE B 1 104 ? 10.25 -6.496 22.219 1 42.16 104 ILE B O 1
ATOM 6010 N N . LEU B 1 105 ? 10.508 -4.406 21.562 1 39.97 105 LEU B N 1
ATOM 6011 C CA . LEU B 1 105 ? 9.164 -4.383 21 1 39.97 105 LEU B CA 1
ATOM 6012 C C . LEU B 1 105 ? 9.055 -5.336 19.812 1 39.97 105 LEU B C 1
ATOM 6014 O O . LEU B 1 105 ? 8 -5.926 19.578 1 39.97 105 LEU B O 1
ATOM 6018 N N . ASN B 1 106 ? 10.039 -5.328 19.031 1 38.19 106 ASN B N 1
ATOM 6019 C CA . ASN B 1 106 ? 10.125 -6.262 17.922 1 38.19 106 ASN B CA 1
ATOM 6020 C C . ASN B 1 106 ? 10.711 -7.602 18.344 1 38.19 106 ASN B C 1
ATOM 6022 O O . ASN B 1 106 ? 10.742 -8.555 17.562 1 38.19 106 ASN B O 1
ATOM 6026 N N . LYS B 1 107 ? 11.523 -7.633 19.438 1 37.38 107 LYS B N 1
ATOM 6027 C CA . LYS B 1 107 ? 12.203 -8.836 19.906 1 37.38 107 LYS B CA 1
ATOM 6028 C C . LYS B 1 107 ? 11.203 -9.82 20.516 1 37.38 107 LYS B C 1
ATOM 6030 O O . LYS B 1 107 ? 11.492 -10.461 21.531 1 37.38 107 LYS B O 1
ATOM 6035 N N . THR B 1 108 ? 10.031 -9.586 20.406 1 35.56 108 THR B N 1
ATOM 6036 C CA . THR B 1 108 ? 9.5 -10.781 21.062 1 35.56 108 THR B CA 1
ATOM 6037 C C . THR B 1 108 ? 10.25 -12.023 20.594 1 35.56 108 THR B C 1
ATOM 6039 O O . THR B 1 108 ? 9.938 -13.141 21.016 1 35.56 108 THR B O 1
ATOM 6042 N N . GLY B 1 109 ? 10.492 -12.133 19.25 1 34.94 109 GLY B N 1
ATOM 6043 C CA . GLY B 1 109 ? 10.891 -13.484 18.891 1 34.94 109 GLY B CA 1
ATOM 6044 C C . GLY B 1 109 ? 12.312 -13.82 19.297 1 34.94 109 GLY B C 1
ATOM 6045 O O . GLY B 1 109 ? 13.078 -12.938 19.688 1 34.94 109 GLY B O 1
ATOM 6046 N N . PRO B 1 110 ? 12.617 -15.188 19.453 1 34.62 110 PRO B N 1
ATOM 6047 C CA . PRO B 1 110 ? 13.938 -15.742 19.781 1 34.62 110 PRO B CA 1
ATOM 6048 C C . PRO B 1 110 ? 15.062 -15.055 19 1 34.62 110 PRO B C 1
ATOM 6050 O O . PRO B 1 110 ? 14.805 -14.398 17.984 1 34.62 110 PRO B O 1
ATOM 6053 N N . SER B 1 111 ? 16.375 -15.172 19.469 1 35.66 111 SER B N 1
ATOM 6054 C CA . SER B 1 111 ? 17.719 -14.805 19.031 1 35.66 111 SER B CA 1
ATOM 6055 C C . SER B 1 111 ? 17.844 -14.852 17.516 1 35.66 111 SER B C 1
ATOM 6057 O O . SER B 1 111 ? 17.172 -15.641 16.859 1 35.66 111 SER B O 1
ATOM 6059 N N . GLN B 1 112 ? 18.391 -13.836 16.812 1 41.06 112 GLN B N 1
ATOM 6060 C CA . GLN B 1 112 ? 18.906 -13.812 15.445 1 41.06 112 GLN B CA 1
ATOM 6061 C C . GLN B 1 112 ? 19.438 -15.18 15.039 1 41.06 112 GLN B C 1
ATOM 6063 O O . GLN B 1 112 ? 20.359 -15.711 15.664 1 41.06 112 GLN B O 1
ATOM 6068 N N . GLN B 1 113 ? 18.703 -15.992 14.664 1 44.16 113 GLN B N 1
ATOM 6069 C CA . GLN B 1 113 ? 19.344 -17.141 14.047 1 44.16 113 GLN B CA 1
ATOM 6070 C C . GLN B 1 113 ? 20.391 -16.703 13.023 1 44.16 113 GLN B C 1
ATOM 6072 O O . GLN B 1 113 ? 20.078 -15.984 12.078 1 44.16 113 GLN B O 1
ATOM 6077 N N . PRO B 1 114 ? 21.641 -16.609 13.305 1 47.06 114 PRO B N 1
ATOM 6078 C CA . PRO B 1 114 ? 22.75 -16.109 12.492 1 47.06 114 PRO B CA 1
ATOM 6079 C C . PRO B 1 114 ? 22.531 -16.297 10.992 1 47.06 114 PRO B C 1
ATOM 6081 O O . PRO B 1 114 ? 23.031 -15.523 10.188 1 47.06 114 PRO B O 1
ATOM 6084 N N . ASN B 1 115 ? 21.734 -17.328 10.578 1 49.88 115 ASN B N 1
ATOM 6085 C CA . ASN B 1 115 ? 21.781 -17.672 9.164 1 49.88 115 ASN B CA 1
ATOM 6086 C C . ASN B 1 115 ? 20.438 -17.406 8.469 1 49.88 115 ASN B C 1
ATOM 6088 O O . ASN B 1 115 ? 20.156 -17.984 7.418 1 49.88 115 ASN B O 1
ATOM 6092 N N . PHE B 1 116 ? 19.734 -16.422 9.172 1 59.62 116 PHE B N 1
ATOM 6093 C CA . PHE B 1 116 ? 18.453 -16.281 8.492 1 59.62 116 PHE B CA 1
ATOM 6094 C C . PHE B 1 116 ? 18.484 -15.117 7.512 1 59.62 116 PHE B C 1
ATOM 6096 O O . PHE B 1 116 ? 18.75 -13.977 7.902 1 59.62 116 PHE B O 1
ATOM 6103 N N . LYS B 1 117 ? 18.469 -15.523 6.1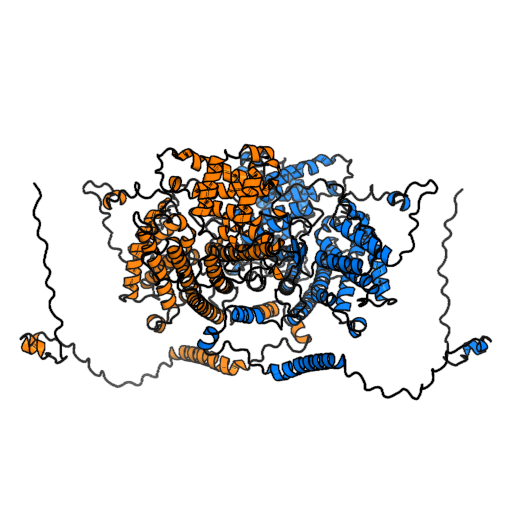6 1 70.69 117 LYS B N 1
ATOM 6104 C CA . LYS B 1 117 ? 18.297 -14.5 5.133 1 70.69 117 LYS B CA 1
ATOM 6105 C C . LYS B 1 117 ? 16.828 -14.273 4.828 1 70.69 117 LYS B C 1
ATOM 6107 O O . LYS B 1 117 ? 16.109 -15.203 4.426 1 70.69 117 LYS B O 1
ATOM 6112 N N . ALA B 1 118 ? 16.328 -13.133 5.137 1 76.69 118 ALA B N 1
ATOM 6113 C CA . ALA B 1 118 ? 14.914 -12.797 4.938 1 76.69 118 ALA B CA 1
ATOM 6114 C C . ALA B 1 118 ? 14.539 -12.859 3.459 1 76.69 118 ALA B C 1
ATOM 6116 O O . ALA B 1 118 ? 13.398 -13.18 3.115 1 76.69 118 ALA B O 1
ATOM 6117 N N . GLY B 1 119 ? 15.531 -12.617 2.596 1 85.56 119 GLY B N 1
ATOM 6118 C CA . GLY B 1 119 ? 15.234 -12.625 1.173 1 85.56 119 GLY B CA 1
ATOM 6119 C C . GLY B 1 119 ? 16.469 -12.461 0.304 1 85.56 119 GLY B C 1
ATOM 6120 O O . GLY B 1 119 ? 17.594 -12.484 0.804 1 85.56 119 GLY B O 1
ATOM 6121 N N . ASN B 1 120 ? 16.203 -12.523 -0.943 1 88 120 ASN B N 1
ATOM 6122 C CA . ASN B 1 120 ? 17.25 -12.359 -1.936 1 88 120 ASN B CA 1
ATOM 6123 C C . ASN B 1 120 ? 17.031 -11.102 -2.779 1 88 120 ASN B C 1
ATOM 6125 O O . ASN B 1 120 ? 15.898 -10.75 -3.09 1 88 120 ASN B O 1
ATOM 6129 N N . LEU B 1 121 ? 18.125 -10.43 -3.021 1 90.31 121 LEU B N 1
ATOM 6130 C CA . LEU B 1 121 ? 18.094 -9.273 -3.906 1 90.31 121 LEU B CA 1
ATOM 6131 C C . LEU B 1 121 ? 18.859 -9.555 -5.195 1 90.31 121 LEU B C 1
ATOM 6133 O O . LEU B 1 121 ? 20.062 -9.812 -5.164 1 90.31 121 LEU B O 1
ATOM 6137 N N . ASN B 1 122 ? 18.141 -9.57 -6.27 1 86.31 122 ASN B N 1
ATOM 6138 C CA . ASN B 1 122 ? 18.766 -9.734 -7.578 1 86.31 122 ASN B CA 1
ATOM 6139 C C . ASN B 1 122 ? 19.219 -8.391 -8.148 1 86.31 122 ASN B C 1
ATOM 6141 O O . ASN B 1 122 ? 18.406 -7.52 -8.422 1 86.31 122 ASN B O 1
ATOM 6145 N N . THR B 1 123 ? 20.516 -8.188 -8.383 1 80.25 123 THR B N 1
ATOM 6146 C CA . THR B 1 123 ? 21.062 -6.93 -8.875 1 80.25 123 THR B CA 1
ATOM 6147 C C . THR B 1 123 ? 21.625 -7.102 -10.281 1 80.25 123 THR B C 1
ATOM 6149 O O . THR B 1 123 ? 22.281 -6.203 -10.805 1 80.25 123 THR B O 1
ATOM 6152 N N . SER B 1 124 ? 21.406 -8.18 -10.961 1 70.94 124 SER B N 1
ATOM 6153 C CA . SER B 1 124 ? 22.047 -8.516 -12.234 1 70.94 124 SER B CA 1
ATOM 6154 C C . SER B 1 124 ? 21.453 -7.711 -13.383 1 70.94 124 SER B C 1
ATOM 6156 O O . SER B 1 124 ? 22.141 -7.422 -14.367 1 70.94 124 SER B O 1
ATOM 6158 N N . THR B 1 125 ? 20.172 -7.309 -13.383 1 65 125 THR B N 1
ATOM 6159 C CA . THR B 1 125 ? 19.484 -6.719 -14.523 1 65 125 THR B CA 1
ATOM 6160 C C . THR B 1 125 ? 19.438 -5.199 -14.398 1 65 125 THR B C 1
ATOM 6162 O O . THR B 1 125 ? 18.734 -4.531 -15.172 1 65 125 THR B O 1
ATOM 6165 N N . GLY B 1 126 ? 20.312 -4.695 -13.883 1 71.19 126 GLY B N 1
ATOM 6166 C CA . GLY B 1 126 ? 20.297 -3.25 -13.742 1 71.19 126 GLY B CA 1
ATOM 6167 C C . GLY B 1 126 ? 19.156 -2.744 -12.883 1 71.19 126 GLY B C 1
ATOM 6168 O O . GLY B 1 126 ? 19.141 -1.577 -12.484 1 71.19 126 GLY B O 1
ATOM 6169 N N . ALA B 1 127 ? 18.125 -3.562 -12.711 1 80.56 127 ALA B N 1
ATOM 6170 C CA . ALA B 1 127 ? 17.047 -3.205 -11.797 1 80.56 127 ALA B CA 1
ATOM 6171 C C . ALA B 1 127 ? 16.969 -4.184 -10.625 1 80.56 127 ALA B C 1
ATOM 6173 O O . ALA B 1 127 ? 16.562 -5.336 -10.797 1 80.56 127 ALA B O 1
ATOM 6174 N N . PRO B 1 128 ? 17.312 -3.672 -9.508 1 86.31 128 PRO B N 1
ATOM 6175 C CA . PRO B 1 128 ? 17.281 -4.582 -8.367 1 86.31 128 PRO B CA 1
ATOM 6176 C C . PRO B 1 128 ? 15.875 -5.059 -8.031 1 86.31 128 PRO B C 1
ATOM 6178 O O . PRO B 1 128 ? 14.922 -4.281 -8.102 1 86.31 128 PRO B O 1
ATOM 6181 N N . SER B 1 129 ? 15.758 -6.324 -7.836 1 90.81 129 SER B N 1
ATOM 6182 C CA . SER B 1 129 ? 14.477 -6.9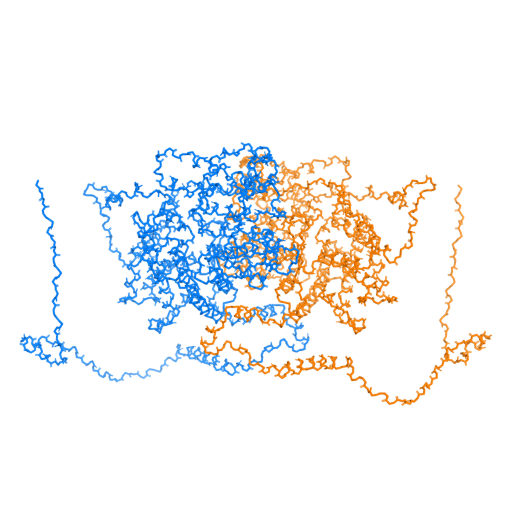34 -7.477 1 90.81 129 SER B CA 1
ATOM 6183 C C . SER B 1 129 ? 14.625 -7.844 -6.262 1 90.81 129 SER B C 1
ATOM 6185 O O . SER B 1 129 ? 15.508 -8.703 -6.219 1 90.81 129 SER B O 1
ATOM 6187 N N . TYR B 1 130 ? 13.812 -7.57 -5.32 1 92.62 130 TYR B N 1
ATOM 6188 C CA . TYR B 1 130 ? 13.82 -8.344 -4.082 1 92.62 130 TYR B CA 1
ATOM 6189 C C . TYR B 1 130 ? 12.719 -9.391 -4.082 1 92.62 130 TYR B C 1
ATOM 6191 O O . TYR B 1 130 ? 11.617 -9.141 -4.574 1 92.62 130 TYR B O 1
ATOM 6199 N N . VAL B 1 131 ? 13.008 -10.602 -3.541 1 91.81 131 VAL B N 1
ATOM 6200 C CA . VAL B 1 131 ? 12.008 -11.617 -3.24 1 91.81 131 VAL B CA 1
ATOM 6201 C C . VAL B 1 131 ? 12.297 -12.242 -1.877 1 91.81 131 VAL B C 1
ATOM 6203 O O . VAL B 1 131 ? 13.461 -12.352 -1.472 1 91.81 131 VAL B O 1
ATOM 6206 N N . SER B 1 132 ? 11.289 -12.625 -1.215 1 89.94 132 SER B N 1
ATOM 6207 C CA . SER B 1 132 ? 11.43 -13.32 0.062 1 89.94 132 SER B CA 1
ATOM 6208 C C . SER B 1 132 ? 12.172 -14.641 -0.104 1 89.94 132 SER B C 1
ATOM 6210 O O . SER B 1 132 ? 12.242 -15.188 -1.208 1 89.94 132 SER B O 1
ATOM 6212 N N . SER B 1 133 ? 12.703 -15.117 0.99 1 87.31 133 SER B N 1
ATOM 6213 C CA . SER B 1 133 ? 13.492 -16.344 0.963 1 87.31 133 SER B CA 1
ATOM 6214 C C . SER B 1 133 ? 12.633 -17.547 0.603 1 87.31 133 SER B C 1
ATOM 6216 O O . SER B 1 133 ? 13.156 -18.578 0.168 1 87.31 133 SER B O 1
ATOM 6218 N N . THR B 1 134 ? 11.359 -17.391 0.736 1 88 134 THR B N 1
ATOM 6219 C CA . THR B 1 134 ? 10.461 -18.516 0.479 1 88 134 THR B CA 1
ATOM 6220 C C . THR B 1 134 ? 9.922 -18.469 -0.946 1 88 134 THR B C 1
ATOM 6222 O O . THR B 1 134 ? 9.133 -19.328 -1.35 1 88 134 THR B O 1
ATOM 6225 N N . HIS B 1 135 ? 10.312 -17.516 -1.669 1 91.44 135 HIS B N 1
ATOM 6226 C CA . HIS B 1 135 ? 9.891 -17.391 -3.061 1 91.44 135 HIS B CA 1
ATOM 6227 C C . HIS B 1 135 ? 10.68 -18.344 -3.959 1 91.44 135 HIS B C 1
ATOM 6229 O O . HIS B 1 135 ? 11.859 -18.609 -3.701 1 91.44 135 HIS B O 1
ATOM 6235 N N . TRP B 1 136 ? 10.094 -18.797 -5.004 1 91.69 136 TRP B N 1
ATOM 6236 C CA . TRP B 1 136 ? 10.727 -19.812 -5.844 1 91.69 136 TRP B CA 1
ATOM 6237 C C . TRP B 1 136 ? 11.992 -19.266 -6.496 1 91.69 136 TRP B C 1
ATOM 6239 O O . TRP B 1 136 ? 12.961 -20.016 -6.688 1 91.69 136 TRP B O 1
ATOM 6249 N N . VAL B 1 137 ? 12.047 -17.984 -6.84 1 91.38 137 VAL B N 1
ATOM 6250 C CA . VAL B 1 137 ? 13.227 -17.391 -7.449 1 91.38 137 VAL B CA 1
ATOM 6251 C C . VAL B 1 137 ? 14.414 -17.469 -6.488 1 91.38 137 VAL B C 1
ATOM 6253 O O . VAL B 1 137 ? 15.547 -17.703 -6.91 1 91.38 137 VAL B O 1
ATOM 6256 N N . ALA B 1 138 ? 14.164 -17.219 -5.219 1 90.62 138 ALA B N 1
ATOM 6257 C CA . ALA B 1 138 ? 15.227 -17.328 -4.219 1 90.62 138 ALA B CA 1
ATOM 6258 C C . ALA B 1 138 ? 15.766 -18.75 -4.133 1 90.62 138 ALA B C 1
ATOM 6260 O O . ALA B 1 138 ? 16.969 -18.953 -4.004 1 90.62 138 ALA B O 1
ATOM 6261 N N . ILE B 1 139 ? 14.914 -19.672 -4.23 1 90.25 139 ILE B N 1
ATOM 6262 C CA . ILE B 1 139 ? 15.312 -21.078 -4.176 1 90.25 139 ILE B CA 1
ATOM 6263 C C . ILE B 1 139 ? 16.078 -21.453 -5.445 1 90.25 139 ILE B C 1
ATOM 6265 O O . ILE B 1 139 ? 17.078 -22.172 -5.391 1 90.25 139 ILE B O 1
ATOM 6269 N N . LEU B 1 140 ? 15.562 -20.953 -6.539 1 89.5 140 LEU B N 1
ATOM 6270 C CA . LEU B 1 140 ? 16.234 -21.188 -7.812 1 89.5 140 LEU B CA 1
ATOM 6271 C C . LEU B 1 140 ? 17.656 -20.641 -7.777 1 89.5 140 LEU B C 1
ATOM 6273 O O . LEU B 1 140 ? 18.594 -21.266 -8.289 1 89.5 140 LEU B O 1
ATOM 6277 N N . ASP B 1 141 ? 17.859 -19.516 -7.203 1 83.19 141 ASP B N 1
ATOM 6278 C CA . ASP B 1 141 ? 19.172 -18.922 -7.051 1 83.19 141 ASP B CA 1
ATOM 6279 C C . ASP B 1 141 ? 20.094 -19.812 -6.223 1 83.19 141 ASP B C 1
ATOM 6281 O O . ASP B 1 141 ? 21.281 -19.953 -6.523 1 83.19 141 ASP B O 1
ATOM 6285 N N . SER B 1 142 ? 19.547 -20.359 -5.254 1 83 142 SER B N 1
ATOM 6286 C CA . SER B 1 142 ? 20.312 -21.266 -4.406 1 83 142 SER B CA 1
ATOM 6287 C C . SER B 1 142 ? 20.75 -22.516 -5.176 1 83 142 SER B C 1
ATOM 6289 O O . SER B 1 142 ? 21.828 -23.047 -4.957 1 83 142 SER B O 1
ATOM 6291 N N . ILE B 1 143 ? 19.891 -23 -6.035 1 84.69 143 ILE B N 1
ATOM 6292 C CA . ILE B 1 143 ? 20.219 -24.156 -6.879 1 84.69 143 ILE B CA 1
ATOM 6293 C C . ILE B 1 143 ? 21.359 -23.781 -7.836 1 84.69 143 ILE B C 1
ATOM 6295 O O . ILE B 1 143 ? 22.297 -24.562 -8.023 1 84.69 143 ILE B O 1
ATOM 6299 N N . SER B 1 144 ? 21.25 -22.625 -8.391 1 80.56 144 SER B N 1
ATOM 6300 C CA . SER B 1 144 ? 22.297 -22.172 -9.312 1 80.56 144 SER B CA 1
ATOM 6301 C C . SER B 1 144 ? 23.641 -22.078 -8.625 1 80.56 144 SER B C 1
ATOM 6303 O O . SER B 1 144 ? 24.672 -22.406 -9.211 1 80.56 144 SER B O 1
ATOM 6305 N N . GLU B 1 145 ? 23.609 -21.688 -7.414 1 76.94 145 GLU B N 1
ATOM 6306 C CA . GLU B 1 145 ? 24.844 -21.625 -6.629 1 76.94 145 GLU B CA 1
ATOM 6307 C C . GLU B 1 145 ? 25.406 -23.016 -6.363 1 76.94 145 GLU B C 1
ATOM 6309 O O . GLU B 1 145 ? 26.609 -23.219 -6.414 1 76.94 145 GLU B O 1
ATOM 6314 N N . MET B 1 146 ? 24.531 -23.938 -6.121 1 74.31 146 MET B N 1
ATOM 6315 C CA . MET B 1 146 ? 24.922 -25.328 -5.879 1 74.31 146 MET B CA 1
ATOM 6316 C C . MET B 1 146 ? 25.5 -25.953 -7.141 1 74.31 146 MET B C 1
ATOM 6318 O O . MET B 1 146 ? 26.469 -26.703 -7.07 1 74.31 146 MET B O 1
ATOM 6322 N N . LYS B 1 147 ? 24.922 -25.625 -8.25 1 72.62 147 LYS B N 1
ATOM 6323 C CA . LYS B 1 147 ? 25.406 -26.125 -9.531 1 72.62 147 LYS B CA 1
ATOM 6324 C C . LYS B 1 147 ? 26.828 -25.641 -9.805 1 72.62 147 LYS B C 1
ATOM 6326 O O . LYS B 1 147 ? 27.672 -26.422 -10.258 1 72.62 147 LYS B O 1
ATOM 6331 N N . ASN B 1 148 ? 26.984 -24.406 -9.555 1 65.5 148 ASN B N 1
ATOM 6332 C CA . ASN B 1 148 ? 28.297 -23.812 -9.766 1 65.5 148 ASN B CA 1
ATOM 6333 C C . ASN B 1 148 ? 29.344 -24.453 -8.859 1 65.5 148 ASN B C 1
ATOM 6335 O O . ASN B 1 148 ? 30.516 -24.562 -9.227 1 65.5 148 ASN B O 1
ATOM 6339 N N . GLU B 1 149 ? 28.922 -24.875 -7.766 1 59.59 149 GLU B N 1
ATOM 6340 C CA . GLU B 1 149 ? 29.844 -25.531 -6.844 1 59.59 149 GLU B CA 1
ATOM 6341 C C . GLU B 1 149 ? 30.172 -26.953 -7.32 1 59.59 149 GLU B C 1
ATOM 6343 O O . GLU B 1 149 ? 31.281 -27.438 -7.102 1 59.59 149 GLU B O 1
ATOM 6348 N N . VAL B 1 150 ? 29.234 -27.562 -7.855 1 55.44 150 VAL B N 1
ATOM 6349 C CA . VAL B 1 150 ? 29.406 -28.938 -8.328 1 55.44 150 VAL B CA 1
ATOM 6350 C C . VAL B 1 150 ? 30.109 -28.922 -9.688 1 55.44 150 VAL B C 1
ATOM 6352 O O . VAL B 1 150 ? 30.953 -29.766 -9.961 1 55.44 150 VAL B O 1
ATOM 6355 N N . GLN B 1 151 ? 29.656 -28.125 -10.617 1 52.16 151 GLN B N 1
ATOM 6356 C CA . GLN B 1 151 ? 30.234 -28.094 -11.953 1 52.16 151 GLN B CA 1
ATOM 6357 C C . GLN B 1 151 ? 31.5 -27.234 -11.984 1 52.16 151 GLN B C 1
ATOM 6359 O O . GLN B 1 151 ? 31.422 -26 -11.859 1 52.16 151 GLN B O 1
ATOM 6364 N N . SER B 1 152 ? 32.594 -27.641 -11.195 1 42.09 152 SER B N 1
ATOM 6365 C CA . SER B 1 152 ? 33.812 -26.891 -11.43 1 42.09 152 SER B CA 1
ATOM 6366 C C . SER B 1 152 ? 33.844 -26.297 -12.836 1 42.09 152 SER B C 1
ATOM 6368 O O . SER B 1 152 ? 34.062 -25.094 -13 1 42.09 152 SER B O 1
ATOM 6370 N N . GLU B 1 153 ? 34.844 -27 -13.836 1 35.91 153 GLU B N 1
ATOM 6371 C CA . GLU B 1 153 ? 35.656 -26.672 -15.016 1 35.91 153 GLU B CA 1
ATOM 6372 C C . GLU B 1 153 ? 34.75 -26.406 -16.219 1 35.91 153 GLU B C 1
ATOM 6374 O O . GLU B 1 153 ? 35.219 -25.906 -17.25 1 35.91 153 GLU B O 1
ATOM 6379 N N . SER B 1 154 ? 33.781 -27.266 -16.594 1 35.12 154 SER B N 1
ATOM 6380 C CA . SER B 1 154 ? 33.375 -27.125 -18 1 35.12 154 SER B CA 1
ATOM 6381 C C . SER B 1 154 ? 32.531 -25.891 -18.203 1 35.12 154 SER B C 1
ATOM 6383 O O . SER B 1 154 ? 31.562 -25.672 -17.453 1 35.12 154 SER B O 1
ATOM 6385 N N . ASP B 1 155 ? 32.938 -24.844 -18.859 1 36.69 155 ASP B N 1
ATOM 6386 C CA . ASP B 1 155 ? 32.594 -23.516 -19.375 1 36.69 155 ASP B CA 1
ATOM 6387 C C . ASP B 1 155 ? 31.188 -23.5 -19.969 1 36.69 155 ASP B C 1
ATOM 6389 O O . ASP B 1 155 ? 30.922 -22.766 -20.906 1 36.69 155 ASP B O 1
ATOM 6393 N N . ASN B 1 156 ? 30.438 -24.594 -19.875 1 33.56 156 ASN B N 1
ATOM 6394 C CA . ASN B 1 156 ? 29.281 -24.344 -20.719 1 33.56 156 ASN B CA 1
ATOM 6395 C C . ASN B 1 156 ? 28.375 -23.266 -20.125 1 33.56 156 ASN B C 1
ATOM 6397 O O . ASN B 1 156 ? 27.875 -23.406 -19.016 1 33.56 156 ASN B O 1
ATOM 6401 N N . PRO B 1 157 ? 28.516 -22.109 -20.625 1 34.59 157 PRO B N 1
ATOM 6402 C CA . PRO B 1 157 ? 27.656 -21 -20.219 1 34.59 157 PRO B CA 1
ATOM 6403 C C . PRO B 1 157 ? 26.203 -21.438 -20.031 1 34.59 157 PRO B C 1
ATOM 6405 O O . PRO B 1 157 ? 25.703 -22.297 -20.781 1 34.59 157 PRO B O 1
ATOM 6408 N N . SER B 1 158 ? 25.781 -21.641 -18.938 1 38.78 158 SER B N 1
ATOM 6409 C CA . SER B 1 158 ? 24.344 -21.766 -18.781 1 38.78 158 SER B CA 1
ATOM 6410 C C . SER B 1 158 ? 23.594 -20.984 -19.859 1 38.78 158 SER B C 1
ATOM 6412 O O . SER B 1 158 ? 23.891 -19.812 -20.109 1 38.78 158 SER B O 1
ATOM 6414 N N . PRO B 1 159 ? 23.047 -21.609 -20.906 1 34.53 159 PRO B N 1
ATOM 6415 C CA . PRO B 1 159 ? 22.297 -20.844 -21.906 1 34.53 159 PRO B CA 1
ATOM 6416 C C . PRO B 1 159 ? 21.312 -19.859 -21.266 1 34.53 159 PRO B C 1
ATOM 6418 O O . PRO B 1 159 ? 20.266 -20.266 -20.734 1 34.53 159 PRO B O 1
ATOM 6421 N N . HIS B 1 160 ? 21.734 -19.047 -20.422 1 38.78 160 HIS B N 1
ATOM 6422 C CA . HIS B 1 160 ? 20.781 -17.953 -20.281 1 38.78 160 HIS B CA 1
ATOM 6423 C C . HIS B 1 160 ? 20.344 -17.422 -21.641 1 38.78 160 HIS B C 1
ATOM 6425 O O . HIS B 1 160 ? 21.016 -16.562 -22.219 1 38.78 160 HIS B O 1
ATOM 6431 N N . SER B 1 161 ? 20.109 -18.312 -22.656 1 35.16 161 SER B N 1
ATOM 6432 C CA . SER B 1 161 ? 19.625 -17.75 -23.906 1 35.16 161 SER B CA 1
ATOM 6433 C C . SER B 1 161 ? 18.625 -16.625 -23.656 1 35.16 161 SER B C 1
ATOM 6435 O O . SER B 1 161 ? 17.547 -16.844 -23.109 1 35.16 161 SER B O 1
ATOM 6437 N N . ASP B 1 162 ? 19.078 -15.57 -23.422 1 39.56 162 ASP B N 1
ATOM 6438 C CA . ASP B 1 162 ? 18.328 -14.32 -23.562 1 39.56 162 ASP B CA 1
ATOM 6439 C C . ASP B 1 162 ? 17.422 -14.359 -24.797 1 39.56 162 ASP B C 1
ATOM 6441 O O . ASP B 1 162 ? 16.906 -13.328 -25.234 1 39.56 162 ASP B O 1
ATOM 6445 N N . ASP B 1 163 ? 17.625 -15.359 -25.656 1 37.59 163 ASP B N 1
ATOM 6446 C CA . ASP B 1 163 ? 16.859 -15.305 -26.906 1 37.59 163 ASP B CA 1
ATOM 6447 C C . ASP B 1 163 ? 15.375 -15.539 -26.641 1 37.59 163 ASP B C 1
ATOM 6449 O O . ASP B 1 163 ? 14.789 -16.484 -27.172 1 37.59 163 ASP B O 1
ATOM 6453 N N . SER B 1 164 ? 14.953 -15.438 -25.469 1 42.25 164 SER B N 1
ATOM 6454 C CA . SER B 1 164 ? 13.508 -15.609 -25.375 1 42.25 164 SER B CA 1
ATOM 6455 C C . SER B 1 164 ? 12.789 -14.867 -26.5 1 42.25 164 SER B C 1
ATOM 6457 O O . SER B 1 164 ? 13.016 -13.68 -26.719 1 42.25 164 SER B O 1
ATOM 6459 N N . PRO B 1 165 ? 12.383 -15.586 -27.5 1 43.78 165 PRO B N 1
ATOM 6460 C CA . PRO B 1 165 ? 11.562 -14.828 -28.453 1 43.78 165 PRO B CA 1
ATOM 6461 C C . PRO B 1 165 ? 10.789 -13.695 -27.797 1 43.78 165 PRO B C 1
ATOM 6463 O O . PRO B 1 165 ? 10.312 -13.836 -26.672 1 43.78 165 PRO B O 1
ATOM 6466 N N . ALA B 1 166 ? 11.188 -12.547 -28.234 1 41.28 166 ALA B N 1
ATOM 6467 C CA . ALA B 1 166 ? 10.547 -11.305 -27.797 1 41.28 166 ALA B CA 1
ATOM 6468 C C . ALA B 1 166 ? 9.031 -11.453 -27.766 1 41.28 166 ALA B C 1
ATOM 6470 O O . ALA B 1 166 ? 8.391 -11.617 -28.812 1 41.28 166 ALA B O 1
ATOM 6471 N N . ARG B 1 167 ? 8.383 -12.133 -26.875 1 47.16 167 ARG B N 1
ATOM 6472 C CA . ARG B 1 167 ? 6.93 -12.094 -26.734 1 47.16 167 ARG B CA 1
ATOM 6473 C C . ARG B 1 167 ? 6.391 -10.695 -26.984 1 47.16 167 ARG B C 1
ATOM 6475 O O . ARG B 1 167 ? 7.086 -9.703 -26.766 1 47.16 167 ARG B O 1
ATOM 6482 N N . ASP B 1 168 ? 5.5 -10.594 -27.859 1 52.59 168 ASP B N 1
ATOM 6483 C CA . ASP B 1 168 ? 4.832 -9.312 -28.062 1 52.59 168 ASP B CA 1
ATOM 6484 C C . ASP B 1 168 ? 4.504 -8.648 -26.719 1 52.59 168 ASP B C 1
ATOM 6486 O O . ASP B 1 168 ? 3.83 -9.25 -25.875 1 52.59 168 ASP B O 1
ATOM 6490 N N . PRO B 1 169 ? 5.309 -7.734 -26.312 1 61.5 169 PRO B N 1
ATOM 6491 C CA . PRO B 1 169 ? 5.137 -7.059 -25.031 1 61.5 169 PRO B CA 1
ATOM 6492 C C . PRO B 1 169 ? 3.688 -6.664 -24.75 1 61.5 169 PRO B C 1
ATOM 6494 O O . PRO B 1 169 ? 3.02 -6.113 -25.641 1 61.5 169 PRO B O 1
ATOM 6497 N N . VAL B 1 170 ? 2.953 -7.457 -23.844 1 73.31 170 VAL B N 1
ATOM 6498 C CA . VAL B 1 170 ? 1.634 -7.016 -23.391 1 73.31 170 VAL B CA 1
ATOM 6499 C C . VAL B 1 170 ? 1.682 -5.535 -23.031 1 73.31 170 VAL B C 1
ATOM 6501 O O . VAL B 1 170 ? 2.656 -5.066 -22.438 1 73.31 170 VAL B O 1
ATOM 6504 N N . GLU B 1 171 ? 0.756 -4.902 -23.547 1 84.12 171 GLU B N 1
ATOM 6505 C CA . GLU B 1 171 ? 0.641 -3.475 -23.281 1 84.12 171 GLU B CA 1
ATOM 6506 C C . GLU B 1 171 ? 0.578 -3.199 -21.781 1 84.12 171 GLU B C 1
ATOM 6508 O O . GLU B 1 171 ? -0.086 -3.926 -21.031 1 84.12 171 GLU B O 1
ATOM 6513 N N . LYS B 1 172 ? 1.287 -2.211 -21.375 1 89.19 172 LYS B N 1
ATOM 6514 C CA . LYS B 1 172 ? 1.293 -1.82 -19.969 1 89.19 172 LYS B CA 1
ATOM 6515 C C . LYS B 1 172 ? -0.077 -1.306 -19.547 1 89.19 172 LYS B C 1
ATOM 6517 O O . LYS B 1 172 ? -0.828 -0.764 -20.359 1 89.19 172 LYS B O 1
ATOM 6522 N N . PRO B 1 173 ? -0.466 -1.526 -18.328 1 91.5 173 PRO B N 1
ATOM 6523 C CA . PRO B 1 173 ? -1.77 -1.046 -17.859 1 91.5 173 PRO B CA 1
ATOM 6524 C C . PRO B 1 173 ? -1.913 0.47 -17.969 1 91.5 173 PRO B C 1
ATOM 6526 O O . PRO B 1 173 ? -1.107 1.213 -17.406 1 91.5 173 PRO B O 1
ATOM 6529 N N . ALA B 1 174 ? -2.957 0.876 -18.5 1 89.44 174 ALA B N 1
ATOM 6530 C CA . ALA B 1 174 ? -3.186 2.287 -18.797 1 89.44 174 ALA B CA 1
ATOM 6531 C C . ALA B 1 174 ? -3.389 3.094 -17.516 1 89.44 174 ALA B C 1
ATOM 6533 O O . ALA B 1 174 ? -3.068 4.285 -17.469 1 89.44 174 ALA B O 1
ATOM 6534 N N . LEU B 1 175 ? -3.879 2.465 -16.516 1 90.94 175 LEU B N 1
ATOM 6535 C CA . LEU B 1 175 ? -4.141 3.166 -15.266 1 90.94 175 LEU B CA 1
ATOM 6536 C C . LEU B 1 175 ? -2.84 3.662 -14.641 1 90.94 175 LEU B C 1
ATOM 6538 O O . LEU B 1 175 ? -2.838 4.656 -13.906 1 90.94 175 LEU B O 1
ATOM 6542 N N . LEU B 1 176 ? -1.7 3 -14.906 1 92 176 LEU B N 1
ATOM 6543 C CA . LEU B 1 176 ? -0.42 3.352 -14.305 1 92 176 LEU B CA 1
ATOM 6544 C C . LEU B 1 176 ? 0.478 4.062 -15.305 1 92 176 LEU B C 1
ATOM 6546 O O . LEU B 1 176 ? 1.418 4.762 -14.922 1 92 176 LEU B O 1
ATOM 6550 N N . PHE B 1 177 ? 0.214 3.875 -16.594 1 89.06 177 PHE B N 1
ATOM 6551 C CA . PHE B 1 177 ? 1.15 4.363 -17.609 1 89.06 177 PHE B CA 1
ATOM 6552 C C . PHE B 1 177 ? 0.467 5.344 -18.547 1 89.06 177 PHE B C 1
ATOM 6554 O O . PHE B 1 177 ? 1.119 5.941 -19.406 1 89.06 177 PHE B O 1
ATOM 6561 N N . GLY B 1 178 ? -0.752 5.527 -18.281 1 80.44 178 GLY B N 1
ATOM 6562 C CA . GLY B 1 178 ? -1.461 6.551 -19.031 1 80.44 178 GLY B CA 1
ATOM 6563 C C . GLY B 1 178 ? -2.287 5.984 -20.172 1 80.44 178 GLY B C 1
ATOM 6564 O O . GLY B 1 178 ? -2.078 4.844 -20.594 1 80.44 178 GLY B O 1
ATOM 6565 N N . HIS B 1 179 ? -3.348 6.73 -20.422 1 72.75 179 HIS B N 1
ATOM 6566 C CA . HIS B 1 179 ? -4.203 6.406 -21.547 1 72.75 179 HIS B CA 1
ATOM 6567 C C . HIS B 1 179 ? -4.359 7.602 -22.484 1 72.75 179 HIS B C 1
ATOM 6569 O O . HIS B 1 179 ? -4.18 8.75 -22.078 1 72.75 179 HIS B O 1
ATOM 6575 N N . GLN B 1 180 ? -4.41 7.223 -23.656 1 63.59 180 GLN B N 1
ATOM 6576 C CA . GLN B 1 180 ? -4.508 8.281 -24.656 1 63.59 180 GLN B CA 1
ATOM 6577 C C . GLN B 1 180 ? -5.941 8.797 -24.766 1 63.59 180 GLN B C 1
ATOM 6579 O O . GLN B 1 180 ? -6.891 8.008 -24.766 1 63.59 180 GLN B O 1
ATOM 6584 N N . GLY B 1 181 ? -6.078 10.086 -24.609 1 63.5 181 GLY B N 1
ATOM 6585 C CA . GLY B 1 181 ? -7.27 10.727 -25.141 1 63.5 181 GLY B CA 1
ATOM 6586 C C . GLY B 1 181 ? -8.258 11.141 -24.078 1 63.5 181 GLY B C 1
ATOM 6587 O O . GLY B 1 181 ? -8.273 10.57 -22.984 1 63.5 181 GLY B O 1
ATOM 6588 N N . SER B 1 182 ? -8.695 12.312 -24.109 1 68.44 182 SER B N 1
ATOM 6589 C CA . SER B 1 182 ? -9.789 12.797 -23.266 1 68.44 182 SER B CA 1
ATOM 6590 C C . SER B 1 182 ? -11.141 12.438 -23.859 1 68.44 182 SER B C 1
ATOM 6592 O O . SER B 1 182 ? -11.359 12.586 -25.062 1 68.44 182 SER B O 1
ATOM 6594 N N . ILE B 1 183 ? -11.898 11.594 -23.141 1 79 183 ILE B N 1
ATOM 6595 C CA . ILE B 1 183 ? -13.211 11.18 -23.625 1 79 183 ILE B CA 1
ATOM 6596 C C . ILE B 1 183 ? -14.297 11.797 -22.75 1 79 183 ILE B C 1
ATOM 6598 O O . ILE B 1 183 ? -14.086 12.039 -21.562 1 79 183 ILE B O 1
ATOM 6602 N N . SER B 1 184 ? -15.336 12.148 -23.422 1 88.44 184 SER B N 1
ATOM 6603 C CA . SER B 1 184 ? -16.484 12.695 -22.719 1 88.44 184 SER B CA 1
ATOM 6604 C C . SER B 1 184 ? -17.5 11.609 -22.375 1 88.44 184 SER B C 1
ATOM 6606 O O . SER B 1 184 ? -17.375 10.469 -22.844 1 88.44 184 SER B O 1
ATOM 6608 N N . ARG B 1 185 ? -18.469 11.984 -21.594 1 90.94 185 ARG B N 1
ATOM 6609 C CA . ARG B 1 185 ? -19.547 11.078 -21.234 1 90.94 185 ARG B CA 1
ATOM 6610 C C . ARG B 1 185 ? -20.312 10.625 -22.469 1 90.94 185 ARG B C 1
ATOM 6612 O O . ARG B 1 185 ? -20.672 9.453 -22.594 1 90.94 185 ARG B O 1
ATOM 6619 N N . GLU B 1 186 ? -20.562 11.523 -23.344 1 91.81 186 GLU B N 1
ATOM 6620 C CA . GLU B 1 186 ? -21.281 11.234 -24.578 1 91.81 186 GLU B CA 1
ATOM 6621 C C . GLU B 1 186 ? -20.531 10.211 -25.422 1 91.81 186 GLU B C 1
ATOM 6623 O O . GLU B 1 186 ? -21.141 9.328 -26.031 1 91.81 186 GLU B O 1
ATOM 6628 N N . ASP B 1 187 ? -19.219 10.297 -25.391 1 92.5 187 ASP B N 1
ATOM 6629 C CA . ASP B 1 187 ? -18.391 9.352 -26.141 1 92.5 187 ASP B CA 1
ATOM 6630 C C . ASP B 1 187 ? -18.516 7.941 -25.578 1 92.5 187 ASP B C 1
ATOM 6632 O O . ASP B 1 187 ? -18.547 6.965 -26.328 1 92.5 187 ASP B O 1
ATOM 6636 N N . VAL B 1 188 ? -18.578 7.891 -24.25 1 93.44 188 VAL B N 1
ATOM 6637 C CA . VAL B 1 188 ? -18.688 6.609 -23.562 1 93.44 188 VAL B CA 1
ATOM 6638 C C . VAL B 1 188 ? -20.016 5.938 -23.922 1 93.44 188 VAL B C 1
ATOM 6640 O O . VAL B 1 188 ? -20.047 4.734 -24.188 1 93.44 188 VAL B O 1
ATOM 6643 N N . LEU B 1 189 ? -21.078 6.738 -23.953 1 94.69 189 LEU B N 1
ATOM 6644 C CA . LEU B 1 189 ? -22.391 6.219 -24.266 1 94.69 189 LEU B CA 1
ATOM 6645 C C . LEU B 1 189 ? -22.484 5.82 -25.734 1 94.69 189 LEU B C 1
ATOM 6647 O O . LEU B 1 189 ? -23.094 4.809 -26.078 1 94.69 189 LEU B O 1
ATOM 6651 N N . ALA B 1 190 ? -21.828 6.609 -26.547 1 92.94 190 ALA B N 1
ATOM 6652 C CA . ALA B 1 190 ? -21.859 6.352 -27.984 1 92.94 190 ALA B CA 1
ATOM 6653 C C . ALA B 1 190 ? -21.109 5.066 -28.328 1 92.94 190 ALA B C 1
ATOM 6655 O O . ALA B 1 190 ? -21.438 4.395 -29.312 1 92.94 190 ALA B O 1
ATOM 6656 N N . ALA B 1 191 ? -20.156 4.699 -27.516 1 93 191 ALA B N 1
ATOM 6657 C CA . ALA B 1 191 ? -19.328 3.516 -27.766 1 93 191 ALA B CA 1
ATOM 6658 C C . ALA B 1 191 ? -20.062 2.244 -27.344 1 93 191 ALA B C 1
ATOM 6660 O O . ALA B 1 191 ? -19.656 1.139 -27.719 1 93 191 ALA B O 1
ATOM 6661 N N . MET B 1 192 ? -21.172 2.377 -26.688 1 95.06 192 MET B N 1
ATOM 6662 C CA . MET B 1 192 ? -21.922 1.228 -26.188 1 95.06 192 MET B CA 1
ATOM 6663 C C . MET B 1 192 ? -22.5 0.412 -27.328 1 95.06 192 MET B C 1
ATOM 6665 O O . MET B 1 192 ? -23.203 0.952 -28.188 1 95.06 192 MET B O 1
ATOM 6669 N N . PRO B 1 193 ? -22.219 -0.874 -27.344 1 95 193 PRO B N 1
ATOM 6670 C CA . PRO B 1 193 ? -22.812 -1.722 -28.375 1 95 193 PRO B CA 1
ATOM 6671 C C . PRO B 1 193 ? -24.344 -1.796 -28.266 1 95 193 PRO B C 1
ATOM 6673 O O . PRO B 1 193 ? -24.906 -1.384 -27.25 1 95 193 PRO B O 1
ATOM 6676 N N . PRO B 1 194 ? -24.969 -2.326 -29.375 1 95.25 194 PRO B N 1
ATOM 6677 C CA . PRO B 1 194 ? -26.422 -2.512 -29.297 1 95.25 194 PRO B CA 1
ATOM 6678 C C . PRO B 1 194 ? -26.828 -3.467 -28.188 1 95.25 194 PRO B C 1
ATOM 6680 O O . PRO B 1 194 ? -26.078 -4.375 -27.828 1 95.25 194 PRO B O 1
ATOM 6683 N N . ARG B 1 195 ? -28.031 -3.312 -27.656 1 96.12 195 ARG B N 1
ATOM 6684 C CA . ARG B 1 195 ? -28.516 -3.998 -26.469 1 96.12 195 ARG B CA 1
ATOM 6685 C C . ARG B 1 195 ? -28.406 -5.512 -26.625 1 96.12 195 ARG B C 1
ATOM 6687 O O . ARG B 1 195 ? -27.984 -6.203 -25.688 1 96.12 195 ARG B O 1
ATOM 6694 N N . PRO B 1 196 ? -28.734 -6.125 -27.781 1 95.88 196 PRO B N 1
ATOM 6695 C CA . PRO B 1 196 ? -28.641 -7.582 -27.859 1 95.88 196 PRO B CA 1
ATOM 6696 C C . PRO B 1 196 ? -27.219 -8.102 -27.609 1 95.88 196 PRO B C 1
ATOM 6698 O O . PRO B 1 196 ? -27.047 -9.172 -27.031 1 95.88 196 PRO B O 1
ATOM 6701 N N . VAL B 1 197 ? -26.266 -7.355 -28.062 1 94.19 197 VAL B N 1
ATOM 6702 C CA . VAL B 1 197 ? -24.875 -7.73 -27.844 1 94.19 197 VAL B CA 1
ATOM 6703 C C . VAL B 1 197 ? -24.531 -7.621 -26.359 1 94.19 197 VAL B C 1
ATOM 6705 O O . VAL B 1 197 ? -23.906 -8.523 -25.797 1 94.19 197 VAL B O 1
ATOM 6708 N N . VAL B 1 198 ? -24.922 -6.52 -25.734 1 96.5 198 VAL B N 1
ATOM 6709 C CA . VAL B 1 198 ? -24.656 -6.312 -24.312 1 96.5 198 VAL B CA 1
ATOM 6710 C C . VAL B 1 198 ? -25.406 -7.348 -23.484 1 96.5 198 VAL B C 1
ATOM 6712 O O . VAL B 1 198 ? -24.859 -7.887 -22.516 1 96.5 198 VAL B O 1
ATOM 6715 N N . ASP B 1 199 ? -26.656 -7.656 -23.859 1 96.62 199 ASP B N 1
ATOM 6716 C CA . ASP B 1 199 ? -27.438 -8.68 -23.172 1 96.62 199 ASP B CA 1
ATOM 6717 C C . ASP B 1 199 ? -26.719 -10.023 -23.172 1 96.62 199 ASP B C 1
ATOM 6719 O O . ASP B 1 199 ? -26.688 -10.719 -22.156 1 96.62 199 ASP B O 1
ATOM 6723 N N . ARG B 1 200 ? -26.203 -10.336 -24.266 1 93.88 200 ARG B N 1
ATOM 6724 C CA . ARG B 1 200 ? -25.484 -11.594 -24.375 1 93.88 200 ARG B CA 1
ATOM 6725 C C . ARG B 1 200 ? -24.25 -11.602 -23.469 1 93.88 200 ARG B C 1
ATOM 6727 O O . ARG B 1 200 ? -24.016 -12.57 -22.75 1 93.88 200 ARG B O 1
ATOM 6734 N N . LEU B 1 201 ? -23.438 -10.586 -23.547 1 92.5 201 LEU B N 1
ATOM 6735 C CA . LEU B 1 201 ? -22.203 -10.5 -22.766 1 92.5 201 LEU B CA 1
ATOM 6736 C C . LEU B 1 201 ? -22.516 -10.508 -21.266 1 92.5 201 LEU B C 1
ATOM 6738 O O . LEU B 1 201 ? -21.828 -11.18 -20.484 1 92.5 201 LEU B O 1
ATOM 6742 N N . VAL B 1 202 ? -23.5 -9.75 -20.859 1 93.88 202 VAL B N 1
ATOM 6743 C CA . VAL B 1 202 ? -23.891 -9.695 -19.469 1 93.88 202 VAL B CA 1
ATOM 6744 C C . VAL B 1 202 ? -24.406 -11.055 -19 1 93.88 202 VAL B C 1
ATOM 6746 O O . VAL B 1 202 ? -24.094 -11.516 -17.906 1 93.88 202 VAL B O 1
ATOM 6749 N N . SER B 1 203 ? -25.188 -11.727 -19.844 1 91.56 203 SER B N 1
ATOM 6750 C CA . SER B 1 203 ? -25.688 -13.062 -19.531 1 91.56 203 SER B CA 1
ATOM 6751 C C . SER B 1 203 ? -24.531 -14.055 -19.359 1 91.56 203 SER B C 1
ATOM 6753 O O . SER B 1 203 ? -24.531 -14.852 -18.422 1 91.56 203 SER B O 1
ATOM 6755 N N . GLU B 1 204 ? -23.594 -13.977 -20.203 1 87.06 204 GLU B N 1
ATOM 6756 C CA . GLU B 1 204 ? -22.422 -14.844 -20.125 1 87.06 204 GLU B CA 1
ATOM 6757 C C . GLU B 1 204 ? -21.609 -14.562 -18.859 1 87.06 204 GLU B C 1
ATOM 6759 O O . GLU B 1 204 ? -21.062 -15.484 -18.266 1 87.06 204 GLU B O 1
ATOM 6764 N N . TYR B 1 205 ? -21.531 -13.352 -18.531 1 89.25 205 TYR B N 1
ATOM 6765 C CA . TYR B 1 205 ? -20.828 -12.977 -17.312 1 89.25 205 TYR B CA 1
ATOM 6766 C C . TYR B 1 205 ? -21.422 -13.68 -16.094 1 89.25 205 TYR B C 1
ATOM 6768 O O . TYR B 1 205 ? -20.688 -14.242 -15.281 1 89.25 205 TYR B O 1
ATOM 6776 N N . PHE B 1 206 ? -22.688 -13.656 -15.945 1 87.81 206 PHE B N 1
ATOM 6777 C CA . PHE B 1 206 ? -23.344 -14.18 -14.75 1 87.81 206 PHE B CA 1
ATOM 6778 C C . PHE B 1 206 ? -23.453 -15.695 -14.812 1 87.81 206 PHE B C 1
ATOM 6780 O O . PHE B 1 206 ? -23.578 -16.359 -13.781 1 87.81 206 PHE B O 1
ATOM 6787 N N . THR B 1 207 ? -23.328 -16.266 -15.969 1 80.56 207 THR B N 1
ATOM 6788 C CA . THR B 1 207 ? -23.453 -17.719 -16.109 1 80.56 207 THR B CA 1
ATOM 6789 C C . THR B 1 207 ? -22.094 -18.391 -16 1 80.56 207 THR B C 1
ATOM 6791 O O . THR B 1 207 ? -21.969 -19.453 -15.383 1 80.56 207 THR B O 1
ATOM 6794 N N . ASP B 1 208 ? -21.094 -17.734 -16.531 1 74.06 208 ASP B N 1
ATOM 6795 C CA . ASP B 1 208 ? -19.812 -18.422 -16.719 1 74.06 208 ASP B CA 1
ATOM 6796 C C . ASP B 1 208 ? -18.797 -17.969 -15.68 1 74.06 208 ASP B C 1
ATOM 6798 O O . ASP B 1 208 ? -17.812 -18.656 -15.422 1 74.06 208 ASP B O 1
ATOM 6802 N N . LEU B 1 209 ? -18.969 -16.844 -15.172 1 72.25 209 LEU B N 1
ATOM 6803 C CA . LEU B 1 209 ? -17.938 -16.312 -14.289 1 72.25 209 LEU B CA 1
ATOM 6804 C C . LEU B 1 209 ? -18.375 -16.406 -12.828 1 72.25 209 LEU B C 1
ATOM 6806 O O . LEU B 1 209 ? -17.844 -15.688 -11.969 1 72.25 209 LEU B O 1
ATOM 6810 N N . ASP B 1 210 ? -19.234 -17.25 -12.586 1 64.19 210 ASP B N 1
ATOM 6811 C CA . ASP B 1 210 ? -19.828 -17.375 -11.25 1 64.19 210 ASP B CA 1
ATOM 6812 C C . ASP B 1 210 ? -18.797 -17.875 -10.242 1 64.19 210 ASP B C 1
ATOM 6814 O O . ASP B 1 210 ? -18.984 -17.734 -9.031 1 64.19 210 ASP B O 1
ATOM 6818 N N . MET B 1 211 ? -17.656 -18.297 -10.75 1 63.56 211 MET B N 1
ATOM 6819 C CA . MET B 1 211 ? -16.641 -18.828 -9.828 1 63.56 211 MET B CA 1
ATOM 6820 C C . MET B 1 211 ? -15.625 -17.75 -9.469 1 63.56 211 MET B C 1
ATOM 6822 O O . MET B 1 211 ? -14.82 -17.953 -8.547 1 63.56 211 MET B O 1
ATOM 6826 N N . MET B 1 212 ? -15.727 -16.688 -10.117 1 73.62 212 MET B N 1
ATOM 6827 C CA . MET B 1 212 ? -14.727 -15.656 -9.852 1 73.62 212 MET B CA 1
ATOM 6828 C C . MET B 1 212 ? -15.094 -14.836 -8.625 1 73.62 212 MET B C 1
ATOM 6830 O O . MET B 1 212 ? -16.266 -14.492 -8.438 1 73.62 212 MET B O 1
ATOM 6834 N N . PRO B 1 213 ? -14.109 -14.578 -7.828 1 68.81 213 PRO B N 1
ATOM 6835 C CA . PRO B 1 213 ? -14.375 -13.898 -6.559 1 68.81 213 PRO B CA 1
ATOM 6836 C C . PRO B 1 213 ? -15.094 -12.562 -6.742 1 68.81 213 PRO B C 1
ATOM 6838 O O . PRO B 1 213 ? -15.844 -12.133 -5.859 1 68.81 213 PRO B O 1
ATOM 6841 N N . HIS B 1 214 ? -14.984 -12.031 -7.852 1 75.56 214 HIS B N 1
ATOM 6842 C CA . HIS B 1 214 ? -15.531 -10.695 -8.008 1 75.56 214 HIS B CA 1
ATOM 6843 C C . HIS B 1 214 ? -17.047 -10.734 -8.188 1 75.56 214 HIS B C 1
ATOM 6845 O O . HIS B 1 214 ? -17.734 -9.727 -7.98 1 75.56 214 HIS B O 1
ATOM 6851 N N . ILE B 1 215 ? -17.578 -11.891 -8.469 1 77.44 215 ILE B N 1
ATOM 6852 C CA . ILE B 1 215 ? -19.031 -11.984 -8.633 1 77.44 215 ILE B CA 1
ATOM 6853 C C . ILE B 1 215 ? -19.719 -11.812 -7.281 1 77.44 215 ILE B C 1
ATOM 6855 O O . ILE B 1 215 ? -20.844 -11.297 -7.211 1 77.44 215 ILE B O 1
ATOM 6859 N N . ALA B 1 216 ? -18.953 -12.211 -6.289 1 83.44 216 ALA B N 1
ATOM 6860 C CA . ALA B 1 216 ? -19.516 -12.086 -4.949 1 83.44 216 ALA B CA 1
ATOM 6861 C C . ALA B 1 216 ? -19.594 -10.617 -4.52 1 83.44 216 ALA B C 1
ATOM 6863 O O . ALA B 1 216 ? -20.312 -10.281 -3.574 1 83.44 216 ALA B O 1
ATOM 6864 N N . CYS B 1 217 ? -18.984 -9.766 -5.277 1 90.31 217 CYS B N 1
ATOM 6865 C CA . CYS B 1 217 ? -18.859 -8.375 -4.848 1 90.31 217 CYS B CA 1
ATOM 6866 C C . CYS B 1 217 ? -20 -7.539 -5.395 1 90.31 217 CYS B C 1
ATOM 6868 O O . CYS B 1 217 ? -20.078 -6.336 -5.145 1 90.31 217 CYS B O 1
ATOM 6870 N N . LEU B 1 218 ? -20.891 -8.18 -6.184 1 91.31 218 LEU B N 1
ATOM 6871 C CA . LEU B 1 218 ? -22.031 -7.434 -6.707 1 91.31 218 LEU B CA 1
ATOM 6872 C C . LEU B 1 218 ? -23.344 -8.102 -6.312 1 91.31 218 LEU B C 1
ATOM 6874 O O . LEU B 1 218 ? -23.391 -9.32 -6.148 1 91.31 218 LEU B O 1
ATOM 6878 N N . HIS B 1 219 ? -24.297 -7.344 -6.07 1 94.31 219 HIS B N 1
ATOM 6879 C CA . HIS B 1 219 ? -25.656 -7.828 -5.855 1 94.31 219 HIS B CA 1
ATOM 6880 C C . HIS B 1 219 ? -26.422 -7.934 -7.168 1 94.31 219 HIS B C 1
ATOM 6882 O O . HIS B 1 219 ? -26.844 -6.918 -7.734 1 94.31 219 HIS B O 1
ATOM 6888 N N . THR B 1 220 ? -26.766 -9.133 -7.551 1 93.75 220 THR B N 1
ATOM 6889 C CA . THR B 1 220 ? -27.234 -9.43 -8.898 1 93.75 220 THR B CA 1
ATOM 6890 C C . THR B 1 220 ? -28.594 -8.766 -9.156 1 93.75 220 THR B C 1
ATOM 6892 O O . THR B 1 220 ? -28.766 -8.086 -10.164 1 93.75 220 THR B O 1
ATOM 6895 N N . PRO B 1 221 ? -29.578 -8.867 -8.234 1 95.31 221 PRO B N 1
ATOM 6896 C CA . PRO B 1 221 ? -30.875 -8.25 -8.516 1 95.31 221 PRO B CA 1
ATOM 6897 C C . PRO B 1 221 ? -30.797 -6.734 -8.648 1 95.31 221 PRO B C 1
ATOM 6899 O O . PRO B 1 221 ? -31.438 -6.152 -9.523 1 95.31 221 PRO B O 1
ATOM 6902 N N . THR B 1 222 ? -29.984 -6.121 -7.797 1 95.25 222 THR B N 1
ATOM 6903 C CA . THR B 1 222 ? -29.828 -4.676 -7.883 1 95.25 222 THR B CA 1
ATOM 6904 C C . THR B 1 222 ? -29.203 -4.281 -9.219 1 95.25 222 THR B C 1
ATOM 6906 O O . THR B 1 222 ? -29.641 -3.312 -9.844 1 95.25 222 THR B O 1
ATOM 6909 N N . PHE B 1 223 ? -28.219 -4.996 -9.719 1 95.62 223 PHE B N 1
ATOM 6910 C CA . PHE B 1 223 ? -27.562 -4.715 -10.992 1 95.62 223 PHE B CA 1
ATOM 6911 C C . PHE B 1 223 ? -28.562 -4.777 -12.141 1 95.62 223 PHE B C 1
ATOM 6913 O O . PHE B 1 223 ? -28.578 -3.898 -13.008 1 95.62 223 PHE B O 1
ATOM 6920 N N . PHE B 1 224 ? -29.391 -5.844 -12.172 1 96.12 224 PHE B N 1
ATOM 6921 C CA . PHE B 1 224 ? -30.281 -6.027 -13.297 1 96.12 224 PHE B CA 1
ATOM 6922 C C . PHE B 1 224 ? -31.391 -4.965 -13.289 1 96.12 224 PHE B C 1
ATOM 6924 O O . PHE B 1 224 ? -31.844 -4.531 -14.352 1 96.12 224 PHE B O 1
ATOM 6931 N N . ARG B 1 225 ? -31.781 -4.512 -12.086 1 95.94 225 ARG B N 1
ATOM 6932 C CA . ARG B 1 225 ? -32.719 -3.385 -12.031 1 95.94 225 ARG B CA 1
ATOM 6933 C C . ARG B 1 225 ? -32.094 -2.131 -12.633 1 95.94 225 ARG B C 1
ATOM 6935 O O . ARG B 1 225 ? -32.719 -1.427 -13.422 1 95.94 225 ARG B O 1
ATOM 6942 N N . GLN B 1 226 ? -30.859 -1.876 -12.289 1 96.12 226 GLN B N 1
ATOM 6943 C CA . GLN B 1 226 ? -30.156 -0.72 -12.82 1 96.12 226 GLN B CA 1
ATOM 6944 C C . GLN B 1 226 ? -29.875 -0.874 -14.312 1 96.12 226 GLN B C 1
ATOM 6946 O O . GLN B 1 226 ? -29.906 0.108 -15.055 1 96.12 226 GLN B O 1
ATOM 6951 N N . TYR B 1 227 ? -29.594 -2.135 -14.719 1 97.62 227 TYR B N 1
ATOM 6952 C CA . TYR B 1 227 ? -29.344 -2.457 -16.125 1 97.62 227 TYR B CA 1
ATOM 6953 C C . TYR B 1 227 ? -30.578 -2.148 -16.969 1 97.62 227 TYR B C 1
ATOM 6955 O O . TYR B 1 227 ? -30.469 -1.519 -18.031 1 97.62 227 TYR B O 1
ATOM 6963 N N . GLU B 1 228 ? -31.75 -2.508 -16.5 1 97.38 228 GLU B N 1
ATOM 6964 C CA . GLU B 1 228 ? -33 -2.211 -17.203 1 97.38 228 GLU B CA 1
ATOM 6965 C C . GLU B 1 228 ? -33.281 -0.711 -17.219 1 97.38 228 GLU B C 1
ATOM 6967 O O . GLU B 1 228 ? -33.75 -0.172 -18.219 1 97.38 228 GLU B O 1
ATOM 6972 N N . ASN B 1 229 ? -33 -0.075 -16.094 1 96.88 229 ASN B N 1
ATOM 6973 C CA . ASN B 1 229 ? -33.156 1.372 -16.016 1 96.88 229 ASN B CA 1
ATOM 6974 C C . ASN B 1 229 ? -32.25 2.09 -17.016 1 96.88 229 ASN B C 1
ATOM 6976 O O . ASN B 1 229 ? -32.656 3.096 -17.609 1 96.88 229 ASN B O 1
ATOM 6980 N N . PHE B 1 230 ? -31.031 1.616 -17.234 1 97.06 230 PHE B N 1
ATOM 6981 C CA . PHE B 1 230 ? -30.078 2.191 -18.172 1 97.06 230 PHE B CA 1
ATOM 6982 C C . PHE B 1 230 ? -30.641 2.156 -19.594 1 97.06 230 PHE B C 1
ATOM 6984 O O . PHE B 1 230 ? -30.562 3.146 -20.328 1 97.06 230 PHE B O 1
ATOM 6991 N N . TRP B 1 231 ? -31.234 1.032 -20.016 1 97.12 231 TRP B N 1
ATOM 6992 C CA . TRP B 1 231 ? -31.734 0.914 -21.375 1 97.12 231 TRP B CA 1
ATOM 6993 C C . TRP B 1 231 ? -33 1.742 -21.562 1 97.12 231 TRP B C 1
ATOM 6995 O O . TRP B 1 231 ? -33.281 2.234 -22.656 1 97.12 231 TRP B O 1
ATOM 7005 N N . SER B 1 232 ? -33.719 1.969 -20.422 1 96.56 232 SER B N 1
ATOM 7006 C CA . SER B 1 232 ? -34.906 2.809 -20.484 1 96.56 232 SER B CA 1
ATOM 7007 C C . SER B 1 232 ? -34.531 4.289 -20.516 1 96.56 232 SER B C 1
ATOM 7009 O O . SER B 1 232 ? -35.219 5.09 -21.172 1 96.56 232 SER B O 1
ATOM 7011 N N . ASN B 1 233 ? -33.406 4.652 -19.766 1 95.5 233 ASN B N 1
ATOM 7012 C CA . ASN B 1 233 ? -32.906 6.023 -19.672 1 95.5 233 ASN B CA 1
ATOM 7013 C C . ASN B 1 233 ? -31.391 6.059 -19.578 1 95.5 233 ASN B C 1
ATOM 7015 O O . ASN B 1 233 ? -30.844 6.305 -18.5 1 95.5 233 ASN B O 1
ATOM 7019 N N . PRO B 1 234 ? -30.75 6.051 -20.656 1 92.69 234 PRO B N 1
ATOM 7020 C CA . PRO B 1 234 ? -29.281 5.938 -20.656 1 92.69 234 PRO B CA 1
ATOM 7021 C C . PRO B 1 234 ? -28.594 7.113 -19.969 1 92.69 234 PRO B C 1
ATOM 7023 O O . PRO B 1 234 ? -27.531 6.945 -19.375 1 92.69 234 PRO B O 1
ATOM 7026 N N . ASP B 1 235 ? -29.156 8.25 -19.922 1 90.81 235 ASP B N 1
ATOM 7027 C CA . ASP B 1 235 ? -28.531 9.453 -19.375 1 90.81 235 ASP B CA 1
ATOM 7028 C C . ASP B 1 235 ? -28.531 9.422 -17.844 1 90.81 235 ASP B C 1
ATOM 7030 O O . ASP B 1 235 ? -27.781 10.18 -17.219 1 90.81 235 ASP B O 1
ATOM 7034 N N . SER B 1 236 ? -29.297 8.578 -17.328 1 91.12 236 SER B N 1
ATOM 7035 C CA . SER B 1 236 ? -29.391 8.523 -15.883 1 91.12 236 SER B CA 1
ATOM 7036 C C . SER B 1 236 ? -28.266 7.691 -15.281 1 91.12 236 SER B C 1
ATOM 7038 O O . SER B 1 236 ? -28 7.777 -14.078 1 91.12 236 SER B O 1
ATOM 7040 N N . ALA B 1 237 ? -27.594 6.953 -16.078 1 93.62 237 ALA B N 1
ATOM 7041 C CA . ALA B 1 237 ? -26.547 6.074 -15.562 1 93.62 237 ALA B CA 1
ATOM 7042 C C . ALA B 1 237 ? -25.297 6.871 -15.211 1 93.62 237 ALA B C 1
ATOM 7044 O O . ALA B 1 237 ? -24.875 7.758 -15.953 1 93.62 237 ALA B O 1
ATOM 7045 N N . SER B 1 238 ? -24.75 6.633 -14.023 1 94.19 238 SER B N 1
ATOM 7046 C CA . SER B 1 238 ? -23.484 7.277 -13.656 1 94.19 238 SER B CA 1
ATOM 7047 C C . SER B 1 238 ? -22.344 6.773 -14.523 1 94.19 238 SER B C 1
ATOM 7049 O O . SER B 1 238 ? -22.375 5.648 -15.023 1 94.19 238 SER B O 1
ATOM 7051 N N . ILE B 1 239 ? -21.328 7.539 -14.688 1 95.69 239 ILE B N 1
ATOM 7052 C CA . ILE B 1 239 ? -20.156 7.188 -15.477 1 95.69 239 ILE B CA 1
ATOM 7053 C C . ILE B 1 239 ? -19.484 5.949 -14.883 1 95.69 239 ILE B C 1
ATOM 7055 O O . ILE B 1 239 ? -19.016 5.082 -15.625 1 95.69 239 ILE B O 1
ATOM 7059 N N . MET B 1 240 ? -19.438 5.891 -13.609 1 95.69 240 MET B N 1
ATOM 7060 C CA . MET B 1 240 ? -18.781 4.754 -12.961 1 95.69 240 MET B CA 1
ATOM 7061 C C . MET B 1 240 ? -19.562 3.467 -13.211 1 95.69 240 MET B C 1
ATOM 7063 O O . MET B 1 240 ? -18.969 2.402 -13.398 1 95.69 240 MET B O 1
ATOM 7067 N N . TRP B 1 241 ? -20.859 3.553 -13.195 1 97.12 241 TRP B N 1
ATOM 7068 C CA . TRP B 1 241 ? -21.672 2.369 -13.492 1 97.12 241 TRP B CA 1
ATOM 7069 C C . TRP B 1 241 ? -21.422 1.883 -14.914 1 97.12 241 TRP B C 1
ATOM 7071 O O . TRP B 1 241 ? -21.344 0.676 -15.164 1 97.12 241 TRP B O 1
ATOM 7081 N N . LEU B 1 242 ? -21.312 2.832 -15.82 1 97.62 242 LEU B N 1
ATOM 7082 C CA . LEU B 1 242 ? -21 2.469 -17.188 1 97.62 242 LEU B CA 1
ATOM 7083 C C . LEU B 1 242 ? -19.641 1.764 -17.266 1 97.62 242 LEU B C 1
ATOM 7085 O O . LEU B 1 242 ? -19.484 0.783 -18 1 97.62 242 LEU B O 1
ATOM 7089 N N . GLY B 1 243 ? -18.609 2.301 -16.547 1 97.5 243 GLY B N 1
ATOM 7090 C CA . GLY B 1 243 ? -17.328 1.619 -16.469 1 97.5 243 GLY B CA 1
ATOM 7091 C C . GLY B 1 243 ? -17.438 0.198 -15.945 1 97.5 243 GLY B C 1
ATOM 7092 O O . GLY B 1 243 ? -16.766 -0.704 -16.438 1 97.5 243 GLY B O 1
ATOM 7093 N N . PHE B 1 244 ? -18.328 0.074 -15 1 97.31 244 PHE B N 1
ATOM 7094 C CA . PHE B 1 244 ? -18.578 -1.246 -14.438 1 97.31 244 PHE B CA 1
ATOM 7095 C C . PHE B 1 244 ? -19.156 -2.184 -15.492 1 97.31 244 PHE B C 1
ATOM 7097 O O . PHE B 1 244 ? -18.719 -3.328 -15.617 1 97.31 244 PHE B O 1
ATOM 7104 N N . LEU B 1 245 ? -20.094 -1.684 -16.203 1 97.69 245 LEU B N 1
ATOM 7105 C CA . LEU B 1 245 ? -20.703 -2.461 -17.281 1 97.69 245 LEU B CA 1
ATOM 7106 C C . LEU B 1 245 ? -19.672 -2.842 -18.328 1 97.69 245 LEU B C 1
ATOM 7108 O O . LEU B 1 245 ? -19.625 -3.996 -18.766 1 97.69 245 LEU B O 1
ATOM 7112 N N . TYR B 1 246 ? -18.859 -1.929 -18.781 1 97.31 246 TYR B N 1
ATOM 7113 C CA . TYR B 1 246 ? -17.812 -2.205 -19.766 1 97.31 246 TYR B CA 1
ATOM 7114 C C . TYR B 1 246 ? -16.859 -3.273 -19.25 1 97.31 246 TYR B C 1
ATOM 7116 O O . TYR B 1 246 ? -16.359 -4.102 -20.031 1 97.31 246 TYR B O 1
ATOM 7124 N N . SER B 1 247 ? -16.547 -3.191 -17.953 1 96.44 247 SER B N 1
ATOM 7125 C CA . SER B 1 247 ? -15.625 -4.18 -17.391 1 96.44 247 SER B CA 1
ATOM 7126 C C . SER B 1 247 ? -16.234 -5.574 -17.406 1 96.44 247 SER B C 1
ATOM 7128 O O . SER B 1 247 ? -15.539 -6.562 -17.641 1 96.44 247 SER B O 1
ATOM 7130 N N . MET B 1 248 ? -17.547 -5.691 -17.156 1 94.69 248 MET B N 1
ATOM 7131 C CA . MET B 1 248 ? -18.266 -6.961 -17.25 1 94.69 248 MET B CA 1
ATOM 7132 C C . MET B 1 248 ? -18.219 -7.504 -18.672 1 94.69 248 MET B C 1
ATOM 7134 O O . MET B 1 248 ? -17.969 -8.695 -18.891 1 94.69 248 MET B O 1
ATOM 7138 N N . MET B 1 249 ? -18.469 -6.629 -19.562 1 95 249 MET B N 1
ATOM 7139 C CA . MET B 1 249 ? -18.469 -7.016 -20.969 1 95 249 MET B CA 1
ATOM 7140 C C . MET B 1 249 ? -17.078 -7.504 -21.375 1 95 249 MET B C 1
ATOM 7142 O O . MET B 1 249 ? -16.953 -8.492 -22.109 1 95 249 MET B O 1
ATOM 7146 N N . CYS B 1 250 ? -16.062 -6.844 -20.891 1 93.31 250 CYS B N 1
ATOM 7147 C CA . CYS B 1 250 ? -14.695 -7.215 -21.234 1 93.31 250 CYS B CA 1
ATOM 7148 C C . CYS B 1 250 ? -14.367 -8.609 -20.703 1 93.31 250 CYS B C 1
ATOM 7150 O O . CYS B 1 250 ? -13.789 -9.43 -21.438 1 93.31 250 CYS B O 1
ATOM 7152 N N . LEU B 1 251 ? -14.719 -8.883 -19.5 1 89.69 251 LEU B N 1
ATOM 7153 C CA . LEU B 1 251 ? -14.445 -10.18 -18.891 1 89.69 251 LEU B CA 1
ATOM 7154 C C . LEU B 1 251 ? -15.211 -11.289 -19.625 1 89.69 251 LEU B C 1
ATOM 7156 O O . LEU B 1 251 ? -14.656 -12.359 -19.875 1 89.69 251 LEU B O 1
ATOM 7160 N N . SER B 1 252 ? -16.422 -10.984 -19.938 1 88.62 252 SER B N 1
ATOM 7161 C CA . SER B 1 252 ? -17.219 -11.953 -20.672 1 88.62 252 SER B CA 1
ATOM 7162 C C . SER B 1 252 ? -16.609 -12.227 -22.047 1 88.62 252 SER B C 1
ATOM 7164 O O . SER B 1 252 ? -16.578 -13.383 -22.484 1 88.62 252 SER B O 1
ATOM 7166 N N . ALA B 1 253 ? -16.219 -11.156 -22.688 1 87.12 253 ALA B N 1
ATOM 7167 C CA . ALA B 1 253 ? -15.625 -11.297 -24.016 1 87.12 253 ALA B CA 1
ATOM 7168 C C . ALA B 1 253 ? -14.336 -12.125 -23.953 1 87.12 253 ALA B C 1
ATOM 7170 O O . ALA B 1 253 ? -14.008 -12.836 -24.906 1 87.12 253 ALA B O 1
ATOM 7171 N N . HIS B 1 254 ? -13.672 -12.016 -22.875 1 81.5 254 HIS B N 1
ATOM 7172 C CA . HIS B 1 254 ? -12.43 -12.758 -22.703 1 81.5 254 HIS B CA 1
ATOM 7173 C C . HIS B 1 254 ? -12.703 -14.242 -22.484 1 81.5 254 HIS B C 1
ATOM 7175 O O . HIS B 1 254 ? -12.008 -15.094 -23.047 1 81.5 254 HIS B O 1
ATOM 7181 N N . PHE B 1 255 ? -13.664 -14.578 -21.719 1 74.75 255 PHE B N 1
ATOM 7182 C CA . PHE B 1 255 ? -13.875 -15.953 -21.297 1 74.75 255 PHE B CA 1
ATOM 7183 C C . PHE B 1 255 ? -14.914 -16.641 -22.188 1 74.75 255 PHE B C 1
ATOM 7185 O O . PHE B 1 255 ? -15.195 -17.828 -22.016 1 74.75 255 PHE B O 1
ATOM 7192 N N . SER B 1 256 ? -15.477 -15.945 -23.125 1 67.44 256 SER B N 1
ATOM 7193 C CA . SER B 1 256 ? -16.469 -16.562 -24 1 67.44 256 SER B CA 1
ATOM 7194 C C . SER B 1 256 ? -15.906 -17.797 -24.703 1 67.44 256 SER B C 1
ATOM 7196 O O . SER B 1 256 ? -14.781 -17.766 -25.203 1 67.44 256 SER B O 1
ATOM 7198 N N . PRO B 1 257 ? -16.625 -18.922 -24.438 1 56.78 257 PRO B N 1
ATOM 7199 C CA . PRO B 1 257 ? -16.219 -20.188 -25.047 1 56.78 257 PRO B CA 1
ATOM 7200 C C . PRO B 1 257 ? -15.844 -20.031 -26.516 1 56.78 257 PRO B C 1
ATOM 7202 O O . PRO B 1 257 ? -14.914 -20.703 -27 1 56.78 257 PRO B O 1
ATOM 7205 N N . ALA B 1 258 ? -16.672 -19.219 -27.219 1 50.81 258 ALA B N 1
ATOM 7206 C CA . ALA B 1 258 ? -16.359 -19.031 -28.641 1 50.81 258 ALA B CA 1
ATOM 7207 C C . ALA B 1 258 ? -14.938 -18.516 -28.828 1 50.81 258 ALA B C 1
ATOM 7209 O O . ALA B 1 258 ? -14.273 -18.891 -29.797 1 50.81 258 ALA B O 1
ATOM 7210 N N . ASN B 1 259 ? -14.516 -17.688 -27.922 1 49.59 259 ASN B N 1
ATOM 7211 C CA . ASN B 1 259 ? -13.188 -17.094 -28.016 1 49.59 259 ASN B CA 1
ATOM 7212 C C . ASN B 1 259 ? -12.117 -18.031 -27.469 1 49.59 259 ASN B C 1
ATOM 7214 O O . ASN B 1 259 ? -10.984 -18.031 -27.938 1 49.59 259 ASN B O 1
ATOM 7218 N N . MET B 1 260 ? -12.539 -18.75 -26.484 1 50.78 260 MET B N 1
ATOM 7219 C CA . MET B 1 260 ? -11.57 -19.641 -25.859 1 50.78 260 MET B CA 1
ATOM 7220 C C . MET B 1 260 ? -11.328 -20.875 -26.734 1 50.78 260 MET B C 1
ATOM 7222 O O . MET B 1 260 ? -10.234 -21.438 -26.719 1 50.78 260 MET B O 1
ATOM 7226 N N . LEU B 1 261 ? -12.516 -21.312 -27.5 1 44.47 261 LEU B N 1
ATOM 7227 C CA . LEU B 1 261 ? -12.438 -22.469 -28.391 1 44.47 261 LEU B CA 1
ATOM 7228 C C . LEU B 1 261 ? -11.984 -22.031 -29.781 1 44.47 261 LEU B C 1
ATOM 7230 O O . LEU B 1 261 ? -11.688 -22.875 -30.625 1 44.47 261 LEU B O 1
ATOM 7234 N N . ALA B 1 262 ? -12.18 -20.828 -30.234 1 40.72 262 ALA B N 1
ATOM 7235 C CA . ALA B 1 262 ? -11.969 -20.469 -31.625 1 40.72 262 ALA B CA 1
ATOM 7236 C C . ALA B 1 262 ? -10.508 -20.656 -32.031 1 40.72 262 ALA B C 1
ATOM 7238 O O . ALA B 1 262 ? -9.602 -20.172 -31.359 1 40.72 262 ALA B O 1
ATOM 7239 N N . GLU B 1 263 ? -10.195 -21.625 -32.75 1 38.47 263 GLU B N 1
ATOM 7240 C CA . GLU B 1 263 ? -9.008 -21.688 -33.594 1 38.47 263 GLU B CA 1
ATOM 7241 C C . GLU B 1 263 ? -8.656 -20.297 -34.125 1 38.47 263 GLU B C 1
ATOM 7243 O O . GLU B 1 263 ? -9.539 -19.469 -34.344 1 38.47 263 GLU B O 1
ATOM 7248 N N . PRO B 1 264 ? -7.305 -19.875 -34.125 1 38.41 264 PRO B N 1
ATOM 7249 C CA . PRO B 1 264 ? -6.941 -18.578 -34.719 1 38.41 264 PRO B CA 1
ATOM 7250 C C . PRO B 1 264 ? -7.801 -18.219 -35.938 1 38.41 264 PRO B C 1
ATOM 7252 O O . PRO B 1 264 ? -7.801 -17.062 -36.375 1 38.41 264 PRO B O 1
ATOM 7255 N N . ASP B 1 265 ? -8.242 -19.125 -36.656 1 35.47 265 ASP B N 1
ATOM 7256 C CA . ASP B 1 265 ? -8.797 -18.844 -37.969 1 35.47 265 ASP B CA 1
ATOM 7257 C C . ASP B 1 265 ? -10.211 -18.281 -37.875 1 35.47 265 ASP B C 1
ATOM 7259 O O . ASP B 1 265 ? -10.812 -17.922 -38.906 1 35.47 265 ASP B O 1
ATOM 7263 N N . VAL B 1 266 ? -11.062 -18.875 -37.031 1 36.34 266 VAL B N 1
ATOM 7264 C CA . VAL B 1 266 ? -12.469 -18.562 -37.281 1 36.34 266 VAL B CA 1
ATOM 7265 C C . VAL B 1 266 ? -12.742 -17.125 -36.875 1 36.34 266 VAL B C 1
ATOM 7267 O O . VAL B 1 266 ? -12.125 -16.594 -35.938 1 36.34 266 VAL B O 1
ATOM 7270 N N . GLU B 1 267 ? -13.664 -16.422 -37.531 1 37.59 267 GLU B N 1
ATOM 7271 C CA . GLU B 1 267 ? -14.273 -15.109 -37.719 1 37.59 267 GLU B CA 1
ATOM 7272 C C . GLU B 1 267 ? -14.719 -14.531 -36.375 1 37.59 267 GLU B C 1
ATOM 7274 O O . GLU B 1 267 ? -15.43 -13.531 -36.312 1 37.59 267 GLU B O 1
ATOM 7279 N N . ASN B 1 268 ? -14.758 -15.258 -35.281 1 43.31 268 ASN B N 1
ATOM 7280 C CA . ASN B 1 268 ? -15.305 -14.578 -34.125 1 43.31 268 ASN B CA 1
ATOM 7281 C C . ASN B 1 268 ? -14.367 -13.484 -33.594 1 43.31 268 ASN B C 1
ATOM 7283 O O . ASN B 1 268 ? -14.094 -13.406 -32.406 1 43.31 268 ASN B O 1
ATOM 7287 N N . THR B 1 269 ? -13.625 -12.953 -34.438 1 47.16 269 THR B N 1
ATOM 7288 C CA . THR B 1 269 ? -12.727 -11.812 -34.562 1 47.16 269 THR B CA 1
ATOM 7289 C C . THR B 1 269 ? -13.336 -10.57 -33.938 1 47.16 269 THR B C 1
ATOM 7291 O O . THR B 1 269 ? -12.617 -9.688 -33.469 1 47.16 269 THR B O 1
ATOM 7294 N N . GLN B 1 270 ? -14.727 -10.609 -34.031 1 47.91 270 GLN B N 1
ATOM 7295 C CA . GLN B 1 270 ? -15.32 -9.344 -33.625 1 47.91 270 GLN B CA 1
ATOM 7296 C C . GLN B 1 270 ? -15.156 -9.117 -32.125 1 47.91 270 GLN B C 1
ATOM 7298 O O . GLN B 1 270 ? -14.867 -8.008 -31.672 1 47.91 270 GLN B O 1
ATOM 7303 N N . THR B 1 271 ? -15.406 -10.273 -31.266 1 49.31 271 THR B N 1
ATOM 7304 C CA . THR B 1 271 ? -15.367 -10.07 -29.828 1 49.31 271 THR B CA 1
ATOM 7305 C C . THR B 1 271 ? -13.938 -9.789 -29.359 1 49.31 271 THR B C 1
ATOM 7307 O O . THR B 1 271 ? -13.719 -8.945 -28.484 1 49.31 271 THR B O 1
ATOM 7310 N N . ARG B 1 272 ? -13.047 -10.469 -29.969 1 54.47 272 ARG B N 1
ATOM 7311 C CA . ARG B 1 272 ? -11.648 -10.234 -29.609 1 54.47 272 ARG B CA 1
ATOM 7312 C C . ARG B 1 272 ? -11.203 -8.836 -30.016 1 54.47 272 ARG B C 1
ATOM 7314 O O . ARG B 1 272 ? -10.398 -8.203 -29.328 1 54.47 272 ARG B O 1
ATOM 7321 N N . THR B 1 273 ? -11.891 -8.453 -31.047 1 60.25 273 THR B N 1
ATOM 7322 C CA . THR B 1 273 ? -11.508 -7.148 -31.578 1 60.25 273 THR B CA 1
ATOM 7323 C C . THR B 1 273 ? -12.078 -6.023 -30.719 1 60.25 273 THR B C 1
ATOM 7325 O O . THR B 1 273 ? -11.555 -4.906 -30.719 1 60.25 273 THR B O 1
ATOM 7328 N N . ALA B 1 274 ? -13.039 -6.508 -29.828 1 76.69 274 ALA B N 1
ATOM 7329 C CA . ALA B 1 274 ? -13.688 -5.441 -29.078 1 76.69 274 ALA B CA 1
ATOM 7330 C C . ALA B 1 274 ? -13.055 -5.273 -27.688 1 76.69 274 ALA B C 1
ATOM 7332 O O . ALA B 1 274 ? -13.25 -4.25 -27.031 1 76.69 274 ALA B O 1
ATOM 7333 N N . ARG B 1 275 ? -12.234 -6.203 -27.312 1 84.94 275 ARG B N 1
ATOM 7334 C CA . ARG B 1 275 ? -11.719 -6.223 -25.953 1 84.94 275 ARG B CA 1
ATOM 7335 C C . ARG B 1 275 ? -10.844 -5 -25.672 1 84.94 275 ARG B C 1
ATOM 7337 O O . ARG B 1 275 ? -11.039 -4.305 -24.672 1 84.94 275 ARG B O 1
ATOM 7344 N N . PRO B 1 276 ? -10.023 -4.676 -26.609 1 85.12 276 PRO B N 1
ATOM 7345 C CA . PRO B 1 276 ? -9.203 -3.49 -26.344 1 85.12 276 PRO B CA 1
ATOM 7346 C C . PRO B 1 276 ? -10.031 -2.223 -26.172 1 85.12 276 PRO B C 1
ATOM 7348 O O . PRO B 1 276 ? -9.695 -1.361 -25.359 1 85.12 276 PRO B O 1
ATOM 7351 N N . GLN B 1 277 ? -11.078 -2.254 -26.891 1 89.31 277 GLN B N 1
ATOM 7352 C CA . GLN B 1 277 ? -11.953 -1.09 -26.781 1 89.31 277 GLN B CA 1
ATOM 7353 C C . GLN B 1 277 ? -12.641 -1.049 -25.422 1 89.31 277 GLN B C 1
ATOM 7355 O O . GLN B 1 277 ? -12.805 0.023 -24.844 1 89.31 277 GLN B O 1
ATOM 7360 N N . TYR B 1 278 ? -13.117 -2.201 -24.953 1 93.62 278 TYR B N 1
ATOM 7361 C CA . TYR B 1 278 ? -13.75 -2.252 -23.641 1 93.62 278 TYR B CA 1
ATOM 7362 C C . TYR B 1 278 ? -12.773 -1.838 -22.547 1 93.62 278 TYR B C 1
ATOM 7364 O O . TYR B 1 278 ? -13.141 -1.124 -21.609 1 93.62 278 TYR B O 1
ATOM 7372 N N . ILE B 1 279 ? -11.531 -2.297 -22.656 1 93.06 279 ILE B N 1
ATOM 7373 C CA . ILE B 1 279 ? -10.523 -1.954 -21.656 1 93.06 279 ILE B CA 1
ATOM 7374 C C . ILE B 1 279 ? -10.32 -0.441 -21.641 1 93.06 279 ILE B C 1
ATOM 7376 O O . ILE B 1 279 ? -10.266 0.163 -20.562 1 93.06 279 ILE B O 1
ATOM 7380 N N . ASP B 1 280 ? -10.258 0.14 -22.812 1 90.88 280 ASP B N 1
ATOM 7381 C CA . ASP B 1 280 ? -10.102 1.588 -22.906 1 90.88 280 ASP B CA 1
ATOM 7382 C C . ASP B 1 280 ? -11.258 2.312 -22.234 1 90.88 280 ASP B C 1
ATOM 7384 O O . ASP B 1 280 ? -11.055 3.299 -21.531 1 90.88 280 ASP B O 1
ATOM 7388 N N . GLN B 1 281 ? -12.43 1.814 -22.516 1 93.75 281 GLN B N 1
ATOM 7389 C CA . GLN B 1 281 ? -13.602 2.453 -21.938 1 93.75 281 GLN B CA 1
ATOM 7390 C C . GLN B 1 281 ? -13.617 2.322 -20.422 1 93.75 281 GLN B C 1
ATOM 7392 O O . GLN B 1 281 ? -14.047 3.236 -19.719 1 93.75 281 GLN B O 1
ATOM 7397 N N . VAL B 1 282 ? -13.156 1.168 -19.906 1 95.69 282 VAL B N 1
ATOM 7398 C CA . VAL B 1 282 ? -13.086 0.978 -18.453 1 95.69 282 VAL B CA 1
ATOM 7399 C C . VAL B 1 282 ? -12.172 2.035 -17.844 1 95.69 282 VAL B C 1
ATOM 7401 O O . VAL B 1 282 ? -12.562 2.713 -16.891 1 95.69 282 VAL B O 1
ATOM 7404 N N . VAL B 1 283 ? -10.984 2.246 -18.406 1 94.06 283 VAL B N 1
ATOM 7405 C CA . VAL B 1 283 ? -9.992 3.17 -17.859 1 94.06 283 VAL B CA 1
ATOM 7406 C C . VAL B 1 283 ? -10.492 4.605 -18.016 1 94.06 283 VAL B C 1
ATOM 7408 O O . VAL B 1 283 ? -10.32 5.426 -17.109 1 94.06 283 VAL B O 1
ATOM 7411 N N . GLN B 1 284 ? -11.094 4.855 -19.109 1 92.38 284 GLN B N 1
ATOM 7412 C CA . GLN B 1 284 ? -11.625 6.188 -19.344 1 92.38 284 GLN B CA 1
ATOM 7413 C C . GLN B 1 284 ? -12.75 6.516 -18.375 1 92.38 284 GLN B C 1
ATOM 7415 O O . GLN B 1 284 ? -12.828 7.637 -17.859 1 92.38 284 GLN B O 1
ATOM 7420 N N . CYS B 1 285 ? -13.633 5.594 -18.109 1 94.94 285 CYS B N 1
ATOM 7421 C CA . CYS B 1 285 ? -14.703 5.801 -17.141 1 94.94 285 CYS B CA 1
ATOM 7422 C C . CYS B 1 285 ? -14.141 6.023 -15.742 1 94.94 285 CYS B C 1
ATOM 7424 O O . CYS B 1 285 ? -14.625 6.879 -15 1 94.94 285 CYS B O 1
ATOM 7426 N N . LEU B 1 286 ? -13.133 5.238 -15.367 1 95.62 286 LEU B N 1
ATOM 7427 C CA . LEU B 1 286 ? -12.484 5.414 -14.078 1 95.62 286 LEU B CA 1
ATOM 7428 C C . LEU B 1 286 ? -11.914 6.824 -13.945 1 95.62 286 LEU B C 1
ATOM 7430 O O . LEU B 1 286 ? -12.102 7.48 -12.914 1 95.62 286 LEU B O 1
ATOM 7434 N N . SER B 1 287 ? -11.273 7.309 -14.992 1 91.88 287 SER B N 1
ATOM 7435 C CA . SER B 1 287 ? -10.648 8.625 -14.977 1 91.88 287 SER B CA 1
ATOM 7436 C C . SER B 1 287 ? -11.695 9.734 -14.93 1 91.88 287 SER B C 1
ATOM 7438 O O . SER B 1 287 ? -11.594 10.656 -14.117 1 91.88 287 SER B O 1
ATOM 7440 N N . LEU B 1 288 ? -12.711 9.578 -15.781 1 91.38 288 LEU B N 1
ATOM 7441 C CA . LEU B 1 288 ? -13.766 10.586 -15.867 1 91.38 288 LEU B CA 1
ATOM 7442 C C . LEU B 1 288 ? -14.539 10.672 -14.555 1 91.38 288 LEU B C 1
ATOM 7444 O O . LEU B 1 288 ? -15 11.75 -14.172 1 91.38 288 LEU B O 1
ATOM 7448 N N . ALA B 1 289 ? -14.664 9.578 -13.922 1 92.5 289 ALA B N 1
ATOM 7449 C CA . ALA B 1 289 ? -15.438 9.523 -12.68 1 92.5 289 ALA B CA 1
ATOM 7450 C C . ALA B 1 289 ? -14.578 9.922 -11.484 1 92.5 289 ALA B C 1
ATOM 7452 O O . ALA B 1 289 ? -15.062 9.961 -10.352 1 92.5 289 ALA B O 1
ATOM 7453 N N . ASP B 1 290 ? -13.258 10.266 -11.688 1 91.5 290 ASP B N 1
ATOM 7454 C CA . ASP B 1 290 ? -12.367 10.57 -10.57 1 91.5 290 ASP B CA 1
ATOM 7455 C C . ASP B 1 290 ? -12.422 9.477 -9.508 1 91.5 290 ASP B C 1
ATOM 7457 O O . ASP B 1 290 ? -12.719 9.742 -8.344 1 91.5 290 ASP B O 1
ATOM 7461 N N . TYR B 1 291 ? -11.961 8.289 -9.938 1 94.94 291 TYR B N 1
ATOM 7462 C CA . TYR B 1 291 ? -12.156 7.082 -9.148 1 94.94 291 TYR B CA 1
ATOM 7463 C C . TYR B 1 291 ? -11.484 7.203 -7.785 1 94.94 291 TYR B C 1
ATOM 7465 O O . TYR B 1 291 ? -11.859 6.512 -6.836 1 94.94 291 TYR B O 1
ATOM 7473 N N . SER B 1 292 ? -10.461 8.07 -7.609 1 94 292 SER B N 1
ATOM 7474 C CA . SER B 1 292 ? -9.727 8.188 -6.355 1 94 292 SER B CA 1
ATOM 7475 C C . SER B 1 292 ? -10.594 8.773 -5.25 1 94 292 SER B C 1
ATOM 7477 O O . SER B 1 292 ? -10.258 8.68 -4.07 1 94 292 SER B O 1
ATOM 7479 N N . ARG B 1 293 ? -11.695 9.344 -5.613 1 91.25 293 ARG B N 1
ATOM 7480 C CA . ARG B 1 293 ? -12.625 9.883 -4.629 1 91.25 293 ARG B CA 1
ATOM 7481 C C . ARG B 1 293 ? -13.469 8.773 -4.008 1 91.25 293 ARG B C 1
ATOM 7483 O O . ARG B 1 293 ? -14.117 8.984 -2.982 1 91.25 293 ARG B O 1
ATOM 7490 N N . GLY B 1 294 ? -13.43 7.648 -4.602 1 92.81 294 GLY B N 1
ATOM 7491 C CA . GLY B 1 294 ? -14.258 6.547 -4.137 1 92.81 294 GLY B CA 1
ATOM 7492 C C . GLY B 1 294 ? -15.695 6.645 -4.598 1 92.81 294 GLY B C 1
ATOM 7493 O O . GLY B 1 294 ? -15.984 7.258 -5.625 1 92.81 294 GLY B O 1
ATOM 7494 N N . GLY B 1 295 ? -16.578 5.895 -3.902 1 91.56 295 GLY B N 1
ATOM 7495 C CA . GLY B 1 295 ? -17.984 5.906 -4.238 1 91.56 295 GLY B CA 1
ATOM 7496 C C . GLY B 1 295 ? -18.484 4.574 -4.762 1 91.56 295 GLY B C 1
ATOM 7497 O O . GLY B 1 295 ? -17.766 3.582 -4.746 1 91.56 295 GLY B O 1
ATOM 7498 N N . PRO B 1 296 ? -19.703 4.609 -5.199 1 91.88 296 PRO B N 1
ATOM 7499 C CA . PRO B 1 296 ? -20.312 3.355 -5.645 1 91.88 296 PRO B CA 1
ATOM 7500 C C . PRO B 1 296 ? -19.656 2.783 -6.895 1 91.88 296 PRO B C 1
ATOM 7502 O O . PRO B 1 296 ? -19.312 3.531 -7.812 1 91.88 296 PRO B O 1
ATOM 7505 N N . TYR B 1 297 ? -19.359 1.527 -6.902 1 94.62 297 TYR B N 1
ATOM 7506 C CA . TYR B 1 297 ? -18.906 0.712 -8.031 1 94.62 297 TYR B CA 1
ATOM 7507 C C . TYR B 1 297 ? -17.438 0.958 -8.328 1 94.62 297 TYR B C 1
ATOM 7509 O O . TYR B 1 297 ? -16.859 0.324 -9.219 1 94.62 297 TYR B O 1
ATOM 7517 N N . VAL B 1 298 ? -16.812 1.877 -7.613 1 96.56 298 VAL B N 1
ATOM 7518 C CA . VAL B 1 298 ? -15.406 2.176 -7.898 1 96.56 298 VAL B CA 1
ATOM 7519 C C . VAL B 1 298 ? -14.547 0.942 -7.625 1 96.56 298 VAL B C 1
ATOM 7521 O O . VAL B 1 298 ? -13.805 0.488 -8.5 1 96.56 298 VAL B O 1
ATOM 7524 N N . ILE B 1 299 ? -14.672 0.354 -6.441 1 96.88 299 ILE B N 1
ATOM 7525 C CA . ILE B 1 299 ? -13.852 -0.788 -6.062 1 96.88 299 ILE B CA 1
ATOM 7526 C C . ILE B 1 299 ? -14.188 -1.986 -6.945 1 96.88 299 ILE B C 1
ATOM 7528 O O . ILE B 1 299 ? -13.289 -2.695 -7.41 1 96.88 299 ILE B O 1
ATOM 7532 N N . GLU B 1 300 ? -15.469 -2.191 -7.242 1 95.44 300 GLU B N 1
ATOM 7533 C CA . GLU B 1 300 ? -15.906 -3.303 -8.086 1 95.44 300 GLU B CA 1
ATOM 7534 C C . GLU B 1 300 ? -15.32 -3.197 -9.492 1 95.44 300 GLU B C 1
ATOM 7536 O O . GLU B 1 300 ? -14.836 -4.184 -10.039 1 95.44 300 GLU B O 1
ATOM 7541 N N . THR B 1 301 ? -15.383 -1.979 -10.031 1 97 301 THR B N 1
ATOM 7542 C CA . THR B 1 301 ? -14.852 -1.751 -11.367 1 97 301 THR B CA 1
ATOM 7543 C C . THR B 1 301 ? -13.336 -1.943 -11.391 1 97 301 THR B C 1
ATOM 7545 O O . THR B 1 301 ? -12.797 -2.543 -12.32 1 97 301 THR B O 1
ATOM 7548 N N . LEU B 1 302 ? -12.703 -1.458 -10.383 1 97.69 302 LEU B N 1
ATOM 7549 C CA . LEU B 1 302 ? -11.258 -1.607 -10.289 1 97.69 302 LEU B CA 1
ATOM 7550 C C . LEU B 1 302 ? -10.867 -3.074 -10.117 1 97.69 302 LEU B C 1
ATOM 7552 O O . LEU B 1 302 ? -9.859 -3.521 -10.664 1 97.69 302 LEU B O 1
ATOM 7556 N N . LEU B 1 303 ? -11.617 -3.814 -9.383 1 96.19 303 LEU B N 1
ATOM 7557 C CA . LEU B 1 303 ? -11.375 -5.246 -9.227 1 96.19 303 LEU B CA 1
ATOM 7558 C C . LEU B 1 303 ? -11.5 -5.965 -10.57 1 96.19 303 LEU B C 1
ATOM 7560 O O . LEU B 1 303 ? -10.703 -6.852 -10.875 1 96.19 303 LEU B O 1
ATOM 7564 N N . HIS B 1 304 ? -12.531 -5.59 -11.297 1 95.44 304 HIS B N 1
ATOM 7565 C CA . HIS B 1 304 ? -12.656 -6.125 -12.648 1 95.44 304 HIS B CA 1
ATOM 7566 C C . HIS B 1 304 ? -11.438 -5.77 -13.5 1 95.44 304 HIS B C 1
ATOM 7568 O O . HIS B 1 304 ? -10.898 -6.617 -14.211 1 95.44 304 HIS B O 1
ATOM 7574 N N . TYR B 1 305 ? -11.07 -4.547 -13.445 1 95.5 305 TYR B N 1
ATOM 7575 C CA . TYR B 1 305 ? -9.922 -4.094 -14.219 1 95.5 305 TYR B CA 1
ATOM 7576 C C . TYR B 1 305 ? -8.672 -4.887 -13.852 1 95.5 305 TYR B C 1
ATOM 7578 O O . TYR B 1 305 ? -7.906 -5.297 -14.727 1 95.5 305 TYR B O 1
ATOM 7586 N N . PHE B 1 306 ? -8.461 -5.113 -12.609 1 95.62 306 PHE B N 1
ATOM 7587 C CA . PHE B 1 306 ? -7.359 -5.945 -12.133 1 95.62 306 PHE B CA 1
ATOM 7588 C C . PHE B 1 306 ? -7.41 -7.328 -12.773 1 95.62 306 PHE B C 1
ATOM 7590 O O . PHE B 1 306 ? -6.395 -7.836 -13.25 1 95.62 306 PHE B O 1
ATOM 7597 N N . THR B 1 307 ? -8.547 -7.879 -12.656 1 91.06 307 THR B N 1
ATOM 7598 C CA . THR B 1 307 ? -8.727 -9.219 -13.203 1 91.06 307 THR B CA 1
ATOM 7599 C C . THR B 1 307 ? -8.445 -9.234 -14.703 1 91.06 307 THR B C 1
ATOM 7601 O O . THR B 1 307 ? -7.793 -10.148 -15.203 1 91.06 307 THR B O 1
ATOM 7604 N N . ILE B 1 308 ? -8.945 -8.227 -15.367 1 91.12 308 ILE B N 1
ATOM 7605 C CA . ILE B 1 308 ? -8.711 -8.094 -16.797 1 91.12 308 ILE B CA 1
ATOM 7606 C C . ILE B 1 308 ? -7.207 -8.047 -17.078 1 91.12 308 ILE B C 1
ATOM 7608 O O . ILE B 1 308 ? -6.703 -8.789 -17.922 1 91.12 308 ILE B O 1
ATOM 7612 N N . GLU B 1 309 ? -6.477 -7.227 -16.328 1 91.75 309 GLU B N 1
ATOM 7613 C CA . GLU B 1 309 ? -5.035 -7.102 -16.516 1 91.75 309 GLU B CA 1
ATOM 7614 C C . GLU B 1 309 ? -4.312 -8.391 -16.125 1 91.75 309 GLU B C 1
ATOM 7616 O O . GLU B 1 309 ? -3.33 -8.773 -16.766 1 91.75 309 GLU B O 1
ATOM 7621 N N . HIS B 1 310 ? -4.789 -9.008 -15.164 1 87.19 310 HIS B N 1
ATOM 7622 C CA . HIS B 1 310 ? -4.156 -10.227 -14.664 1 87.19 310 HIS B CA 1
ATOM 7623 C C . HIS B 1 310 ? -4.277 -11.367 -15.664 1 87.19 310 HIS B C 1
ATOM 7625 O O . HIS B 1 310 ? -3.307 -12.086 -15.914 1 87.19 310 HIS B O 1
ATOM 7631 N N . VAL B 1 311 ? -5.434 -11.484 -16.25 1 81.75 311 VAL B N 1
ATOM 7632 C CA . VAL B 1 311 ? -5.684 -12.633 -17.125 1 81.75 311 VAL B CA 1
ATOM 7633 C C . VAL B 1 311 ? -5.008 -12.414 -18.469 1 81.75 311 VAL B C 1
ATOM 7635 O O . VAL B 1 311 ? -4.711 -13.375 -19.188 1 81.75 311 VAL B O 1
ATOM 7638 N N . ARG B 1 312 ? -4.754 -11.227 -18.812 1 81.62 312 ARG B N 1
ATOM 7639 C CA . ARG B 1 312 ? -4.105 -10.922 -20.094 1 81.62 312 ARG B CA 1
ATOM 7640 C C . ARG B 1 312 ? -2.611 -11.234 -20.031 1 81.62 312 ARG B C 1
ATOM 7642 O O . ARG B 1 312 ? -1.951 -11.32 -21.062 1 81.62 312 ARG B O 1
ATOM 7649 N N . ARG B 1 313 ? -2.125 -11.492 -18.859 1 84.62 313 ARG B N 1
ATOM 7650 C CA . ARG B 1 313 ? -0.691 -11.703 -18.672 1 84.62 313 ARG B CA 1
ATOM 7651 C C . ARG B 1 313 ? -0.389 -13.156 -18.344 1 84.62 313 ARG B C 1
ATOM 7653 O O . ARG B 1 313 ? -0.98 -13.719 -17.406 1 84.62 313 ARG B O 1
ATOM 7660 N N . PRO B 1 314 ? 0.537 -13.703 -19.031 1 80.25 314 PRO B N 1
ATOM 7661 C CA . PRO B 1 314 ? 0.846 -15.109 -18.781 1 80.25 314 PRO B CA 1
ATOM 7662 C C . PRO B 1 314 ? 1.712 -15.305 -17.547 1 80.25 314 PRO B C 1
ATOM 7664 O O . PRO B 1 314 ? 1.715 -16.391 -16.953 1 80.25 314 PRO B O 1
ATOM 7667 N N . ASP B 1 315 ? 2.43 -14.242 -17.172 1 85.56 315 ASP B N 1
ATOM 7668 C CA . ASP B 1 315 ? 3.355 -14.344 -16.047 1 85.56 315 ASP B CA 1
ATOM 7669 C C . ASP B 1 315 ? 2.986 -13.352 -14.938 1 85.56 315 ASP B C 1
ATOM 7671 O O . ASP B 1 315 ? 2.148 -12.477 -15.141 1 85.56 315 ASP B O 1
ATOM 7675 N N . THR B 1 316 ? 3.574 -13.625 -13.789 1 87.44 316 THR B N 1
ATOM 7676 C CA . THR B 1 316 ? 3.438 -12.68 -12.688 1 87.44 316 THR B CA 1
ATOM 7677 C C . THR B 1 316 ? 4.016 -11.32 -13.07 1 87.44 316 THR B C 1
ATOM 7679 O O . THR B 1 316 ? 5.148 -11.234 -13.562 1 87.44 316 THR B O 1
ATOM 7682 N N . GLU B 1 317 ? 3.213 -10.328 -12.898 1 88.88 317 GLU B N 1
ATOM 7683 C CA . GLU B 1 317 ? 3.658 -8.984 -13.273 1 88.88 317 GLU B CA 1
ATOM 7684 C C . GLU B 1 317 ? 3.539 -8.016 -12.109 1 88.88 317 GLU B C 1
ATOM 7686 O O . GLU B 1 317 ? 2.506 -7.969 -11.438 1 88.88 317 GLU B O 1
ATOM 7691 N N . VAL B 1 318 ? 4.547 -7.238 -11.961 1 93.75 318 VAL B N 1
ATOM 7692 C CA . VAL B 1 318 ? 4.602 -6.238 -10.906 1 93.75 318 VAL B CA 1
ATOM 7693 C C . VAL B 1 318 ? 3.525 -5.18 -11.133 1 93.75 318 VAL B C 1
ATOM 7695 O O . VAL B 1 318 ? 2.945 -4.656 -10.18 1 93.75 318 VAL B O 1
ATOM 7698 N N . ASP B 1 319 ? 3.18 -4.934 -12.375 1 94.5 319 ASP B N 1
ATOM 7699 C CA . ASP B 1 319 ? 2.193 -3.912 -12.711 1 94.5 319 ASP B CA 1
ATOM 7700 C C . ASP B 1 319 ? 0.838 -4.227 -12.086 1 94.5 319 ASP B C 1
ATOM 7702 O O . ASP B 1 319 ? 0.177 -3.338 -11.547 1 94.5 319 ASP B O 1
ATOM 7706 N N . THR B 1 320 ? 0.429 -5.469 -12.234 1 94.38 320 THR B N 1
ATOM 7707 C CA . THR B 1 320 ? -0.86 -5.863 -11.672 1 94.38 320 THR B CA 1
ATOM 7708 C C . THR B 1 320 ? -0.846 -5.762 -10.148 1 94.38 320 THR B C 1
ATOM 7710 O O . THR B 1 320 ? -1.849 -5.391 -9.539 1 94.38 320 THR B O 1
ATOM 7713 N N . TRP B 1 321 ? 0.285 -6.09 -9.594 1 96.44 321 TRP B N 1
ATOM 7714 C CA . TRP B 1 321 ? 0.453 -5.961 -8.148 1 96.44 321 TRP B CA 1
ATOM 7715 C C . TRP B 1 321 ? 0.34 -4.504 -7.711 1 96.44 321 TRP B C 1
ATOM 7717 O O . TRP B 1 321 ? -0.263 -4.203 -6.68 1 96.44 321 TRP B O 1
ATOM 7727 N N . LEU B 1 322 ? 0.894 -3.584 -8.43 1 97.75 322 LEU B N 1
ATOM 7728 C CA . LEU B 1 322 ? 0.801 -2.156 -8.141 1 97.75 322 LEU B CA 1
ATOM 7729 C C . LEU B 1 322 ? -0.639 -1.671 -8.258 1 97.75 322 LEU B C 1
ATOM 7731 O O . LEU B 1 322 ? -1.095 -0.865 -7.445 1 97.75 322 LEU B O 1
ATOM 7735 N N . ILE B 1 323 ? -1.354 -2.176 -9.266 1 97.31 323 ILE B N 1
ATOM 7736 C CA . ILE B 1 323 ? -2.762 -1.834 -9.43 1 97.31 323 ILE B CA 1
ATOM 7737 C C . ILE B 1 323 ? -3.549 -2.287 -8.195 1 97.31 323 ILE B C 1
ATOM 7739 O O . ILE B 1 323 ? -4.363 -1.531 -7.66 1 97.31 323 ILE B O 1
ATOM 7743 N N . LEU B 1 324 ? -3.285 -3.484 -7.797 1 97.56 324 LEU B N 1
ATOM 7744 C CA . LEU B 1 324 ? -3.959 -3.988 -6.605 1 97.56 324 LEU B CA 1
ATOM 7745 C C . LEU B 1 324 ? -3.652 -3.109 -5.395 1 97.56 324 LEU B C 1
ATOM 7747 O O . LEU B 1 324 ? -4.512 -2.91 -4.535 1 97.56 324 LEU B O 1
ATOM 7751 N N . GLY B 1 325 ? -2.42 -2.615 -5.336 1 97.88 325 GLY B N 1
ATOM 7752 C CA . GLY B 1 325 ? -2.078 -1.691 -4.266 1 97.88 325 GLY B CA 1
ATOM 7753 C C . GLY B 1 325 ? -2.955 -0.453 -4.246 1 97.88 325 GLY B C 1
ATOM 7754 O O . GLY B 1 325 ? -3.393 -0.013 -3.18 1 97.88 325 GLY B O 1
ATOM 7755 N N . VAL B 1 326 ? -3.197 0.085 -5.379 1 97.94 326 VAL B N 1
ATOM 7756 C CA . VAL B 1 326 ? -4.062 1.254 -5.5 1 97.94 326 VAL B CA 1
ATOM 7757 C C . VAL B 1 326 ? -5.469 0.908 -5.008 1 97.94 326 VAL B C 1
ATOM 7759 O O . VAL B 1 326 ? -6.082 1.677 -4.266 1 97.94 326 VAL B O 1
ATOM 7762 N N . ILE B 1 327 ? -5.965 -0.231 -5.387 1 98.06 327 ILE B N 1
ATOM 7763 C CA . ILE B 1 327 ? -7.309 -0.668 -5.031 1 98.06 327 ILE B 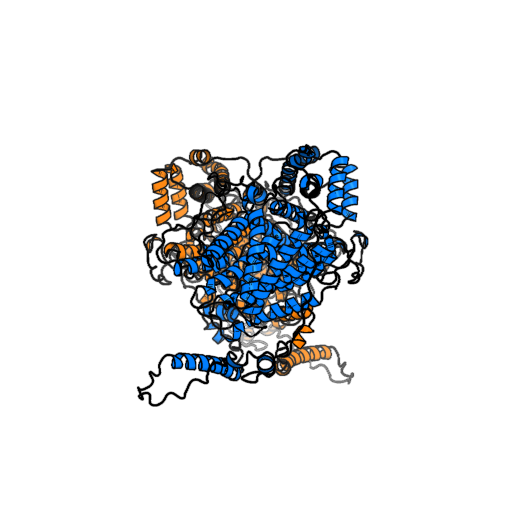CA 1
ATOM 7764 C C . ILE B 1 327 ? -7.414 -0.84 -3.516 1 98.06 327 ILE B C 1
ATOM 7766 O O . ILE B 1 327 ? -8.367 -0.369 -2.895 1 98.06 327 ILE B O 1
ATOM 7770 N N . LEU B 1 328 ? -6.453 -1.486 -2.926 1 98.19 328 LEU B N 1
ATOM 7771 C CA . LEU B 1 328 ? -6.457 -1.746 -1.49 1 98.19 328 LEU B CA 1
ATOM 7772 C C . LEU B 1 328 ? -6.426 -0.441 -0.701 1 98.19 328 LEU B C 1
ATOM 7774 O O . LEU B 1 328 ? -7.152 -0.29 0.285 1 98.19 328 LEU B O 1
ATOM 7778 N N . ARG B 1 329 ? -5.625 0.492 -1.11 1 97.88 329 ARG B N 1
ATOM 7779 C CA . ARG B 1 329 ? -5.535 1.771 -0.412 1 97.88 329 ARG B CA 1
ATOM 7780 C C . ARG B 1 329 ? -6.836 2.553 -0.534 1 97.88 329 ARG B C 1
ATOM 7782 O O . ARG B 1 329 ? -7.293 3.164 0.434 1 97.88 329 ARG B O 1
ATOM 7789 N N . LEU B 1 330 ? -7.398 2.5 -1.695 1 97.5 330 LEU B N 1
ATOM 7790 C CA . LEU B 1 330 ? -8.695 3.145 -1.858 1 97.5 330 LEU B CA 1
ATOM 7791 C C . LEU B 1 330 ? -9.75 2.484 -0.972 1 97.5 330 LEU B C 1
ATOM 7793 O O . LEU B 1 330 ? -10.617 3.164 -0.417 1 97.5 330 LEU B O 1
ATOM 7797 N N . ALA B 1 331 ? -9.695 1.178 -0.898 1 97.69 331 ALA B N 1
ATOM 7798 C CA . ALA B 1 331 ? -10.609 0.46 -0.02 1 97.69 331 ALA B CA 1
ATOM 7799 C C . ALA B 1 331 ? -10.43 0.89 1.434 1 97.69 331 ALA B C 1
ATOM 7801 O O . ALA B 1 331 ? -11.406 1.053 2.166 1 97.69 331 ALA B O 1
ATOM 7802 N N . LEU B 1 332 ? -9.203 1.056 1.87 1 96.88 332 LEU B N 1
ATOM 7803 C CA . LEU B 1 332 ? -8.93 1.541 3.219 1 96.88 332 LEU B CA 1
ATOM 7804 C C . LEU B 1 332 ? -9.516 2.934 3.424 1 96.88 332 LEU B C 1
ATOM 7806 O O . LEU B 1 332 ? -10.148 3.201 4.449 1 96.88 332 LEU B O 1
ATOM 7810 N N . ARG B 1 333 ? -9.32 3.758 2.418 1 96.62 333 ARG B N 1
ATOM 7811 C CA . ARG B 1 333 ? -9.844 5.117 2.49 1 96.62 333 ARG B CA 1
ATOM 7812 C C . ARG B 1 333 ? -11.367 5.117 2.582 1 96.62 333 ARG B C 1
ATOM 7814 O O . ARG B 1 333 ? -11.953 6.008 3.197 1 96.62 333 ARG B O 1
ATOM 7821 N N . MET B 1 334 ? -11.953 4.133 1.992 1 96.25 334 MET B N 1
ATOM 7822 C CA . MET B 1 334 ? -13.414 4.035 1.988 1 96.25 334 MET B CA 1
ATOM 7823 C C . MET B 1 334 ? -13.906 3.256 3.201 1 96.25 334 MET B C 1
ATOM 7825 O O . MET B 1 334 ? -15.109 3.027 3.348 1 96.25 334 MET B O 1
ATOM 7829 N N . GLY B 1 335 ? -13.07 2.73 4.055 1 95.56 335 GLY B N 1
ATOM 7830 C CA . GLY B 1 335 ? -13.422 2.154 5.344 1 95.56 335 GLY B CA 1
ATOM 7831 C C . GLY B 1 335 ? -13.758 0.678 5.266 1 95.56 335 GLY B C 1
ATOM 7832 O O . GLY B 1 335 ? -14.391 0.132 6.172 1 95.56 335 GLY B O 1
ATOM 7833 N N . TYR B 1 336 ? -13.32 -0.014 4.203 1 96.94 336 TYR B N 1
ATOM 7834 C CA . TYR B 1 336 ? -13.68 -1.413 4.008 1 96.94 336 TYR B CA 1
ATOM 7835 C C . TYR B 1 336 ? -13 -2.303 5.043 1 96.94 336 TYR B C 1
ATOM 7837 O O . TYR B 1 336 ? -13.422 -3.439 5.27 1 96.94 336 TYR B O 1
ATOM 7845 N N . HIS B 1 337 ? -11.891 -1.896 5.672 1 96.62 337 HIS B N 1
ATOM 7846 C CA . HIS B 1 337 ? -11.141 -2.699 6.629 1 96.62 337 HIS B CA 1
ATOM 7847 C C . HIS B 1 337 ? -11.812 -2.711 7.992 1 96.62 337 HIS B C 1
ATOM 7849 O O . HIS B 1 337 ? -11.383 -3.424 8.898 1 96.62 337 HIS B O 1
ATOM 7855 N N . ARG B 1 338 ? -12.828 -1.903 8.125 1 95.5 338 ARG B N 1
ATOM 7856 C CA . ARG B 1 338 ? -13.633 -1.885 9.344 1 95.5 338 ARG B CA 1
ATOM 7857 C C . ARG B 1 338 ? -15.008 -2.494 9.102 1 95.5 338 ARG B C 1
ATOM 7859 O O . ARG B 1 338 ? -15.656 -2.199 8.094 1 95.5 338 ARG B O 1
ATOM 7866 N N . ASP B 1 339 ? -15.438 -3.322 10.039 1 94.94 339 ASP B N 1
ATOM 7867 C CA . ASP B 1 339 ? -16.734 -3.943 9.852 1 94.94 339 ASP B CA 1
ATOM 7868 C C . ASP B 1 339 ? -17.844 -2.889 9.766 1 94.94 339 ASP B C 1
ATOM 7870 O O . ASP B 1 339 ? -17.938 -2.002 10.617 1 94.94 339 ASP B O 1
ATOM 7874 N N . PRO B 1 340 ? -18.656 -3.008 8.797 1 93.81 340 PRO B N 1
ATOM 7875 C CA . PRO B 1 340 ? -19.656 -1.973 8.555 1 93.81 340 PRO B CA 1
ATOM 7876 C C . PRO B 1 340 ? -20.703 -1.901 9.664 1 93.81 340 PRO B C 1
ATOM 7878 O O . PRO B 1 340 ? -21.438 -0.914 9.758 1 93.81 340 PRO B O 1
ATOM 7881 N N . ALA B 1 341 ? -20.844 -2.916 10.492 1 89.81 341 ALA B N 1
ATOM 7882 C CA . ALA B 1 341 ? -21.781 -2.883 11.609 1 89.81 341 ALA B CA 1
ATOM 7883 C C . ALA B 1 341 ? -21.484 -1.723 12.547 1 89.81 341 ALA B C 1
ATOM 7885 O O . ALA B 1 341 ? -22.359 -1.263 13.281 1 89.81 341 ALA B O 1
ATOM 7886 N N . GLN B 1 342 ? -20.312 -1.205 12.5 1 88.81 342 GLN B N 1
ATOM 7887 C CA . GLN B 1 342 ? -19.875 -0.104 13.352 1 88.81 342 GLN B CA 1
ATOM 7888 C C . GLN B 1 342 ? -20.422 1.23 12.836 1 88.81 342 GLN B C 1
ATOM 7890 O O . GLN B 1 342 ? -20.344 2.244 13.539 1 88.81 342 GLN B O 1
ATOM 7895 N N . PHE B 1 343 ? -20.938 1.231 11.656 1 90.31 343 PHE B N 1
ATOM 7896 C CA . PHE B 1 343 ? -21.406 2.455 11.016 1 90.31 343 PHE B CA 1
ATOM 7897 C C . PHE B 1 343 ? -22.906 2.396 10.75 1 90.31 343 PHE B C 1
ATOM 7899 O O . PHE B 1 343 ? -23.328 1.956 9.68 1 90.31 343 PHE B O 1
ATOM 7906 N N . PRO B 1 344 ? -23.719 2.955 11.562 1 87.38 344 PRO B N 1
ATOM 7907 C CA . PRO B 1 344 ? -25.172 2.777 11.523 1 87.38 344 PRO B CA 1
ATOM 7908 C C . PRO B 1 344 ? -25.812 3.383 10.273 1 87.38 344 PRO B C 1
ATOM 7910 O O . PRO B 1 344 ? -26.922 3.008 9.906 1 87.38 344 PRO B O 1
ATOM 7913 N N . LYS B 1 345 ? -25.203 4.238 9.625 1 87.56 345 LYS B N 1
ATOM 7914 C CA . LYS B 1 345 ? -25.781 4.891 8.453 1 87.56 345 LYS B CA 1
ATOM 7915 C C . LYS B 1 345 ? -25.75 3.975 7.238 1 87.56 345 LYS B C 1
ATOM 7917 O O . LYS B 1 345 ? -26.422 4.242 6.234 1 87.56 345 LYS B O 1
ATOM 7922 N N . LEU B 1 346 ? -25.094 2.852 7.324 1 92.38 346 LEU B N 1
ATOM 7923 C CA . LEU B 1 346 ? -25.031 1.909 6.215 1 92.38 346 LEU B CA 1
ATOM 7924 C C . LEU B 1 346 ? -26.203 0.946 6.25 1 92.38 346 LEU B C 1
ATOM 7926 O O . LEU B 1 346 ? -26.578 0.452 7.32 1 92.38 346 LEU B O 1
ATOM 7930 N N . SER B 1 347 ? -26.797 0.707 5.113 1 93.38 347 SER B N 1
ATOM 7931 C CA . SER B 1 347 ? -27.906 -0.24 5.012 1 93.38 347 SER B CA 1
ATOM 7932 C C . SER B 1 347 ? -27.406 -1.679 5.129 1 93.38 347 SER B C 1
ATOM 7934 O O . SER B 1 347 ? -26.234 -1.958 4.902 1 93.38 347 SER B O 1
ATOM 7936 N N . PRO B 1 348 ? -28.328 -2.562 5.438 1 95.75 348 PRO B N 1
ATOM 7937 C CA . PRO B 1 348 ? -27.938 -3.967 5.562 1 95.75 348 PRO B CA 1
ATOM 7938 C C . PRO B 1 348 ? -27.328 -4.527 4.277 1 95.75 348 PRO B C 1
ATOM 7940 O O . PRO B 1 348 ? -26.359 -5.293 4.332 1 95.75 348 PRO B O 1
ATOM 7943 N N . ILE B 1 349 ? -27.844 -4.184 3.16 1 95.94 349 ILE B N 1
ATOM 7944 C CA . ILE B 1 349 ? -27.312 -4.676 1.896 1 95.94 349 ILE B CA 1
ATOM 7945 C C . ILE B 1 349 ? -25.891 -4.137 1.692 1 95.94 349 ILE B C 1
ATOM 7947 O O . ILE B 1 349 ? -25 -4.867 1.25 1 95.94 349 ILE B O 1
ATOM 7951 N N . GLU B 1 350 ? -25.688 -2.854 2.041 1 94 350 GLU B N 1
ATOM 7952 C CA . GLU B 1 350 ? -24.344 -2.283 1.925 1 94 350 GLU B CA 1
ATOM 7953 C C . GLU B 1 350 ? -23.359 -2.994 2.848 1 94 350 GLU B C 1
ATOM 7955 O O . GLU B 1 350 ? -22.219 -3.236 2.471 1 94 350 GLU B O 1
ATOM 7960 N N . CYS B 1 351 ? -23.812 -3.314 3.994 1 95.69 351 CYS B N 1
ATOM 7961 C CA . CYS B 1 351 ? -22.953 -4 4.965 1 95.69 351 CYS B CA 1
ATOM 7962 C C . CYS B 1 351 ? -22.5 -5.348 4.426 1 95.69 351 CYS B C 1
ATOM 7964 O O . CYS B 1 351 ? -21.297 -5.664 4.469 1 95.69 351 CYS B O 1
ATOM 7966 N N . GLU B 1 352 ? -23.438 -6.082 3.904 1 96.75 352 GLU B N 1
ATOM 7967 C CA . GLU B 1 352 ? -23.109 -7.406 3.393 1 96.75 352 GLU B CA 1
ATOM 7968 C C . GLU B 1 352 ? -22.156 -7.316 2.197 1 96.75 352 GLU B C 1
ATOM 7970 O O . GLU B 1 352 ? -21.172 -8.055 2.123 1 96.75 352 GLU B O 1
ATOM 7975 N N . ILE B 1 353 ? -22.406 -6.449 1.308 1 95.5 353 ILE B N 1
ATOM 7976 C CA . ILE B 1 353 ? -21.578 -6.324 0.112 1 95.5 353 ILE B CA 1
ATOM 7977 C C . ILE B 1 353 ? -20.172 -5.867 0.501 1 95.5 353 ILE B C 1
ATOM 7979 O O . ILE B 1 353 ? -19.188 -6.332 -0.072 1 95.5 353 ILE B O 1
ATOM 7983 N N . ARG B 1 354 ? -20.078 -4.922 1.463 1 96.19 354 ARG B N 1
ATOM 7984 C CA . ARG B 1 354 ? -18.766 -4.469 1.933 1 96.19 354 ARG B CA 1
ATOM 7985 C C . ARG B 1 354 ? -17.953 -5.629 2.494 1 96.19 354 ARG B C 1
ATOM 7987 O O . ARG B 1 354 ? -16.75 -5.715 2.266 1 96.19 354 ARG B O 1
ATOM 7994 N N . ARG B 1 355 ? -18.625 -6.52 3.207 1 97 355 ARG B N 1
ATOM 7995 C CA . ARG B 1 355 ? -17.938 -7.688 3.748 1 97 355 ARG B CA 1
ATOM 7996 C C . ARG B 1 355 ? -17.438 -8.594 2.629 1 97 355 ARG B C 1
ATOM 7998 O O . ARG B 1 355 ? -16.312 -9.094 2.682 1 97 355 ARG B O 1
ATOM 8005 N N . ARG B 1 356 ? -18.234 -8.805 1.63 1 96.19 356 ARG B N 1
ATOM 8006 C CA . ARG B 1 356 ? -17.859 -9.633 0.487 1 96.19 356 ARG B CA 1
ATOM 8007 C C . ARG B 1 356 ? -16.672 -9.031 -0.261 1 96.19 356 ARG B C 1
ATOM 8009 O O . ARG B 1 356 ? -15.734 -9.742 -0.618 1 96.19 356 ARG B O 1
ATOM 8016 N N . VAL B 1 357 ? -16.734 -7.723 -0.452 1 96.75 357 VAL B N 1
ATOM 8017 C CA . VAL B 1 357 ? -15.664 -7.02 -1.161 1 96.75 357 VAL B CA 1
ATOM 8018 C C . VAL B 1 357 ? -14.367 -7.109 -0.365 1 96.75 357 VAL B C 1
ATOM 8020 O O . VAL B 1 357 ? -13.305 -7.406 -0.925 1 96.75 357 VAL B O 1
ATOM 8023 N N . TRP B 1 358 ? -14.422 -6.891 0.919 1 97.19 358 TRP B N 1
ATOM 8024 C CA . TRP B 1 358 ? -13.211 -6.934 1.741 1 97.19 358 TRP B CA 1
ATOM 8025 C C . TRP B 1 358 ? -12.594 -8.328 1.725 1 97.19 358 TRP B C 1
ATOM 8027 O O . TRP B 1 358 ? -11.375 -8.469 1.591 1 97.19 358 TRP B O 1
ATOM 8037 N N . ALA B 1 359 ? -13.461 -9.328 1.836 1 96.12 359 ALA B N 1
ATOM 8038 C CA . ALA B 1 359 ? -12.961 -10.695 1.789 1 96.12 359 ALA B CA 1
ATOM 8039 C C . ALA B 1 359 ? -12.188 -10.953 0.497 1 96.12 359 ALA B C 1
ATOM 8041 O O . ALA B 1 359 ? -11.094 -11.523 0.522 1 96.12 359 ALA B O 1
ATOM 8042 N N . THR B 1 360 ? -12.742 -10.531 -0.562 1 95.81 360 THR B N 1
ATOM 8043 C CA . THR B 1 360 ? -12.117 -10.703 -1.868 1 95.81 360 THR B CA 1
ATOM 8044 C C . THR B 1 360 ? -10.781 -9.969 -1.932 1 95.81 360 THR B C 1
ATOM 8046 O O . THR B 1 360 ? -9.781 -10.531 -2.381 1 95.81 360 THR B O 1
ATOM 8049 N N . LEU B 1 361 ? -10.766 -8.742 -1.427 1 96.94 361 LEU B N 1
ATOM 8050 C CA . LEU B 1 361 ? -9.562 -7.918 -1.452 1 96.94 361 LEU B CA 1
ATOM 8051 C C . LEU B 1 361 ? -8.469 -8.523 -0.573 1 96.94 361 LEU B C 1
ATOM 8053 O O . LEU B 1 361 ? -7.301 -8.547 -0.956 1 96.94 361 LEU B O 1
ATOM 8057 N N . TYR B 1 362 ? -8.891 -8.992 0.541 1 96.19 362 TYR B N 1
ATOM 8058 C CA . TYR B 1 362 ? -7.93 -9.562 1.478 1 96.19 362 TYR B CA 1
ATOM 8059 C C . TYR B 1 362 ? -7.281 -10.812 0.897 1 96.19 362 TYR B C 1
ATOM 8061 O O . TYR B 1 362 ? -6.062 -10.992 0.999 1 96.19 362 TYR B O 1
ATOM 8069 N N . ILE B 1 363 ? -8.07 -11.664 0.305 1 93.88 363 ILE B N 1
ATOM 8070 C CA . ILE B 1 363 ? -7.559 -12.867 -0.346 1 93.88 363 ILE B CA 1
ATOM 8071 C C . ILE B 1 363 ? -6.559 -12.477 -1.434 1 93.88 363 ILE B C 1
ATOM 8073 O O . ILE B 1 363 ? -5.457 -13.023 -1.501 1 93.88 363 ILE B O 1
ATOM 8077 N N . LEU B 1 364 ? -6.902 -11.508 -2.238 1 94.69 364 LEU B N 1
ATOM 8078 C CA . LEU B 1 364 ? -6.051 -11.086 -3.346 1 94.69 364 LEU B CA 1
ATOM 8079 C C . LEU B 1 364 ? -4.75 -10.484 -2.832 1 94.69 364 LEU B C 1
ATOM 8081 O O . LEU B 1 364 ? -3.688 -10.695 -3.426 1 94.69 364 LEU B O 1
ATOM 8085 N N . ASP B 1 365 ? -4.809 -9.695 -1.769 1 96.5 365 ASP B N 1
ATOM 8086 C CA . ASP B 1 365 ? -3.615 -9.086 -1.19 1 96.5 365 ASP B CA 1
ATOM 8087 C C . ASP B 1 365 ? -2.578 -10.148 -0.833 1 96.5 365 ASP B C 1
ATOM 8089 O O . ASP B 1 365 ? -1.396 -10 -1.148 1 96.5 365 ASP B O 1
ATOM 8093 N N . ILE B 1 366 ? -3.031 -11.211 -0.254 1 94.12 366 ILE B N 1
ATOM 8094 C CA . ILE B 1 366 ? -2.145 -12.281 0.2 1 94.12 366 ILE B CA 1
ATOM 8095 C C . ILE B 1 366 ? -1.589 -13.039 -1.005 1 94.12 366 ILE B C 1
ATOM 8097 O O . ILE B 1 366 ? -0.373 -13.195 -1.138 1 94.12 366 ILE B O 1
ATOM 8101 N N . MET B 1 367 ? -2.48 -13.445 -1.863 1 91.31 367 MET B N 1
ATOM 8102 C CA . MET B 1 367 ? -2.096 -14.32 -2.969 1 91.31 367 MET B CA 1
ATOM 8103 C C . MET B 1 367 ? -1.141 -13.602 -3.918 1 91.31 367 MET B C 1
ATOM 8105 O O . MET B 1 367 ? -0.113 -14.164 -4.309 1 91.31 367 MET B O 1
ATOM 8109 N N . VAL B 1 368 ? -1.453 -12.398 -4.238 1 93.94 368 VAL B N 1
ATOM 8110 C CA . VAL B 1 368 ? -0.648 -11.672 -5.223 1 93.94 368 VAL B CA 1
ATOM 8111 C C . VAL B 1 368 ? 0.683 -11.266 -4.598 1 93.94 368 VAL B C 1
ATOM 8113 O O . VAL B 1 368 ? 1.724 -11.305 -5.258 1 93.94 368 VAL B O 1
ATOM 8116 N N . SER B 1 369 ? 0.668 -10.828 -3.365 1 94.5 369 SER B N 1
ATOM 8117 C CA . SER B 1 369 ? 1.919 -10.484 -2.697 1 94.5 369 SER B CA 1
ATOM 8118 C C . SER B 1 369 ? 2.85 -11.688 -2.611 1 94.5 369 SER B C 1
ATOM 8120 O O . SER B 1 369 ? 4.062 -11.555 -2.787 1 94.5 369 SER B O 1
ATOM 8122 N N . MET B 1 370 ? 2.32 -12.836 -2.367 1 90.75 370 MET B N 1
ATOM 8123 C CA . MET B 1 370 ? 3.119 -14.055 -2.328 1 90.75 370 MET B CA 1
ATOM 8124 C C . MET B 1 370 ? 3.703 -14.367 -3.701 1 90.75 370 MET B C 1
ATOM 8126 O O . MET B 1 370 ? 4.848 -14.82 -3.809 1 90.75 370 MET B O 1
ATOM 8130 N N . GLN B 1 371 ? 2.902 -14.133 -4.68 1 90.75 371 GLN B N 1
ATOM 8131 C CA . GLN B 1 371 ? 3.367 -14.359 -6.047 1 90.75 371 GLN B CA 1
ATOM 8132 C C . GLN B 1 371 ? 4.531 -13.438 -6.391 1 90.75 371 GLN B C 1
ATOM 8134 O O . GLN B 1 371 ? 5.441 -13.828 -7.129 1 90.75 371 GLN B O 1
ATOM 8139 N N . ILE B 1 372 ? 4.469 -12.258 -5.871 1 92.81 372 ILE B N 1
ATOM 8140 C CA . ILE B 1 372 ? 5.508 -11.273 -6.141 1 92.81 372 ILE B CA 1
ATOM 8141 C C . ILE B 1 372 ? 6.707 -11.523 -5.23 1 92.81 372 ILE B C 1
ATOM 8143 O O . ILE B 1 372 ? 7.848 -11.234 -5.598 1 92.81 372 ILE B O 1
ATOM 8147 N N . GLY B 1 373 ? 6.512 -12.094 -4.086 1 92.69 373 GLY B N 1
ATOM 8148 C CA . GLY B 1 373 ? 7.574 -12.391 -3.141 1 92.69 373 GLY B CA 1
ATOM 8149 C C . GLY B 1 373 ? 7.863 -11.25 -2.186 1 92.69 373 GLY B C 1
ATOM 8150 O O . GLY B 1 373 ? 9.016 -11.023 -1.808 1 92.69 373 GLY B O 1
ATOM 8151 N N . VAL B 1 374 ? 6.863 -10.445 -1.858 1 95.12 374 VAL B N 1
ATOM 8152 C CA . VAL B 1 374 ? 6.992 -9.32 -0.935 1 95.12 374 VAL B CA 1
ATOM 8153 C C . VAL B 1 374 ? 5.898 -9.398 0.127 1 95.12 374 VAL B C 1
ATOM 8155 O O . VAL B 1 374 ? 4.938 -10.156 -0.016 1 95.12 374 VAL B O 1
ATOM 8158 N N . PRO B 1 375 ? 6.02 -8.656 1.246 1 93.94 375 PRO B N 1
ATOM 8159 C CA . PRO B 1 375 ? 4.988 -8.68 2.285 1 93.94 375 PRO B CA 1
ATOM 8160 C C . PRO B 1 375 ? 3.639 -8.172 1.787 1 93.94 375 PRO B C 1
ATOM 8162 O O . PRO B 1 375 ? 3.588 -7.289 0.924 1 93.94 375 PRO B O 1
ATOM 8165 N N . LYS B 1 376 ? 2.604 -8.773 2.324 1 95.44 376 LYS B N 1
ATOM 8166 C CA . LYS B 1 376 ? 1.268 -8.266 2.025 1 95.44 376 LYS B CA 1
ATOM 8167 C C . LYS B 1 376 ? 1.071 -6.867 2.6 1 95.44 376 LYS B C 1
ATOM 8169 O O . LYS B 1 376 ? 1.84 -6.43 3.457 1 95.44 376 LYS B O 1
ATOM 8174 N N . MET B 1 377 ? 0.063 -6.148 2.146 1 96.25 377 MET B N 1
ATOM 8175 C CA . MET B 1 377 ? -0.116 -4.75 2.52 1 96.25 377 MET B CA 1
ATOM 8176 C C . MET B 1 377 ? -0.821 -4.629 3.867 1 96.25 377 MET B C 1
ATOM 8178 O O . MET B 1 377 ? -0.38 -3.881 4.742 1 96.25 377 MET B O 1
ATOM 8182 N N . VAL B 1 378 ? -1.935 -5.301 3.992 1 94.75 378 VAL B N 1
ATOM 8183 C CA . VAL B 1 378 ? -2.742 -5.168 5.199 1 94.75 378 VAL B CA 1
ATOM 8184 C C . VAL B 1 378 ? -2.324 -6.223 6.223 1 94.75 378 VAL B C 1
ATOM 8186 O O . VAL B 1 378 ? -2.504 -7.422 5.992 1 94.75 378 VAL B O 1
ATOM 8189 N N . GLN B 1 379 ? -1.849 -5.762 7.289 1 89.56 379 GLN B N 1
ATOM 8190 C CA . GLN B 1 379 ? -1.358 -6.691 8.305 1 89.56 379 GLN B CA 1
ATOM 8191 C C . GLN B 1 379 ? -2.443 -7.008 9.328 1 89.56 379 GLN B C 1
ATOM 8193 O O . GLN B 1 379 ? -3.461 -6.316 9.398 1 89.56 379 GLN B O 1
ATOM 8198 N N . GLU B 1 380 ? -2.016 -8.008 10.023 1 83 380 GLU B N 1
ATOM 8199 C CA . GLU B 1 380 ? -2.947 -8.414 11.07 1 83 380 GLU B CA 1
ATOM 8200 C C . GLU B 1 380 ? -3.115 -7.328 12.125 1 83 380 GLU B C 1
ATOM 8202 O O . GLU B 1 380 ? -2.152 -6.641 12.469 1 83 380 GLU B O 1
ATOM 8207 N N . GLY B 1 381 ? -4.254 -7.094 12.609 1 82.62 381 GLY B N 1
ATOM 8208 C CA . GLY B 1 381 ? -4.539 -6.086 13.617 1 82.62 381 GLY B CA 1
ATOM 8209 C C . GLY B 1 381 ? -5.023 -4.773 13.023 1 82.62 381 GLY B C 1
ATOM 8210 O O . GLY B 1 381 ? -5.527 -3.91 13.75 1 82.62 381 GLY B O 1
ATOM 8211 N N . GLN B 1 382 ? -4.961 -4.641 11.727 1 89.69 382 GLN B N 1
ATOM 8212 C CA . GLN B 1 382 ? -5.34 -3.383 11.094 1 89.69 382 GLN B CA 1
ATOM 8213 C C . GLN B 1 382 ? -6.781 -3.432 10.594 1 89.69 382 GLN B C 1
ATOM 8215 O O . GLN B 1 382 ? -7.297 -2.443 10.062 1 89.69 382 GLN B O 1
ATOM 8220 N N . TRP B 1 383 ? -7.375 -4.551 10.688 1 93.38 383 TRP B N 1
ATOM 8221 C CA . TRP B 1 383 ? -8.719 -4.723 10.141 1 93.38 383 TRP B CA 1
ATOM 8222 C C . TRP B 1 383 ? -9.562 -5.605 11.055 1 93.38 383 TRP B C 1
ATOM 8224 O O . TRP B 1 383 ? -9.031 -6.402 11.828 1 93.38 383 TRP B O 1
ATOM 8234 N N . ASP B 1 384 ? -10.883 -5.484 10.984 1 92.56 384 ASP B N 1
ATOM 8235 C CA . ASP B 1 384 ? -11.773 -6.301 11.805 1 92.56 384 ASP B CA 1
ATOM 8236 C C . ASP B 1 384 ? -13.062 -6.629 11.062 1 92.56 384 ASP B C 1
ATOM 8238 O O . ASP B 1 384 ? -14.086 -6.922 11.68 1 92.56 384 ASP B O 1
ATOM 8242 N N . THR B 1 385 ? -13.086 -6.492 9.773 1 95.44 385 THR B N 1
ATOM 8243 C CA . THR B 1 385 ? -14.266 -6.785 8.969 1 95.44 385 THR B CA 1
ATOM 8244 C C . THR B 1 385 ? -14.672 -8.25 9.102 1 95.44 385 THR B C 1
ATOM 8246 O O . THR B 1 385 ? -13.859 -9.148 8.859 1 95.44 385 THR B O 1
ATOM 8249 N N . ARG B 1 386 ? -15.844 -8.5 9.391 1 94.06 386 ARG B N 1
ATOM 8250 C CA . ARG B 1 386 ? -16.359 -9.844 9.648 1 94.06 386 ARG B CA 1
ATOM 8251 C C . ARG B 1 386 ? -16.578 -10.602 8.344 1 94.06 386 ARG B C 1
ATOM 8253 O O . ARG B 1 386 ? -16.5 -10.016 7.258 1 94.06 386 ARG B O 1
ATOM 8260 N N . ASP B 1 387 ? -16.828 -11.938 8.477 1 94.62 387 ASP B N 1
ATOM 8261 C CA . ASP B 1 387 ? -17.109 -12.789 7.328 1 94.62 387 ASP B CA 1
ATOM 8262 C C . ASP B 1 387 ? -18.453 -12.422 6.684 1 94.62 387 ASP B C 1
ATOM 8264 O O . ASP B 1 387 ? -19.406 -12.07 7.383 1 94.62 387 ASP B O 1
ATOM 8268 N N . PRO B 1 388 ? -18.484 -12.516 5.352 1 95.62 388 PRO B N 1
ATOM 8269 C CA . PRO B 1 388 ? -19.812 -12.43 4.734 1 95.62 388 PRO B CA 1
ATOM 8270 C C . PRO B 1 388 ? -20.734 -13.562 5.164 1 95.62 388 PRO B C 1
ATOM 8272 O O . PRO B 1 388 ? -20.266 -14.602 5.648 1 95.62 388 PRO B O 1
ATOM 8275 N N . LEU B 1 389 ? -21.984 -13.312 5 1 95.62 389 LEU B N 1
ATOM 8276 C CA . LEU B 1 389 ? -22.984 -14.344 5.281 1 95.62 389 LEU B CA 1
ATOM 8277 C C . LEU B 1 389 ? -23.219 -15.227 4.059 1 95.62 389 LEU B C 1
ATOM 8279 O O . LEU B 1 389 ? -23.109 -14.758 2.922 1 95.62 389 LEU B O 1
ATOM 8283 N N . ASN B 1 390 ? -23.422 -16.516 4.324 1 95 390 ASN B N 1
ATOM 8284 C CA . ASN B 1 390 ? -23.781 -17.422 3.232 1 95 390 ASN B CA 1
ATOM 8285 C C . ASN B 1 390 ? -25.203 -17.188 2.746 1 95 390 ASN B C 1
ATOM 8287 O O . ASN B 1 390 ? -26.109 -17.953 3.072 1 95 390 ASN B O 1
ATOM 8291 N N . LEU B 1 391 ? -25.359 -16.188 1.915 1 95.06 391 LEU B N 1
ATOM 8292 C CA . LEU B 1 391 ? -26.672 -15.789 1.422 1 95.06 391 LEU B CA 1
ATOM 8293 C C . LEU B 1 391 ? -26.688 -15.711 -0.101 1 95.06 391 LEU B C 1
ATOM 8295 O O . LEU B 1 391 ? -25.672 -15.367 -0.715 1 95.06 391 LEU B O 1
ATOM 8299 N N . SER B 1 392 ? -27.812 -16.094 -0.644 1 92.94 392 SER B N 1
ATOM 8300 C CA . SER B 1 392 ? -28.047 -15.805 -2.053 1 92.94 392 SER B CA 1
ATOM 8301 C C . SER B 1 392 ? -28.438 -14.344 -2.256 1 92.94 392 SER B C 1
ATOM 8303 O O . SER B 1 392 ? -28.984 -13.711 -1.351 1 92.94 392 SER B O 1
ATOM 8305 N N . ASP B 1 393 ? -28.203 -13.82 -3.363 1 92.94 393 ASP B N 1
ATOM 8306 C CA . ASP B 1 393 ? -28.516 -12.422 -3.643 1 92.94 393 ASP B CA 1
ATOM 8307 C C . ASP B 1 393 ? -30.016 -12.164 -3.59 1 92.94 393 ASP B C 1
ATOM 8309 O O . ASP B 1 393 ? -30.453 -11.039 -3.336 1 92.94 393 ASP B O 1
ATOM 8313 N N . GLU B 1 394 ? -30.781 -13.195 -3.766 1 94.19 394 GLU B N 1
ATOM 8314 C CA . GLU B 1 394 ? -32.219 -13.078 -3.766 1 94.19 394 GLU B CA 1
ATOM 8315 C C . GLU B 1 394 ? -32.781 -12.984 -2.344 1 94.19 394 GLU B C 1
ATOM 8317 O O . GLU B 1 394 ? -33.938 -12.625 -2.141 1 94.19 394 GLU B O 1
ATOM 8322 N N . ASP B 1 395 ? -31.953 -13.242 -1.398 1 95.25 395 ASP B N 1
ATOM 8323 C CA . ASP B 1 395 ? -32.406 -13.297 -0.009 1 95.25 395 ASP B CA 1
ATOM 8324 C C . ASP B 1 395 ? -32.594 -11.898 0.563 1 95.25 395 ASP B C 1
ATOM 8326 O O . ASP B 1 395 ? -33.188 -11.727 1.617 1 95.25 395 ASP B O 1
ATOM 8330 N N . PHE B 1 396 ? -32.062 -10.852 -0.025 1 96.06 396 PHE B N 1
ATOM 8331 C CA . PHE B 1 396 ? -32.125 -9.492 0.504 1 96.06 396 PHE B CA 1
ATOM 8332 C C . PHE B 1 396 ? -32.062 -8.469 -0.623 1 96.06 396 PHE B C 1
ATOM 8334 O O . PHE B 1 396 ? -31.797 -8.82 -1.772 1 96.06 396 PHE B O 1
ATOM 8341 N N . ASP B 1 397 ? -32.375 -7.254 -0.304 1 94.62 397 ASP B N 1
ATOM 8342 C CA . ASP B 1 397 ? -32.344 -6.16 -1.268 1 94.62 397 ASP B CA 1
ATOM 8343 C C . ASP B 1 397 ? -32.219 -4.809 -0.562 1 94.62 397 ASP B C 1
ATOM 8345 O O . ASP B 1 397 ? -31.828 -4.746 0.608 1 94.62 397 ASP B O 1
ATOM 8349 N N . GLU B 1 398 ? -32.375 -3.699 -1.305 1 92.62 398 GLU B N 1
ATOM 8350 C CA . GLU B 1 398 ? -32.188 -2.35 -0.784 1 92.62 398 GLU B CA 1
ATOM 8351 C C . GLU B 1 398 ? -33.219 -2.014 0.291 1 92.62 398 GLU B C 1
ATOM 8353 O O . GLU B 1 398 ? -33 -1.12 1.11 1 92.62 398 GLU B O 1
ATOM 8358 N N . ASN B 1 399 ? -34.25 -2.781 0.313 1 93.69 399 ASN B N 1
ATOM 8359 C CA . ASN B 1 399 ? -35.344 -2.502 1.262 1 93.69 399 ASN B CA 1
ATOM 8360 C C . ASN B 1 399 ? -35.219 -3.387 2.502 1 93.69 399 ASN B C 1
ATOM 8362 O O . ASN B 1 399 ? -36 -3.236 3.443 1 93.69 399 ASN B O 1
ATOM 8366 N N . THR B 1 400 ? -34.219 -4.168 2.5 1 95.19 400 THR B N 1
ATOM 8367 C CA . THR B 1 400 ? -34.031 -5.066 3.633 1 95.19 400 THR B CA 1
ATOM 8368 C C . THR B 1 400 ? -33.562 -4.293 4.867 1 95.19 400 THR B C 1
ATOM 8370 O O . THR B 1 400 ? -32.625 -3.512 4.797 1 95.19 400 THR B O 1
ATOM 8373 N N . THR B 1 401 ? -34.219 -4.418 6 1 94.25 401 THR B N 1
ATOM 8374 C CA . THR B 1 401 ? -33.875 -3.715 7.234 1 94.25 401 THR B CA 1
ATOM 8375 C C . THR B 1 401 ? -33.031 -4.586 8.141 1 94.25 401 THR B C 1
ATOM 8377 O O . THR B 1 401 ? -32.281 -4.074 8.977 1 94.25 401 THR B O 1
ATOM 8380 N N . GLU B 1 402 ? -33.219 -5.898 7.961 1 94.31 402 GLU B N 1
ATOM 8381 C CA . GLU B 1 402 ? -32.406 -6.855 8.688 1 94.31 402 GLU B CA 1
ATOM 8382 C C . GLU B 1 402 ? -32.062 -8.062 7.816 1 94.31 402 GLU B C 1
ATOM 8384 O O . GLU B 1 402 ? -32.938 -8.664 7.211 1 94.31 402 GLU B O 1
ATOM 8389 N N . LEU B 1 403 ? -30.844 -8.414 7.773 1 95.75 403 LEU B N 1
ATOM 8390 C CA . LEU B 1 403 ? -30.422 -9.539 6.934 1 95.75 403 LEU B CA 1
ATOM 8391 C C . LEU B 1 403 ? -30.891 -10.859 7.527 1 95.75 403 LEU B C 1
ATOM 8393 O O . LEU B 1 403 ? -30.891 -11.039 8.75 1 95.75 403 LEU B O 1
ATOM 8397 N N . PRO B 1 404 ? -31.234 -11.742 6.676 1 95.5 404 PRO B N 1
ATOM 8398 C CA . PRO B 1 404 ? -31.547 -13.086 7.176 1 95.5 404 PRO B CA 1
ATOM 8399 C C . PRO B 1 404 ? -30.297 -13.82 7.676 1 95.5 404 PRO B C 1
ATOM 8401 O O . PRO B 1 404 ? -29.172 -13.422 7.359 1 95.5 404 PRO B O 1
ATOM 8404 N N . PRO B 1 405 ? -30.562 -14.805 8.5 1 94.25 405 PRO B N 1
ATOM 8405 C CA . PRO B 1 405 ? -29.406 -15.594 8.945 1 94.25 405 PRO B CA 1
ATOM 8406 C C . PRO B 1 405 ? -28.734 -16.344 7.801 1 94.25 405 PRO B C 1
ATOM 8408 O O . PRO B 1 405 ? -29.359 -16.609 6.773 1 94.25 405 PRO B O 1
ATOM 8411 N N . SER B 1 406 ? -27.484 -16.672 7.98 1 94.75 406 SER B N 1
ATOM 8412 C CA . SER B 1 406 ? -26.719 -17.438 6.992 1 94.75 406 SER B CA 1
ATOM 8413 C C . SER B 1 406 ? -27.375 -18.781 6.703 1 94.75 406 SER B C 1
ATOM 8415 O O . SER B 1 406 ? -27.875 -19.438 7.617 1 94.75 406 SER B O 1
ATOM 8417 N N . ARG B 1 407 ? -27.344 -19.125 5.48 1 93.94 407 ARG B N 1
ATOM 8418 C CA . ARG B 1 407 ? -27.797 -20.469 5.105 1 93.94 407 ARG B CA 1
ATOM 8419 C C . ARG B 1 407 ? -26.828 -21.531 5.594 1 93.94 407 ARG B C 1
ATOM 8421 O O . ARG B 1 407 ? -25.656 -21.234 5.836 1 93.94 407 ARG B O 1
ATOM 8428 N N . GLY B 1 408 ? -27.312 -22.703 5.711 1 88.06 408 GLY B N 1
ATOM 8429 C CA . GLY B 1 408 ? -26.5 -23.797 6.207 1 88.06 408 GLY B CA 1
ATOM 8430 C C . GLY B 1 408 ? -25.328 -24.141 5.289 1 88.06 408 GLY B C 1
ATOM 8431 O O . GLY B 1 408 ? -25.312 -23.719 4.133 1 88.06 408 GLY B O 1
ATOM 8432 N N . ASP B 1 409 ? -24.453 -24.938 5.785 1 82.44 409 ASP B N 1
ATOM 8433 C CA . ASP B 1 409 ? -23.234 -25.297 5.078 1 82.44 409 ASP B CA 1
ATOM 8434 C C . ASP B 1 409 ? -23.516 -26.234 3.906 1 82.44 409 ASP B C 1
ATOM 8436 O O . ASP B 1 409 ? -22.656 -26.453 3.051 1 82.44 409 ASP B O 1
ATOM 8440 N N . ASP B 1 410 ? -24.672 -26.641 3.848 1 80.56 410 ASP B N 1
ATOM 8441 C CA . ASP B 1 410 ? -25.062 -27.562 2.791 1 80.56 410 ASP B CA 1
ATOM 8442 C C . ASP B 1 410 ? -25.578 -26.812 1.565 1 80.56 410 ASP B C 1
ATOM 8444 O O . ASP B 1 410 ? -25.672 -27.391 0.477 1 80.56 410 ASP B O 1
ATOM 8448 N N . GLN B 1 411 ? -25.797 -25.594 1.782 1 86.88 411 GLN B N 1
ATOM 8449 C CA . GLN B 1 411 ? -26.312 -24.828 0.66 1 86.88 411 GLN B CA 1
ATOM 8450 C C . GLN B 1 411 ? -25.203 -24.031 -0.021 1 86.88 411 GLN B C 1
ATOM 8452 O O . GLN B 1 411 ? -24.578 -23.172 0.603 1 86.88 411 GLN B O 1
ATOM 8457 N N . GLN B 1 412 ? -25.031 -24.281 -1.304 1 86.94 412 GLN B N 1
ATOM 8458 C CA . GLN B 1 412 ? -23.969 -23.641 -2.074 1 86.94 412 GLN B CA 1
ATOM 8459 C C . GLN B 1 412 ? -24.469 -22.375 -2.762 1 86.94 412 GLN B C 1
ATOM 8461 O O . GLN B 1 412 ? -24.797 -22.406 -3.947 1 86.94 412 GLN B O 1
ATOM 8466 N N . THR B 1 413 ? -24.375 -21.312 -1.985 1 89.06 413 THR B N 1
ATOM 8467 C CA . THR B 1 413 ? -24.688 -20 -2.561 1 89.06 413 THR B CA 1
ATOM 8468 C C . THR B 1 413 ? -23.516 -19.469 -3.365 1 89.06 413 THR B C 1
ATOM 8470 O O . THR B 1 413 ? -22.422 -20.031 -3.326 1 89.06 413 THR B O 1
ATOM 8473 N N . PRO B 1 414 ? -23.688 -18.359 -4.082 1 83.81 414 PRO B N 1
ATOM 8474 C CA . PRO B 1 414 ? -22.578 -17.781 -4.848 1 83.81 414 PRO B CA 1
ATOM 8475 C C . PRO B 1 414 ? -21.453 -17.281 -3.951 1 83.81 414 PRO B C 1
ATOM 8477 O O . PRO B 1 414 ? -20.328 -17.078 -4.422 1 83.81 414 PRO B O 1
ATOM 8480 N N . VAL B 1 415 ? -21.719 -17.078 -2.688 1 91 415 VAL B N 1
ATOM 8481 C CA . VAL B 1 415 ? -20.703 -16.531 -1.781 1 91 415 VAL B CA 1
ATOM 8482 C C . VAL B 1 415 ? -20.078 -17.656 -0.959 1 91 415 VAL B C 1
ATOM 8484 O O . VAL B 1 415 ? -19.094 -17.438 -0.245 1 91 415 VAL B O 1
ATOM 8487 N N . PHE B 1 416 ? -20.562 -18.844 -1.197 1 90.44 416 PHE B N 1
ATOM 8488 C CA . PHE B 1 416 ? -20.203 -20 -0.402 1 90.44 416 PHE B CA 1
ATOM 8489 C C . PHE B 1 416 ? -18.703 -20.266 -0.487 1 90.44 416 PHE B C 1
ATOM 8491 O O . PHE B 1 416 ? -18.031 -20.453 0.536 1 90.44 416 PHE B O 1
ATOM 8498 N N . PHE B 1 417 ? -18.125 -20.25 -1.607 1 90.25 417 PHE B N 1
ATOM 8499 C CA . PHE B 1 417 ? -16.719 -20.531 -1.854 1 90.25 417 PHE B CA 1
ATOM 8500 C C . PHE B 1 417 ? -15.844 -19.422 -1.293 1 90.25 417 PHE B C 1
ATOM 8502 O O . PHE B 1 417 ? -14.797 -19.688 -0.702 1 90.25 417 PHE B O 1
ATOM 8509 N N . ILE B 1 418 ? -16.234 -18.141 -1.466 1 91.62 418 ILE B N 1
ATOM 8510 C CA . ILE B 1 418 ? -15.43 -17.016 -1.009 1 91.62 418 ILE B CA 1
ATOM 8511 C C . ILE B 1 418 ? -15.344 -17.016 0.517 1 91.62 418 ILE B C 1
ATOM 8513 O O . ILE B 1 418 ? -14.328 -16.641 1.092 1 91.62 418 ILE B O 1
ATOM 8517 N N . ILE B 1 419 ? -16.391 -17.438 1.122 1 93.19 419 ILE B N 1
ATOM 8518 C CA . ILE B 1 419 ? -16.391 -17.531 2.578 1 93.19 419 ILE B CA 1
ATOM 8519 C C . ILE B 1 419 ? -15.328 -18.547 3.021 1 93.19 419 ILE B C 1
ATOM 8521 O O . ILE B 1 419 ? -14.539 -18.266 3.926 1 93.19 419 ILE B O 1
ATOM 8525 N N . ALA B 1 420 ? -15.344 -19.672 2.361 1 92.25 420 ALA B N 1
ATOM 8526 C CA . ALA B 1 420 ? -14.367 -20.719 2.688 1 92.25 420 ALA B CA 1
ATOM 8527 C C . ALA B 1 420 ? -12.945 -20.234 2.408 1 92.25 420 ALA B C 1
ATOM 8529 O O . ALA B 1 420 ? -12.047 -20.438 3.232 1 92.25 420 ALA B O 1
ATOM 8530 N N . ARG B 1 421 ? -12.766 -19.656 1.295 1 92.06 421 ARG B N 1
ATOM 8531 C CA . ARG B 1 421 ? -11.445 -19.156 0.915 1 92.06 421 ARG B CA 1
ATOM 8532 C C . ARG B 1 421 ? -10.969 -18.078 1.876 1 92.06 421 ARG B C 1
ATOM 8534 O O . ARG B 1 421 ? -9.773 -17.984 2.17 1 92.06 421 ARG B O 1
ATOM 8541 N N . TYR B 1 422 ? -11.93 -17.25 2.268 1 92.06 422 TYR B N 1
ATOM 8542 C CA . TYR B 1 422 ? -11.602 -16.188 3.199 1 92.06 422 TYR B CA 1
ATOM 8543 C C . TYR B 1 422 ? -11.148 -16.734 4.539 1 92.06 422 TYR B C 1
ATOM 8545 O O . TYR B 1 422 ? -10.188 -16.25 5.133 1 92.06 422 TYR B O 1
ATOM 8553 N N . LYS B 1 423 ? -11.773 -17.766 4.977 1 91.75 423 LYS B N 1
ATOM 8554 C CA . LYS B 1 423 ? -11.375 -18.422 6.215 1 91.75 423 LYS B CA 1
ATOM 8555 C C . LYS B 1 423 ? -9.938 -18.938 6.125 1 91.75 423 LYS B C 1
ATOM 8557 O O . LYS B 1 423 ? -9.141 -18.734 7.047 1 91.75 423 LYS B O 1
ATOM 8562 N N . MET B 1 424 ? -9.648 -19.547 5.059 1 92 424 MET B N 1
ATOM 8563 C CA . MET B 1 424 ? -8.289 -20.047 4.836 1 92 424 MET B CA 1
ATOM 8564 C C . MET B 1 424 ? -7.305 -18.891 4.727 1 92 424 MET B C 1
ATOM 8566 O O . MET B 1 424 ? -6.191 -18.969 5.25 1 92 424 MET B O 1
ATOM 8570 N N . ALA B 1 425 ? -7.734 -17.875 4.074 1 91.88 425 ALA B N 1
ATOM 8571 C CA . ALA B 1 425 ? -6.883 -16.703 3.824 1 91.88 425 ALA B CA 1
ATOM 8572 C C . ALA B 1 425 ? -6.492 -16.016 5.129 1 91.88 425 ALA B C 1
ATOM 8574 O O . ALA B 1 425 ? -5.387 -15.492 5.254 1 91.88 425 ALA B O 1
ATOM 8575 N N . LYS B 1 426 ? -7.34 -16 6.082 1 90.62 426 LYS B N 1
ATOM 8576 C CA . LYS B 1 426 ? -7.031 -15.383 7.367 1 90.62 426 LYS B CA 1
ATOM 8577 C C . LYS B 1 426 ? -5.836 -16.047 8.031 1 90.62 426 LYS B C 1
ATOM 8579 O O . LYS B 1 426 ? -4.965 -15.375 8.586 1 90.62 426 LYS B O 1
ATOM 8584 N N . VAL B 1 427 ? -5.777 -17.328 7.891 1 89.69 427 VAL B N 1
ATOM 8585 C CA . VAL B 1 427 ? -4.645 -18.062 8.461 1 89.69 427 VAL B CA 1
ATOM 8586 C C . VAL B 1 427 ? -3.406 -17.844 7.598 1 89.69 427 VAL B C 1
ATOM 8588 O O . VAL B 1 427 ? -2.307 -17.625 8.117 1 89.69 427 VAL B O 1
ATOM 8591 N N . MET B 1 428 ? -3.611 -17.906 6.34 1 90.5 428 MET B N 1
ATOM 8592 C CA . MET B 1 428 ? -2.504 -17.688 5.414 1 90.5 428 MET B CA 1
ATOM 8593 C C . MET B 1 428 ? -1.908 -16.297 5.586 1 90.5 428 MET B C 1
ATOM 8595 O O . MET B 1 428 ? -0.704 -16.109 5.41 1 90.5 428 MET B O 1
ATOM 8599 N N . GLY B 1 429 ? -2.816 -15.359 5.887 1 90.44 429 GLY B N 1
ATOM 8600 C CA . GLY B 1 429 ? -2.338 -14.008 6.152 1 90.44 429 GLY B CA 1
ATOM 8601 C C . GLY B 1 429 ? -1.359 -13.945 7.309 1 90.44 429 GLY B C 1
ATOM 8602 O O . GLY B 1 429 ? -0.319 -13.289 7.215 1 90.44 429 GLY B O 1
ATOM 8603 N N . VAL B 1 430 ? -1.656 -14.664 8.297 1 88.19 430 VAL B N 1
ATOM 8604 C CA . VAL B 1 430 ? -0.773 -14.734 9.453 1 88.19 430 VAL B CA 1
ATOM 8605 C C . VAL B 1 430 ? 0.549 -15.391 9.055 1 88.19 430 VAL B C 1
ATOM 8607 O O . VAL B 1 430 ? 1.621 -14.914 9.438 1 88.19 430 VAL B O 1
ATOM 8610 N N . MET B 1 431 ? 0.479 -16.391 8.336 1 87.75 431 MET B N 1
ATOM 8611 C CA . MET B 1 431 ? 1.67 -17.109 7.883 1 87.75 431 MET B CA 1
ATOM 8612 C C . MET B 1 431 ? 2.551 -16.203 7.027 1 87.75 431 MET B C 1
ATOM 8614 O O . MET B 1 431 ? 3.771 -16.188 7.184 1 87.75 431 MET B O 1
ATOM 8618 N N . ALA B 1 432 ? 1.874 -15.508 6.145 1 89.5 432 ALA B N 1
ATOM 8619 C CA . ALA B 1 432 ? 2.6 -14.586 5.273 1 89.5 432 ALA B CA 1
ATOM 8620 C C . ALA B 1 432 ? 3.354 -13.539 6.09 1 89.5 432 ALA B C 1
ATOM 8622 O O . ALA B 1 432 ? 4.48 -13.172 5.75 1 89.5 432 ALA B O 1
ATOM 8623 N N . ASP B 1 433 ? 2.727 -13.07 7.145 1 87.12 433 ASP B N 1
ATOM 8624 C CA . ASP B 1 433 ? 3.373 -12.086 8.016 1 87.12 433 ASP B CA 1
ATOM 8625 C C . ASP B 1 433 ? 4.594 -12.688 8.703 1 87.12 433 ASP B C 1
ATOM 8627 O O . ASP B 1 433 ? 5.633 -12.039 8.82 1 87.12 433 ASP B O 1
ATOM 8631 N N . ILE B 1 434 ? 4.52 -13.898 9.117 1 83.56 434 ILE B N 1
ATOM 8632 C CA . ILE B 1 434 ? 5.609 -14.578 9.812 1 83.56 434 ILE B CA 1
ATOM 8633 C C . ILE B 1 434 ? 6.781 -14.789 8.859 1 83.56 434 ILE B C 1
ATOM 8635 O O . ILE B 1 434 ? 7.934 -14.539 9.219 1 83.56 434 ILE B O 1
ATOM 8639 N N . ILE B 1 435 ? 6.469 -15.172 7.715 1 84.19 435 ILE B N 1
ATOM 8640 C CA . ILE B 1 435 ? 7.488 -15.523 6.734 1 84.19 435 ILE B CA 1
ATOM 8641 C C . ILE B 1 435 ? 8.242 -14.266 6.297 1 84.19 435 ILE B C 1
ATOM 8643 O O . ILE B 1 435 ? 9.453 -14.312 6.051 1 84.19 435 ILE B O 1
ATOM 8647 N N . ASN B 1 436 ? 7.566 -13.164 6.27 1 88.44 436 ASN B N 1
ATOM 8648 C CA . ASN B 1 436 ? 8.172 -11.93 5.785 1 88.44 436 ASN B CA 1
ATOM 8649 C C . ASN B 1 436 ? 8.68 -11.062 6.938 1 88.44 436 ASN B C 1
ATOM 8651 O O . ASN B 1 436 ? 9.18 -9.961 6.715 1 88.44 436 ASN B O 1
ATOM 8655 N N . ALA B 1 437 ? 8.57 -11.57 8.117 1 85.12 437 ALA B N 1
ATOM 8656 C CA . ALA B 1 437 ? 9.031 -10.82 9.289 1 85.12 437 ALA B CA 1
ATOM 8657 C C . ALA B 1 437 ? 10.555 -10.734 9.32 1 85.12 437 ALA B C 1
ATOM 8659 O O . ALA B 1 437 ? 11.242 -11.547 8.695 1 85.12 437 ALA B O 1
ATOM 8660 N N . THR B 1 438 ? 11.047 -9.711 9.922 1 83.88 438 THR B N 1
ATOM 8661 C CA . THR B 1 438 ? 12.492 -9.555 10.086 1 83.88 438 THR B CA 1
ATOM 8662 C C . THR B 1 438 ? 13.055 -10.641 10.992 1 83.88 438 THR B C 1
ATOM 8664 O O . THR B 1 438 ? 14.227 -11.016 10.875 1 83.88 438 THR B O 1
ATOM 8667 N N . GLN B 1 439 ? 12.227 -11.055 11.812 1 77.62 439 GLN B N 1
ATOM 8668 C CA . GLN B 1 439 ? 12.578 -12.156 12.695 1 77.62 439 GLN B CA 1
ATOM 8669 C C . GLN B 1 439 ? 11.609 -13.32 12.531 1 77.62 439 GLN B C 1
ATOM 8671 O O . GLN B 1 439 ? 10.391 -13.133 12.617 1 77.62 439 GLN B O 1
ATOM 8676 N N . TYR B 1 440 ? 12.227 -14.453 12.258 1 77.62 440 TYR B N 1
ATOM 8677 C CA . TYR B 1 440 ? 11.398 -15.633 12.047 1 77.62 440 TYR B CA 1
ATOM 8678 C C . TYR B 1 440 ? 11.133 -16.359 13.359 1 77.62 440 TYR B C 1
ATOM 8680 O O . TYR B 1 440 ? 12.055 -16.578 14.148 1 77.62 440 TYR B O 1
ATOM 8688 N N . ASP B 1 441 ? 9.914 -16.625 13.617 1 73.94 441 ASP B N 1
ATOM 8689 C CA . ASP B 1 441 ? 9.484 -17.375 14.797 1 73.94 441 ASP B CA 1
ATOM 8690 C C . ASP B 1 441 ? 8.945 -18.75 14.406 1 73.94 441 ASP B C 1
ATOM 8692 O O . ASP B 1 441 ? 7.781 -18.891 14.023 1 73.94 441 ASP B O 1
ATOM 8696 N N . PRO B 1 442 ? 9.734 -19.781 14.578 1 69.75 442 PRO B N 1
ATOM 8697 C CA . PRO B 1 442 ? 9.312 -21.125 14.141 1 69.75 442 PRO B CA 1
ATOM 8698 C C . PRO B 1 442 ? 8.102 -21.641 14.914 1 69.75 442 PRO B C 1
ATOM 8700 O O . PRO B 1 442 ? 7.293 -22.391 14.367 1 69.75 442 PRO B O 1
ATOM 8703 N N . VAL B 1 443 ? 8 -21.172 16.156 1 70.62 443 VAL B N 1
ATOM 8704 C CA . VAL B 1 443 ? 6.887 -21.625 16.984 1 70.62 443 VAL B CA 1
ATOM 8705 C C . VAL B 1 443 ? 5.574 -21.062 16.453 1 70.62 443 VAL B C 1
ATOM 8707 O O . VAL B 1 443 ? 4.594 -21.781 16.281 1 70.62 443 VAL B O 1
ATOM 8710 N N . LYS B 1 444 ? 5.676 -19.812 16.172 1 75.81 444 LYS B N 1
ATOM 8711 C CA . LYS B 1 444 ? 4.492 -19.172 15.609 1 75.81 444 LYS B CA 1
ATOM 8712 C C . LYS B 1 444 ? 4.16 -19.75 14.242 1 75.81 444 LYS B C 1
ATOM 8714 O O . LYS B 1 444 ? 2.986 -19.906 13.891 1 75.81 444 LYS B O 1
ATOM 8719 N N . ALA B 1 445 ? 5.176 -20.109 13.539 1 77.75 445 ALA B N 1
ATOM 8720 C CA . ALA B 1 445 ? 4.988 -20.656 12.203 1 77.75 445 ALA B CA 1
ATOM 8721 C C . ALA B 1 445 ? 4.34 -22.047 12.266 1 77.75 445 ALA B C 1
ATOM 8723 O O . ALA B 1 445 ? 3.412 -22.328 11.508 1 77.75 445 ALA B O 1
ATOM 8724 N N . ALA B 1 446 ? 4.77 -22.859 13.133 1 71.06 446 ALA B N 1
ATOM 8725 C CA . ALA B 1 446 ? 4.191 -24.188 13.312 1 71.06 446 ALA B CA 1
ATOM 8726 C C . ALA B 1 446 ? 2.746 -24.094 13.797 1 71.06 446 ALA B C 1
ATOM 8728 O O . ALA B 1 446 ? 1.894 -24.875 13.359 1 71.06 446 ALA B O 1
ATOM 8729 N N . GLY B 1 447 ? 2.584 -23.156 14.664 1 75.19 447 GLY B N 1
ATOM 8730 C CA . GLY B 1 447 ? 1.225 -22.922 15.125 1 75.19 447 GLY B CA 1
ATOM 8731 C C . GLY B 1 447 ? 0.278 -22.516 14.008 1 75.19 447 GLY B C 1
ATOM 8732 O O . GLY B 1 447 ? -0.855 -23 13.945 1 75.19 447 GLY B O 1
ATOM 8733 N N . ALA B 1 448 ? 0.738 -21.703 13.211 1 79.62 448 ALA B N 1
ATOM 8734 C CA . ALA B 1 448 ? -0.071 -21.25 12.078 1 79.62 448 ALA B CA 1
ATOM 8735 C C . ALA B 1 448 ? -0.368 -22.391 11.117 1 79.62 448 ALA B C 1
ATOM 8737 O O . ALA B 1 448 ? -1.471 -22.484 10.578 1 79.62 448 ALA B O 1
ATOM 8738 N N . ALA B 1 449 ? 0.571 -23.266 10.906 1 76.94 449 ALA B N 1
ATOM 8739 C CA . ALA B 1 449 ? 0.362 -24.438 10.047 1 76.94 449 ALA B CA 1
ATOM 8740 C C . ALA B 1 449 ? -0.702 -25.359 10.617 1 76.94 449 ALA B C 1
ATOM 8742 O O . ALA B 1 449 ? -1.554 -25.875 9.891 1 76.94 449 ALA B O 1
ATOM 8743 N N . GLY B 1 450 ? -0.554 -25.562 11.859 1 77.75 450 GLY B N 1
ATOM 8744 C CA . GLY B 1 450 ? -1.564 -26.375 12.516 1 77.75 450 GLY B CA 1
ATOM 8745 C C . GLY B 1 450 ? -2.955 -25.781 12.445 1 77.75 450 GLY B C 1
ATOM 8746 O O . GLY B 1 450 ? -3.934 -26.484 12.211 1 77.75 450 GLY B O 1
ATOM 8747 N N . LEU B 1 451 ? -2.957 -24.531 12.531 1 84.56 451 LEU B N 1
ATOM 8748 C CA . LEU B 1 451 ? -4.234 -23.828 12.461 1 84.56 451 LEU B CA 1
ATOM 8749 C C . LEU B 1 451 ? -4.82 -23.906 11.055 1 84.56 451 LEU B C 1
ATOM 8751 O O . LEU B 1 451 ? -6.039 -24 10.891 1 84.56 451 LEU B O 1
ATOM 8755 N N . LEU B 1 452 ? -4.043 -23.812 10.109 1 85.75 452 LEU B N 1
ATOM 8756 C CA . LEU B 1 452 ? -4.535 -23.891 8.742 1 85.75 452 LEU B CA 1
ATOM 8757 C C . LEU B 1 452 ? -5.137 -25.266 8.453 1 85.75 452 LEU B C 1
ATOM 8759 O O . LEU B 1 452 ? -6.172 -25.375 7.789 1 85.75 452 LEU B O 1
ATOM 8763 N N . LYS B 1 453 ? -4.484 -26.297 8.938 1 86.06 453 LYS B N 1
ATOM 8764 C CA . LYS B 1 453 ? -5.02 -27.656 8.766 1 86.06 453 LYS B CA 1
ATOM 8765 C C . LYS B 1 453 ? -6.359 -27.797 9.477 1 86.06 453 LYS B C 1
ATOM 8767 O O . LYS B 1 453 ? -7.301 -28.375 8.922 1 86.06 453 LYS B O 1
ATOM 8772 N N . ALA B 1 454 ? -6.375 -27.266 10.609 1 88.06 454 ALA B N 1
ATOM 8773 C CA . ALA B 1 454 ? -7.629 -27.312 11.359 1 88.06 454 ALA B CA 1
ATOM 8774 C C . ALA B 1 454 ? -8.734 -26.547 10.633 1 88.06 454 ALA B C 1
ATOM 8776 O O . ALA B 1 454 ? -9.891 -26.984 10.625 1 88.06 454 ALA B O 1
ATOM 8777 N N . THR B 1 455 ? -8.383 -25.469 10.078 1 89.56 455 THR B N 1
ATOM 8778 C CA . THR B 1 455 ? -9.344 -24.656 9.328 1 89.56 455 THR B CA 1
ATOM 8779 C C . THR B 1 455 ? -9.844 -25.406 8.102 1 89.56 455 THR B C 1
ATOM 8781 O O . THR B 1 455 ? -11.039 -25.438 7.82 1 89.56 455 THR B O 1
ATOM 8784 N N . TYR B 1 456 ? -8.984 -26.031 7.41 1 92.56 456 TYR B N 1
ATOM 8785 C CA . TYR B 1 456 ? -9.359 -26.828 6.246 1 92.56 456 TYR B CA 1
ATOM 8786 C C . TYR B 1 456 ? -10.297 -27.953 6.645 1 92.56 456 TYR B C 1
ATOM 8788 O O . TYR B 1 456 ? -11.297 -28.219 5.969 1 92.56 456 TYR B O 1
ATOM 8796 N N . ASP B 1 457 ? -9.992 -28.547 7.746 1 90.38 457 ASP B N 1
ATOM 8797 C CA . ASP B 1 457 ? -10.797 -29.672 8.211 1 90.38 457 ASP B CA 1
ATOM 8798 C C . ASP B 1 457 ? -12.195 -29.219 8.625 1 90.38 457 ASP B C 1
ATOM 8800 O O . ASP B 1 457 ? -13.148 -29.984 8.547 1 90.38 457 ASP B O 1
ATOM 8804 N N . SER B 1 458 ? -12.227 -27.984 8.984 1 89.44 458 SER B N 1
ATOM 8805 C CA . SER B 1 458 ? -13.508 -27.469 9.461 1 89.44 458 SER B CA 1
ATOM 8806 C C . SER B 1 458 ? -14.383 -27.016 8.289 1 89.44 458 SER B C 1
ATOM 8808 O O . SER B 1 458 ? -15.578 -26.75 8.469 1 89.44 458 SER B O 1
ATOM 8810 N N . LEU B 1 459 ? -13.883 -26.984 7.082 1 92.44 459 LEU B N 1
ATOM 8811 C CA . LEU B 1 459 ? -14.656 -26.578 5.918 1 92.44 459 LEU B CA 1
ATOM 8812 C C . LEU B 1 459 ? -15.742 -27.609 5.594 1 92.44 459 LEU B C 1
ATOM 8814 O O . LEU B 1 459 ? -15.617 -28.781 5.961 1 92.44 459 LEU B O 1
ATOM 8818 N N . PRO B 1 460 ? -16.828 -27.172 4.945 1 90.81 460 PRO B N 1
ATOM 8819 C CA . PRO B 1 460 ? -17.859 -28.125 4.52 1 90.81 460 PRO B CA 1
ATOM 8820 C C . PRO B 1 460 ? -17.297 -29.25 3.648 1 90.81 460 PRO B C 1
ATOM 8822 O O . PRO B 1 460 ? -16.422 -29 2.807 1 90.81 460 PRO B O 1
ATOM 8825 N N . SER B 1 461 ? -17.859 -30.422 3.779 1 89.31 461 SER B N 1
ATOM 8826 C CA . SER B 1 461 ? -17.344 -31.609 3.107 1 89.31 461 SER B CA 1
ATOM 8827 C C . SER B 1 461 ? -17.438 -31.469 1.592 1 89.31 461 SER B C 1
ATOM 8829 O O . SER B 1 461 ? -16.594 -31.984 0.867 1 89.31 461 SER B O 1
ATOM 8831 N N . VAL B 1 462 ? -18.375 -30.734 1.185 1 89.62 462 VAL B N 1
ATOM 8832 C CA . VAL B 1 462 ? -18.594 -30.578 -0.248 1 89.62 462 VAL B CA 1
ATOM 8833 C C . VAL B 1 462 ? -17.422 -29.828 -0.874 1 89.62 462 VAL B C 1
ATOM 8835 O O . VAL B 1 462 ? -17.188 -29.922 -2.082 1 89.62 462 VAL B O 1
ATOM 8838 N N . LEU B 1 463 ? -16.594 -29.125 -0.063 1 91.38 463 LEU B N 1
ATOM 8839 C CA . LEU B 1 463 ? -15.477 -28.312 -0.564 1 91.38 463 LEU B CA 1
ATOM 8840 C C . LEU B 1 463 ? -14.148 -29.031 -0.348 1 91.38 463 LEU B C 1
ATOM 8842 O O . LEU B 1 463 ? -13.086 -28.453 -0.594 1 91.38 463 LEU B O 1
ATOM 8846 N N . LYS B 1 464 ? -14.211 -30.266 0.013 1 90.62 464 LYS B N 1
ATOM 8847 C CA . LYS B 1 464 ? -12.992 -31.031 0.269 1 90.62 464 LYS B CA 1
ATOM 8848 C C . LYS B 1 464 ? -12.789 -32.094 -0.788 1 90.62 464 LYS B C 1
ATOM 8850 O O . LYS B 1 464 ? -13.758 -32.688 -1.29 1 90.62 464 LYS B O 1
ATOM 8855 N N . LEU B 1 465 ? -11.531 -32.281 -0.997 1 88.12 465 LEU B N 1
ATOM 8856 C CA . LEU B 1 465 ? -11.211 -33.375 -1.937 1 88.12 465 LEU B CA 1
ATOM 8857 C C . LEU B 1 465 ? -11.57 -34.719 -1.355 1 88.12 465 LEU B C 1
ATOM 8859 O O . LEU B 1 465 ? -11.422 -34.938 -0.153 1 88.12 465 LEU B O 1
ATOM 8863 N N . GLY B 1 466 ? -12.016 -35.625 -2.086 1 80.88 466 GLY B N 1
ATOM 8864 C CA . GLY B 1 466 ? -12.445 -36.969 -1.65 1 80.88 466 GLY B CA 1
ATOM 8865 C C . GLY B 1 466 ? -13.953 -37.125 -1.662 1 80.88 466 GLY B C 1
ATOM 8866 O O . GLY B 1 466 ? -14.453 -38.25 -1.685 1 80.88 466 GLY B O 1
ATOM 8867 N N . SER B 1 467 ? -14.617 -36.031 -1.67 1 71.62 467 SER B N 1
ATOM 8868 C CA . SER B 1 467 ? -16.078 -36.062 -1.706 1 71.62 467 SER B CA 1
ATOM 8869 C C . SER B 1 467 ? -16.594 -36.094 -3.141 1 71.62 467 SER B C 1
ATOM 8871 O O . SER B 1 467 ? -17.719 -35.688 -3.412 1 71.62 467 SER B O 1
ATOM 8873 N N . ASN B 1 468 ? -15.82 -36.656 -3.98 1 70.69 468 ASN B N 1
ATOM 8874 C CA . ASN B 1 468 ? -16.141 -36.594 -5.402 1 70.69 468 ASN B CA 1
ATOM 8875 C C . ASN B 1 468 ? -17.344 -37.469 -5.742 1 70.69 468 ASN B C 1
ATOM 8877 O O . ASN B 1 468 ? -17.422 -38.625 -5.332 1 70.69 468 ASN B O 1
ATOM 8881 N N . GLY B 1 469 ? -18.266 -36.75 -6.195 1 70.69 469 GLY B N 1
ATOM 8882 C CA . GLY B 1 469 ? -19.406 -37.438 -6.738 1 70.69 469 GLY B CA 1
ATOM 8883 C C . GLY B 1 469 ? -19.484 -37.375 -8.25 1 70.69 469 GLY B C 1
ATOM 8884 O O . GLY B 1 469 ? -18.891 -36.5 -8.875 1 70.69 469 GLY B O 1
ATOM 8885 N N . PRO B 1 470 ? -20.031 -38.406 -8.828 1 71.31 470 PRO B N 1
ATOM 8886 C CA . PRO B 1 470 ? -20.109 -38.469 -10.289 1 71.31 470 PRO B CA 1
ATOM 8887 C C . PRO B 1 470 ? -20.844 -37.281 -10.891 1 71.31 470 PRO B C 1
ATOM 8889 O O . PRO B 1 470 ? -20.594 -36.906 -12.047 1 71.31 470 PRO B O 1
ATOM 8892 N N . ASN B 1 471 ? -21.578 -36.562 -10.086 1 76.75 471 ASN B N 1
ATOM 8893 C CA . ASN B 1 471 ? -22.391 -35.5 -10.656 1 76.75 471 ASN B CA 1
ATOM 8894 C C . ASN B 1 471 ? -21.969 -34.125 -10.125 1 76.75 471 ASN B C 1
ATOM 8896 O O . ASN B 1 471 ? -22.766 -33.188 -10.164 1 76.75 471 ASN B O 1
ATOM 8900 N N . ASP B 1 472 ? -20.781 -34.125 -9.805 1 83.62 472 ASP B N 1
ATOM 8901 C CA . ASP B 1 472 ? -20.359 -32.844 -9.266 1 83.62 472 ASP B CA 1
ATOM 8902 C C . ASP B 1 472 ? -20.203 -31.797 -10.367 1 83.62 472 ASP B C 1
ATOM 8904 O O . ASP B 1 472 ? -19.719 -32.094 -11.461 1 83.62 472 ASP B O 1
ATOM 8908 N N . HIS B 1 473 ? -20.766 -30.641 -10.07 1 82.25 473 HIS B N 1
ATOM 8909 C CA . HIS B 1 473 ? -20.578 -29.531 -11 1 82.25 473 HIS B CA 1
ATOM 8910 C C . HIS B 1 473 ? -19.094 -29.172 -11.109 1 82.25 473 HIS B C 1
ATOM 8912 O O . HIS B 1 473 ? -18.375 -29.172 -10.109 1 82.25 473 HIS B O 1
ATOM 8918 N N . PRO B 1 474 ? -18.594 -28.906 -12.305 1 81.19 474 PRO B N 1
ATOM 8919 C CA . PRO B 1 474 ? -17.172 -28.547 -12.5 1 81.19 474 PRO B CA 1
ATOM 8920 C C . PRO B 1 474 ? -16.719 -27.438 -11.547 1 81.19 474 PRO B C 1
ATOM 8922 O O . PRO B 1 474 ? -15.562 -27.453 -11.102 1 81.19 474 PRO B O 1
ATOM 8925 N N . ARG B 1 475 ? -17.578 -26.625 -11.172 1 80.06 475 ARG B N 1
ATOM 8926 C CA . ARG B 1 475 ? -17.234 -25.547 -10.258 1 80.06 475 ARG B CA 1
ATOM 8927 C C . ARG B 1 475 ? -16.875 -26.094 -8.883 1 80.06 475 ARG B C 1
ATOM 8929 O O . ARG B 1 475 ? -15.922 -25.609 -8.25 1 80.06 475 ARG B O 1
ATOM 8936 N N . THR B 1 476 ? -17.609 -26.938 -8.461 1 83.75 476 THR B N 1
ATOM 8937 C CA . THR B 1 476 ? -17.359 -27.531 -7.148 1 83.75 476 THR B CA 1
ATOM 8938 C C . THR B 1 476 ? -16.031 -28.266 -7.133 1 83.75 476 THR B C 1
ATOM 8940 O O . THR B 1 476 ? -15.281 -28.203 -6.148 1 83.75 476 THR B O 1
ATOM 8943 N N . ILE B 1 477 ? -15.805 -28.938 -8.227 1 85.12 477 ILE B N 1
ATOM 8944 C CA . ILE B 1 477 ? -14.547 -29.672 -8.344 1 85.12 477 ILE B CA 1
ATOM 8945 C C . ILE B 1 477 ? -13.375 -28.688 -8.289 1 85.12 477 ILE B C 1
ATOM 8947 O O . ILE B 1 477 ? -12.398 -28.906 -7.582 1 85.12 477 ILE B O 1
ATOM 8951 N N . MET B 1 478 ? -13.531 -27.641 -9 1 84.12 478 MET B N 1
ATOM 8952 C CA . MET B 1 478 ? -12.477 -26.625 -9.031 1 84.12 478 MET B CA 1
ATOM 8953 C C . MET B 1 478 ? -12.273 -26.016 -7.648 1 84.12 478 MET B C 1
ATOM 8955 O O . MET B 1 478 ? -11.141 -25.797 -7.223 1 84.12 478 MET B O 1
ATOM 8959 N N . HIS B 1 479 ? -13.352 -25.703 -6.965 1 86.31 479 HIS B N 1
ATOM 8960 C CA . HIS B 1 479 ? -13.273 -25.125 -5.625 1 86.31 479 HIS B CA 1
ATOM 8961 C C . HIS B 1 479 ? -12.508 -26.031 -4.676 1 86.31 479 HIS B C 1
ATOM 8963 O O . HIS B 1 479 ? -11.703 -25.562 -3.865 1 86.31 479 HIS B O 1
ATOM 8969 N N . ARG B 1 480 ? -12.742 -27.328 -4.855 1 89.88 480 ARG B N 1
ATOM 8970 C CA . ARG B 1 480 ? -12.055 -28.297 -4.008 1 89.88 480 ARG B CA 1
ATOM 8971 C C . ARG B 1 480 ? -10.547 -28.25 -4.234 1 89.88 480 ARG B C 1
ATOM 8973 O O . ARG B 1 480 ? -9.773 -28.25 -3.279 1 89.88 480 ARG B O 1
ATOM 8980 N N . TYR B 1 481 ? -10.195 -28.188 -5.469 1 88.06 481 TYR B N 1
ATOM 8981 C CA . TYR B 1 481 ? -8.773 -28.172 -5.797 1 88.06 481 TYR B CA 1
ATOM 8982 C C . TYR B 1 481 ? -8.109 -26.891 -5.328 1 88.06 481 TYR B C 1
ATOM 8984 O O . TYR B 1 481 ? -6.984 -26.906 -4.824 1 88.06 481 TYR B O 1
ATOM 8992 N N . VAL B 1 482 ? -8.781 -25.781 -5.512 1 88.12 482 VAL B N 1
ATOM 8993 C CA . VAL B 1 482 ? -8.219 -24.5 -5.109 1 88.12 482 VAL B CA 1
ATOM 8994 C C . VAL B 1 482 ? -7.945 -24.5 -3.607 1 88.12 482 VAL B C 1
ATOM 8996 O O . VAL B 1 482 ? -6.875 -24.062 -3.162 1 88.12 482 VAL B O 1
ATOM 8999 N N . LEU B 1 483 ? -8.844 -25 -2.834 1 91.62 483 LEU B N 1
ATOM 9000 C CA . LEU B 1 483 ? -8.688 -25.031 -1.383 1 91.62 483 LEU B CA 1
ATOM 9001 C C . LEU B 1 483 ? -7.602 -26.016 -0.965 1 91.62 483 LEU B C 1
ATOM 9003 O O . LEU B 1 483 ? -6.812 -25.719 -0.063 1 91.62 483 LEU B O 1
ATOM 9007 N N . ALA B 1 484 ? -7.578 -27.125 -1.645 1 93 484 ALA B N 1
ATOM 9008 C CA . ALA B 1 484 ? -6.539 -28.109 -1.349 1 93 484 ALA B CA 1
ATOM 9009 C C . ALA B 1 484 ? -5.156 -27.562 -1.698 1 93 484 ALA B C 1
ATOM 9011 O O . ALA B 1 484 ? -4.191 -27.797 -0.965 1 93 484 ALA B O 1
ATOM 9012 N N . ILE B 1 485 ? -5.086 -26.922 -2.766 1 91.56 485 ILE B N 1
ATOM 9013 C CA . ILE B 1 485 ? -3.822 -26.328 -3.201 1 91.56 485 ILE B CA 1
ATOM 9014 C C . ILE B 1 485 ? -3.365 -25.281 -2.191 1 91.56 485 ILE B C 1
ATOM 9016 O O . ILE B 1 485 ? -2.188 -25.234 -1.827 1 91.56 485 ILE B O 1
ATOM 9020 N N . GLN B 1 486 ? -4.27 -24.531 -1.747 1 90 486 GLN B N 1
ATOM 9021 C CA . GLN B 1 486 ? -3.934 -23.516 -0.755 1 90 486 GLN B CA 1
ATOM 9022 C C . GLN B 1 486 ? -3.408 -24.156 0.529 1 90 486 GLN B C 1
ATOM 9024 O O . GLN B 1 486 ? -2.5 -23.625 1.167 1 90 486 GLN B O 1
ATOM 9029 N N . LEU B 1 487 ? -3.982 -25.219 0.884 1 91.88 487 LEU B N 1
ATOM 9030 C CA . LEU B 1 487 ? -3.537 -25.938 2.07 1 91.88 487 LEU B CA 1
ATOM 9031 C C . LEU B 1 487 ? -2.082 -26.375 1.925 1 91.88 487 LEU B C 1
ATOM 9033 O O . LEU B 1 487 ? -1.254 -26.094 2.793 1 91.88 487 LEU B O 1
ATOM 9037 N N . HIS B 1 488 ? -1.771 -27.016 0.867 1 92.81 488 HIS B N 1
ATOM 9038 C CA . HIS B 1 488 ? -0.429 -27.562 0.683 1 92.81 488 HIS B CA 1
ATOM 9039 C C . HIS B 1 488 ? 0.577 -26.438 0.395 1 92.81 488 HIS B C 1
ATOM 9041 O O . HIS B 1 488 ? 1.749 -26.547 0.762 1 92.81 488 HIS B O 1
ATOM 9047 N N . GLN B 1 489 ? 0.084 -25.438 -0.24 1 90.62 489 GLN B N 1
ATOM 9048 C CA . GLN B 1 489 ? 0.936 -24.266 -0.394 1 90.62 489 GLN B CA 1
ATOM 9049 C C . GLN B 1 489 ? 1.362 -23.703 0.963 1 90.62 489 GLN B C 1
ATOM 9051 O O . GLN B 1 489 ? 2.535 -23.391 1.167 1 90.62 489 GLN B O 1
ATOM 9056 N N . ALA B 1 490 ? 0.431 -23.594 1.802 1 86.5 490 ALA B N 1
ATOM 9057 C CA . ALA B 1 490 ? 0.713 -23.078 3.141 1 86.5 490 ALA B CA 1
ATOM 9058 C C . ALA B 1 490 ? 1.691 -23.984 3.881 1 86.5 490 ALA B C 1
ATOM 9060 O O . ALA B 1 490 ? 2.594 -23.5 4.57 1 86.5 490 ALA B O 1
ATOM 9061 N N . GLU B 1 491 ? 1.493 -25.234 3.729 1 87.5 491 GLU B N 1
ATOM 9062 C CA . GLU B 1 491 ? 2.408 -26.188 4.344 1 87.5 491 GLU B CA 1
ATOM 9063 C C . GLU B 1 491 ? 3.832 -26 3.828 1 87.5 491 GLU B C 1
ATOM 9065 O O . GLU B 1 491 ? 4.789 -26.031 4.605 1 87.5 491 GLU B O 1
ATOM 9070 N N . MET B 1 492 ? 3.93 -25.812 2.604 1 91.25 492 MET B N 1
ATOM 9071 C CA . MET B 1 492 ? 5.25 -25.609 2.021 1 91.25 492 MET B CA 1
ATOM 9072 C C . MET B 1 492 ? 5.898 -24.344 2.59 1 91.25 492 MET B C 1
ATOM 9074 O O . MET B 1 492 ? 7.062 -24.359 2.988 1 91.25 492 MET B O 1
ATOM 9078 N N . LEU B 1 493 ? 5.164 -23.344 2.668 1 86.25 493 LEU B N 1
ATOM 9079 C CA . LEU B 1 493 ? 5.703 -22.047 3.072 1 86.25 493 LEU B CA 1
ATOM 9080 C C . LEU B 1 493 ? 6.215 -22.094 4.508 1 86.25 493 LEU B C 1
ATOM 9082 O O . LEU B 1 493 ? 7.254 -21.516 4.82 1 86.25 493 LEU B O 1
ATOM 9086 N N . VAL B 1 494 ? 5.594 -22.828 5.285 1 82.31 494 VAL B N 1
ATOM 9087 C CA . VAL B 1 494 ? 5.953 -22.906 6.699 1 82.31 494 VAL B CA 1
ATOM 9088 C C . VAL B 1 494 ? 7.227 -23.719 6.871 1 82.31 494 VAL B C 1
ATOM 9090 O O . VAL B 1 494 ? 8.062 -23.422 7.723 1 82.31 494 VAL B O 1
ATOM 9093 N N . HIS B 1 495 ? 7.406 -24.672 6.059 1 84.75 495 HIS B N 1
ATOM 9094 C CA . HIS B 1 495 ? 8.477 -25.625 6.293 1 84.75 495 HIS B CA 1
ATOM 9095 C C . HIS B 1 495 ? 9.648 -25.391 5.348 1 84.75 495 HIS B C 1
ATOM 9097 O O . HIS B 1 495 ? 10.695 -26.031 5.48 1 84.75 495 HIS B O 1
ATOM 9103 N N . LEU B 1 496 ? 9.5 -24.5 4.484 1 89.62 496 LEU B N 1
ATOM 9104 C CA . LEU B 1 496 ? 10.516 -24.266 3.457 1 89.62 496 LEU B CA 1
ATOM 9105 C C . LEU B 1 496 ? 11.852 -23.891 4.086 1 89.62 496 LEU B C 1
ATOM 9107 O O . LEU B 1 496 ? 12.906 -24.172 3.521 1 89.62 496 LEU B O 1
ATOM 9111 N N . ARG B 1 497 ? 11.828 -23.297 5.172 1 82.56 497 ARG B N 1
ATOM 9112 C CA . ARG B 1 497 ? 13.039 -22.797 5.816 1 82.56 497 ARG B CA 1
ATOM 9113 C C . ARG B 1 497 ? 13.969 -23.922 6.207 1 82.56 497 ARG B C 1
ATOM 9115 O O . ARG B 1 497 ? 15.172 -23.719 6.391 1 82.56 497 ARG B O 1
ATOM 9122 N N . CYS B 1 498 ? 13.484 -25.094 6.344 1 83.31 498 CYS B N 1
ATOM 9123 C CA . CYS B 1 498 ? 14.297 -26.234 6.746 1 83.31 498 CYS B CA 1
ATOM 9124 C C . CYS B 1 498 ? 15.344 -26.562 5.688 1 83.31 498 CYS B C 1
ATOM 9126 O O . CYS B 1 498 ? 16.344 -27.219 5.977 1 83.31 498 CYS B O 1
ATOM 9128 N N . MET B 1 499 ? 15.164 -26.062 4.512 1 86.25 499 MET B N 1
ATOM 9129 C CA . MET B 1 499 ? 16.078 -26.375 3.418 1 86.25 499 MET B CA 1
ATOM 9130 C C . MET B 1 499 ? 17.359 -25.547 3.533 1 86.25 499 MET B C 1
ATOM 9132 O O . MET B 1 499 ? 18.344 -25.828 2.838 1 86.25 499 MET B O 1
ATOM 9136 N N . ALA B 1 500 ? 17.312 -24.609 4.387 1 77.44 500 ALA B N 1
ATOM 9137 C CA . ALA B 1 500 ? 18.469 -23.719 4.539 1 77.44 500 ALA B CA 1
ATOM 9138 C C . ALA B 1 500 ? 19.531 -24.359 5.426 1 77.44 500 ALA B C 1
ATOM 9140 O O . ALA B 1 500 ? 20.703 -23.969 5.395 1 77.44 500 ALA B O 1
ATOM 9141 N N . THR B 1 501 ? 19.172 -25.375 6.199 1 77.38 501 THR B N 1
ATOM 9142 C CA . THR B 1 501 ? 20.094 -26.047 7.094 1 77.38 501 THR B CA 1
ATOM 9143 C C . THR B 1 501 ? 20.266 -27.516 6.684 1 77.38 501 THR B C 1
ATOM 9145 O O . THR B 1 501 ? 19.344 -28.125 6.16 1 77.38 501 THR B O 1
ATOM 9148 N N . PRO B 1 502 ? 21.484 -28 6.863 1 81.69 502 PRO B N 1
ATOM 9149 C CA . PRO B 1 502 ? 21.688 -29.422 6.559 1 81.69 502 PRO B CA 1
ATOM 9150 C C . PRO B 1 502 ? 20.75 -30.328 7.348 1 81.69 502 PRO B C 1
ATOM 9152 O O . PRO B 1 502 ? 20.516 -30.109 8.539 1 81.69 502 PRO B O 1
ATOM 9155 N N . PRO B 1 503 ? 20.234 -31.234 6.621 1 86.31 503 PRO B N 1
ATOM 9156 C CA . PRO B 1 503 ? 19.297 -32.125 7.301 1 86.31 503 PRO B CA 1
ATOM 9157 C C . PRO B 1 503 ? 19.984 -33.031 8.32 1 86.31 503 PRO B C 1
ATOM 9159 O O . PRO B 1 503 ? 21.141 -33.406 8.141 1 86.31 503 PRO B O 1
ATOM 9162 N N . GLN B 1 504 ? 19.203 -33.344 9.336 1 82.44 504 GLN B N 1
ATOM 9163 C CA . GLN B 1 504 ? 19.641 -34.312 10.328 1 82.44 504 GLN B CA 1
ATOM 9164 C C . GLN B 1 504 ? 19.141 -35.719 9.977 1 82.44 504 GLN B C 1
ATOM 9166 O O . GLN B 1 504 ? 18.203 -35.875 9.188 1 82.44 504 GLN B O 1
ATOM 9171 N N . GLU B 1 505 ? 19.828 -36.719 10.5 1 77.62 505 GLU B N 1
ATOM 9172 C CA . GLU B 1 505 ? 19.5 -38.125 10.172 1 77.62 505 GLU B CA 1
ATOM 9173 C C . GLU B 1 505 ? 18.047 -38.406 10.484 1 77.62 505 GLU B C 1
ATOM 9175 O O . GLU B 1 505 ? 17.375 -39.156 9.734 1 77.62 505 GLU B O 1
ATOM 9180 N N . ASP B 1 506 ? 17.562 -37.812 11.484 1 81.81 506 ASP B N 1
ATOM 9181 C CA . ASP B 1 506 ? 16.203 -38.094 11.922 1 81.81 506 ASP B CA 1
ATOM 9182 C C . ASP B 1 506 ? 15.188 -37.375 11.039 1 81.81 506 ASP B C 1
ATOM 9184 O O . ASP B 1 506 ? 14.008 -37.719 11.016 1 81.81 506 ASP B O 1
ATOM 9188 N N . ASP B 1 507 ? 15.633 -36.469 10.211 1 85.56 507 ASP B N 1
ATOM 9189 C CA . ASP B 1 507 ? 14.742 -35.75 9.312 1 85.56 507 ASP B CA 1
ATOM 9190 C C . ASP B 1 507 ? 14.203 -36.656 8.219 1 85.56 507 ASP B C 1
ATOM 9192 O O . ASP B 1 507 ? 13.078 -36.469 7.738 1 85.56 507 ASP B O 1
ATOM 9196 N N . PHE B 1 508 ? 15 -37.625 7.941 1 81.69 508 PHE B N 1
ATOM 9197 C CA . PHE B 1 508 ? 14.641 -38.5 6.836 1 81.69 508 PHE B CA 1
ATOM 9198 C C . PHE B 1 508 ? 13.68 -39.594 7.293 1 81.69 508 PHE B C 1
ATOM 9200 O O . PHE B 1 508 ? 12.898 -40.125 6.496 1 81.69 508 PHE B O 1
ATOM 9207 N N . THR B 1 509 ? 13.773 -39.906 8.555 1 78.75 509 THR B N 1
ATOM 9208 C CA . THR B 1 509 ? 13.055 -41.062 9.055 1 78.75 509 THR B CA 1
ATOM 9209 C C . THR B 1 509 ? 11.742 -40.656 9.719 1 78.75 509 THR B C 1
ATOM 9211 O O . THR B 1 509 ? 10.773 -41.406 9.734 1 78.75 509 THR B O 1
ATOM 9214 N N . ARG B 1 510 ? 11.688 -39.5 10.195 1 84.75 510 ARG B N 1
ATOM 9215 C CA . ARG B 1 510 ? 10.492 -39.031 10.898 1 84.75 510 ARG B CA 1
ATOM 9216 C C . ARG B 1 510 ? 9.484 -38.438 9.922 1 84.75 510 ARG B C 1
ATOM 9218 O O . ARG B 1 510 ? 9.758 -37.438 9.258 1 84.75 510 ARG B O 1
ATOM 9225 N N . PRO B 1 511 ? 8.281 -39 9.969 1 79.75 511 PRO B N 1
ATOM 9226 C CA . PRO B 1 511 ? 7.27 -38.531 9.023 1 79.75 511 PRO B CA 1
ATOM 9227 C C . PRO B 1 511 ? 6.816 -37.094 9.312 1 79.75 511 PRO B C 1
ATOM 9229 O O . PRO B 1 511 ? 6.414 -36.375 8.398 1 79.75 511 PRO B O 1
ATOM 9232 N N . ASP B 1 512 ? 6.965 -36.688 10.547 1 79.81 512 ASP B N 1
ATOM 9233 C CA . ASP B 1 512 ? 6.469 -35.375 10.938 1 79.81 512 ASP B CA 1
ATOM 9234 C C . ASP B 1 512 ? 7.59 -34.344 10.922 1 79.81 512 ASP B C 1
ATOM 9236 O O . ASP B 1 512 ? 7.434 -33.25 11.453 1 79.81 512 ASP B O 1
ATOM 9240 N N . SER B 1 513 ? 8.664 -34.781 10.281 1 86.31 513 SER B N 1
ATOM 9241 C CA . SER B 1 513 ? 9.734 -33.781 10.148 1 86.31 513 SER B CA 1
ATOM 9242 C C . SER B 1 513 ? 9.359 -32.688 9.156 1 86.31 513 SER B C 1
ATOM 9244 O O . SER B 1 513 ? 8.594 -32.938 8.219 1 86.31 513 SER B O 1
ATOM 9246 N N . SER B 1 514 ? 9.883 -31.5 9.375 1 85.5 514 SER B N 1
ATOM 9247 C CA . SER B 1 514 ? 9.617 -30.375 8.484 1 85.5 514 SER B CA 1
ATOM 9248 C C . SER B 1 514 ? 10 -30.703 7.047 1 85.5 514 SER B C 1
ATOM 9250 O O . SER B 1 514 ? 9.297 -30.312 6.105 1 85.5 514 SER B O 1
ATOM 9252 N N . LEU B 1 515 ? 11.047 -31.406 6.895 1 90.88 515 LEU B N 1
ATOM 9253 C CA . LEU B 1 515 ? 11.531 -31.75 5.559 1 90.88 515 LEU B CA 1
ATOM 9254 C C . LEU B 1 515 ? 10.555 -32.688 4.863 1 90.88 515 LEU B C 1
ATOM 9256 O O . LEU B 1 515 ? 10.195 -32.469 3.705 1 90.88 515 LEU B O 1
ATOM 9260 N N . ASN B 1 516 ? 10.102 -33.688 5.523 1 90.44 516 ASN B N 1
ATOM 9261 C CA . ASN B 1 516 ? 9.18 -34.656 4.934 1 90.44 516 ASN B CA 1
ATOM 9262 C C . ASN B 1 516 ? 7.836 -34 4.605 1 90.44 516 ASN B C 1
ATOM 9264 O O . ASN B 1 516 ? 7.234 -34.312 3.574 1 90.44 516 ASN B O 1
ATOM 9268 N N . ILE B 1 517 ? 7.371 -33.188 5.5 1 89.44 517 ILE B N 1
ATOM 9269 C CA . ILE B 1 517 ? 6.113 -32.469 5.258 1 89.44 517 ILE B CA 1
ATOM 9270 C C . ILE B 1 517 ? 6.242 -31.594 4.02 1 89.44 517 ILE B C 1
ATOM 9272 O O . ILE B 1 517 ? 5.348 -31.578 3.17 1 89.44 517 ILE B O 1
ATOM 9276 N N . LEU B 1 518 ? 7.352 -30.906 3.982 1 93.5 518 LEU B N 1
ATOM 9277 C CA . LEU B 1 518 ? 7.621 -30 2.863 1 93.5 518 LEU B CA 1
ATOM 9278 C C . LEU B 1 518 ? 7.621 -30.766 1.543 1 93.5 518 LEU B C 1
ATOM 9280 O O . LEU B 1 518 ? 6.938 -30.375 0.594 1 93.5 518 LEU B O 1
ATOM 9284 N N . LEU B 1 519 ? 8.336 -31.875 1.478 1 95.31 519 LEU B N 1
ATOM 9285 C CA . LEU B 1 519 ? 8.477 -32.656 0.245 1 95.31 519 LEU B CA 1
ATOM 9286 C C . LEU B 1 519 ? 7.145 -33.281 -0.147 1 95.31 519 LEU B C 1
ATOM 9288 O O . LEU B 1 519 ? 6.777 -33.281 -1.324 1 95.31 519 LEU B O 1
ATOM 9292 N N . ASN B 1 520 ? 6.445 -33.75 0.791 1 94.12 520 ASN B N 1
ATOM 9293 C CA . ASN B 1 520 ? 5.152 -34.375 0.499 1 94.12 520 ASN B CA 1
ATOM 9294 C C . ASN B 1 520 ? 4.141 -33.344 0.008 1 94.12 520 ASN B C 1
ATOM 9296 O O . ASN B 1 520 ? 3.334 -33.625 -0.876 1 94.12 520 ASN B O 1
ATOM 9300 N N . ALA B 1 521 ? 4.145 -32.188 0.66 1 94.88 521 ALA B N 1
ATOM 9301 C CA . ALA B 1 521 ? 3.26 -31.109 0.214 1 94.88 521 ALA B CA 1
ATOM 9302 C C . ALA B 1 521 ? 3.564 -30.703 -1.227 1 94.88 521 ALA B C 1
ATOM 9304 O O . ALA B 1 521 ? 2.648 -30.516 -2.029 1 94.88 521 ALA B O 1
ATOM 9305 N N . ALA B 1 522 ? 4.82 -30.594 -1.544 1 97.25 522 ALA B N 1
ATOM 9306 C CA . ALA B 1 522 ? 5.238 -30.25 -2.9 1 97.25 522 ALA B CA 1
ATOM 9307 C C . ALA B 1 522 ? 4.805 -31.328 -3.898 1 97.25 522 ALA B C 1
ATOM 9309 O O . ALA B 1 522 ? 4.324 -31 -4.988 1 97.25 522 ALA B O 1
ATOM 9310 N N . LEU B 1 523 ? 4.992 -32.562 -3.516 1 97.25 523 LEU B N 1
ATOM 9311 C CA . LEU B 1 523 ? 4.59 -33.688 -4.371 1 97.25 523 LEU B CA 1
ATOM 9312 C C . LEU B 1 523 ? 3.086 -33.656 -4.621 1 97.25 523 LEU B C 1
ATOM 9314 O O . LEU B 1 523 ? 2.639 -33.844 -5.758 1 97.25 523 LEU B O 1
ATOM 9318 N N . LYS B 1 524 ? 2.369 -33.406 -3.588 1 96.12 524 LYS B N 1
ATOM 9319 C CA . LYS B 1 524 ? 0.917 -33.344 -3.727 1 96.12 524 LYS B CA 1
ATOM 9320 C C . LYS B 1 524 ? 0.495 -32.25 -4.688 1 96.12 524 LYS B C 1
ATOM 9322 O O . LYS B 1 524 ? -0.42 -32.438 -5.492 1 96.12 524 LYS B O 1
ATOM 9327 N N . LEU B 1 525 ? 1.069 -31.094 -4.598 1 96.19 525 LEU B N 1
ATOM 9328 C CA . LEU B 1 525 ? 0.745 -29.984 -5.473 1 96.19 525 LEU B CA 1
ATOM 9329 C C . LEU B 1 525 ? 0.982 -30.344 -6.934 1 96.19 525 LEU B C 1
ATOM 9331 O O . LEU B 1 525 ? 0.146 -30.047 -7.793 1 96.19 525 LEU B O 1
ATOM 9335 N N . LEU B 1 526 ? 2.1 -30.969 -7.191 1 96.88 526 LEU B N 1
ATOM 9336 C CA . LEU B 1 526 ? 2.406 -31.328 -8.57 1 96.88 526 LEU B CA 1
ATOM 9337 C C . LEU B 1 526 ? 1.513 -32.469 -9.055 1 96.88 526 LEU B C 1
ATOM 9339 O O . LEU B 1 526 ? 1.184 -32.531 -10.242 1 96.88 526 LEU B O 1
ATOM 9343 N N . GLU B 1 527 ? 1.158 -33.344 -8.148 1 95.44 527 GLU B N 1
ATOM 9344 C CA . GLU B 1 527 ? 0.163 -34.344 -8.492 1 95.44 527 GLU B CA 1
ATOM 9345 C C . GLU B 1 527 ? -1.163 -33.688 -8.891 1 95.44 527 GLU B C 1
ATOM 9347 O O . GLU B 1 527 ? -1.79 -34.125 -9.867 1 95.44 527 GLU B O 1
ATOM 9352 N N . TYR B 1 528 ? -1.571 -32.75 -8.078 1 92.44 528 TYR B N 1
ATOM 9353 C CA . TYR B 1 528 ? -2.801 -32.031 -8.398 1 92.44 528 TYR B CA 1
ATOM 9354 C C . TYR B 1 528 ? -2.699 -31.344 -9.766 1 92.44 528 TYR B C 1
ATOM 9356 O O . TYR B 1 528 ? -3.68 -31.297 -10.508 1 92.44 528 TYR B O 1
ATOM 9364 N N . ARG B 1 529 ? -1.574 -30.797 -10.039 1 91.56 529 ARG B N 1
ATOM 9365 C CA . ARG B 1 529 ? -1.391 -30.172 -11.352 1 91.56 529 ARG B CA 1
ATOM 9366 C C . ARG B 1 529 ? -1.625 -31.172 -12.477 1 91.56 529 ARG B C 1
ATOM 9368 O O . ARG B 1 529 ? -2.279 -30.859 -13.469 1 91.56 529 ARG B O 1
ATOM 9375 N N . GLY B 1 530 ? -1.013 -32.375 -12.312 1 90.06 530 GLY B N 1
ATOM 9376 C CA . GLY B 1 530 ? -1.214 -33.406 -13.297 1 90.06 530 GLY B CA 1
ATOM 9377 C C . GLY B 1 530 ? -2.666 -33.812 -13.445 1 90.06 530 GLY B C 1
ATOM 9378 O O . GLY B 1 530 ? -3.16 -34 -14.562 1 90.06 530 GLY B O 1
ATOM 9379 N N . LEU B 1 531 ? -3.332 -33.938 -12.359 1 89.12 531 LEU B N 1
ATOM 9380 C CA . LEU B 1 531 ? -4.734 -34.344 -12.367 1 89.12 531 LEU B CA 1
ATOM 9381 C C . LEU B 1 531 ? -5.602 -33.25 -13.016 1 89.12 531 LEU B C 1
ATOM 9383 O O . LEU B 1 531 ? -6.504 -33.562 -13.797 1 89.12 531 LEU B O 1
ATOM 9387 N N . LEU B 1 532 ? -5.367 -32.031 -12.656 1 87.12 532 LEU B N 1
ATOM 9388 C CA . LEU B 1 532 ? -6.129 -30.922 -13.219 1 87.12 532 LEU B CA 1
ATOM 9389 C C . LEU B 1 532 ? -5.926 -30.844 -14.727 1 87.12 532 LEU B C 1
ATOM 9391 O O . LEU B 1 532 ? -6.867 -30.547 -15.469 1 87.12 532 LEU B O 1
ATOM 9395 N N . TYR B 1 533 ? -4.719 -31.062 -15.133 1 86.12 533 TYR B N 1
ATOM 9396 C CA . TYR B 1 533 ? -4.441 -31.062 -16.562 1 86.12 533 TYR B CA 1
ATOM 9397 C C . TYR B 1 533 ? -5.246 -32.156 -17.266 1 86.12 533 TYR B C 1
ATOM 9399 O O . TYR B 1 533 ? -5.828 -31.906 -18.328 1 86.12 533 TYR B O 1
ATOM 9407 N N . GLN B 1 534 ? -5.277 -33.281 -16.688 1 87.38 534 GLN B N 1
ATOM 9408 C CA . GLN B 1 534 ? -6.008 -34.406 -17.266 1 87.38 534 GLN B CA 1
ATOM 9409 C C . GLN B 1 534 ? -7.508 -34.125 -17.328 1 87.38 534 GLN B C 1
ATOM 9411 O O . GLN B 1 534 ? -8.156 -34.375 -18.344 1 87.38 534 GLN B O 1
ATOM 9416 N N . GLU B 1 535 ? -7.988 -33.531 -16.25 1 84.38 535 GLU B N 1
ATOM 9417 C CA . GLU B 1 535 ? -9.414 -33.219 -16.156 1 84.38 535 GLU B CA 1
ATOM 9418 C C . GLU B 1 535 ? -9.797 -32.125 -17.125 1 84.38 535 GLU B C 1
ATOM 9420 O O . GLU B 1 535 ? -10.961 -32 -17.516 1 84.38 535 GLU B O 1
ATOM 9425 N N . ALA B 1 536 ? -8.852 -31.312 -17.469 1 83.69 536 ALA B N 1
ATOM 9426 C CA . ALA B 1 536 ? -9.125 -30.156 -18.328 1 83.69 536 ALA B CA 1
ATOM 9427 C C . ALA B 1 536 ? -8.984 -30.531 -19.797 1 83.69 536 ALA B C 1
ATOM 9429 O O . ALA B 1 536 ? -9.188 -29.688 -20.688 1 83.69 536 ALA B O 1
ATOM 9430 N N . GLN B 1 537 ? -8.688 -31.797 -20.109 1 84 537 GLN B N 1
ATOM 9431 C CA . GLN B 1 537 ? -8.602 -32.25 -21.484 1 84 537 GLN B CA 1
ATOM 9432 C C . GLN B 1 537 ? -9.984 -32.438 -22.094 1 84 537 GLN B C 1
ATOM 9434 O O . GLN B 1 537 ? -10.977 -32.531 -21.375 1 84 537 GLN B O 1
ATOM 9439 N N . PRO B 1 538 ? -10.031 -32.281 -23.453 1 82.69 538 PRO B N 1
ATOM 9440 C CA . PRO B 1 538 ? -11.336 -32.5 -24.078 1 82.69 538 PRO B CA 1
ATOM 9441 C C . PRO B 1 538 ? -12.031 -33.781 -23.594 1 82.69 538 PRO B C 1
ATOM 9443 O O . PRO B 1 538 ? -11.422 -34.844 -23.562 1 82.69 538 PRO B O 1
ATOM 9446 N N . GLY B 1 539 ? -13.195 -33.625 -23.188 1 83.25 539 GLY B N 1
ATOM 9447 C CA . GLY B 1 539 ? -13.953 -34.75 -22.656 1 83.25 539 GLY B CA 1
ATOM 9448 C C . GLY B 1 539 ? -13.922 -34.812 -21.141 1 83.25 539 GLY B C 1
ATOM 9449 O O . GLY B 1 539 ? -14.711 -35.562 -20.531 1 83.25 539 GLY B O 1
ATOM 9450 N N . GLY B 1 540 ? -13.023 -34.094 -20.562 1 83.44 540 GLY B N 1
ATOM 9451 C CA . GLY B 1 540 ? -12.93 -34.094 -19.109 1 83.44 540 GLY B CA 1
ATOM 9452 C C . GLY B 1 540 ? -13.93 -33.156 -18.453 1 83.44 540 GLY B C 1
ATOM 9453 O O . GLY B 1 540 ? -14.484 -32.25 -19.125 1 83.44 540 GLY B O 1
ATOM 9454 N N . PRO B 1 541 ? -14.18 -33.375 -17.188 1 82.12 541 PRO B N 1
ATOM 9455 C CA . PRO B 1 541 ? -15.195 -32.562 -16.5 1 82.12 541 PRO B CA 1
ATOM 9456 C C . PRO B 1 541 ? -14.828 -31.094 -16.406 1 82.12 541 PRO B C 1
ATOM 9458 O O . PRO B 1 541 ? -15.719 -30.25 -16.312 1 82.12 541 PRO B O 1
ATOM 9461 N N . LEU B 1 542 ? -13.602 -30.797 -16.438 1 82.88 542 LEU B N 1
ATOM 9462 C CA . LEU B 1 542 ? -13.18 -29.406 -16.25 1 82.88 542 LEU B CA 1
ATOM 9463 C C . LEU B 1 542 ? -12.852 -28.766 -17.594 1 82.88 542 LEU B C 1
ATOM 9465 O O . LEU B 1 542 ? -12.359 -27.641 -17.641 1 82.88 542 LEU B O 1
ATOM 9469 N N . TRP B 1 543 ? -13.18 -29.406 -18.609 1 79.5 543 TRP B N 1
ATOM 9470 C CA . TRP B 1 543 ? -12.836 -28.922 -19.938 1 79.5 543 TRP B CA 1
ATOM 9471 C C . TRP B 1 543 ? -13.484 -27.562 -20.219 1 79.5 543 TRP B C 1
ATOM 9473 O O . TRP B 1 543 ? -12.844 -26.656 -20.766 1 79.5 543 TRP B O 1
ATOM 9483 N N . LEU B 1 544 ? -14.68 -27.469 -19.781 1 69.62 544 LEU B N 1
ATOM 9484 C CA . LEU B 1 544 ? -15.438 -26.266 -20.094 1 69.62 544 LEU B CA 1
ATOM 9485 C C . LEU B 1 544 ? -14.984 -25.094 -19.234 1 69.62 544 LEU B C 1
ATOM 9487 O O . LEU B 1 544 ? -15.234 -23.938 -19.578 1 69.62 544 LEU B O 1
ATOM 9491 N N . VAL B 1 545 ? -14.266 -25.453 -18.125 1 73.06 545 VAL B N 1
ATOM 9492 C CA . VAL B 1 545 ? -13.883 -24.375 -17.219 1 73.06 545 VAL B CA 1
ATOM 9493 C C . VAL B 1 545 ? -12.359 -24.281 -17.141 1 73.06 545 VAL B C 1
ATOM 9495 O O . VAL B 1 545 ? -11.82 -23.672 -16.219 1 73.06 545 VAL B O 1
ATOM 9498 N N . ARG B 1 546 ? -11.703 -24.812 -18.062 1 71.19 546 ARG B N 1
ATOM 9499 C CA . ARG B 1 546 ? -10.25 -24.938 -18.031 1 71.19 546 ARG B CA 1
ATOM 9500 C C . ARG B 1 546 ? -9.594 -23.562 -18.016 1 71.19 546 ARG B C 1
ATOM 9502 O O . ARG B 1 546 ? -8.492 -23.391 -17.484 1 71.19 546 ARG B O 1
ATOM 9509 N N . TRP B 1 547 ? -10.273 -22.641 -18.531 1 64.44 547 TRP B N 1
ATOM 9510 C CA . TRP B 1 547 ? -9.719 -21.297 -18.641 1 64.44 547 TRP B CA 1
ATOM 9511 C C . TRP B 1 547 ? -9.602 -20.641 -17.266 1 64.44 547 TRP B C 1
ATOM 9513 O O . TRP B 1 547 ? -8.867 -19.672 -17.078 1 64.44 547 TRP B O 1
ATOM 9523 N N . LYS B 1 548 ? -10.297 -21.25 -16.391 1 62.69 548 LYS B N 1
ATOM 9524 C CA . LYS B 1 548 ? -10.344 -20.688 -15.055 1 62.69 548 LYS B CA 1
ATOM 9525 C C . LYS B 1 548 ? -9.062 -21.016 -14.281 1 62.69 548 LYS B C 1
ATOM 9527 O O . LYS B 1 548 ? -8.789 -20.406 -13.242 1 62.69 548 LYS B O 1
ATOM 9532 N N . PHE B 1 549 ? -8.336 -22 -14.727 1 59.84 549 PHE B N 1
ATOM 9533 C CA . PHE B 1 549 ? -7.109 -22.422 -14.047 1 59.84 549 PHE B CA 1
ATOM 9534 C C . PHE B 1 549 ? -5.949 -21.5 -14.414 1 59.84 549 PHE B C 1
ATOM 9536 O O . PHE B 1 549 ? -4.812 -21.734 -13.992 1 59.84 549 PHE B O 1
ATOM 9543 N N . SER B 1 550 ? -6.32 -20.359 -14.727 1 55.66 550 SER B N 1
ATOM 9544 C CA . SER B 1 550 ? -5.355 -19.359 -15.172 1 55.66 550 SER B CA 1
ATOM 9545 C C . SER B 1 550 ? -4.133 -19.312 -14.258 1 55.66 550 SER B C 1
ATOM 9547 O O . SER B 1 550 ? -4.102 -20 -13.234 1 55.66 550 SER B O 1
ATOM 9549 N N . SER B 1 551 ? -3.223 -18.391 -14.484 1 58.5 551 SER B N 1
ATOM 9550 C CA . SER B 1 551 ? -1.892 -18.016 -14.023 1 58.5 551 SER B CA 1
ATOM 9551 C C . SER B 1 551 ? -1.844 -17.891 -12.508 1 58.5 551 SER B C 1
ATOM 9553 O O . SER B 1 551 ? -0.764 -17.906 -11.914 1 58.5 551 SER B O 1
ATOM 9555 N N . THR B 1 552 ? -3.012 -18.219 -11.914 1 63.88 552 THR B N 1
ATOM 9556 C CA . THR B 1 552 ? -2.975 -17.906 -10.492 1 63.88 552 THR B CA 1
ATOM 9557 C C . THR B 1 552 ? -2.377 -19.062 -9.703 1 63.88 552 THR B C 1
ATOM 9559 O O . THR B 1 552 ? -1.723 -18.859 -8.68 1 63.88 552 THR B O 1
ATOM 9562 N N . LEU B 1 553 ? -2.525 -20.266 -10.305 1 76 553 LEU B N 1
ATOM 9563 C CA . LEU B 1 553 ? -2.037 -21.422 -9.555 1 76 553 LEU B CA 1
ATOM 9564 C C . LEU B 1 553 ? -0.619 -21.781 -9.977 1 76 553 LEU B C 1
ATOM 9566 O O . LEU B 1 553 ? 0.026 -22.625 -9.344 1 76 553 LEU B O 1
ATOM 9570 N N . ALA B 1 5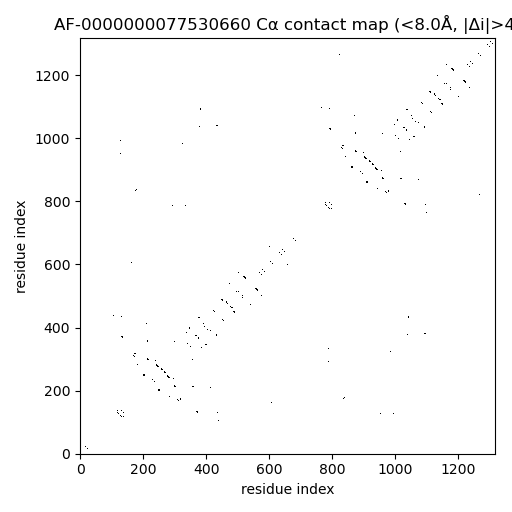54 ? -0.207 -21.062 -10.945 1 80.94 554 ALA B N 1
ATOM 9571 C CA . ALA B 1 554 ? 1.092 -21.406 -11.516 1 80.94 554 ALA B CA 1
ATOM 9572 C C . ALA B 1 554 ? 2.215 -21.172 -10.516 1 80.94 554 ALA B C 1
ATOM 9574 O O . ALA B 1 554 ? 3.191 -21.922 -10.477 1 80.94 554 ALA B O 1
ATOM 9575 N N . HIS B 1 555 ? 2 -20.266 -9.75 1 85.62 555 HIS B N 1
ATOM 9576 C CA . HIS B 1 555 ? 3.041 -19.922 -8.789 1 85.62 555 HIS B CA 1
ATOM 9577 C C . HIS B 1 555 ? 3.275 -21.062 -7.801 1 85.62 555 HIS B C 1
ATOM 9579 O O . HIS B 1 555 ? 4.422 -21.375 -7.465 1 85.62 555 HIS B O 1
ATOM 9585 N N . GLU B 1 556 ? 2.225 -21.641 -7.383 1 89.94 556 GLU B N 1
ATOM 9586 C CA . GLU B 1 556 ? 2.336 -22.734 -6.418 1 89.94 556 GLU B CA 1
ATOM 9587 C C . GLU B 1 556 ? 3.014 -23.953 -7.035 1 89.94 556 GLU B C 1
ATOM 9589 O O . GLU B 1 556 ? 3.816 -24.609 -6.383 1 89.94 556 GLU B O 1
ATOM 9594 N N . PHE B 1 557 ? 2.689 -24.156 -8.219 1 93.44 557 PHE B N 1
ATOM 9595 C CA . PHE B 1 557 ? 3.293 -25.297 -8.906 1 93.44 557 PHE B CA 1
ATOM 9596 C C . PHE B 1 557 ? 4.766 -25.031 -9.195 1 93.44 557 PHE B C 1
ATOM 9598 O O . PHE B 1 557 ? 5.59 -25.953 -9.141 1 93.44 557 PHE B O 1
ATOM 9605 N N . LEU B 1 558 ? 5.004 -23.828 -9.5 1 93.19 558 LEU B N 1
ATOM 9606 C CA . LEU B 1 558 ? 6.391 -23.438 -9.727 1 93.19 558 LEU B CA 1
ATOM 9607 C C . LEU B 1 558 ? 7.219 -23.609 -8.461 1 93.19 558 LEU B C 1
ATOM 9609 O O . LEU B 1 558 ? 8.336 -24.141 -8.5 1 93.19 558 LEU B O 1
ATOM 9613 N N . LEU B 1 559 ? 6.691 -23.141 -7.398 1 94.69 559 LEU B N 1
ATOM 9614 C CA . LEU B 1 559 ? 7.383 -23.281 -6.121 1 94.69 559 LEU B CA 1
ATOM 9615 C C . LEU B 1 559 ? 7.629 -24.766 -5.805 1 94.69 559 LEU B C 1
ATOM 9617 O O . LEU B 1 559 ? 8.734 -25.141 -5.406 1 94.69 559 LEU B O 1
ATOM 9621 N N . ALA B 1 560 ? 6.633 -25.562 -5.996 1 96.88 560 ALA B N 1
ATOM 9622 C CA . ALA B 1 560 ? 6.773 -26.984 -5.746 1 96.88 560 ALA B CA 1
ATOM 9623 C C . ALA B 1 560 ? 7.844 -27.594 -6.641 1 96.88 560 ALA B C 1
ATOM 9625 O O . ALA B 1 560 ? 8.641 -28.422 -6.191 1 96.88 560 ALA B O 1
ATOM 9626 N N . THR B 1 561 ? 7.855 -27.219 -7.848 1 96.56 561 THR B N 1
ATOM 9627 C CA . THR B 1 561 ? 8.828 -27.719 -8.812 1 96.56 561 THR B CA 1
ATOM 9628 C C . THR B 1 561 ? 10.25 -27.375 -8.367 1 96.56 561 THR B C 1
ATOM 9630 O O . THR B 1 561 ? 11.125 -28.25 -8.375 1 96.56 561 THR B O 1
ATOM 9633 N N . VAL B 1 562 ? 10.461 -26.203 -7.98 1 95.88 562 VAL B N 1
ATOM 9634 C CA . VAL B 1 562 ? 11.805 -25.75 -7.621 1 95.88 562 VAL B CA 1
ATOM 9635 C C . VAL B 1 562 ? 12.242 -26.406 -6.312 1 95.88 562 VAL B C 1
ATOM 9637 O O . VAL B 1 562 ? 13.406 -26.781 -6.156 1 95.88 562 VAL B O 1
ATOM 9640 N N . VAL B 1 563 ? 11.359 -26.562 -5.391 1 96.19 563 VAL B N 1
ATOM 9641 C CA . VAL B 1 563 ? 11.641 -27.188 -4.105 1 96.19 563 VAL B CA 1
ATOM 9642 C C . VAL B 1 563 ? 12.094 -28.625 -4.328 1 96.19 563 VAL B C 1
ATOM 9644 O O . VAL B 1 563 ? 13.117 -29.062 -3.791 1 96.19 563 VAL B O 1
ATOM 9647 N N . LEU B 1 564 ? 11.367 -29.359 -5.121 1 96.81 564 LEU B N 1
ATOM 9648 C CA . LEU B 1 564 ? 11.695 -30.766 -5.387 1 96.81 564 LEU B CA 1
ATOM 9649 C C . LEU B 1 564 ? 12.977 -30.875 -6.207 1 96.81 564 LEU B C 1
ATOM 9651 O O . LEU B 1 564 ? 13.75 -31.812 -6.035 1 96.81 564 LEU B O 1
ATOM 9655 N N . SER B 1 565 ? 13.172 -29.953 -7.074 1 94.38 565 SER B N 1
ATOM 9656 C CA . SER B 1 565 ? 14.422 -29.922 -7.836 1 94.38 565 SER B CA 1
ATOM 9657 C C . SER B 1 565 ? 15.617 -29.703 -6.918 1 94.38 565 SER B C 1
ATOM 9659 O O . SER B 1 565 ? 16.656 -30.344 -7.094 1 94.38 565 SER B O 1
ATOM 9661 N N . LYS B 1 566 ? 15.469 -28.766 -5.996 1 92.94 566 LYS B N 1
ATOM 9662 C CA . LYS B 1 566 ? 16.547 -28.531 -5.039 1 92.94 566 LYS B CA 1
ATOM 9663 C C . LYS B 1 566 ? 16.859 -29.797 -4.238 1 92.94 566 LYS B C 1
ATOM 9665 O O . LYS B 1 566 ? 18.016 -30.094 -3.973 1 92.94 566 LYS B O 1
ATOM 9670 N N . ALA B 1 567 ? 15.82 -30.5 -3.854 1 92.5 567 ALA B N 1
ATOM 9671 C CA . ALA B 1 567 ? 15.992 -31.75 -3.117 1 92.5 567 ALA B CA 1
ATOM 9672 C C . ALA B 1 567 ? 16.797 -32.75 -3.928 1 92.5 567 ALA B C 1
ATOM 9674 O O . ALA B 1 567 ? 17.703 -33.406 -3.4 1 92.5 567 ALA B O 1
ATOM 9675 N N . LEU B 1 568 ? 16.547 -32.875 -5.18 1 89.75 568 LEU B N 1
ATOM 9676 C CA . LEU B 1 568 ? 17.25 -33.812 -6.027 1 89.75 568 LEU B CA 1
ATOM 9677 C C . LEU B 1 568 ? 18.672 -33.344 -6.301 1 89.75 568 LEU B C 1
ATOM 9679 O O . LEU B 1 568 ? 19.609 -34.156 -6.289 1 89.75 568 LEU B O 1
ATOM 9683 N N . PHE B 1 569 ? 18.828 -32.094 -6.527 1 85.19 569 PHE B N 1
ATOM 9684 C CA . PHE B 1 569 ? 20.156 -31.562 -6.762 1 85.19 569 PHE B CA 1
ATOM 9685 C C . PHE B 1 569 ? 21.062 -31.766 -5.547 1 85.19 569 PHE B C 1
ATOM 9687 O O . PHE B 1 569 ? 22.266 -31.969 -5.684 1 85.19 569 PHE B O 1
ATOM 9694 N N . SER B 1 570 ? 20.453 -31.672 -4.414 1 85.31 570 SER B N 1
ATOM 9695 C CA . SER B 1 570 ? 21.219 -31.781 -3.174 1 85.31 570 SER B CA 1
ATOM 9696 C C . SER B 1 570 ? 21.859 -33.156 -3.041 1 85.31 570 SER B C 1
ATOM 9698 O O . SER B 1 570 ? 22.844 -33.312 -2.305 1 85.31 570 SER B O 1
ATOM 9700 N N . THR B 1 571 ? 21.312 -34.125 -3.691 1 80.62 571 THR B N 1
ATOM 9701 C CA . THR B 1 571 ? 21.875 -35.5 -3.635 1 80.62 571 THR B CA 1
ATOM 9702 C C . THR B 1 571 ? 23.25 -35.531 -4.285 1 80.62 571 THR B C 1
ATOM 9704 O O . THR B 1 571 ? 24.031 -36.438 -4.035 1 80.62 571 THR B O 1
ATOM 9707 N N . LEU B 1 572 ? 23.5 -34.562 -5.102 1 76.75 572 LEU B N 1
ATOM 9708 C CA . LEU B 1 572 ? 24.797 -34.469 -5.781 1 76.75 572 LEU B CA 1
ATOM 9709 C C . LEU B 1 572 ? 25.812 -33.75 -4.906 1 76.75 572 LEU B C 1
ATOM 9711 O O . LEU B 1 572 ? 27.016 -33.719 -5.223 1 76.75 572 LEU B O 1
ATOM 9715 N N . GLY B 1 573 ? 25.328 -33.281 -3.783 1 75.56 573 GLY B N 1
ATOM 9716 C CA . GLY B 1 573 ? 26.203 -32.531 -2.896 1 75.56 573 GLY B CA 1
ATOM 9717 C C . GLY B 1 573 ? 26.438 -33.219 -1.566 1 75.56 573 GLY B C 1
ATOM 9718 O O . GLY B 1 573 ? 26.062 -34.375 -1.39 1 75.56 573 GLY B O 1
ATOM 9719 N N . PRO B 1 574 ? 27.031 -32.5 -0.623 1 77.31 574 PRO B N 1
ATOM 9720 C CA . PRO B 1 574 ? 27.438 -33.094 0.658 1 77.31 574 PRO B CA 1
ATOM 9721 C C . PRO B 1 574 ? 26.281 -33.219 1.635 1 77.31 574 PRO B C 1
ATOM 9723 O O . PRO B 1 574 ? 26.344 -34.031 2.572 1 77.31 574 PRO B O 1
ATOM 9726 N N . HIS B 1 575 ? 25.219 -32.469 1.412 1 81.19 575 HIS B N 1
ATOM 9727 C CA . HIS B 1 575 ? 24.094 -32.5 2.34 1 81.19 575 HIS B CA 1
ATOM 9728 C C . HIS B 1 575 ? 22.781 -32.812 1.615 1 81.19 575 HIS B C 1
ATOM 9730 O O . HIS B 1 575 ? 21.969 -31.906 1.392 1 81.19 575 HIS B O 1
ATOM 9736 N N . PRO B 1 576 ? 22.641 -34.062 1.345 1 86.56 576 PRO B N 1
ATOM 9737 C CA . PRO B 1 576 ? 21.438 -34.438 0.59 1 86.56 576 PRO B CA 1
ATOM 9738 C C . PRO B 1 576 ? 20.156 -34.219 1.389 1 86.56 576 PRO B C 1
ATOM 9740 O O . PRO B 1 576 ? 20.109 -34.562 2.574 1 86.56 576 PRO B O 1
ATOM 9743 N N . LEU B 1 577 ? 19.156 -33.656 0.789 1 89.75 577 LEU B N 1
ATOM 9744 C CA . LEU B 1 577 ? 17.828 -33.438 1.382 1 89.75 577 LEU B CA 1
ATOM 9745 C C . LEU B 1 577 ? 16.922 -34.625 1.159 1 89.75 577 LEU B C 1
ATOM 9747 O O . LEU B 1 577 ? 15.867 -34.75 1.778 1 89.75 577 LEU B O 1
ATOM 9751 N N . VAL B 1 578 ? 17.312 -35.469 0.203 1 88.69 578 VAL B N 1
ATOM 9752 C CA . VAL B 1 578 ? 16.641 -36.75 -0.057 1 88.69 578 VAL B CA 1
ATOM 9753 C C . VAL B 1 578 ? 17.672 -37.844 -0.198 1 88.69 578 VAL B C 1
ATOM 9755 O O . VAL B 1 578 ? 18.719 -37.656 -0.796 1 88.69 578 VAL B O 1
ATOM 9758 N N . GLN B 1 579 ? 17.344 -38.906 0.382 1 83.19 579 GLN B N 1
ATOM 9759 C CA . GLN B 1 579 ? 18.281 -40.031 0.362 1 83.19 579 GLN B CA 1
ATOM 9760 C C . GLN B 1 579 ? 18.188 -40.781 -0.949 1 83.19 579 GLN B C 1
ATOM 9762 O O . GLN B 1 579 ? 17.094 -41.125 -1.412 1 83.19 579 GLN B O 1
ATOM 9767 N N . ALA B 1 580 ? 19.391 -41.062 -1.401 1 78.31 580 ALA B N 1
ATOM 9768 C CA . ALA B 1 580 ? 19.469 -41.781 -2.664 1 78.31 580 ALA B CA 1
ATOM 9769 C C . ALA B 1 580 ? 18.891 -43.188 -2.527 1 78.31 580 ALA B C 1
ATOM 9771 O O . ALA B 1 580 ? 19.094 -43.844 -1.511 1 78.31 580 ALA B O 1
ATOM 9772 N N . GLY B 1 581 ? 18.125 -43.594 -3.508 1 77.19 581 GLY B N 1
ATOM 9773 C CA . GLY B 1 581 ? 17.609 -44.938 -3.57 1 77.19 581 GLY B CA 1
ATOM 9774 C C . GLY B 1 581 ? 16.328 -45.125 -2.783 1 77.19 581 GLY B C 1
ATOM 9775 O O . GLY B 1 581 ? 15.789 -46.25 -2.727 1 77.19 581 GLY B O 1
ATOM 9776 N N . THR B 1 582 ? 15.867 -44.094 -2.229 1 86 582 THR B N 1
ATOM 9777 C CA . THR B 1 582 ? 14.641 -44.219 -1.438 1 86 582 THR B CA 1
ATOM 9778 C C . THR B 1 582 ? 13.414 -44.031 -2.32 1 86 582 THR B C 1
ATOM 9780 O O . THR B 1 582 ? 13.516 -43.562 -3.455 1 86 582 THR B O 1
ATOM 9783 N N . ASP B 1 583 ? 12.266 -44.5 -1.771 1 87.44 583 ASP B N 1
ATOM 9784 C CA . ASP B 1 583 ? 10.992 -44.312 -2.457 1 87.44 583 ASP B CA 1
ATOM 9785 C C . ASP B 1 583 ? 10.695 -42.844 -2.709 1 87.44 583 ASP B C 1
ATOM 9787 O O . ASP B 1 583 ? 10.109 -42.5 -3.734 1 87.44 583 ASP B O 1
ATOM 9791 N N . MET B 1 584 ? 11.188 -42.094 -1.793 1 91.25 584 MET B N 1
ATOM 9792 C CA . MET B 1 584 ? 10.961 -40.656 -1.919 1 91.25 584 MET B CA 1
ATOM 9793 C C . MET B 1 584 ? 11.695 -40.094 -3.129 1 91.25 584 MET B C 1
ATOM 9795 O O . MET B 1 584 ? 11.141 -39.312 -3.887 1 91.25 584 MET B O 1
ATOM 9799 N N . GLU B 1 585 ? 12.867 -40.469 -3.309 1 91 585 GLU B N 1
ATOM 9800 C CA . GLU B 1 585 ? 13.633 -40 -4.453 1 91 585 GLU B CA 1
ATOM 9801 C C . GLU B 1 585 ? 12.984 -40.406 -5.77 1 91 585 GLU B C 1
ATOM 9803 O O . GLU B 1 585 ? 12.898 -39.625 -6.703 1 91 585 GLU B O 1
ATOM 9808 N N . VAL B 1 586 ? 12.516 -41.656 -5.828 1 91.44 586 VAL B N 1
ATOM 9809 C CA . VAL B 1 586 ? 11.898 -42.188 -7.039 1 91.44 586 VAL B CA 1
ATOM 9810 C C . VAL B 1 586 ? 10.609 -41.438 -7.336 1 91.44 586 VAL B C 1
ATOM 9812 O O . VAL B 1 586 ? 10.344 -41.062 -8.484 1 91.44 586 VAL B O 1
ATOM 9815 N N . ARG B 1 587 ? 9.867 -41.219 -6.305 1 94.38 587 ARG B N 1
ATOM 9816 C CA . ARG B 1 587 ? 8.602 -40.531 -6.449 1 94.38 587 ARG B CA 1
ATOM 9817 C C . ARG B 1 587 ? 8.836 -39.094 -6.941 1 94.38 587 ARG B C 1
ATOM 9819 O O . ARG B 1 587 ? 8.109 -38.594 -7.809 1 94.38 587 ARG B O 1
ATOM 9826 N N . ILE B 1 588 ? 9.828 -38.438 -6.355 1 96.06 588 ILE B N 1
ATOM 9827 C CA . ILE B 1 588 ? 10.148 -37.062 -6.754 1 96.06 588 ILE B CA 1
ATOM 9828 C C . ILE B 1 588 ? 10.57 -37.031 -8.219 1 96.06 588 ILE B C 1
ATOM 9830 O O . ILE B 1 588 ? 10.086 -36.219 -9 1 96.06 588 ILE B O 1
ATOM 9834 N N . LEU B 1 589 ? 11.398 -37.969 -8.594 1 93.88 589 LEU B N 1
ATOM 9835 C CA . LEU B 1 589 ? 11.906 -38.031 -9.961 1 93.88 589 LEU B CA 1
ATOM 9836 C C . LEU B 1 589 ? 10.773 -38.25 -10.953 1 93.88 589 LEU B C 1
ATOM 9838 O O . LEU B 1 589 ? 10.688 -37.562 -11.977 1 93.88 589 LEU B O 1
ATOM 9842 N N . SER B 1 590 ? 9.945 -39.188 -10.633 1 94.44 590 SER B N 1
ATOM 9843 C CA . SER B 1 590 ? 8.828 -39.5 -11.516 1 94.44 590 SER B CA 1
ATOM 9844 C C . SER B 1 590 ? 7.871 -38.312 -11.656 1 94.44 590 SER B C 1
ATOM 9846 O O . SER B 1 590 ? 7.422 -38 -12.758 1 94.44 590 SER B O 1
ATOM 9848 N N . THR B 1 591 ? 7.555 -37.688 -10.562 1 96.62 591 THR B N 1
ATOM 9849 C CA . THR B 1 591 ? 6.637 -36.562 -10.562 1 96.62 591 THR B CA 1
ATOM 9850 C C . THR B 1 591 ? 7.219 -35.406 -11.352 1 96.62 591 THR B C 1
ATOM 9852 O O . THR B 1 591 ? 6.504 -34.75 -12.109 1 96.62 591 THR B O 1
ATOM 9855 N N . LEU B 1 592 ? 8.516 -35.156 -11.211 1 96.69 592 LEU B N 1
ATOM 9856 C CA . LEU B 1 592 ? 9.148 -34.031 -11.914 1 96.69 592 LEU B CA 1
ATOM 9857 C C . LEU B 1 592 ? 9.219 -34.312 -13.414 1 96.69 592 LEU B C 1
ATOM 9859 O O . LEU B 1 592 ? 9.117 -33.375 -14.219 1 96.69 592 LEU B O 1
ATOM 9863 N N . ARG B 1 593 ? 9.352 -35.531 -13.812 1 94.25 593 ARG B N 1
ATOM 9864 C CA . ARG B 1 593 ? 9.352 -35.875 -15.234 1 94.25 593 ARG B CA 1
ATOM 9865 C C . ARG B 1 593 ? 8 -35.594 -15.875 1 94.25 593 ARG B C 1
ATOM 9867 O O . ARG B 1 593 ? 7.93 -35.031 -16.969 1 94.25 593 ARG B O 1
ATOM 9874 N N . GLN B 1 594 ? 7.004 -35.969 -15.164 1 94.19 594 GLN B N 1
ATOM 9875 C CA . GLN B 1 594 ? 5.656 -35.688 -15.648 1 94.19 594 GLN B CA 1
ATOM 9876 C C . GLN B 1 594 ? 5.398 -34.156 -15.711 1 94.19 594 GLN B C 1
ATOM 9878 O O . GLN B 1 594 ? 4.805 -33.688 -16.672 1 94.19 594 GLN B O 1
ATOM 9883 N N . THR B 1 595 ? 5.801 -33.5 -14.695 1 95.5 595 THR B N 1
ATOM 9884 C CA . THR B 1 595 ? 5.594 -32.062 -14.609 1 95.5 595 THR B CA 1
ATOM 9885 C C . THR B 1 595 ? 6.398 -31.328 -15.68 1 95.5 595 THR B C 1
ATOM 9887 O O . THR B 1 595 ? 5.965 -30.297 -16.203 1 95.5 595 THR B O 1
ATOM 9890 N N . HIS B 1 596 ? 7.551 -31.891 -15.992 1 95.75 596 HIS B N 1
ATOM 9891 C CA . HIS B 1 596 ? 8.406 -31.312 -17.031 1 95.75 596 HIS B CA 1
ATOM 9892 C C . HIS B 1 596 ? 7.664 -31.203 -18.344 1 95.75 596 HIS B C 1
ATOM 9894 O O . HIS B 1 596 ? 7.754 -30.188 -19.031 1 95.75 596 HIS B O 1
ATOM 9900 N N . GLU B 1 597 ? 6.902 -32.156 -18.672 1 92.81 597 GLU B N 1
ATOM 9901 C CA . GLU B 1 597 ? 6.133 -32.156 -19.906 1 92.81 597 GLU B CA 1
ATOM 9902 C C . GLU B 1 597 ? 5.086 -31.062 -19.922 1 92.81 597 GLU B C 1
ATOM 9904 O O . GLU B 1 597 ? 4.848 -30.422 -20.953 1 92.81 597 GLU B O 1
ATOM 9909 N N . LEU B 1 598 ? 4.559 -30.875 -18.812 1 91.12 598 LEU B N 1
ATOM 9910 C CA . LEU B 1 598 ? 3.533 -29.844 -18.703 1 91.12 598 LEU B CA 1
ATOM 9911 C C . LEU B 1 598 ? 4.141 -28.453 -18.844 1 91.12 598 LEU B C 1
ATOM 9913 O O . LEU B 1 598 ? 3.561 -27.578 -19.5 1 91.12 598 LEU B O 1
ATOM 9917 N N . TRP B 1 599 ? 5.285 -28.219 -18.219 1 92.62 599 TRP B N 1
ATOM 9918 C CA . TRP B 1 599 ? 5.953 -26.938 -18.344 1 92.62 599 TRP B CA 1
ATOM 9919 C C . TRP B 1 599 ? 6.406 -26.688 -19.781 1 92.62 599 TRP B C 1
ATOM 9921 O O . TRP B 1 599 ? 6.332 -25.547 -20.266 1 92.62 599 TRP B O 1
ATOM 9931 N N . LEU B 1 600 ? 6.859 -27.734 -20.484 1 90.88 600 LEU B N 1
ATOM 9932 C CA . LEU B 1 600 ? 7.309 -27.609 -21.859 1 90.88 600 LEU B CA 1
ATOM 9933 C C . LEU B 1 600 ? 6.168 -27.141 -22.766 1 90.88 600 LEU B C 1
ATOM 9935 O O . LEU B 1 600 ? 6.387 -26.375 -23.703 1 90.88 600 LEU B O 1
ATOM 9939 N N . ARG B 1 601 ? 5.02 -27.484 -22.406 1 84.56 601 ARG B N 1
ATOM 9940 C CA . ARG B 1 601 ? 3.855 -27.125 -23.203 1 84.56 601 ARG B CA 1
ATOM 9941 C C . ARG B 1 601 ? 3.539 -25.641 -23.094 1 84.56 601 ARG B C 1
ATOM 9943 O O . ARG B 1 601 ? 2.986 -25.047 -24.031 1 84.56 601 ARG B O 1
ATOM 9950 N N . SER B 1 602 ? 3.885 -25.078 -21.984 1 83.56 602 SER B N 1
ATOM 9951 C CA . SER B 1 602 ? 3.533 -23.672 -21.75 1 83.56 602 SER B CA 1
ATOM 9952 C C . SER B 1 602 ? 4.746 -22.766 -21.906 1 83.56 602 SER B C 1
ATOM 9954 O O . SER B 1 602 ? 4.645 -21.547 -21.734 1 83.56 602 SER B O 1
ATOM 9956 N N . LYS B 1 603 ? 5.875 -23.297 -22.297 1 86.94 603 LYS B N 1
ATOM 9957 C CA . LYS B 1 603 ? 7.145 -22.578 -22.281 1 86.94 603 LYS B CA 1
ATOM 9958 C C . LYS B 1 603 ? 7.145 -21.438 -23.312 1 86.94 603 LYS B C 1
ATOM 9960 O O . LYS B 1 603 ? 7.797 -20.422 -23.109 1 86.94 603 LYS B O 1
ATOM 9965 N N . HIS B 1 604 ? 6.387 -21.531 -24.344 1 82.12 604 HIS B N 1
ATOM 9966 C CA . HIS B 1 604 ? 6.395 -20.531 -25.406 1 82.12 604 HIS B CA 1
ATOM 9967 C C . HIS B 1 604 ? 5.586 -19.297 -25.016 1 82.12 604 HIS B C 1
ATOM 9969 O O . HIS B 1 604 ? 5.82 -18.203 -25.531 1 82.12 604 HIS B O 1
ATOM 9975 N N . ARG B 1 605 ? 4.758 -19.438 -24.078 1 79.31 605 ARG B N 1
ATOM 9976 C CA . ARG B 1 605 ? 3.879 -18.344 -23.688 1 79.31 605 ARG B CA 1
ATOM 9977 C C . ARG B 1 605 ? 4.32 -17.719 -22.375 1 79.31 605 ARG B C 1
ATOM 9979 O O . ARG B 1 605 ? 4.031 -16.547 -22.109 1 79.31 605 ARG B O 1
ATOM 9986 N N . SER B 1 606 ? 4.887 -18.469 -21.594 1 85.94 606 SER B N 1
ATOM 9987 C CA . SER B 1 606 ? 5.227 -18.062 -20.234 1 85.94 606 SER B CA 1
ATOM 9988 C C . SER B 1 606 ? 6.727 -18.156 -19.984 1 85.94 606 SER B C 1
ATOM 9990 O O . SER B 1 606 ? 7.328 -19.219 -20.141 1 85.94 606 SER B O 1
ATOM 9992 N N . SER B 1 607 ? 7.324 -17.047 -19.641 1 87.19 607 SER B N 1
ATOM 9993 C CA . SER B 1 607 ? 8.734 -17.047 -19.266 1 87.19 607 SER B CA 1
ATOM 9994 C C . SER B 1 607 ? 8.992 -17.875 -18.016 1 87.19 607 SER B C 1
ATOM 9996 O O . SER B 1 607 ? 10.039 -18.5 -17.891 1 87.19 607 SER B O 1
ATOM 9998 N N . GLU B 1 608 ? 8.086 -17.859 -17.094 1 88.62 608 GLU B N 1
ATOM 9999 C CA . GLU B 1 608 ? 8.203 -18.656 -15.883 1 88.62 608 GLU B CA 1
ATOM 10000 C C . GLU B 1 608 ? 8.156 -20.141 -16.188 1 88.62 608 GLU B C 1
ATOM 10002 O O . GLU B 1 608 ? 8.906 -20.922 -15.609 1 88.62 608 GLU B O 1
ATOM 10007 N N . ALA B 1 609 ? 7.254 -20.484 -17.094 1 89.81 609 ALA B N 1
ATOM 10008 C CA . ALA B 1 609 ? 7.199 -21.875 -17.516 1 89.81 609 ALA B CA 1
ATOM 10009 C C . ALA B 1 609 ? 8.508 -22.297 -18.188 1 89.81 609 ALA B C 1
ATOM 10011 O O . ALA B 1 609 ? 8.969 -23.438 -18 1 89.81 609 ALA B O 1
ATOM 10012 N N . ARG B 1 610 ? 9.055 -21.406 -18.938 1 90.44 610 ARG B N 1
ATOM 10013 C CA . ARG B 1 610 ? 10.328 -21.688 -19.594 1 90.44 610 ARG B CA 1
ATOM 10014 C C . ARG B 1 610 ? 11.43 -21.922 -18.562 1 90.44 610 ARG B C 1
ATOM 10016 O O . ARG B 1 610 ? 12.234 -22.844 -18.703 1 90.44 610 ARG B O 1
ATOM 10023 N N . GLN B 1 611 ? 11.492 -21.141 -17.562 1 89.5 611 GLN B N 1
ATOM 10024 C CA . GLN B 1 611 ? 12.492 -21.297 -16.516 1 89.5 611 GLN B CA 1
ATOM 10025 C C . GLN B 1 611 ? 12.344 -22.641 -15.812 1 89.5 611 GLN B C 1
ATOM 10027 O O . GLN B 1 611 ? 13.336 -23.297 -15.516 1 89.5 611 GLN B O 1
ATOM 10032 N N . ALA B 1 612 ? 11.109 -23 -15.547 1 92.75 612 ALA B N 1
ATOM 10033 C CA . ALA B 1 612 ? 10.859 -24.281 -14.906 1 92.75 612 ALA B CA 1
ATOM 10034 C C . ALA B 1 612 ? 11.297 -25.438 -15.805 1 92.75 612 ALA B C 1
ATOM 10036 O O . ALA B 1 612 ? 11.93 -26.391 -15.336 1 92.75 612 ALA B O 1
ATOM 10037 N N . ALA B 1 613 ? 10.953 -25.344 -17.062 1 92.88 613 ALA B N 1
ATOM 10038 C CA . ALA B 1 613 ? 11.32 -26.375 -18.016 1 92.88 613 ALA B CA 1
ATOM 10039 C C . ALA B 1 613 ? 12.836 -26.5 -18.141 1 92.88 613 ALA B C 1
ATOM 10041 O O . ALA B 1 613 ? 13.375 -27.609 -18.141 1 92.88 613 ALA B O 1
ATOM 10042 N N . ASP B 1 614 ? 13.453 -25.406 -18.219 1 88.25 614 ASP B N 1
ATOM 10043 C CA . ASP B 1 614 ? 14.906 -25.375 -18.344 1 88.25 614 ASP B CA 1
ATOM 10044 C C . ASP B 1 614 ? 15.57 -25.953 -17.094 1 88.25 614 ASP B C 1
ATOM 10046 O O . ASP B 1 614 ? 16.562 -26.672 -17.188 1 88.25 614 ASP B O 1
ATOM 10050 N N . LEU B 1 615 ? 15.078 -25.562 -15.992 1 91.12 615 LEU B N 1
ATOM 10051 C CA . LEU B 1 615 ? 15.594 -26.094 -14.734 1 91.12 615 LEU B CA 1
ATOM 10052 C C . LEU B 1 615 ? 15.516 -27.625 -14.711 1 91.12 615 LEU B C 1
ATOM 10054 O O . LEU B 1 615 ? 16.484 -28.297 -14.359 1 91.12 615 LEU B O 1
ATOM 10058 N N . LEU B 1 616 ? 14.398 -28.156 -15.094 1 93.44 616 LEU B N 1
ATOM 10059 C CA . LEU B 1 616 ? 14.188 -29.609 -15.047 1 93.44 616 LEU B CA 1
ATOM 10060 C C . LEU B 1 616 ? 15.047 -30.312 -16.094 1 93.44 616 LEU B C 1
ATOM 10062 O O . LEU B 1 616 ? 15.594 -31.391 -15.836 1 93.44 616 LEU B O 1
ATOM 10066 N N . THR B 1 617 ? 15.164 -29.688 -17.203 1 89.31 617 THR B N 1
ATOM 10067 C CA . THR B 1 617 ? 16.047 -30.234 -18.234 1 89.31 617 THR B CA 1
ATOM 10068 C C . THR B 1 617 ? 17.484 -30.344 -17.703 1 89.31 617 THR B C 1
ATOM 10070 O O . THR B 1 617 ? 18.141 -31.375 -17.859 1 89.31 617 THR B O 1
ATOM 10073 N N . SER B 1 618 ? 17.906 -29.281 -17.078 1 86.75 618 SER B N 1
ATOM 10074 C CA . SER B 1 618 ? 19.25 -29.266 -16.516 1 86.75 618 SER B CA 1
ATOM 10075 C C . SER B 1 618 ? 19.391 -30.297 -15.406 1 86.75 618 SER B C 1
ATOM 10077 O O . SER B 1 618 ? 20.469 -30.875 -15.227 1 86.75 618 SER B O 1
ATOM 10079 N N . LEU B 1 619 ? 18.406 -30.422 -14.617 1 89.06 619 LEU B N 1
ATOM 10080 C CA . LEU B 1 619 ? 18.422 -31.375 -13.516 1 89.06 619 LEU B CA 1
ATOM 10081 C C . LEU B 1 619 ? 18.547 -32.812 -14.031 1 89.06 619 LEU B C 1
ATOM 10083 O O . LEU B 1 619 ? 19.359 -33.562 -13.539 1 89.06 619 LEU B O 1
ATOM 10087 N N . PHE B 1 620 ? 17.828 -33.156 -15.039 1 87.69 620 PHE B N 1
ATOM 10088 C CA . PHE B 1 620 ? 17.828 -34.5 -15.578 1 87.69 620 PHE B CA 1
ATOM 10089 C C . PHE B 1 620 ? 19.156 -34.812 -16.266 1 87.69 620 PHE B C 1
ATOM 10091 O O . PHE B 1 620 ? 19.656 -35.938 -16.188 1 87.69 620 PHE B O 1
ATOM 10098 N N . HIS B 1 621 ? 19.688 -33.781 -16.781 1 82.81 621 HIS B N 1
ATOM 10099 C CA . HIS B 1 621 ? 21 -33.938 -17.391 1 82.81 621 HIS B CA 1
ATOM 10100 C C . HIS B 1 621 ? 22.062 -34.188 -16.328 1 82.81 621 HIS B C 1
ATOM 10102 O O . HIS B 1 621 ? 23 -34.969 -16.547 1 82.81 621 HIS B O 1
ATOM 10108 N N . ALA B 1 622 ? 21.969 -33.5 -15.266 1 80.12 622 ALA B N 1
ATOM 10109 C CA . ALA B 1 622 ? 22.938 -33.625 -14.188 1 80.12 622 ALA B CA 1
ATOM 10110 C C . ALA B 1 622 ? 22.844 -35 -13.516 1 80.12 622 ALA B C 1
ATOM 10112 O O . ALA B 1 622 ? 23.844 -35.562 -13.078 1 80.12 622 ALA B O 1
ATOM 10113 N N . LEU B 1 623 ? 21.719 -35.531 -13.406 1 80.94 623 LEU B N 1
ATOM 10114 C CA . LEU B 1 623 ? 21.484 -36.812 -12.742 1 80.94 623 LEU B CA 1
ATOM 10115 C C . LEU B 1 623 ? 21.859 -37.969 -13.656 1 80.94 623 LEU B C 1
ATOM 10117 O O . LEU B 1 623 ? 22.25 -39.062 -13.188 1 80.94 623 LEU B O 1
ATOM 10121 N N . ASP B 1 624 ? 21.609 -37.906 -14.906 1 74.19 624 ASP B N 1
ATOM 10122 C CA . ASP B 1 624 ? 21.984 -38.906 -15.891 1 74.19 624 ASP B CA 1
ATOM 10123 C C . ASP B 1 624 ? 22.703 -38.281 -17.078 1 74.19 624 ASP B C 1
ATOM 10125 O O . ASP B 1 624 ? 22.078 -37.969 -18.094 1 74.19 624 ASP B O 1
ATOM 10129 N N . PRO B 1 625 ? 24.094 -37.969 -16.734 1 57.38 625 PRO B N 1
ATOM 10130 C CA . PRO B 1 625 ? 24.844 -37.281 -17.797 1 57.38 625 PRO B CA 1
ATOM 10131 C C . PRO B 1 625 ? 24.891 -38.094 -19.094 1 57.38 625 PRO B C 1
ATOM 10133 O O . PRO B 1 625 ? 25.5 -37.656 -20.078 1 57.38 625 PRO B O 1
ATOM 10136 N N . THR B 1 626 ? 24.5 -39.344 -19.188 1 49.88 626 THR B N 1
ATOM 10137 C CA . THR B 1 626 ? 24.656 -40.062 -20.453 1 49.88 626 THR B CA 1
ATOM 10138 C C . THR B 1 626 ? 24 -39.281 -21.594 1 49.88 626 THR B C 1
ATOM 10140 O O . THR B 1 626 ? 22.875 -38.781 -21.453 1 49.88 626 THR B O 1
ATOM 10143 N N . PRO B 1 627 ? 24.828 -38.906 -22.578 1 42.34 627 PRO B N 1
ATOM 10144 C CA . PRO B 1 627 ? 24.406 -38.094 -23.734 1 42.34 627 PRO B CA 1
ATOM 10145 C C . PRO B 1 627 ? 23.031 -38.469 -24.25 1 42.34 627 PRO B C 1
ATOM 10147 O O . PRO B 1 627 ? 22.781 -39.656 -24.531 1 42.34 627 PRO B O 1
ATOM 10150 N N . SER B 1 628 ? 22.047 -38.062 -23.812 1 39.25 628 SER B N 1
ATOM 10151 C CA . SER B 1 628 ? 20.781 -38.312 -24.469 1 39.25 628 SER B CA 1
ATOM 10152 C C . SER B 1 628 ? 20.906 -38.188 -25.984 1 39.25 628 SER B C 1
ATOM 10154 O O . SER B 1 628 ? 21.391 -37.188 -26.5 1 39.25 628 SER B O 1
ATOM 10156 N N . MET B 1 629 ? 21.125 -39.281 -26.797 1 34.56 629 MET B N 1
ATOM 10157 C CA . MET B 1 629 ? 20.938 -39.281 -28.25 1 34.56 629 MET B CA 1
ATOM 10158 C C . MET B 1 629 ? 19.703 -38.469 -28.641 1 34.56 629 MET B C 1
ATOM 10160 O O . MET B 1 629 ? 18.594 -38.781 -28.219 1 34.56 629 MET B O 1
ATOM 10164 N N . GLU B 1 630 ? 19.812 -37.281 -28.781 1 37.84 630 GLU B N 1
ATOM 10165 C CA . GLU B 1 630 ? 18.719 -36.594 -29.453 1 37.84 630 GLU B CA 1
ATOM 10166 C C . GLU B 1 630 ? 18.156 -37.438 -30.594 1 37.84 630 GLU B C 1
ATOM 10168 O O . GLU B 1 630 ? 18.891 -37.906 -31.453 1 37.84 630 GLU B O 1
ATOM 10173 N N . PRO B 1 631 ? 17.062 -38.188 -30.422 1 35.66 631 PRO B N 1
ATOM 10174 C CA . PRO B 1 631 ? 16.594 -38.969 -31.547 1 35.66 631 PRO B CA 1
ATOM 10175 C C . PRO B 1 631 ? 16.625 -38.188 -32.875 1 35.66 631 PRO B C 1
ATOM 10177 O O . PRO B 1 631 ? 16.031 -37.125 -33 1 35.66 631 PRO B O 1
ATOM 10180 N N . THR B 1 632 ? 17.781 -38.062 -33.469 1 35.84 632 THR B N 1
ATOM 10181 C CA . THR B 1 632 ? 17.906 -37.531 -34.812 1 35.84 632 THR B CA 1
ATOM 10182 C C . THR B 1 632 ? 17.281 -38.469 -35.844 1 35.84 632 THR B C 1
ATOM 10184 O O . THR B 1 632 ? 17.266 -39.688 -35.656 1 35.84 632 THR B O 1
ATOM 10187 N N . ASN B 1 633 ? 16.297 -37.938 -36.688 1 36.5 633 ASN B N 1
ATOM 10188 C CA . ASN B 1 633 ? 15.875 -38.719 -37.812 1 36.5 633 ASN B CA 1
ATOM 10189 C C . ASN B 1 633 ? 17.062 -39.375 -38.531 1 36.5 633 ASN B C 1
ATOM 10191 O O . ASN B 1 633 ? 18.188 -38.875 -38.406 1 36.5 633 ASN B O 1
ATOM 10195 N N . PRO B 1 634 ? 16.938 -40.594 -39 1 42.09 634 PRO B N 1
ATOM 10196 C CA . PRO B 1 634 ? 18.031 -41.156 -39.781 1 42.09 634 PRO B CA 1
ATOM 10197 C C . PRO B 1 634 ? 18.703 -40.094 -40.688 1 42.09 634 PRO B C 1
ATOM 10199 O O . PRO B 1 634 ? 19.859 -40.281 -41.094 1 42.09 634 PRO B O 1
ATOM 10202 N N . ASP B 1 635 ? 17.844 -39.188 -41.25 1 42.97 635 ASP B N 1
ATOM 10203 C CA . ASP B 1 635 ? 18.438 -38.312 -42.25 1 42.97 635 ASP B CA 1
ATOM 10204 C C . ASP B 1 635 ? 19.141 -37.125 -41.594 1 42.97 635 ASP B C 1
ATOM 10206 O O . ASP B 1 635 ? 19.609 -36.219 -42.281 1 42.97 635 ASP B O 1
ATOM 10210 N N . GLY B 1 636 ? 19.562 -37 -40.406 1 40.25 636 GLY B N 1
ATOM 10211 C CA . GLY B 1 636 ? 20.344 -36.031 -39.688 1 40.25 636 GLY B CA 1
ATOM 10212 C C . GLY B 1 636 ? 19.516 -34.906 -39.062 1 40.25 636 GLY B C 1
ATOM 10213 O O . GLY B 1 636 ? 20.047 -33.969 -38.469 1 40.25 636 GLY B O 1
ATOM 10214 N N . SER B 1 637 ? 18.328 -34.656 -39.562 1 38.56 637 SER B N 1
ATOM 10215 C CA . SER B 1 637 ? 17.594 -33.469 -39.156 1 38.56 637 SER B CA 1
ATOM 10216 C C . SER B 1 637 ? 17.016 -33.625 -37.75 1 38.56 637 SER B C 1
ATOM 10218 O O . SER B 1 637 ? 16.719 -34.75 -37.312 1 38.56 637 SER B O 1
ATOM 10220 N N . VAL B 1 638 ? 17.281 -32.688 -36.906 1 39.09 638 VAL B N 1
ATOM 10221 C CA . VAL B 1 638 ? 16.906 -32.594 -35.469 1 39.09 638 VAL B CA 1
ATOM 10222 C C . VAL B 1 638 ? 15.414 -32.938 -35.344 1 39.09 638 VAL B C 1
ATOM 10224 O O . VAL B 1 638 ? 14.578 -32.375 -36.062 1 39.09 638 VAL B O 1
ATOM 10227 N N . ILE B 1 639 ? 14.984 -34.062 -34.875 1 36.56 639 ILE B N 1
ATOM 10228 C CA . ILE B 1 639 ? 13.594 -34.406 -34.656 1 36.56 639 ILE B CA 1
ATOM 10229 C C . ILE B 1 639 ? 12.93 -33.375 -33.75 1 36.56 639 ILE B C 1
ATOM 10231 O O . ILE B 1 639 ? 13.383 -33.125 -32.656 1 36.56 639 ILE B O 1
ATOM 10235 N N . ASP B 1 640 ? 12.305 -32.406 -34.406 1 36.34 640 ASP B N 1
ATOM 10236 C CA . ASP B 1 640 ? 11.398 -31.531 -33.688 1 36.34 640 ASP B CA 1
ATOM 10237 C C . ASP B 1 640 ? 10.5 -32.344 -32.75 1 36.34 640 ASP B C 1
ATOM 10239 O O . ASP B 1 640 ? 9.922 -33.344 -33.156 1 36.34 640 ASP B O 1
ATOM 10243 N N . LEU B 1 641 ? 10.773 -32.312 -31.5 1 31.62 641 LEU B N 1
ATOM 10244 C CA . LEU B 1 641 ? 9.984 -33 -30.484 1 31.62 641 LEU B CA 1
ATOM 10245 C C . LEU B 1 641 ? 8.5 -32.969 -30.844 1 31.62 641 LEU B C 1
ATOM 10247 O O . LEU B 1 641 ? 7.766 -33.906 -30.5 1 31.62 641 LEU B O 1
ATOM 10251 N N . GLU B 1 642 ? 7.984 -31.984 -31.516 1 33.25 642 GLU B N 1
ATOM 10252 C CA . GLU B 1 642 ? 6.598 -32.031 -31.969 1 33.25 642 GLU B CA 1
ATOM 10253 C C . GLU B 1 642 ? 6.348 -33.281 -32.844 1 33.25 642 GLU B C 1
ATOM 10255 O O . GLU B 1 642 ? 5.328 -33.938 -32.688 1 33.25 642 GLU B O 1
ATOM 10260 N N . THR B 1 643 ? 7.223 -33.438 -33.75 1 36.78 643 THR B N 1
ATOM 10261 C CA . THR B 1 643 ? 7.078 -34.5 -34.719 1 36.78 643 THR B CA 1
ATOM 10262 C C . THR B 1 643 ? 7.301 -35.875 -34.062 1 36.78 643 THR B C 1
ATOM 10264 O O . THR B 1 643 ? 6.727 -36.875 -34.5 1 36.78 643 THR B O 1
ATOM 10267 N N . TYR B 1 644 ? 8.32 -35.969 -33.188 1 32.97 644 TYR B N 1
ATOM 10268 C CA . TYR B 1 644 ? 8.57 -37.25 -32.594 1 32.97 644 TYR B CA 1
ATOM 10269 C C . TYR B 1 644 ? 7.363 -37.719 -31.766 1 32.97 644 TYR B C 1
ATOM 10271 O O . TYR B 1 644 ? 7.008 -38.875 -31.766 1 32.97 644 TYR B O 1
ATOM 10279 N N . LEU B 1 645 ? 6.781 -36.719 -30.922 1 32.38 645 LEU B N 1
ATOM 10280 C CA . LEU B 1 645 ? 5.641 -37.125 -30.109 1 32.38 645 LEU B CA 1
ATOM 10281 C C . LEU B 1 645 ? 4.363 -37.156 -30.938 1 32.38 645 LEU B C 1
ATOM 10283 O O . LEU B 1 645 ? 3.297 -37.5 -30.438 1 32.38 645 LEU B O 1
ATOM 10287 N N . GLY B 1 646 ? 4.375 -37.281 -32.25 1 33.81 646 GLY B N 1
ATOM 10288 C CA . GLY B 1 646 ? 3.252 -37.344 -33.188 1 33.81 646 GLY B CA 1
ATOM 10289 C C . GLY B 1 646 ? 2.092 -36.469 -32.781 1 33.81 646 GLY B C 1
ATOM 10290 O O . GLY B 1 646 ? 0.965 -36.656 -33.25 1 33.81 646 GLY B O 1
ATOM 10291 N N . LEU B 1 647 ? 2.121 -35.906 -31.562 1 28.92 647 LEU B N 1
ATOM 10292 C CA . LEU B 1 647 ? 0.993 -35.094 -31.109 1 28.92 647 LEU B CA 1
ATOM 10293 C C . LEU B 1 647 ? 1.033 -33.719 -31.719 1 28.92 647 LEU B C 1
ATOM 10295 O O . LEU B 1 647 ? 2.066 -33.031 -31.672 1 28.92 647 LEU B O 1
ATOM 10299 N N . ASN B 1 648 ? 0.445 -33.562 -32.906 1 29.94 648 ASN B N 1
ATOM 10300 C CA . ASN B 1 648 ? 0.106 -32.219 -33.375 1 29.94 648 ASN B CA 1
ATOM 10301 C C . ASN B 1 648 ? -0.54 -31.359 -32.312 1 29.94 648 ASN B C 1
ATOM 10303 O O . ASN B 1 648 ? -1.767 -31.312 -32.188 1 29.94 648 ASN B O 1
ATOM 10307 N N . LEU B 1 649 ? 0.129 -31.219 -31.219 1 28.91 649 LEU B N 1
ATOM 10308 C CA . LEU B 1 649 ? -0.369 -30.5 -30.062 1 28.91 649 LEU B CA 1
ATOM 10309 C C . LEU B 1 649 ? -0.772 -29.078 -30.422 1 28.91 649 LEU B C 1
ATOM 10311 O O . LEU B 1 649 ? -1.341 -28.359 -29.609 1 28.91 649 LEU B O 1
ATOM 10315 N N . ASP B 1 650 ? -0.239 -28.516 -31.516 1 32.94 650 ASP B N 1
ATOM 10316 C CA . ASP B 1 650 ? -0.612 -27.172 -31.922 1 32.94 650 ASP B CA 1
ATOM 10317 C C . ASP B 1 650 ? -2.111 -27.062 -32.188 1 32.94 650 ASP B C 1
ATOM 10319 O O . ASP B 1 650 ? -2.688 -25.984 -32.156 1 32.94 650 ASP B O 1
ATOM 10323 N N . SER B 1 651 ? -2.666 -27.969 -32.969 1 32.47 651 SER B N 1
ATOM 10324 C CA . SER B 1 651 ? -4.031 -27.875 -33.469 1 32.47 651 SER B CA 1
ATOM 10325 C C . SER B 1 651 ? -5.051 -28 -32.344 1 32.47 651 SER B C 1
ATOM 10327 O O . SER B 1 651 ? -6.234 -27.719 -32.531 1 32.47 651 SER B O 1
ATOM 10329 N N . LEU B 1 652 ? -4.805 -28.766 -31.344 1 29.33 652 LEU B N 1
ATOM 10330 C CA . LEU B 1 652 ? -5.941 -29.031 -30.469 1 29.33 652 LEU B CA 1
ATOM 10331 C C . LEU B 1 652 ? -6.16 -27.875 -29.5 1 29.33 652 LEU B C 1
ATOM 10333 O O . LEU B 1 652 ? -7.281 -27.641 -29.047 1 29.33 652 LEU B O 1
ATOM 10337 N N . LEU B 1 653 ? -5.184 -27.656 -28.516 1 31.2 653 LEU B N 1
ATOM 10338 C CA . LEU B 1 653 ? -5.551 -26.719 -27.453 1 31.2 653 LEU B CA 1
ATOM 10339 C C . LEU B 1 653 ? -5.23 -25.281 -27.875 1 31.2 653 LEU B C 1
ATOM 10341 O O . LEU B 1 653 ? -4.215 -25.031 -28.531 1 31.2 653 LEU B O 1
ATOM 10345 N N . PRO B 1 654 ? -6.289 -24.516 -28.094 1 29.73 654 PRO B N 1
ATOM 10346 C CA . PRO B 1 654 ? -5.953 -23.109 -28.375 1 29.73 654 PRO B CA 1
ATOM 10347 C C . PRO B 1 654 ? -4.777 -22.609 -27.547 1 29.73 654 PRO B C 1
ATOM 10349 O O . PRO B 1 654 ? -4.516 -23.125 -26.469 1 29.73 654 PRO B O 1
ATOM 10352 N N . GLY B 1 655 ? -3.787 -22.016 -28.281 1 30 655 GLY B N 1
ATOM 10353 C CA . GLY B 1 655 ? -2.547 -21.5 -27.734 1 30 655 GLY B CA 1
ATOM 10354 C C . GLY B 1 655 ? -2.721 -20.875 -26.359 1 30 655 GLY B C 1
ATOM 10355 O O . GLY B 1 655 ? -1.755 -20.75 -25.609 1 30 655 GLY B O 1
ATOM 10356 N N . TRP B 1 656 ? -3.838 -20.234 -26.141 1 31.67 656 TRP B N 1
ATOM 10357 C CA . TRP B 1 656 ? -3.98 -19.516 -24.875 1 31.67 656 TRP B CA 1
ATOM 10358 C C . TRP B 1 656 ? -4.164 -20.484 -23.719 1 31.67 656 TRP B C 1
ATOM 10360 O O . TRP B 1 656 ? -4.145 -20.078 -22.562 1 31.67 656 TRP B O 1
ATOM 10370 N N . PHE B 1 657 ? -4.707 -21.734 -24.094 1 29.55 657 PHE B N 1
ATOM 10371 C CA . PHE B 1 657 ? -5.09 -22.672 -23.047 1 29.55 657 PHE B CA 1
ATOM 10372 C C . PHE B 1 657 ? -3.875 -23.094 -22.234 1 29.55 657 PHE B C 1
ATOM 10374 O O . PHE B 1 657 ? -4 -23.422 -21.047 1 29.55 657 PHE B O 1
ATOM 10381 N N . LEU B 1 658 ? -2.857 -23.734 -22.938 1 27.28 658 LEU B N 1
ATOM 10382 C CA . LEU B 1 658 ? -1.719 -24.297 -22.219 1 27.28 658 LEU B CA 1
ATOM 10383 C C . LEU B 1 658 ? -0.791 -23.188 -21.734 1 27.28 658 LEU B C 1
ATOM 10385 O O . LEU B 1 658 ? 0.244 -23.469 -21.125 1 27.28 658 LEU B O 1
ATOM 10389 N N . ASP B 1 659 ? -0.933 -21.906 -22.141 1 25.25 659 ASP B N 1
ATOM 10390 C CA . ASP B 1 659 ? -0.024 -20.891 -21.625 1 25.25 659 ASP B CA 1
ATOM 10391 C C . ASP B 1 659 ? -0.476 -20.391 -20.25 1 25.25 659 ASP B C 1
ATOM 10393 O O . ASP B 1 659 ? -1.661 -20.125 -20.047 1 25.25 659 ASP B O 1
#

Foldseek 3Di:
DPDDDPPDDDDDDDDDDFCPDQQTPVCVVVVVSVVSDDDDDDDDDDDDDDPPPPPPPVVVVVVVVVVVVCCVVCCVVVVPVPPVPVPPDPVVVVPDDPVVVCCVVQVPFDDPPVPDDQWDWDPPPVDIAIFGCLALVVLVVVLVVLCCVLPDDDPPPPCPVPPLPPPPPDDFQCLVVHDDDQDDPVRLLVLDDDPVLLVVLLVLLVPQVLLPLLVLLDQVVVLVVVVVVCVVPVVVDQLLNSLLSLLSSLVSLCLPPCVQQDDPPDPPCPSVVCNVVSLNSNSNSCVVNVLLVPDPNSLSSLVSNLVSVVLVAQAQDVSSVVSLVSSVVSLVVVPLLEQCVVPVVDAPVRRQSSQSSVLSSLLCQLLSCVSSRAAGDDAPPNGDHDHHAQDASVQDDPPDRDGDHHDDLPDDHSCNLSSLSSLLSVLSRQLSCQSSRPDHHLVSLVVSLVVSVVSLVPHDPLLAPPPDDPPDQLSSVVSRLVSLLSSLLSLLSSLVCVLSDFDDPVQAVDCPHSLNSNLVSLLVLLVSVLVLVVQCPVVHNCVSVLSVVGSSSVSSNSSSLSSLLSQLSCCSDDRHSHDPPDPSNVSSLVSNVSSLVLLVLLVSRDVSSVVSNSSSVVSVCVVPVPPPPQPQDPVRDRPPPCVVVVPPVPRRRPSSRSD/DDDDDDDPPPDPDDDDDFCPPQQTPVCVVVVVSVVSDDPDDDDDDDDDDDPPPPPPPVVVVVVVVVVVVCCVVCVVVVVPVPPVPVPPDPVVVVPDDPVVVCCSVQVPFDDPPVPDDQWDWDPPPVDIAIFGCLALVVLVVVLVVLCCVLPPDDPPPLCPVPPLPPPPPDDFQCLVVHDDDQDDPVRLVVLDDDPVLLVVLLVLLVPQVLLPLLVLLDQVVVLVVVVVVCVVPVVPDQLLNSLLSLLSSLVSLCLPPCVQQDDPPDPPCVSVVCNVVSLNSNSNSCVVNVLLVPDPNSLSSLVSNLVSVQLVAQAQDVSSVVSLVSSVVSLVVVPLLEQCVVPVVDAPVRRQSSQSSVLSSLLCQLLSCSSSRAAGDDAPPNGDHDHHAQDASVQDDPPDRDGDHHDDLPDDHSCNLSSLSSLLSVLSRQLSCQSSRPDHHLVSLVVSLVVSVVSLVPHDPLLAPPPDDPPDQLSSVVSHLVSLLSSLLSLLSSLVCVLSDFDDPVQAVDCPHSLNSNLVSLLVLLVSVVVLVVQCPVVHNCVSVLSVVGSSSVSSNSSSLSSLLSQLSCCSDDRHSHDPPDPSNVSSLVSNVSSLVLLVLLVSRDVSSVVSNSSSVVSVCVVPVPPPPQPQDPVRHRPPPCVVVVPPVPPRRPSSSSD

Organism: Fusarium solani (NCBI:txid169388)